Protein AF-A0AAX0S0B7-F1 (afdb_monomer_lite)

Radius of gyration: 41.77 Å; chains: 1; bounding box: 120×108×107 Å

pLDDT: mean 84.89, std 14.12, range [27.36, 98.88]

InterPro domains:
  IPR004843 Calcineurin-like, phosphoesterase domain [PF00149] (524-738)
  IPR006146 5'-Nucleotidase, conserved site [PS00785] (523-535)
  IPR006179 5'-Nucleotidase/apyrase [PR01607] (521-539)
  IPR006179 5'-Nucleotidase/apyrase [PR01607] (697-714)
  IPR006179 5'-Nucleotidase/apyrase [PR01607] (721-744)
  IPR006179 5'-Nucleotidase/apyrase [PR01607] (755-775)
  IPR006179 5'-Nucleotidase/apyrase [PR01607] (885-908)
  IPR006179 5'-Nucleotidase/apyrase [PR01607] (962-981)
  IPR006179 5'-Nucleotidase/apyrase [PTHR11575] (506-1040)
  IPR008334 5'-Nucleotidase, C-terminal [PF02872] (828-988)
  IPR013783 Immunoglobulin-like fold [G3DSA:2.60.40.10] (253-337)
  IPR014755 Copper resistance protein CopC/internalin, immunoglobulin-like [G3DSA:2.60.40.1220] (339-424)
  IPR029052 Metallo-dependent phosphatase-like [G3DSA:3.60.21.10] (512-825)
  IPR029052 Metallo-dependent phosphatase-like [SSF56300] (521-815)
  IPR032179 Pesticidal crystal protein Cry22Aa, Ig-like domain [PF16403] (258-325)
  IPR036907 5'-Nucleotidase, C-terminal domain superfamily [G3DSA:3.90.780.10] (826-1032)
  IPR036907 5'-Nucleotidase, C-terminal domain superfamily [SSF55816] (826-1028)

Organism: NCBI:txid421767

Foldseek 3Di:
DDPVVPVVPPPDDPDDDDDDDDDDDDDDPPPQDLVRLLVVLLVLLLVLLVQCVPLPDGHDLVVSVVSLVVSVVSLVVSLVVLVPDPDDPVVSVVSVVSSVVSVVSSQQSVLVSQLLVLLVVLLVVLVVLVVQLLVCLLVVPLVSNVVSLVVNVVSLVVNLVSNVVRHPDPSSSVNSCVVRPVVSVLCSQALSQLSNLLVVLVVCLVVLNLPSSVVSLVVSVPGDADCVDSSSVSSVVSSVVSVLSSLQSPDDDWWAWPDPDDLEDEEAAVGDDDDPPTDTDDPRFDKDKDKFKAWPPGDGDDHSNDFGKMKMKMWMGTPVGHTYDIDMHMYGYHHDDFAWDAKDAQDQFKIKTFTPAAFDPVQWDKFKDFVNHTADFPDKDADPRRRMIMTGHPHTDAFGKIKIWTDRRDPPDIGIYIDGDHHKDFDAKAWDAQEFEDDPQWTKTKIWTATPNGDTPDPIDIDIGHQPDKDQDDDDPRFKIWDDWDDDPTDDAQDWTFTWIAGRPVRHIDTDTHGHHLFWDKAKEKEAEQQACLQPLLLLVLLVLVVVCVVDVRYAYEYLENNAHRAPLCLVQVCVLVQVSCQVSPHAEYEYELRCCLQEPQSVLVSLQSFQYEYAEQQKDQCQPDRQNVQEDNAEEQDGGRSHYYQWYWDAGSNAIEIEHEYYAPCSVFAHHHDPSMGGHDDQVRLQVVLVVCVVVVHQAYEYSYAFDDPPPPPGHDLVNQQRHARAAEYEYYNNLDCCQWWDWDDNDDPGAIHTYDYQGHNPQWIKMKIFTAGPNGGTPDITIHTHGSCPADPVRDHPRDGNPVSVCCCVPPRVVVSVVQQVAFLFFEQAKFDAAPFGLQAWATLVLQLLFVLLQVVVCVPVVQAQKEKEFRLQQHGIDGGTTDTSRNLCNRGVSFFFKKKFWDFLQLVLQLCLLLCQPPNDGARSNIHMDQKAWEFASVDHRVRGTDFIWGHDPHDTDGGDRGDIGIYMYTPSLQCQRSNSVSSVVRVVVVRMDGPGHTSSNSSSVSCNPPDNSYRYGDDQNRYAHQHEDEDELVRQADDPVDAAEDEHEYEYECAVPQEGYRHEYSHEYEYEYDCVVRYHYYNYHYNYYYDHDD

Structure (mmCIF, N/CA/C/O backbone):
data_AF-A0AAX0S0B7-F1
#
_entry.id   AF-A0AAX0S0B7-F1
#
loop_
_atom_site.group_PDB
_atom_site.id
_atom_site.type_symbol
_atom_site.label_atom_id
_atom_site.label_alt_id
_atom_site.label_comp_id
_atom_site.label_asym_id
_atom_site.label_entity_id
_atom_site.label_seq_id
_atom_site.pdbx_PDB_ins_code
_atom_site.Cartn_x
_atom_site.Cartn_y
_atom_site.Cartn_z
_atom_site.occupancy
_atom_site.B_iso_or_equiv
_atom_site.auth_seq_id
_atom_site.auth_comp_id
_atom_site.auth_asym_id
_atom_site.auth_atom_id
_atom_site.pdbx_PDB_model_num
ATOM 1 N N . MET A 1 1 ? 56.489 55.327 14.397 1.00 51.88 1 MET A N 1
ATOM 2 C CA . MET A 1 1 ? 55.873 54.185 13.663 1.00 51.88 1 MET A CA 1
ATOM 3 C C . MET A 1 1 ? 54.358 54.370 13.566 1.00 51.88 1 MET A C 1
ATOM 5 O O . MET A 1 1 ? 53.816 55.156 14.327 1.00 51.88 1 MET A O 1
ATOM 9 N N . ASN A 1 2 ? 53.665 53.615 12.703 1.00 40.75 2 ASN A N 1
ATOM 10 C CA . ASN A 1 2 ? 52.206 53.419 12.759 1.00 40.75 2 ASN A CA 1
ATOM 11 C C . ASN A 1 2 ? 51.917 51.900 12.767 1.00 40.75 2 ASN A C 1
ATOM 13 O O . ASN A 1 2 ? 52.558 51.155 12.018 1.00 40.75 2 ASN A O 1
ATOM 17 N N . LYS A 1 3 ? 50.986 51.439 13.621 1.00 37.69 3 LYS A N 1
ATOM 18 C CA . LYS A 1 3 ? 50.770 50.018 13.980 1.00 37.69 3 LYS A CA 1
ATOM 19 C C . LYS A 1 3 ? 50.612 49.065 12.781 1.00 37.69 3 LYS A C 1
ATOM 21 O O . LYS A 1 3 ? 51.036 47.917 12.874 1.00 37.69 3 LYS A O 1
ATOM 26 N N . LYS A 1 4 ? 50.098 49.528 11.632 1.00 44.59 4 LYS A N 1
ATOM 27 C CA . LYS A 1 4 ? 49.937 48.694 10.419 1.00 44.59 4 LYS A CA 1
ATOM 28 C C . LYS A 1 4 ? 51.239 48.275 9.712 1.00 44.59 4 LYS A C 1
ATOM 30 O O . LYS A 1 4 ? 51.181 47.332 8.928 1.00 44.59 4 LYS A O 1
ATOM 35 N N . LYS A 1 5 ? 52.392 48.922 9.953 1.00 47.72 5 LYS A N 1
ATOM 36 C CA . LYS A 1 5 ? 53.679 48.504 9.343 1.00 47.72 5 LYS A CA 1
ATOM 37 C C . LYS A 1 5 ? 54.512 47.548 10.211 1.00 47.72 5 LYS A C 1
ATOM 39 O O . LYS A 1 5 ? 55.257 46.761 9.646 1.00 47.72 5 LYS A O 1
ATOM 44 N N . ALA A 1 6 ? 54.354 47.557 11.538 1.00 43.34 6 ALA A N 1
ATOM 45 C CA . ALA A 1 6 ? 55.133 46.687 12.433 1.00 43.34 6 ALA A CA 1
ATOM 46 C C . ALA A 1 6 ? 54.716 45.204 12.341 1.00 43.34 6 ALA A C 1
ATOM 48 O O . ALA A 1 6 ? 55.556 44.321 12.206 1.00 43.34 6 ALA A O 1
ATOM 49 N N . ILE A 1 7 ? 53.405 44.933 12.319 1.00 47.56 7 ILE A N 1
ATOM 50 C CA . ILE A 1 7 ? 52.849 43.564 12.325 1.00 47.56 7 ILE A CA 1
ATOM 51 C C . ILE A 1 7 ? 53.171 42.790 11.028 1.00 47.56 7 ILE A C 1
ATOM 53 O O . ILE A 1 7 ? 53.102 41.567 11.002 1.00 47.56 7 ILE A O 1
ATOM 57 N N . LYS A 1 8 ? 53.575 43.474 9.947 1.00 40.75 8 LYS A N 1
ATOM 58 C CA . LYS A 1 8 ? 53.883 42.842 8.653 1.00 40.75 8 LYS A CA 1
ATOM 59 C C . LYS A 1 8 ? 55.355 42.442 8.460 1.00 40.75 8 LYS A C 1
ATOM 61 O O . LYS A 1 8 ? 55.699 42.003 7.368 1.00 40.75 8 LYS A O 1
ATOM 66 N N . LEU A 1 9 ? 56.200 42.614 9.483 1.00 39.44 9 LEU A N 1
ATOM 67 C CA . LEU A 1 9 ? 57.651 42.367 9.419 1.00 39.44 9 LEU A CA 1
ATOM 68 C C . LEU A 1 9 ? 58.172 41.444 10.544 1.00 39.44 9 LEU A C 1
ATOM 70 O O . LEU A 1 9 ? 59.343 41.097 10.546 1.00 39.44 9 LEU A O 1
ATOM 74 N N . ALA A 1 10 ? 57.317 41.040 11.493 1.00 35.84 10 ALA A N 1
ATOM 75 C CA . ALA A 1 10 ? 57.729 40.450 12.775 1.00 35.84 10 ALA A CA 1
ATOM 76 C C . ALA A 1 10 ? 57.271 38.990 13.003 1.00 35.84 10 ALA A C 1
ATOM 78 O O . ALA A 1 10 ? 57.120 38.559 14.145 1.00 35.84 10 ALA A O 1
ATOM 79 N N . THR A 1 11 ? 56.996 38.222 11.942 1.00 34.75 11 THR A N 1
ATOM 80 C CA . THR A 1 11 ? 56.777 36.757 12.054 1.00 34.75 11 THR A CA 1
ATOM 81 C C . THR A 1 11 ? 57.199 35.991 10.793 1.00 34.75 11 THR A C 1
ATOM 83 O O . THR A 1 11 ? 56.623 34.970 10.430 1.00 34.75 11 THR A O 1
ATOM 86 N N . ALA A 1 12 ? 58.241 36.489 10.129 1.00 32.84 12 ALA A N 1
ATOM 87 C CA . ALA A 1 12 ? 59.189 35.634 9.427 1.00 32.84 12 ALA A CA 1
ATOM 88 C C . ALA A 1 12 ? 60.459 35.562 10.295 1.00 32.84 12 ALA A C 1
ATOM 90 O O . ALA A 1 12 ? 60.778 36.530 10.983 1.00 32.84 12 ALA A O 1
ATOM 91 N N . THR A 1 13 ? 61.169 34.434 10.250 1.00 33.12 13 THR A N 1
ATOM 92 C CA . THR A 1 13 ? 62.489 34.248 10.885 1.00 33.12 13 THR A CA 1
ATOM 93 C C . THR A 1 13 ? 62.514 34.223 12.424 1.00 33.12 13 THR A C 1
ATOM 95 O O . THR A 1 13 ? 63.306 34.897 13.074 1.00 33.12 13 THR A O 1
ATOM 98 N N . ALA A 1 14 ? 61.722 33.320 13.000 1.00 28.41 14 ALA A N 1
ATOM 99 C CA . ALA A 1 14 ? 62.182 32.453 14.089 1.00 28.41 14 ALA A CA 1
ATOM 100 C C . ALA A 1 14 ? 61.594 31.051 13.814 1.00 28.41 14 ALA A C 1
ATOM 102 O O . ALA A 1 14 ? 60.398 30.956 13.556 1.00 28.41 14 ALA A O 1
ATOM 103 N N . ILE A 1 15 ? 62.344 29.945 13.764 1.00 29.92 15 ILE A N 1
ATOM 104 C CA . ILE A 1 15 ? 63.769 29.707 14.063 1.00 29.92 15 ILE A CA 1
ATOM 105 C C . ILE A 1 15 ? 64.452 29.069 12.838 1.00 29.92 15 ILE A C 1
ATOM 107 O O . ILE A 1 15 ? 63.851 28.241 12.160 1.00 29.92 15 ILE A O 1
ATOM 111 N N . ALA A 1 16 ? 65.718 29.413 12.586 1.00 31.41 16 ALA A N 1
ATOM 112 C CA . ALA A 1 16 ? 66.581 28.736 11.613 1.00 31.41 16 ALA A CA 1
ATOM 113 C C . ALA A 1 16 ? 68.007 28.598 12.185 1.00 31.41 16 ALA A C 1
ATOM 115 O O . ALA A 1 16 ? 68.888 29.390 11.864 1.00 31.41 16 ALA A O 1
ATOM 116 N N . ALA A 1 17 ? 68.206 27.635 13.094 1.00 28.08 17 ALA A N 1
ATOM 117 C CA . ALA A 1 17 ? 69.488 27.388 13.768 1.00 28.08 17 ALA A CA 1
ATOM 118 C C . ALA A 1 17 ? 69.590 25.948 14.323 1.00 28.08 17 ALA A C 1
ATOM 120 O O . ALA A 1 17 ? 69.665 25.725 15.528 1.00 28.08 17 ALA A O 1
ATOM 121 N N . SER A 1 18 ? 69.557 24.947 13.444 1.00 29.55 18 SER A N 1
ATOM 122 C CA . SER A 1 18 ? 69.930 23.555 13.753 1.00 29.55 18 SER A CA 1
ATOM 123 C C . SER A 1 18 ? 70.411 22.921 12.451 1.00 29.55 18 SER A C 1
ATOM 125 O O . SER A 1 18 ? 69.615 22.768 11.526 1.00 29.55 18 SER A O 1
ATOM 127 N N . ALA A 1 19 ? 71.713 22.666 12.321 1.00 31.30 19 ALA A N 1
ATOM 128 C CA . ALA A 1 19 ? 72.334 22.373 11.030 1.00 31.30 19 ALA A CA 1
ATOM 129 C C . ALA A 1 19 ? 73.430 21.305 11.152 1.00 31.30 19 ALA A C 1
ATOM 131 O O . ALA A 1 19 ? 74.287 21.432 12.020 1.00 31.30 19 ALA A O 1
ATOM 132 N N . PHE A 1 20 ? 73.419 20.343 10.214 1.00 30.53 20 PHE A N 1
ATOM 133 C CA . PHE A 1 20 ? 74.388 19.241 10.040 1.00 30.53 20 PHE A CA 1
ATOM 134 C C . PHE A 1 20 ? 74.449 18.219 11.209 1.00 30.53 20 PHE A C 1
ATOM 136 O O . PHE A 1 20 ? 74.183 18.563 12.352 1.00 30.53 20 PHE A O 1
ATOM 143 N N . THR A 1 21 ? 74.724 16.920 11.010 1.00 28.52 21 THR A N 1
ATOM 144 C CA . THR A 1 21 ? 75.071 16.117 9.810 1.00 28.52 21 THR A CA 1
ATOM 145 C C . THR A 1 21 ? 74.363 14.749 9.849 1.00 28.52 21 THR A C 1
ATOM 147 O O . THR A 1 21 ? 74.353 14.101 10.889 1.00 28.52 21 THR A O 1
ATOM 150 N N . ALA A 1 22 ? 73.888 14.251 8.699 1.00 27.36 22 ALA A N 1
ATOM 151 C CA . ALA A 1 22 ? 73.721 12.821 8.378 1.00 27.36 22 ALA A CA 1
ATOM 152 C C . ALA A 1 22 ? 73.533 12.665 6.851 1.00 27.36 22 ALA A C 1
ATOM 154 O O . ALA A 1 22 ? 73.135 13.627 6.192 1.00 27.36 22 ALA A O 1
ATOM 155 N N . VAL A 1 23 ? 73.842 11.497 6.272 1.00 34.53 23 VAL A N 1
ATOM 156 C CA . VAL A 1 23 ? 73.920 11.299 4.808 1.00 34.53 23 VAL A CA 1
ATOM 157 C C . VAL A 1 23 ? 73.110 10.080 4.346 1.00 34.53 23 VAL A C 1
ATOM 159 O O . VAL A 1 23 ? 73.305 8.989 4.869 1.00 34.53 23 VAL A O 1
ATOM 162 N N . ALA A 1 24 ? 72.312 10.279 3.284 1.00 29.56 24 ALA A N 1
ATOM 163 C CA . ALA A 1 24 ? 71.598 9.262 2.489 1.00 29.56 24 ALA A CA 1
ATOM 164 C C . ALA A 1 24 ? 70.443 8.502 3.209 1.00 29.56 24 ALA A C 1
ATOM 166 O O . ALA A 1 24 ? 70.355 8.545 4.435 1.00 29.56 24 ALA A O 1
ATOM 167 N N . PRO A 1 25 ? 69.547 7.796 2.477 1.00 38.50 25 PRO A N 1
ATOM 168 C CA . PRO A 1 25 ? 69.467 7.648 1.023 1.00 38.50 25 PRO A CA 1
ATOM 169 C C . PRO A 1 25 ? 68.241 8.306 0.365 1.00 38.50 25 PRO A C 1
ATOM 171 O O . PRO A 1 25 ? 67.356 8.875 0.996 1.00 38.50 25 PRO A O 1
ATOM 174 N N . ILE A 1 26 ? 68.230 8.203 -0.963 1.00 44.88 26 ILE A N 1
ATOM 175 C CA . ILE A 1 26 ? 67.185 8.653 -1.883 1.00 44.88 26 ILE A CA 1
ATOM 176 C C . ILE A 1 26 ? 65.823 8.029 -1.538 1.00 44.88 26 ILE A C 1
ATOM 178 O O . ILE A 1 26 ? 65.679 6.808 -1.551 1.00 44.88 26 ILE A O 1
ATOM 182 N N . GLN A 1 27 ? 64.789 8.863 -1.416 1.00 30.89 27 GLN A N 1
ATOM 183 C CA . GLN A 1 27 ? 63.457 8.514 -1.908 1.00 30.89 27 GLN A CA 1
ATOM 184 C C . GLN A 1 27 ? 63.004 9.579 -2.903 1.00 30.89 27 GLN A C 1
ATOM 186 O O . GLN A 1 27 ? 62.824 10.745 -2.560 1.00 30.89 27 GLN A O 1
ATOM 191 N N . SER A 1 28 ? 62.815 9.173 -4.156 1.00 36.00 28 SER A N 1
ATOM 192 C CA . SER A 1 28 ? 62.055 9.965 -5.116 1.00 36.00 28 SER A CA 1
ATOM 193 C C . SER A 1 28 ? 60.588 9.973 -4.693 1.00 36.00 28 SER A C 1
ATOM 195 O O . SER A 1 28 ? 59.992 8.896 -4.597 1.00 36.00 28 SER A O 1
ATOM 197 N N . GLU A 1 29 ? 59.971 11.147 -4.539 1.00 38.91 29 GLU A N 1
ATOM 198 C CA . GLU A 1 29 ? 58.512 11.229 -4.648 1.00 38.91 29 GLU A CA 1
ATOM 199 C C . GLU A 1 29 ? 58.131 10.697 -6.033 1.00 38.91 29 GLU A C 1
ATOM 201 O O . GLU A 1 29 ? 58.419 11.322 -7.057 1.00 38.91 29 GLU A O 1
ATOM 206 N N . ALA A 1 30 ? 57.558 9.493 -6.076 1.00 40.31 30 ALA A N 1
ATOM 207 C CA . ALA A 1 30 ? 57.257 8.817 -7.327 1.00 40.31 30 ALA A CA 1
ATOM 208 C C . ALA A 1 30 ? 56.271 9.677 -8.124 1.00 40.31 30 ALA A C 1
ATOM 210 O O . ALA A 1 30 ? 55.114 9.830 -7.724 1.00 40.31 30 ALA A O 1
ATOM 211 N N . SER A 1 31 ? 56.731 10.255 -9.241 1.00 52.41 31 SER A N 1
ATOM 212 C CA . SER A 1 31 ? 55.930 11.172 -10.051 1.00 52.41 31 SER A CA 1
ATOM 213 C C . SER A 1 31 ? 54.655 10.456 -10.496 1.00 52.41 31 SER A C 1
ATOM 215 O O . SER A 1 31 ? 54.698 9.604 -11.390 1.00 52.41 31 SER A O 1
ATOM 217 N N . THR A 1 32 ? 53.532 10.753 -9.833 1.00 62.03 32 THR A N 1
ATOM 218 C CA . THR A 1 32 ? 52.288 9.996 -10.016 1.00 62.03 32 THR A CA 1
ATOM 219 C C . THR A 1 32 ? 51.926 9.999 -11.488 1.00 62.03 32 THR A C 1
ATOM 221 O O . THR A 1 32 ? 51.920 11.056 -12.123 1.00 62.03 32 THR A O 1
ATOM 224 N N . SER A 1 33 ? 51.680 8.808 -12.043 1.00 83.69 33 SER A N 1
ATOM 225 C CA . SER A 1 33 ? 51.558 8.643 -13.491 1.00 83.69 33 SER A CA 1
ATOM 226 C C . SER A 1 33 ? 50.515 9.603 -14.072 1.00 83.69 33 SER A C 1
ATOM 228 O O . SER A 1 33 ? 49.535 9.940 -13.405 1.00 83.69 33 SER A O 1
ATOM 230 N N . ILE A 1 34 ? 50.679 10.019 -15.331 1.00 86.50 34 ILE A N 1
ATOM 231 C CA . ILE A 1 34 ? 49.701 10.911 -15.976 1.00 86.50 34 ILE A CA 1
ATOM 232 C C . ILE A 1 34 ? 48.287 10.299 -15.938 1.00 86.50 34 ILE A C 1
ATOM 234 O O . ILE A 1 34 ? 47.326 11.029 -15.716 1.00 86.50 34 ILE A O 1
ATOM 238 N N . ALA A 1 35 ? 48.153 8.969 -16.022 1.00 83.19 35 ALA A N 1
ATOM 239 C CA . ALA A 1 35 ? 46.880 8.273 -15.824 1.00 83.19 35 ALA A CA 1
ATOM 240 C C . ALA A 1 35 ? 46.318 8.446 -14.396 1.00 83.19 35 ALA A C 1
ATOM 242 O O . ALA A 1 35 ? 45.126 8.703 -14.232 1.00 83.19 35 ALA A O 1
ATOM 243 N N . THR A 1 36 ? 47.163 8.369 -13.362 1.00 85.38 36 THR A N 1
ATOM 244 C CA . THR A 1 36 ? 46.788 8.610 -11.956 1.00 85.38 36 THR A CA 1
ATOM 245 C C . THR A 1 36 ? 46.365 10.064 -11.731 1.00 85.38 36 THR A C 1
ATOM 247 O O . THR A 1 36 ? 45.319 10.313 -11.135 1.00 85.38 36 THR A O 1
ATOM 250 N N . GLN A 1 37 ? 47.121 11.030 -12.261 1.00 89.25 37 GLN A N 1
ATOM 251 C CA . GLN A 1 37 ? 46.771 12.455 -12.198 1.00 89.25 37 GLN A CA 1
ATOM 252 C C . GLN A 1 37 ? 45.426 12.723 -12.894 1.00 89.25 37 GLN A C 1
ATOM 254 O O . GLN A 1 37 ? 44.553 13.387 -12.340 1.00 89.25 37 GLN A O 1
ATOM 259 N N . VAL A 1 38 ? 45.208 12.129 -14.070 1.00 88.69 38 VAL A N 1
ATOM 260 C CA . VAL A 1 38 ? 43.950 12.220 -14.826 1.00 88.69 38 VAL A CA 1
ATOM 261 C C . VAL A 1 38 ? 42.783 11.533 -14.094 1.00 88.69 38 VAL A C 1
ATOM 263 O O . VAL A 1 38 ? 41.684 12.091 -14.061 1.00 88.69 38 VAL A O 1
ATOM 266 N N . LYS A 1 39 ? 42.994 10.388 -13.425 1.00 89.00 39 LYS A N 1
ATOM 267 C CA . LYS A 1 39 ? 42.007 9.736 -12.532 1.00 89.00 39 LYS A CA 1
ATOM 268 C C . LYS A 1 39 ? 41.609 10.651 -11.366 1.00 89.00 39 LYS A C 1
ATOM 270 O O . LYS A 1 39 ? 40.416 10.835 -11.117 1.00 89.00 39 LYS A O 1
ATOM 275 N N . ASN A 1 40 ? 42.582 11.274 -10.708 1.00 88.12 40 ASN A N 1
ATOM 276 C CA . ASN A 1 40 ? 42.346 12.159 -9.565 1.00 88.12 40 ASN A CA 1
ATOM 277 C C . ASN A 1 40 ? 41.645 13.462 -9.985 1.00 88.12 40 ASN A C 1
ATOM 279 O O . ASN A 1 40 ? 40.671 13.869 -9.347 1.00 88.12 40 ASN A O 1
ATOM 283 N N . ALA A 1 41 ? 42.049 14.064 -11.108 1.00 90.44 41 ALA A N 1
ATOM 284 C CA . ALA A 1 41 ? 41.373 15.226 -11.679 1.00 90.44 41 ALA A CA 1
ATOM 285 C C . ALA A 1 41 ? 39.915 14.909 -12.057 1.00 90.44 41 ALA A C 1
ATOM 287 O O . ALA A 1 41 ? 39.018 15.645 -11.652 1.00 90.44 41 ALA A O 1
ATOM 288 N N . LYS A 1 42 ? 39.637 13.777 -12.725 1.00 92.88 42 LYS A N 1
ATOM 289 C CA . LYS A 1 42 ? 38.261 13.311 -13.010 1.00 92.88 42 LYS A CA 1
ATOM 290 C C . LYS A 1 42 ? 37.384 13.262 -11.750 1.00 92.88 42 LYS A C 1
ATOM 292 O O . LYS A 1 42 ? 36.250 13.748 -11.772 1.00 92.88 42 LYS A O 1
ATOM 297 N N . ALA A 1 43 ? 37.905 12.726 -10.644 1.00 87.56 43 ALA A N 1
ATOM 298 C CA . ALA A 1 43 ? 37.195 12.689 -9.363 1.00 87.56 43 ALA A CA 1
ATOM 299 C C . ALA A 1 43 ? 36.973 14.100 -8.779 1.00 87.56 43 ALA A C 1
ATOM 301 O O . ALA A 1 43 ? 35.852 14.443 -8.392 1.00 87.56 43 ALA A O 1
ATOM 302 N N . ALA A 1 44 ? 37.999 14.957 -8.789 1.00 89.94 44 ALA A N 1
ATOM 303 C CA . ALA A 1 44 ? 37.897 16.349 -8.345 1.00 89.94 44 ALA A CA 1
ATOM 304 C C . ALA A 1 44 ? 36.881 17.166 -9.170 1.00 89.94 44 ALA A C 1
ATOM 306 O O . ALA A 1 44 ? 36.168 17.996 -8.608 1.00 89.94 44 ALA A O 1
ATOM 307 N N . MET A 1 45 ? 36.763 16.899 -10.475 1.00 91.75 45 MET A N 1
ATOM 308 C CA . MET A 1 45 ? 35.805 17.538 -11.387 1.00 91.75 45 MET A CA 1
ATOM 309 C C . MET A 1 45 ? 34.362 17.047 -11.185 1.00 91.75 45 MET A C 1
ATOM 311 O O . MET A 1 45 ? 33.434 17.849 -11.291 1.00 91.75 45 MET A O 1
ATOM 315 N N . LYS A 1 46 ? 34.150 15.769 -10.827 1.00 90.12 46 LYS A N 1
ATOM 316 C CA . LYS A 1 46 ? 32.829 15.230 -10.433 1.00 90.12 46 LYS A CA 1
ATOM 317 C C . LYS A 1 46 ? 32.372 15.690 -9.039 1.00 90.12 46 LYS A C 1
ATOM 319 O O . LYS A 1 46 ? 31.168 15.820 -8.809 1.00 90.12 46 LYS A O 1
ATOM 324 N N . LYS A 1 47 ? 33.294 15.958 -8.106 1.00 88.56 47 LYS A N 1
ATOM 325 C CA . LYS A 1 47 ? 32.988 16.331 -6.709 1.00 88.56 47 LYS A CA 1
ATOM 326 C C . LYS A 1 47 ? 32.026 17.527 -6.534 1.00 88.56 47 LYS A C 1
ATOM 328 O O . LYS A 1 47 ? 31.078 17.368 -5.762 1.00 88.56 47 LYS A O 1
ATOM 333 N N . PRO A 1 48 ? 32.185 18.685 -7.218 1.00 87.62 48 PRO A N 1
ATOM 334 C CA . PRO A 1 48 ? 31.226 19.788 -7.107 1.00 87.62 48 PRO A CA 1
ATOM 335 C C . PRO A 1 48 ? 29.837 19.434 -7.641 1.00 87.62 48 PRO A C 1
ATOM 337 O O . PRO A 1 48 ? 28.852 19.869 -7.057 1.00 87.62 48 PRO A O 1
ATOM 340 N N . PHE A 1 49 ? 29.745 18.620 -8.701 1.00 83.94 49 PHE A N 1
ATOM 341 C CA . PHE A 1 49 ? 28.464 18.144 -9.232 1.00 83.94 49 PHE A CA 1
ATOM 342 C C . PHE A 1 49 ? 27.741 17.250 -8.220 1.00 83.94 49 PHE A C 1
ATOM 344 O O . PHE A 1 49 ? 26.622 17.547 -7.815 1.00 83.94 49 PHE A O 1
ATOM 351 N N . SER A 1 50 ? 28.429 16.214 -7.737 1.00 81.69 50 SER A N 1
ATOM 352 C CA . SER A 1 50 ? 27.869 15.249 -6.779 1.00 81.69 50 SER A CA 1
ATOM 353 C C . SER A 1 50 ? 27.429 15.924 -5.473 1.00 81.69 50 SER A C 1
ATOM 355 O O . SER A 1 50 ? 26.431 15.536 -4.885 1.00 81.69 50 SER A O 1
ATOM 357 N N . THR A 1 51 ? 28.131 16.984 -5.053 1.00 80.25 51 THR A N 1
ATOM 358 C CA . THR A 1 51 ? 27.805 17.727 -3.824 1.00 80.25 51 THR A CA 1
ATOM 359 C C . THR A 1 51 ? 26.487 18.500 -3.920 1.00 80.25 51 THR A C 1
ATOM 361 O O . THR A 1 51 ? 25.839 18.654 -2.893 1.00 80.25 51 THR A O 1
ATOM 364 N N . TYR A 1 52 ? 26.068 18.993 -5.097 1.00 73.81 52 TYR A N 1
ATOM 365 C CA . TYR A 1 52 ? 24.765 19.673 -5.241 1.00 73.81 52 TYR A CA 1
ATOM 366 C C . TYR A 1 52 ? 23.627 18.748 -5.698 1.00 73.81 52 TYR A C 1
ATOM 368 O O . TYR A 1 52 ? 22.463 19.122 -5.570 1.00 73.81 52 TYR A O 1
ATOM 376 N N . PHE A 1 53 ? 23.956 17.563 -6.219 1.00 69.06 53 PHE A N 1
ATOM 377 C CA . PHE A 1 53 ? 22.998 16.564 -6.703 1.00 69.06 53 PHE A CA 1
ATOM 378 C C . PHE A 1 53 ? 22.469 15.628 -5.592 1.00 69.06 53 PHE A C 1
ATOM 380 O O . PHE A 1 53 ? 21.670 14.741 -5.875 1.00 69.06 53 PHE A O 1
ATOM 387 N N . ASP A 1 54 ? 22.894 15.821 -4.335 1.00 66.19 54 ASP A N 1
ATOM 388 C CA . ASP A 1 54 ? 22.395 15.079 -3.167 1.00 66.19 54 ASP A CA 1
ATOM 389 C C . ASP A 1 54 ? 20.856 15.087 -3.118 1.00 66.19 54 ASP A C 1
ATOM 391 O O . ASP A 1 54 ? 20.199 16.132 -3.163 1.00 66.19 54 ASP A O 1
ATOM 395 N N . ALA A 1 55 ? 20.279 13.889 -3.028 1.00 49.88 55 ALA A N 1
ATOM 396 C CA . ALA A 1 55 ? 18.853 13.655 -3.171 1.00 49.88 55 ALA A CA 1
ATOM 397 C C . ALA A 1 55 ? 17.982 14.277 -2.064 1.00 49.88 55 ALA A C 1
ATOM 399 O O . ALA A 1 55 ? 16.762 14.338 -2.259 1.00 49.88 55 ALA A O 1
ATOM 400 N N . LYS A 1 56 ? 18.553 14.699 -0.922 1.00 58.12 56 LYS A N 1
ATOM 401 C CA . LYS A 1 56 ? 17.783 15.059 0.284 1.00 58.12 56 LYS A CA 1
ATOM 402 C C . LYS A 1 56 ? 17.736 16.561 0.611 1.00 58.12 56 LYS A C 1
ATOM 404 O O . LYS A 1 56 ? 16.738 16.991 1.190 1.00 58.12 56 LYS A O 1
ATOM 409 N N . LYS A 1 57 ? 18.752 17.383 0.290 1.00 65.56 57 LYS A N 1
ATOM 410 C CA . LYS A 1 57 ? 18.795 18.826 0.666 1.00 65.56 57 LYS A CA 1
ATOM 411 C C . LYS A 1 57 ? 19.569 19.699 -0.337 1.00 65.56 57 LYS A C 1
ATOM 413 O O . LYS A 1 57 ? 20.541 19.258 -0.932 1.00 65.56 57 LYS A O 1
ATOM 418 N N . LEU A 1 58 ? 19.196 20.982 -0.452 1.00 72.31 58 LEU A N 1
ATOM 419 C CA . LEU A 1 58 ? 19.977 21.976 -1.209 1.00 72.31 58 LEU A CA 1
ATOM 420 C C . LEU A 1 58 ? 21.355 22.202 -0.569 1.00 72.31 58 LEU A C 1
ATOM 422 O O . LEU A 1 58 ? 21.459 22.638 0.579 1.00 72.31 58 LEU A O 1
ATOM 426 N N . ALA A 1 59 ? 22.413 21.948 -1.336 1.00 74.81 59 ALA A N 1
ATOM 427 C CA . ALA A 1 59 ? 23.785 22.068 -0.868 1.00 74.81 59 ALA A CA 1
ATOM 428 C C . ALA A 1 59 ? 24.244 23.524 -0.709 1.00 74.81 59 ALA A C 1
ATOM 430 O O . ALA A 1 59 ? 23.919 24.397 -1.521 1.00 74.81 59 ALA A O 1
ATOM 431 N N . ASN A 1 60 ? 25.078 23.772 0.307 1.00 82.12 60 ASN A N 1
ATOM 432 C CA . ASN A 1 60 ? 25.646 25.089 0.590 1.00 82.12 60 ASN A CA 1
ATOM 433 C C . ASN A 1 60 ? 26.457 25.609 -0.613 1.00 82.12 60 ASN A C 1
ATOM 435 O O . ASN A 1 60 ? 27.526 25.087 -0.936 1.00 82.12 60 ASN A O 1
ATOM 439 N N . VAL A 1 61 ? 25.958 26.675 -1.247 1.00 84.94 61 VAL A N 1
ATOM 440 C CA . VAL A 1 61 ? 26.536 27.263 -2.466 1.00 84.94 61 VAL A CA 1
ATOM 441 C C . VAL A 1 61 ? 28.014 27.652 -2.305 1.00 84.94 61 VAL A C 1
ATOM 443 O O . VAL A 1 61 ? 28.798 27.476 -3.235 1.00 84.94 61 VAL A O 1
ATOM 446 N N . THR A 1 62 ? 28.432 28.085 -1.112 1.00 87.06 62 THR A N 1
ATOM 447 C CA . THR A 1 62 ? 29.826 28.447 -0.803 1.00 87.06 62 THR A CA 1
ATOM 448 C C . THR A 1 62 ? 30.753 27.226 -0.836 1.00 87.06 62 THR A C 1
ATOM 450 O O . THR A 1 62 ? 31.899 27.323 -1.280 1.00 87.06 62 THR A O 1
ATOM 453 N N . THR A 1 63 ? 30.258 26.057 -0.414 1.00 88.00 63 THR A N 1
ATOM 454 C CA . THR A 1 63 ? 30.987 24.782 -0.504 1.00 88.00 63 THR A CA 1
ATOM 455 C C . THR A 1 63 ? 31.181 24.382 -1.963 1.00 88.00 63 THR A C 1
ATOM 457 O O . THR A 1 63 ? 32.305 24.072 -2.364 1.00 88.00 63 THR A O 1
ATOM 460 N N . VAL A 1 64 ? 30.122 24.472 -2.775 1.00 88.50 64 VAL A N 1
ATOM 461 C CA . VAL A 1 64 ? 30.169 24.146 -4.210 1.00 88.50 64 VAL A CA 1
ATOM 462 C C . VAL A 1 64 ? 31.112 25.101 -4.957 1.00 88.50 64 VAL A C 1
ATOM 464 O O . VAL A 1 64 ? 31.943 24.650 -5.741 1.00 88.50 64 VAL A O 1
ATOM 467 N N . GLU A 1 65 ? 31.104 26.404 -4.651 1.00 91.56 65 GLU A N 1
ATOM 468 C CA . GLU A 1 65 ? 32.071 27.366 -5.213 1.00 91.56 65 GLU A CA 1
ATOM 469 C C . GLU A 1 65 ? 33.528 27.061 -4.843 1.00 91.56 65 GLU A C 1
ATOM 471 O O . GLU A 1 65 ? 34.422 27.190 -5.687 1.00 91.56 65 GLU A O 1
ATOM 476 N N . LYS A 1 66 ? 33.796 26.641 -3.600 1.00 92.25 66 LYS A N 1
ATOM 477 C CA . LYS A 1 66 ? 35.143 26.231 -3.169 1.00 92.25 66 LYS A CA 1
ATOM 478 C C . LYS A 1 66 ? 35.606 24.984 -3.931 1.00 92.25 66 LYS A C 1
ATOM 480 O O . LYS A 1 66 ? 36.752 24.931 -4.376 1.00 92.25 66 LYS A O 1
ATOM 485 N N . GLN A 1 67 ? 34.711 24.017 -4.136 1.00 92.62 67 GLN A N 1
ATOM 486 C CA . GLN A 1 67 ? 34.980 22.804 -4.912 1.00 92.62 67 GLN A CA 1
ATOM 487 C C . GLN A 1 67 ? 35.206 23.103 -6.404 1.00 92.62 67 GLN A C 1
ATOM 489 O O . GLN A 1 67 ? 36.178 22.605 -6.962 1.00 92.62 67 GLN A O 1
ATOM 494 N N . ILE A 1 68 ? 34.397 23.965 -7.032 1.00 92.88 68 ILE A N 1
ATOM 495 C CA . ILE A 1 68 ? 34.577 24.420 -8.427 1.00 92.88 68 ILE A CA 1
ATOM 496 C C . ILE A 1 68 ? 35.961 25.048 -8.630 1.00 92.88 68 ILE A C 1
ATOM 498 O O . ILE A 1 68 ? 36.666 24.698 -9.578 1.00 92.88 68 ILE A O 1
ATOM 502 N N . LYS A 1 69 ? 36.388 25.943 -7.727 1.00 93.75 69 LYS A N 1
ATOM 503 C CA . LYS A 1 69 ? 37.720 26.573 -7.790 1.00 93.75 69 LYS A CA 1
ATOM 504 C C . LYS A 1 69 ? 38.844 25.541 -7.671 1.00 93.75 69 LYS A C 1
ATOM 506 O O . LYS A 1 69 ? 39.815 25.614 -8.421 1.00 93.75 69 LYS A O 1
ATOM 511 N N . SER A 1 70 ? 38.689 24.557 -6.784 1.00 92.00 70 SER A N 1
ATOM 512 C CA . SER A 1 70 ? 39.629 23.437 -6.655 1.00 92.00 70 SER A CA 1
ATOM 513 C C . SER A 1 70 ? 39.682 22.580 -7.926 1.00 92.00 70 SER A C 1
ATOM 515 O O . SER A 1 70 ? 40.768 22.289 -8.415 1.00 92.00 70 SER A O 1
ATOM 517 N N . ALA A 1 71 ? 38.529 22.235 -8.504 1.00 92.62 71 ALA A N 1
ATOM 518 C CA . ALA A 1 71 ? 38.421 21.439 -9.725 1.00 92.62 71 ALA A CA 1
ATOM 519 C C . ALA A 1 71 ? 39.034 22.139 -10.950 1.00 92.62 71 ALA A C 1
ATOM 521 O O . ALA A 1 71 ? 39.738 21.500 -11.727 1.00 92.62 71 ALA A O 1
ATOM 522 N N . LYS A 1 72 ? 38.831 23.457 -11.106 1.00 93.56 72 LYS A N 1
ATOM 523 C CA . LYS A 1 72 ? 39.465 24.246 -12.179 1.00 93.56 72 LYS A CA 1
ATOM 524 C C . LYS A 1 72 ? 40.982 24.356 -12.012 1.00 93.56 72 LYS A C 1
ATOM 526 O O . LYS A 1 72 ? 41.698 24.270 -13.010 1.00 93.56 72 LYS A O 1
ATOM 531 N N . LYS A 1 73 ? 41.483 24.504 -10.777 1.00 92.94 73 LYS A N 1
ATOM 532 C CA . LYS A 1 73 ? 42.929 24.458 -10.498 1.00 92.94 73 LYS A CA 1
ATOM 533 C C . LYS A 1 73 ? 43.503 23.093 -10.885 1.00 92.94 73 LYS A C 1
ATOM 535 O O . LYS A 1 73 ? 44.464 23.040 -11.641 1.00 92.94 73 LYS A O 1
ATOM 540 N N . GLU A 1 74 ? 42.869 22.012 -10.440 1.00 91.50 74 GLU A N 1
ATOM 541 C CA . GLU A 1 74 ? 43.357 20.649 -10.662 1.00 91.50 74 GLU A CA 1
ATOM 542 C C . GLU A 1 74 ? 43.340 20.243 -12.139 1.00 91.50 74 GLU A C 1
ATOM 544 O O . GLU A 1 74 ? 44.343 19.767 -12.664 1.00 91.50 74 GLU A O 1
ATOM 549 N N . TYR A 1 75 ? 42.251 20.549 -12.848 1.00 91.88 75 TYR A N 1
ATOM 550 C CA . TYR A 1 75 ? 42.184 20.427 -14.304 1.00 91.88 75 TYR A CA 1
ATOM 551 C C . TYR A 1 75 ? 43.345 21.167 -14.990 1.00 91.88 75 TYR A C 1
ATOM 553 O O . TYR A 1 75 ? 43.976 20.617 -15.888 1.00 91.88 75 TYR A O 1
ATOM 561 N N . THR A 1 76 ? 43.665 22.393 -14.557 1.00 92.31 76 THR A N 1
ATOM 562 C CA . THR A 1 76 ? 44.743 23.200 -15.157 1.00 92.31 76 THR A CA 1
ATOM 563 C C . THR A 1 76 ? 46.126 22.612 -14.871 1.00 92.31 76 THR A C 1
ATOM 565 O O . THR A 1 76 ? 46.954 22.548 -15.779 1.00 92.31 76 THR A O 1
ATOM 568 N N . ASN A 1 77 ? 46.363 22.131 -13.644 1.00 91.25 77 ASN A N 1
ATOM 569 C CA . ASN A 1 77 ? 47.595 21.435 -13.263 1.00 91.25 77 ASN A CA 1
ATOM 570 C C . ASN A 1 77 ? 47.827 20.222 -14.177 1.00 91.25 77 ASN A C 1
ATOM 572 O O . ASN A 1 77 ? 48.827 20.157 -14.888 1.00 91.25 77 ASN A O 1
ATOM 576 N N . VAL A 1 78 ? 46.859 19.301 -14.223 1.00 91.56 78 VAL A N 1
ATOM 577 C CA . VAL A 1 78 ? 46.983 18.040 -14.969 1.00 91.56 78 VAL A CA 1
ATOM 578 C C . VAL A 1 78 ? 47.001 18.273 -16.482 1.00 91.56 78 VAL A C 1
ATOM 580 O O . VAL A 1 78 ? 47.733 17.589 -17.195 1.00 91.56 78 VAL A O 1
ATOM 583 N N . LYS A 1 79 ? 46.301 19.295 -16.992 1.00 92.44 79 LYS A N 1
ATOM 584 C CA . LYS A 1 79 ? 46.405 19.730 -18.396 1.00 92.44 79 LYS A CA 1
ATOM 585 C C . LYS A 1 79 ? 47.841 20.121 -18.767 1.00 92.44 79 LYS A C 1
ATOM 587 O O . LYS A 1 79 ? 48.309 19.755 -19.843 1.00 92.44 79 LYS A O 1
ATOM 592 N N . ASN A 1 80 ? 48.560 20.799 -17.873 1.00 90.94 80 ASN A N 1
ATOM 593 C CA . ASN A 1 80 ? 49.973 21.127 -18.076 1.00 90.94 80 ASN A CA 1
ATOM 594 C C . ASN A 1 80 ? 50.881 19.890 -17.930 1.00 90.94 80 ASN A C 1
ATOM 596 O O . ASN A 1 80 ? 51.790 19.718 -18.743 1.00 90.94 80 ASN A O 1
ATOM 600 N N . SER A 1 81 ? 50.601 18.984 -16.983 1.00 90.69 81 SER A N 1
ATOM 601 C CA . SER A 1 81 ? 51.311 17.698 -16.863 1.00 90.69 81 SER A CA 1
ATOM 602 C C . SER A 1 81 ? 51.209 16.857 -18.141 1.00 90.69 81 SER A C 1
ATOM 604 O O . SER A 1 81 ? 52.220 16.353 -18.631 1.00 90.69 81 SER A O 1
ATOM 606 N N . ILE A 1 82 ? 50.013 16.741 -18.737 1.00 89.94 82 ILE A N 1
ATOM 607 C CA . ILE A 1 82 ? 49.812 16.037 -20.016 1.00 89.94 82 ILE A CA 1
ATOM 608 C C . ILE A 1 82 ? 50.666 16.691 -21.109 1.00 89.94 82 ILE A C 1
ATOM 610 O O . ILE A 1 82 ? 51.416 15.982 -21.788 1.00 89.94 82 ILE A O 1
ATOM 614 N N . LYS A 1 83 ? 50.609 18.028 -21.244 1.00 90.31 83 LYS A N 1
ATOM 615 C CA . LYS A 1 83 ? 51.377 18.799 -22.242 1.00 90.31 83 LYS A CA 1
ATOM 616 C C . LYS A 1 83 ? 52.867 18.476 -22.182 1.00 90.31 83 LYS A C 1
ATOM 618 O O . LYS A 1 83 ? 53.456 18.136 -23.211 1.00 90.31 83 LYS A O 1
ATOM 623 N N . ASN A 1 84 ? 53.436 18.553 -20.982 1.00 87.19 84 ASN A N 1
ATOM 624 C CA . ASN A 1 84 ? 54.875 18.496 -20.743 1.00 87.19 84 ASN A CA 1
ATOM 625 C C . ASN A 1 84 ? 55.417 17.061 -20.601 1.00 87.19 84 ASN A C 1
ATOM 627 O O . ASN A 1 84 ? 56.626 16.870 -20.618 1.00 87.19 84 ASN A O 1
ATOM 631 N N . SER A 1 85 ? 54.550 16.049 -20.481 1.00 86.38 85 SER A N 1
ATOM 632 C CA . SER A 1 85 ? 54.970 14.644 -20.384 1.00 86.38 85 SER A CA 1
ATOM 633 C C . SER A 1 85 ? 55.675 14.126 -21.649 1.00 86.38 85 SER A C 1
ATOM 635 O O . SER A 1 85 ? 55.459 14.632 -22.749 1.00 86.38 85 SER A O 1
ATOM 637 N N . SER A 1 86 ? 56.452 13.051 -21.523 1.00 86.50 86 SER A N 1
ATOM 638 C CA . SER A 1 86 ? 57.116 12.346 -22.635 1.00 86.50 86 SER A CA 1
ATOM 639 C C . SER A 1 86 ? 56.194 11.416 -23.449 1.00 86.50 86 SER A C 1
ATOM 641 O O . SER A 1 86 ? 56.659 10.708 -24.336 1.00 86.50 86 SER A O 1
ATOM 643 N N . ASN A 1 87 ? 54.881 11.399 -23.174 1.00 85.00 87 ASN A N 1
ATOM 644 C CA . ASN A 1 87 ? 53.923 10.542 -23.884 1.00 85.00 87 ASN A CA 1
ATOM 645 C C . ASN A 1 87 ? 53.825 10.877 -25.386 1.00 85.00 87 ASN A C 1
ATOM 647 O O . ASN A 1 87 ? 53.908 12.042 -25.782 1.00 85.00 87 ASN A O 1
ATOM 651 N N . SER A 1 88 ? 53.533 9.862 -26.208 1.00 86.38 88 SER A N 1
ATOM 652 C CA . SER A 1 88 ? 53.223 10.040 -27.632 1.00 86.38 88 SER A CA 1
ATOM 653 C C . SER A 1 88 ? 51.996 10.938 -27.846 1.00 86.38 88 SER A C 1
ATOM 655 O O . SER A 1 88 ? 51.113 11.029 -26.986 1.00 86.38 88 SER A O 1
ATOM 657 N N . LYS A 1 89 ? 51.918 11.588 -29.018 1.00 86.81 89 LYS A N 1
ATOM 658 C CA . LYS A 1 89 ? 50.835 12.522 -29.373 1.00 86.81 89 LYS A CA 1
ATOM 659 C C . LYS A 1 89 ? 49.446 11.907 -29.151 1.00 86.81 89 LYS A C 1
ATOM 661 O O . LYS A 1 89 ? 48.674 12.446 -28.368 1.00 86.81 89 LYS A O 1
ATOM 666 N N . ALA A 1 90 ? 49.186 10.728 -29.722 1.00 85.31 90 ALA A N 1
ATOM 667 C CA . ALA A 1 90 ? 47.912 10.021 -29.563 1.00 85.31 90 ALA A CA 1
ATOM 668 C C . ALA A 1 90 ? 47.545 9.748 -28.089 1.00 85.31 90 ALA A C 1
ATOM 670 O O . ALA A 1 90 ? 46.387 9.886 -27.703 1.00 85.31 90 ALA A O 1
ATOM 671 N N . LYS A 1 91 ? 48.528 9.425 -27.235 1.00 83.75 91 LYS A N 1
ATOM 672 C CA . LYS A 1 91 ? 48.304 9.163 -25.804 1.00 83.75 91 LYS A CA 1
ATOM 673 C C . LYS A 1 91 ? 48.042 10.451 -25.010 1.00 83.75 91 LYS A C 1
ATOM 675 O O . LYS A 1 91 ? 47.213 10.443 -24.102 1.00 83.75 91 LYS A O 1
ATOM 680 N N . LYS A 1 92 ? 48.669 11.577 -25.381 1.00 87.69 92 LYS A N 1
ATOM 681 C CA . LYS A 1 92 ? 48.313 12.914 -24.859 1.00 87.69 92 LYS A CA 1
ATOM 682 C C . LYS A 1 92 ? 46.904 13.327 -25.285 1.00 87.69 92 LYS A C 1
ATOM 684 O O . LYS A 1 92 ? 46.127 13.769 -24.444 1.00 87.69 92 LYS A O 1
ATOM 689 N N . ASP A 1 93 ? 46.567 13.139 -26.557 1.00 88.19 93 ASP A N 1
ATOM 690 C CA . ASP A 1 93 ? 45.262 13.493 -27.120 1.00 88.19 93 ASP A CA 1
ATOM 691 C C . ASP A 1 93 ? 44.133 12.649 -26.501 1.00 88.19 93 ASP A C 1
ATOM 693 O O . ASP A 1 93 ? 43.071 13.188 -26.186 1.00 88.19 93 ASP A O 1
ATOM 697 N N . ALA A 1 94 ? 44.379 11.366 -26.207 1.00 85.19 94 ALA A N 1
ATOM 698 C CA . ALA A 1 94 ? 43.466 10.511 -25.446 1.00 85.19 94 ALA A CA 1
ATOM 699 C C . ALA A 1 94 ? 43.216 11.038 -24.019 1.00 85.19 94 ALA A C 1
ATOM 701 O O . ALA A 1 94 ? 42.060 11.250 -23.642 1.00 85.19 94 ALA A O 1
ATOM 702 N N . TYR A 1 95 ? 44.272 11.333 -23.247 1.00 90.81 95 TYR A N 1
ATOM 703 C CA . TYR A 1 95 ? 44.125 11.921 -21.906 1.00 90.81 95 TYR A CA 1
ATOM 704 C C . TYR A 1 95 ? 43.432 13.292 -21.938 1.00 90.81 95 TYR A C 1
ATOM 706 O O . TYR A 1 95 ? 42.637 13.598 -21.048 1.00 90.81 95 TYR A O 1
ATOM 714 N N . TYR A 1 96 ? 43.675 14.117 -22.963 1.00 88.81 96 TYR A N 1
ATOM 715 C CA . TYR A 1 96 ? 42.959 15.382 -23.135 1.00 88.81 96 TYR A CA 1
ATOM 716 C C . TYR A 1 96 ? 41.485 15.187 -23.488 1.00 88.81 96 TYR A C 1
ATOM 718 O O . TYR A 1 96 ? 40.649 15.881 -22.913 1.00 88.81 96 TYR A O 1
ATOM 726 N N . LYS A 1 97 ? 41.144 14.258 -24.391 1.00 88.88 97 LYS A N 1
ATOM 727 C CA . LYS A 1 97 ? 39.752 13.922 -24.741 1.00 88.88 97 LYS A CA 1
ATOM 728 C C . LYS A 1 97 ? 38.989 13.455 -23.499 1.00 88.88 97 LYS A C 1
ATOM 730 O O . LYS A 1 97 ? 37.889 13.941 -23.239 1.00 88.88 97 LYS A O 1
ATOM 735 N N . GLU A 1 98 ? 39.607 12.591 -22.697 1.00 88.38 98 GLU A N 1
ATOM 736 C CA . GLU A 1 98 ? 39.039 12.094 -21.444 1.00 88.38 98 GLU A CA 1
ATOM 737 C C . GLU A 1 98 ? 38.842 13.213 -20.405 1.00 88.38 98 GLU A C 1
ATOM 739 O O . GLU A 1 98 ? 37.733 13.403 -19.901 1.00 88.38 98 GLU A O 1
ATOM 744 N N . LEU A 1 99 ? 39.888 13.995 -20.112 1.00 88.81 99 LEU A N 1
ATOM 745 C CA . LEU A 1 99 ? 39.840 15.068 -19.113 1.00 88.81 99 LEU A CA 1
ATOM 746 C C . LEU A 1 99 ? 38.869 16.193 -19.522 1.00 88.81 99 LEU A C 1
ATOM 748 O O . LEU A 1 99 ? 38.111 16.695 -18.691 1.00 88.81 99 LEU A O 1
ATOM 752 N N . LYS A 1 100 ? 38.829 16.552 -20.813 1.00 88.81 100 LYS A N 1
ATOM 753 C CA . LYS A 1 100 ? 37.877 17.525 -21.376 1.00 88.81 100 LYS A CA 1
ATOM 754 C C . LYS A 1 100 ? 36.430 17.036 -21.256 1.00 88.81 100 LYS A C 1
ATOM 756 O O . LYS A 1 100 ? 35.546 17.819 -20.916 1.00 88.81 100 LYS A O 1
ATOM 761 N N . GLY A 1 101 ? 36.182 15.735 -21.431 1.00 84.25 101 GLY A N 1
ATOM 762 C CA . GLY A 1 101 ? 34.861 15.118 -21.250 1.00 84.25 101 GLY A CA 1
ATOM 763 C C . GLY A 1 101 ? 34.248 15.303 -19.852 1.00 84.25 101 GLY A C 1
ATOM 764 O O . GLY A 1 101 ? 33.040 15.117 -19.684 1.00 84.25 101 GLY A O 1
ATOM 765 N N . TYR A 1 102 ? 35.048 15.704 -18.858 1.00 90.06 102 TYR A N 1
ATOM 766 C CA . TYR A 1 102 ? 34.618 15.976 -17.485 1.00 90.06 102 TYR A CA 1
ATOM 767 C C . TYR A 1 102 ? 34.371 17.468 -17.186 1.00 90.06 102 TYR A C 1
ATOM 769 O O . TYR A 1 102 ? 33.784 17.776 -16.146 1.00 90.06 102 TYR A O 1
ATOM 777 N N . GLU A 1 103 ? 34.718 18.401 -18.086 1.00 87.62 103 GLU A N 1
ATOM 778 C CA . GLU A 1 103 ? 34.431 19.843 -17.923 1.00 87.62 103 GLU A CA 1
ATOM 779 C C . GLU A 1 103 ? 32.934 20.097 -17.676 1.00 87.62 103 GLU A C 1
ATOM 781 O O . GLU A 1 103 ? 32.574 20.928 -16.840 1.00 87.62 103 GLU A O 1
ATOM 786 N N . LYS A 1 104 ? 32.064 19.287 -18.300 1.00 84.81 104 LYS A N 1
ATOM 787 C CA . LYS A 1 104 ? 30.599 19.314 -18.140 1.00 84.81 104 LYS A CA 1
ATOM 788 C C . LYS A 1 104 ? 30.124 19.290 -16.681 1.00 84.81 104 LYS A C 1
ATOM 790 O O . LYS A 1 104 ? 29.114 19.918 -16.367 1.00 84.81 104 LYS A O 1
ATOM 795 N N . TYR A 1 105 ? 30.837 18.611 -15.778 1.00 86.75 105 TYR A N 1
ATOM 796 C CA . TYR A 1 105 ? 30.476 18.559 -14.356 1.00 86.75 105 TYR A CA 1
ATOM 797 C C . TYR A 1 105 ? 30.762 19.889 -13.644 1.00 86.75 105 TYR A C 1
ATOM 799 O O . TYR A 1 105 ? 29.942 20.338 -12.840 1.00 86.75 105 TYR A O 1
ATOM 807 N N . ILE A 1 106 ? 31.861 20.565 -14.002 1.00 87.81 106 ILE A N 1
ATOM 808 C CA . ILE A 1 106 ? 32.161 21.923 -13.534 1.00 87.81 106 ILE A CA 1
ATOM 809 C C . ILE A 1 106 ? 31.124 22.904 -14.093 1.00 87.81 106 ILE A C 1
ATOM 811 O O . ILE A 1 106 ? 30.520 23.644 -13.321 1.00 87.81 106 ILE A O 1
ATOM 815 N N . THR A 1 107 ? 30.860 22.879 -15.404 1.00 85.81 107 THR A N 1
ATOM 816 C CA . THR A 1 107 ? 29.905 23.793 -16.058 1.00 85.81 107 THR A CA 1
ATOM 817 C C . THR A 1 107 ? 28.501 23.681 -15.463 1.00 85.81 107 THR A C 1
ATOM 819 O O . THR A 1 107 ? 27.873 24.699 -15.169 1.00 85.81 107 THR A O 1
ATOM 822 N N . ARG A 1 108 ? 28.013 22.457 -15.211 1.00 82.75 108 ARG A N 1
ATOM 823 C CA . ARG A 1 108 ? 26.716 22.234 -14.550 1.00 82.75 108 ARG A CA 1
ATOM 824 C C . ARG A 1 108 ? 26.704 22.753 -13.103 1.00 82.75 108 ARG A C 1
ATOM 826 O O . ARG A 1 108 ? 25.710 23.339 -12.685 1.00 82.75 108 ARG A O 1
ATOM 833 N N . ALA A 1 109 ? 27.799 22.601 -12.351 1.00 85.75 109 ALA A N 1
ATOM 834 C CA . ALA A 1 109 ? 27.919 23.147 -10.994 1.00 85.75 109 ALA A CA 1
ATOM 835 C C . ALA A 1 109 ? 27.999 24.686 -10.964 1.00 85.75 109 ALA A C 1
ATOM 837 O O . ALA A 1 109 ? 27.427 25.316 -10.075 1.00 85.75 109 ALA A O 1
ATOM 838 N N . GLU A 1 110 ? 28.639 25.313 -11.953 1.00 86.38 110 GLU A N 1
ATOM 839 C CA . GLU A 1 110 ? 28.608 26.772 -12.125 1.00 86.38 110 GLU A CA 1
ATOM 840 C C . GLU A 1 110 ? 27.206 27.276 -12.503 1.00 86.38 110 GLU A C 1
ATOM 842 O O . GLU A 1 110 ? 26.795 28.335 -12.023 1.00 86.38 110 GLU A O 1
ATOM 847 N N . GLY A 1 111 ? 26.435 26.488 -13.263 1.00 81.88 111 GLY A N 1
ATOM 848 C CA . GLY A 1 111 ? 24.997 26.691 -13.468 1.00 81.88 111 GLY A CA 1
ATOM 849 C C . GLY A 1 111 ? 24.221 26.719 -12.147 1.00 81.88 111 GLY A C 1
ATOM 850 O O . GLY A 1 111 ? 23.592 27.730 -11.836 1.00 81.88 111 GLY A O 1
ATOM 851 N N . TYR A 1 112 ? 24.357 25.677 -11.314 1.00 83.75 112 TYR A N 1
ATOM 852 C CA . TYR A 1 112 ? 23.742 25.629 -9.977 1.00 83.75 112 TYR A CA 1
ATOM 853 C C . TYR A 1 112 ? 24.098 26.854 -9.119 1.00 83.75 112 TYR A C 1
ATOM 855 O O . TYR A 1 112 ? 23.206 27.506 -8.579 1.00 83.75 112 TYR A O 1
ATOM 863 N N . VAL A 1 113 ? 25.381 27.226 -9.034 1.00 85.12 113 VAL A N 1
ATOM 864 C CA . VAL A 1 113 ? 25.827 28.409 -8.272 1.00 85.12 113 VAL A CA 1
ATOM 865 C C . VAL A 1 113 ? 25.193 29.700 -8.801 1.00 85.12 113 VAL A C 1
ATOM 867 O O . VAL A 1 113 ? 24.748 30.538 -8.010 1.00 85.12 113 VAL A O 1
ATOM 870 N N . LYS A 1 114 ? 25.129 29.872 -10.128 1.00 83.31 114 LYS A N 1
ATOM 871 C CA . LYS A 1 114 ? 24.515 31.036 -10.785 1.00 83.31 114 LYS A CA 1
ATOM 872 C C . LYS A 1 114 ? 23.013 31.110 -10.490 1.00 83.31 114 LYS A C 1
ATOM 874 O O . LYS A 1 114 ? 22.540 32.167 -10.069 1.00 83.31 114 LYS A O 1
ATOM 879 N N . GLY A 1 115 ? 22.294 29.997 -10.644 1.00 76.88 115 GLY A N 1
ATOM 880 C CA . GLY A 1 115 ? 20.862 29.888 -10.357 1.00 76.88 115 GLY A CA 1
ATOM 881 C C . GLY A 1 115 ? 20.535 30.116 -8.881 1.00 76.88 115 GLY A C 1
ATOM 882 O O . GLY A 1 115 ? 19.679 30.939 -8.564 1.00 76.88 115 GLY A O 1
ATOM 883 N N . TYR A 1 116 ? 21.285 29.500 -7.962 1.00 82.62 116 TYR A N 1
ATOM 884 C CA . TYR A 1 116 ? 21.128 29.698 -6.515 1.00 82.62 116 TYR A CA 1
ATOM 885 C C . TYR A 1 116 ? 21.317 31.173 -6.121 1.00 82.62 116 TYR A C 1
ATOM 887 O O . TYR A 1 116 ? 20.513 31.739 -5.380 1.00 82.62 116 TYR A O 1
ATOM 895 N N . LYS A 1 117 ? 22.353 31.845 -6.646 1.00 82.69 117 LYS A N 1
ATOM 896 C CA . LYS A 1 117 ? 22.600 33.272 -6.364 1.00 82.69 117 LYS A CA 1
ATOM 897 C C . LYS A 1 117 ? 21.550 34.194 -6.990 1.00 82.69 117 LYS A C 1
ATOM 899 O O . LYS A 1 117 ? 21.207 35.210 -6.381 1.00 82.69 117 LYS A O 1
ATOM 904 N N . ALA A 1 118 ? 21.006 33.842 -8.155 1.00 76.56 118 ALA A N 1
ATOM 905 C CA . ALA A 1 118 ? 19.859 34.537 -8.735 1.00 76.56 118 ALA A CA 1
ATOM 906 C C . ALA A 1 118 ? 18.600 34.369 -7.862 1.00 76.56 118 ALA A C 1
ATOM 908 O O . ALA A 1 118 ? 17.931 35.361 -7.570 1.00 76.56 118 ALA A O 1
ATOM 909 N N . ALA A 1 119 ? 18.330 33.153 -7.376 1.00 74.81 119 ALA A N 1
ATOM 910 C CA . ALA A 1 119 ? 17.198 32.838 -6.508 1.00 74.81 119 ALA A CA 1
ATOM 911 C C . ALA A 1 119 ? 17.280 33.542 -5.139 1.00 74.81 119 ALA A C 1
ATOM 913 O O . ALA A 1 119 ? 16.300 34.146 -4.713 1.00 74.81 119 ALA A O 1
ATOM 914 N N . GLU A 1 120 ? 18.445 33.579 -4.481 1.00 79.56 120 GLU A N 1
ATOM 915 C CA . GLU A 1 120 ? 18.653 34.350 -3.238 1.00 79.56 120 GLU A CA 1
ATOM 916 C C . GLU A 1 120 ? 18.466 35.865 -3.438 1.00 79.56 120 GLU A C 1
ATOM 918 O O . GLU A 1 120 ? 17.863 36.544 -2.599 1.00 79.56 120 GLU A O 1
ATOM 923 N N . LYS A 1 121 ? 18.934 36.425 -4.565 1.00 81.19 121 LYS A N 1
ATOM 924 C CA . LYS A 1 121 ? 18.680 37.837 -4.899 1.00 81.19 121 LYS A CA 1
ATOM 925 C C . LYS A 1 121 ? 17.183 38.087 -5.105 1.00 81.19 121 LYS A C 1
ATOM 927 O O . LYS A 1 121 ? 16.643 39.045 -4.548 1.00 81.19 121 LYS A O 1
ATOM 932 N N . ALA A 1 122 ? 16.512 37.210 -5.849 1.00 75.56 122 ALA A N 1
ATOM 933 C CA . ALA A 1 122 ? 15.079 37.293 -6.093 1.00 75.56 122 ALA A CA 1
ATOM 934 C C . ALA A 1 122 ? 14.261 37.152 -4.801 1.00 75.56 122 ALA A C 1
ATOM 936 O O . ALA A 1 122 ? 13.380 37.970 -4.569 1.00 75.56 122 ALA A O 1
ATOM 937 N N . LYS A 1 123 ? 14.602 36.221 -3.899 1.00 80.19 123 LYS A N 1
ATOM 938 C CA . LYS A 1 123 ? 13.967 36.040 -2.577 1.00 80.19 123 LYS A CA 1
ATOM 939 C C . LYS A 1 123 ? 13.856 37.347 -1.799 1.00 80.19 123 LYS A C 1
ATOM 941 O O . LYS A 1 123 ? 12.815 37.646 -1.218 1.00 80.19 123 LYS A O 1
ATOM 946 N N . LYS A 1 124 ? 14.934 38.138 -1.789 1.00 80.94 124 LYS A N 1
ATOM 947 C CA . LYS A 1 124 ? 14.999 39.425 -1.079 1.00 80.94 124 LYS A CA 1
ATOM 948 C C . LYS A 1 124 ? 14.112 40.483 -1.740 1.00 80.94 124 LYS A C 1
ATOM 950 O O . LYS A 1 124 ? 13.434 41.219 -1.028 1.00 80.94 124 LYS A O 1
ATOM 955 N N . MET A 1 125 ? 14.063 40.512 -3.074 1.00 80.88 125 MET A N 1
ATOM 956 C CA . MET A 1 125 ? 13.152 41.378 -3.835 1.00 80.88 125 MET A CA 1
ATOM 957 C C . MET A 1 125 ? 11.688 40.970 -3.615 1.00 80.88 125 MET A C 1
ATOM 959 O O . MET A 1 125 ? 10.916 41.758 -3.082 1.00 80.88 125 MET A O 1
ATOM 963 N N . LEU A 1 126 ? 11.338 39.709 -3.882 1.00 81.62 126 LEU A N 1
ATOM 964 C CA . LEU A 1 126 ? 9.994 39.150 -3.706 1.00 81.62 126 LEU A CA 1
ATOM 965 C C . LEU A 1 126 ? 9.470 39.306 -2.272 1.00 81.62 126 LEU A C 1
ATOM 967 O O . LEU A 1 126 ? 8.300 39.631 -2.095 1.00 81.62 126 LEU A O 1
ATOM 971 N N . LYS A 1 127 ? 10.317 39.147 -1.243 1.00 81.69 127 LYS A N 1
ATOM 972 C CA . LYS A 1 127 ? 9.933 39.433 0.150 1.00 81.69 127 LYS A CA 1
ATOM 973 C C . LYS A 1 127 ? 9.686 40.927 0.382 1.00 81.69 127 LYS A C 1
ATOM 975 O O . LYS A 1 127 ? 8.719 41.271 1.053 1.00 81.69 127 LYS A O 1
ATOM 980 N N . SER A 1 128 ? 10.522 41.815 -0.162 1.00 82.19 128 SER A N 1
ATOM 981 C CA . SER A 1 128 ? 10.323 43.269 -0.057 1.00 82.19 128 SER A CA 1
ATOM 982 C C . SER A 1 128 ? 9.026 43.714 -0.737 1.00 82.19 128 SER A C 1
ATOM 984 O O . SER A 1 128 ? 8.246 44.464 -0.153 1.00 82.19 128 SER A O 1
ATOM 986 N N . ASP A 1 129 ? 8.767 43.220 -1.944 1.00 81.94 129 ASP A N 1
ATOM 987 C CA . ASP A 1 129 ? 7.618 43.611 -2.756 1.00 81.94 129 ASP A CA 1
ATOM 988 C C . ASP A 1 129 ? 6.310 42.981 -2.250 1.00 81.94 129 ASP A C 1
ATOM 990 O O . ASP A 1 129 ? 5.289 43.667 -2.214 1.00 81.94 129 ASP A O 1
ATOM 994 N N . LEU A 1 130 ? 6.349 41.752 -1.717 1.00 81.75 130 LEU A N 1
ATOM 995 C CA . LEU A 1 130 ? 5.231 41.169 -0.966 1.00 81.75 130 LEU A CA 1
ATOM 996 C C . LEU A 1 130 ? 4.916 41.976 0.304 1.00 81.75 130 LEU A C 1
ATOM 998 O O . LEU A 1 130 ? 3.752 42.266 0.556 1.00 81.75 130 LEU A O 1
ATOM 1002 N N . THR A 1 131 ? 5.918 42.426 1.069 1.00 83.06 131 THR A N 1
ATOM 1003 C CA . THR A 1 131 ? 5.681 43.313 2.225 1.00 83.06 131 THR A CA 1
ATOM 1004 C C . THR A 1 131 ? 5.032 44.638 1.802 1.00 83.06 131 THR A C 1
ATOM 1006 O O . THR A 1 131 ? 4.072 45.071 2.438 1.00 83.06 131 THR A O 1
ATOM 1009 N N . LYS A 1 132 ? 5.487 45.268 0.707 1.00 82.50 132 LYS A N 1
ATOM 1010 C CA . LYS A 1 132 ? 4.881 46.507 0.165 1.00 82.50 132 LYS A CA 1
ATOM 1011 C C . LYS A 1 132 ? 3.439 46.298 -0.310 1.00 82.50 132 LYS A C 1
ATOM 1013 O O . LYS A 1 132 ? 2.619 47.205 -0.172 1.00 82.50 132 LYS A O 1
ATOM 1018 N N . LEU A 1 133 ? 3.141 45.134 -0.886 1.00 81.19 133 LEU A N 1
ATOM 1019 C CA . LEU A 1 133 ? 1.814 44.753 -1.369 1.00 81.19 133 LEU A CA 1
ATOM 1020 C C . LEU A 1 133 ? 0.855 44.465 -0.207 1.00 81.19 133 LEU A C 1
ATOM 1022 O O . LEU A 1 133 ? -0.232 45.038 -0.164 1.00 81.19 133 LEU A O 1
ATOM 1026 N N . ASN A 1 134 ? 1.290 43.682 0.781 1.00 81.75 134 ASN A N 1
ATOM 1027 C CA . ASN A 1 134 ? 0.535 43.423 2.007 1.00 81.75 134 ASN A CA 1
ATOM 1028 C C . ASN A 1 134 ? 0.226 44.735 2.745 1.00 81.75 134 ASN A C 1
ATOM 1030 O O . ASN A 1 134 ? -0.920 44.974 3.114 1.00 81.75 134 ASN A O 1
ATOM 1034 N N . ALA A 1 135 ? 1.214 45.627 2.887 1.00 82.31 135 ALA A N 1
ATOM 1035 C CA . ALA A 1 135 ? 1.018 46.944 3.492 1.00 82.31 135 ALA A CA 1
ATOM 1036 C C . ALA A 1 135 ? 0.028 47.825 2.703 1.00 82.31 135 ALA A C 1
ATOM 1038 O O . ALA A 1 135 ? -0.758 48.547 3.309 1.00 82.31 135 ALA A O 1
ATOM 1039 N N . ALA A 1 136 ? 0.016 47.751 1.367 1.00 80.31 136 ALA A N 1
ATOM 1040 C CA . ALA A 1 136 ? -0.946 48.482 0.537 1.00 80.31 136 ALA A CA 1
ATOM 1041 C C . ALA A 1 136 ? -2.387 47.956 0.671 1.00 80.31 136 ALA A C 1
ATOM 1043 O O . ALA A 1 136 ? -3.328 48.751 0.642 1.00 80.31 136 ALA A O 1
ATOM 1044 N N . ALA A 1 137 ? -2.553 46.639 0.835 1.00 78.00 137 ALA A N 1
ATOM 1045 C CA . ALA A 1 137 ? -3.851 45.997 1.038 1.00 78.00 137 ALA A CA 1
ATOM 1046 C C . ALA A 1 137 ? -4.396 46.251 2.453 1.00 78.00 137 ALA A C 1
ATOM 1048 O O . ALA A 1 137 ? -5.561 46.609 2.605 1.00 78.00 137 ALA A O 1
ATOM 1049 N N . ILE A 1 138 ? -3.539 46.176 3.477 1.00 80.94 138 ILE A N 1
ATOM 1050 C CA . ILE A 1 138 ? -3.878 46.547 4.861 1.00 80.94 138 ILE A CA 1
ATOM 1051 C C . ILE A 1 138 ? -4.255 48.035 4.949 1.00 80.94 138 ILE A C 1
ATOM 1053 O O . ILE A 1 138 ? -5.253 48.379 5.574 1.00 80.94 138 ILE A O 1
ATOM 1057 N N . ALA A 1 139 ? -3.526 48.916 4.256 1.00 79.00 139 ALA A N 1
ATOM 1058 C CA . ALA A 1 139 ? -3.846 50.344 4.158 1.00 79.00 139 ALA A CA 1
ATOM 1059 C C . ALA A 1 139 ? -5.025 50.673 3.211 1.00 79.00 139 ALA A C 1
ATOM 1061 O O . ALA A 1 139 ? -5.275 51.850 2.958 1.00 79.00 139 ALA A O 1
ATOM 1062 N N . GLN A 1 140 ? -5.709 49.661 2.660 1.00 71.44 140 GLN A N 1
ATOM 1063 C CA . GLN A 1 140 ? -6.842 49.767 1.731 1.00 71.44 140 GLN A CA 1
ATOM 1064 C C . GLN A 1 140 ? -6.650 50.803 0.608 1.00 71.44 140 GLN A C 1
ATOM 1066 O O . GLN A 1 140 ? -7.487 51.682 0.395 1.00 71.44 140 GLN A O 1
ATOM 1071 N N . LYS A 1 141 ? -5.547 50.693 -0.148 1.00 74.75 141 LYS A N 1
ATOM 1072 C CA . LYS A 1 141 ? -5.260 51.549 -1.316 1.00 74.75 141 LYS A CA 1
ATOM 1073 C C . LYS A 1 141 ? -5.391 50.772 -2.643 1.00 74.75 141 LYS A C 1
ATOM 1075 O O . LYS A 1 141 ? -4.367 50.330 -3.160 1.00 74.75 141 LYS A O 1
ATOM 1080 N N . PRO A 1 142 ? -6.601 50.622 -3.231 1.00 66.88 142 PRO A N 1
ATOM 1081 C CA . PRO A 1 142 ? -6.855 49.907 -4.493 1.00 66.88 142 PRO A CA 1
ATOM 1082 C C . PRO A 1 142 ? -5.783 50.064 -5.583 1.00 66.88 142 PRO A C 1
ATOM 1084 O O . PRO A 1 142 ? -5.098 49.106 -5.931 1.00 66.88 142 PRO A O 1
ATOM 1087 N N . THR A 1 143 ? -5.552 51.291 -6.061 1.00 69.31 143 THR A N 1
ATOM 1088 C CA . THR A 1 143 ? -4.601 51.574 -7.150 1.00 69.31 143 THR A CA 1
ATOM 1089 C C . THR A 1 143 ? -3.172 51.124 -6.825 1.00 69.31 143 THR A C 1
ATOM 1091 O O . THR A 1 143 ? -2.478 50.586 -7.689 1.00 69.31 143 THR A O 1
ATOM 1094 N N . ASP A 1 144 ? -2.743 51.286 -5.569 1.00 75.19 144 ASP A N 1
ATOM 1095 C CA . ASP A 1 144 ? -1.447 50.810 -5.082 1.00 75.19 144 ASP A CA 1
ATOM 1096 C C . ASP A 1 144 ? -1.381 49.278 -5.066 1.00 75.19 144 ASP A C 1
ATOM 1098 O O . ASP A 1 144 ? -0.361 48.718 -5.467 1.00 75.19 144 ASP A O 1
ATOM 1102 N N . VAL A 1 145 ? -2.439 48.602 -4.602 1.00 74.25 145 VAL A N 1
ATOM 1103 C CA . VAL A 1 145 ? -2.516 47.133 -4.532 1.00 74.25 145 VAL A CA 1
ATOM 1104 C C . VAL A 1 145 ? -2.446 46.535 -5.928 1.00 74.25 145 VAL A C 1
ATOM 1106 O O . VAL A 1 145 ? -1.551 45.736 -6.189 1.00 74.25 145 VAL A O 1
ATOM 1109 N N . LYS A 1 146 ? -3.305 46.971 -6.852 1.00 73.75 146 LYS A N 1
ATOM 1110 C CA . LYS A 1 146 ? -3.299 46.542 -8.257 1.00 73.75 146 LYS A CA 1
ATOM 1111 C C . LYS A 1 146 ? -1.922 46.703 -8.911 1.00 73.75 146 LYS A C 1
ATOM 1113 O O . LYS A 1 146 ? -1.428 45.775 -9.553 1.00 73.75 146 LYS A O 1
ATOM 1118 N N . ASN A 1 147 ? -1.284 47.861 -8.739 1.00 78.50 147 ASN A N 1
ATOM 1119 C CA . ASN A 1 147 ? 0.016 48.135 -9.355 1.00 78.50 147 ASN A CA 1
ATOM 1120 C C . ASN A 1 147 ? 1.137 47.282 -8.732 1.00 78.50 147 ASN A C 1
ATOM 1122 O O . ASN A 1 147 ? 1.959 46.722 -9.459 1.00 78.50 147 ASN A O 1
ATOM 1126 N N . LYS A 1 148 ? 1.147 47.119 -7.402 1.00 82.25 148 LYS A N 1
ATOM 1127 C CA . LYS A 1 148 ? 2.134 46.291 -6.685 1.00 82.25 148 LYS A CA 1
ATOM 1128 C C . LYS A 1 148 ? 1.907 44.790 -6.910 1.00 82.25 148 LYS A C 1
ATOM 1130 O O . LYS A 1 148 ? 2.882 44.050 -6.972 1.00 82.25 148 LYS A O 1
ATOM 1135 N N . TYR A 1 149 ? 0.663 44.347 -7.113 1.00 82.19 149 TYR A N 1
ATOM 1136 C CA . TYR A 1 149 ? 0.320 42.972 -7.491 1.00 82.19 149 TYR A CA 1
ATOM 1137 C C . TYR A 1 149 ? 0.885 42.626 -8.865 1.00 82.19 149 TYR A C 1
ATOM 1139 O O . TYR A 1 149 ? 1.634 41.662 -8.988 1.00 82.19 149 TYR A O 1
ATOM 1147 N N . ASN A 1 150 ? 0.609 43.456 -9.876 1.00 79.62 150 ASN A N 1
ATOM 1148 C CA . ASN A 1 150 ? 1.132 43.258 -11.228 1.00 79.62 150 ASN A CA 1
ATOM 1149 C C . ASN A 1 150 ? 2.673 43.266 -11.249 1.00 79.62 150 ASN A C 1
ATOM 1151 O O . ASN A 1 150 ? 3.284 42.431 -11.913 1.00 79.62 150 ASN A O 1
ATOM 1155 N N . ALA A 1 151 ? 3.309 44.166 -10.490 1.00 81.31 151 ALA A N 1
ATOM 1156 C CA . ALA A 1 151 ? 4.766 44.212 -10.360 1.00 81.31 151 ALA A CA 1
ATOM 1157 C C . ALA A 1 151 ? 5.344 42.967 -9.656 1.00 81.31 151 ALA A C 1
ATOM 1159 O O . ALA A 1 151 ? 6.391 42.460 -10.071 1.00 81.31 151 ALA A O 1
ATOM 1160 N N . LEU A 1 152 ? 4.669 42.447 -8.624 1.00 82.44 152 LEU A N 1
ATOM 1161 C CA . LEU A 1 152 ? 5.092 41.244 -7.908 1.00 82.44 152 LEU A CA 1
ATOM 1162 C C . LEU A 1 152 ? 4.888 39.977 -8.748 1.00 82.44 152 LEU A C 1
ATOM 1164 O O . LEU A 1 152 ? 5.808 39.172 -8.834 1.00 82.44 152 LEU A O 1
ATOM 1168 N N . ASP A 1 153 ? 3.744 39.814 -9.415 1.00 82.56 153 ASP A N 1
ATOM 1169 C CA . ASP A 1 153 ? 3.469 38.699 -10.333 1.00 82.56 153 ASP A CA 1
ATOM 1170 C C . ASP A 1 153 ? 4.457 38.678 -11.512 1.00 82.56 153 ASP A C 1
ATOM 1172 O O . ASP A 1 153 ? 5.064 37.642 -11.792 1.00 82.56 153 ASP A O 1
ATOM 1176 N N . ALA A 1 154 ? 4.727 39.831 -12.135 1.00 82.12 154 ALA A N 1
ATOM 1177 C CA . ALA A 1 154 ? 5.767 39.952 -13.157 1.00 82.12 154 ALA A CA 1
ATOM 1178 C C . ALA A 1 154 ? 7.165 39.605 -12.608 1.00 82.12 154 ALA A C 1
ATOM 1180 O O . ALA A 1 154 ? 7.952 38.946 -13.290 1.00 82.12 154 ALA A O 1
ATOM 1181 N N . SER A 1 155 ? 7.473 39.987 -11.364 1.00 79.81 155 SER A N 1
ATOM 1182 C CA . SER A 1 155 ? 8.743 39.649 -10.707 1.00 79.81 155 SER A CA 1
ATOM 1183 C C . SER A 1 155 ? 8.847 38.164 -10.346 1.00 79.81 155 SER A C 1
ATOM 1185 O O . SER A 1 155 ? 9.925 37.585 -10.488 1.00 79.81 155 SER A O 1
ATOM 1187 N N . VAL A 1 156 ? 7.747 37.516 -9.947 1.00 80.69 156 VAL A N 1
ATOM 1188 C CA . VAL A 1 156 ? 7.676 36.061 -9.733 1.00 80.69 156 VAL A CA 1
ATOM 1189 C C . VAL A 1 156 ? 7.870 35.332 -11.059 1.00 80.69 156 VAL A C 1
ATOM 1191 O O . VAL A 1 156 ? 8.752 34.487 -11.135 1.00 80.69 156 VAL A O 1
ATOM 1194 N N . LYS A 1 157 ? 7.151 35.703 -12.125 1.00 81.06 157 LYS A N 1
ATOM 1195 C CA . LYS A 1 157 ? 7.295 35.104 -13.468 1.00 81.06 157 LYS A CA 1
ATOM 1196 C C . LYS A 1 157 ? 8.699 35.285 -14.052 1.00 81.06 157 LYS A C 1
ATOM 1198 O O . LYS A 1 157 ? 9.261 34.351 -14.617 1.00 81.06 157 LYS A O 1
ATOM 1203 N N . LYS A 1 158 ? 9.310 36.459 -13.864 1.00 79.06 158 LYS A N 1
ATOM 1204 C CA . LYS A 1 158 ? 10.702 36.721 -14.265 1.00 79.06 158 LYS A CA 1
ATOM 1205 C C . LYS A 1 158 ? 11.706 35.914 -13.434 1.00 79.06 158 LYS A C 1
ATOM 1207 O O . LYS A 1 158 ? 12.722 35.485 -13.967 1.00 79.06 158 LYS A O 1
ATOM 1212 N N . THR A 1 159 ? 11.428 35.686 -12.151 1.00 73.88 159 THR A N 1
ATOM 1213 C CA . THR A 1 159 ? 12.246 34.822 -11.280 1.00 73.88 159 THR A CA 1
ATOM 1214 C C . THR A 1 159 ? 12.117 33.350 -11.668 1.00 73.88 159 THR A C 1
ATOM 1216 O O . THR A 1 159 ? 13.132 32.675 -11.784 1.00 73.88 159 THR A O 1
ATOM 1219 N N . ASP A 1 160 ? 10.893 32.880 -11.913 1.00 73.44 160 ASP A N 1
ATOM 1220 C CA . ASP A 1 160 ? 10.563 31.528 -12.372 1.00 73.44 160 ASP A CA 1
ATOM 1221 C C . ASP A 1 160 ? 11.323 31.193 -13.662 1.00 73.44 160 ASP A C 1
ATOM 1223 O O . ASP A 1 160 ? 12.142 30.271 -13.676 1.00 73.44 160 ASP A O 1
ATOM 1227 N N . LYS A 1 161 ? 11.201 32.045 -14.688 1.00 75.56 161 LYS A N 1
ATOM 1228 C CA . LYS A 1 161 ? 11.996 31.912 -15.912 1.00 75.56 161 LYS A CA 1
ATOM 1229 C C . LYS A 1 161 ? 13.508 31.908 -15.637 1.00 75.56 161 LYS A C 1
ATOM 1231 O O . LYS A 1 161 ? 14.195 30.999 -16.079 1.00 75.56 161 LYS A O 1
ATOM 1236 N N . ASN A 1 162 ? 14.034 32.858 -14.859 1.00 70.69 162 ASN A N 1
ATOM 1237 C CA . ASN A 1 162 ? 15.475 32.919 -14.570 1.00 70.69 162 ASN A CA 1
ATOM 1238 C C . ASN A 1 162 ? 16.020 31.681 -13.824 1.00 70.69 162 ASN A C 1
ATOM 1240 O O . ASN A 1 162 ? 17.207 31.379 -13.955 1.00 70.69 162 ASN A O 1
ATOM 1244 N N . ILE A 1 163 ? 15.202 30.992 -13.019 1.00 71.12 163 ILE A N 1
ATOM 1245 C CA . ILE A 1 163 ? 15.594 29.750 -12.335 1.00 71.12 163 ILE A CA 1
ATOM 1246 C C . ILE A 1 163 ? 15.635 28.594 -13.344 1.00 71.12 163 ILE A C 1
ATOM 1248 O O . ILE A 1 163 ? 16.666 27.930 -13.439 1.00 71.12 163 ILE A O 1
ATOM 1252 N N . LYS A 1 164 ? 14.581 28.415 -14.153 1.00 69.00 164 LYS A N 1
ATOM 1253 C CA . LYS A 1 164 ? 14.542 27.431 -15.256 1.00 69.00 164 LYS A CA 1
ATOM 1254 C C . LYS A 1 164 ? 15.705 27.608 -16.235 1.00 69.00 164 LYS A C 1
ATOM 1256 O O . LYS A 1 164 ? 16.457 26.671 -16.474 1.00 69.00 164 LYS A O 1
ATOM 1261 N N . ASP A 1 165 ? 15.935 28.835 -16.697 1.00 65.06 165 ASP A N 1
ATOM 1262 C CA . ASP A 1 165 ? 16.986 29.191 -17.661 1.00 65.06 165 ASP A CA 1
ATOM 1263 C C . ASP A 1 165 ? 18.430 29.024 -17.109 1.00 65.06 165 ASP A C 1
ATOM 1265 O O . ASP A 1 165 ? 19.400 29.310 -17.817 1.00 65.06 165 ASP A O 1
ATOM 1269 N N . THR A 1 166 ? 18.625 28.621 -15.841 1.00 62.41 166 THR A N 1
ATOM 1270 C CA . THR A 1 166 ? 19.967 28.486 -15.228 1.00 62.41 166 THR A CA 1
ATOM 1271 C C . THR A 1 166 ? 20.233 27.203 -14.432 1.00 62.41 166 THR A C 1
ATOM 1273 O O . THR A 1 166 ? 21.392 26.967 -14.077 1.00 62.41 166 THR A O 1
ATOM 1276 N N . VAL A 1 167 ? 19.229 26.362 -14.164 1.00 61.41 167 VAL A N 1
ATOM 1277 C CA . VAL A 1 167 ? 19.347 25.199 -13.264 1.00 61.41 167 VAL A CA 1
ATOM 1278 C C . VAL A 1 167 ? 19.092 23.892 -14.012 1.00 61.41 167 VAL A C 1
ATOM 1280 O O . VAL A 1 167 ? 18.002 23.644 -14.509 1.00 61.41 167 VAL A O 1
ATOM 1283 N N . TYR A 1 168 ? 20.095 23.012 -14.038 1.00 64.88 168 TYR A N 1
ATOM 1284 C CA . TYR A 1 168 ? 19.998 21.709 -14.698 1.00 64.88 168 TYR A CA 1
ATOM 1285 C C . TYR A 1 168 ? 19.463 20.631 -13.743 1.00 64.88 168 TYR A C 1
ATOM 1287 O O . TYR A 1 168 ? 20.243 19.989 -13.038 1.00 64.88 168 TYR A O 1
ATOM 1295 N N . GLY A 1 169 ? 18.144 20.411 -13.748 1.00 63.91 169 GLY A N 1
ATOM 1296 C CA . GLY A 1 169 ? 17.504 19.228 -13.156 1.00 63.91 169 GLY A CA 1
ATOM 1297 C C . GLY A 1 169 ? 16.249 19.530 -12.331 1.00 63.91 169 GLY A C 1
ATOM 1298 O O . GLY A 1 169 ? 16.319 20.233 -11.319 1.00 63.91 169 GLY A O 1
ATOM 1299 N N . ALA A 1 170 ? 15.126 18.911 -12.712 1.00 62.44 170 ALA A N 1
ATOM 1300 C CA . ALA A 1 170 ? 13.787 19.163 -12.164 1.00 62.44 170 ALA A CA 1
ATOM 1301 C C . ALA A 1 170 ? 13.681 19.034 -10.628 1.00 62.44 170 ALA A C 1
ATOM 1303 O O . ALA A 1 170 ? 12.919 19.761 -9.992 1.00 62.44 170 ALA A O 1
ATOM 1304 N N . LYS A 1 171 ? 14.469 18.152 -9.993 1.00 70.69 171 LYS A N 1
ATOM 1305 C CA . LYS A 1 171 ? 14.478 17.982 -8.525 1.00 70.69 171 LYS A CA 1
ATOM 1306 C C . LYS A 1 171 ? 15.077 19.191 -7.797 1.00 70.69 171 LYS A C 1
ATOM 1308 O O . LYS A 1 171 ? 14.512 19.664 -6.814 1.00 70.69 171 LYS A O 1
ATOM 1313 N N . ILE A 1 172 ? 16.185 19.735 -8.302 1.00 66.94 172 ILE A N 1
ATOM 1314 C CA . ILE A 1 172 ? 16.842 20.922 -7.730 1.00 66.94 172 ILE A CA 1
ATOM 1315 C C . ILE A 1 172 ? 16.036 22.177 -8.062 1.00 66.94 172 ILE A C 1
ATOM 1317 O O . ILE A 1 172 ? 15.847 23.031 -7.201 1.00 66.94 172 ILE A O 1
ATOM 1321 N N . GLU A 1 173 ? 15.488 22.250 -9.273 1.00 70.38 173 GLU A N 1
ATOM 1322 C CA . GLU A 1 173 ? 14.495 23.245 -9.671 1.00 70.38 173 GLU A CA 1
ATOM 1323 C C . GLU A 1 173 ? 13.304 23.270 -8.685 1.00 70.38 173 GLU A C 1
ATOM 1325 O O . GLU A 1 173 ? 13.025 24.316 -8.097 1.00 70.38 173 GLU A O 1
ATOM 1330 N N . LYS A 1 174 ? 12.667 22.121 -8.403 1.00 71.75 174 LYS A N 1
ATOM 1331 C CA . LYS A 1 174 ? 11.564 21.975 -7.427 1.00 71.75 174 LYS A CA 1
ATOM 1332 C C . LYS A 1 174 ? 11.963 22.435 -6.017 1.00 71.75 174 LYS A C 1
ATOM 1334 O O . LYS A 1 174 ? 11.189 23.141 -5.368 1.00 71.75 174 LYS A O 1
ATOM 1339 N N . LEU A 1 175 ? 13.174 22.106 -5.554 1.00 72.12 175 LEU A N 1
ATOM 1340 C CA . LEU A 1 175 ? 13.692 22.555 -4.252 1.00 72.12 175 LEU A CA 1
ATOM 1341 C C . LEU A 1 175 ? 13.940 24.074 -4.202 1.00 72.12 175 LEU A C 1
ATOM 1343 O O . LEU A 1 175 ? 13.572 24.724 -3.221 1.00 72.12 175 LEU A O 1
ATOM 1347 N N . LEU A 1 176 ? 14.513 24.665 -5.256 1.00 71.56 176 LEU A N 1
ATOM 1348 C CA . LEU A 1 176 ? 14.697 26.117 -5.356 1.00 71.56 176 LEU A CA 1
ATOM 1349 C C . LEU A 1 176 ? 13.340 26.839 -5.415 1.00 71.56 176 LEU A C 1
ATOM 1351 O O . LEU A 1 176 ? 13.149 27.841 -4.724 1.00 71.56 176 LEU A O 1
ATOM 1355 N N . TYR A 1 177 ? 12.361 26.312 -6.157 1.00 70.12 177 TYR A N 1
ATOM 1356 C CA . TYR A 1 177 ? 10.998 26.851 -6.170 1.00 70.12 177 TYR A CA 1
ATOM 1357 C C . TYR A 1 177 ? 10.363 26.859 -4.781 1.00 70.12 177 TYR A C 1
ATOM 1359 O O . TYR A 1 177 ? 9.874 27.912 -4.347 1.00 70.12 177 TYR A O 1
ATOM 1367 N N . ALA A 1 178 ? 10.430 25.727 -4.073 1.00 69.31 178 ALA A N 1
ATOM 1368 C CA . ALA A 1 178 ? 9.926 25.581 -2.712 1.00 69.31 178 ALA A CA 1
ATOM 1369 C C . ALA A 1 178 ? 10.571 26.592 -1.745 1.00 69.31 178 ALA A C 1
ATOM 1371 O O . ALA A 1 178 ? 9.866 27.257 -0.986 1.00 69.31 178 ALA A O 1
ATOM 1372 N N . GLN A 1 179 ? 11.895 26.771 -1.806 1.00 71.50 179 GLN A N 1
ATOM 1373 C CA . GLN A 1 179 ? 12.623 27.623 -0.859 1.00 71.50 179 GLN A CA 1
ATOM 1374 C C . GLN A 1 179 ? 12.559 29.132 -1.175 1.00 71.50 179 GLN A C 1
ATOM 1376 O O . GLN A 1 179 ? 12.723 29.955 -0.265 1.00 71.50 179 GLN A O 1
ATOM 1381 N N . PHE A 1 180 ? 12.364 29.519 -2.443 1.00 69.69 180 PHE A N 1
ATOM 1382 C CA . PHE A 1 180 ? 12.569 30.906 -2.891 1.00 69.69 180 PHE A CA 1
ATOM 1383 C C . PHE A 1 180 ? 11.343 31.622 -3.462 1.00 69.69 180 PHE A C 1
ATOM 1385 O O . PHE A 1 180 ? 11.335 32.853 -3.453 1.00 69.69 180 PHE A O 1
ATOM 1392 N N . THR A 1 181 ? 10.308 30.908 -3.917 1.00 71.25 181 THR A N 1
ATOM 1393 C CA . THR A 1 181 ? 9.122 31.549 -4.531 1.00 71.25 181 THR A CA 1
ATOM 1394 C C . THR A 1 181 ? 7.779 31.016 -4.039 1.00 71.25 181 THR A C 1
ATOM 1396 O O . THR A 1 181 ? 6.800 31.761 -4.102 1.00 71.25 181 THR A O 1
ATOM 1399 N N . ALA A 1 182 ? 7.708 29.782 -3.522 1.00 73.38 182 ALA A N 1
ATOM 1400 C CA . ALA A 1 182 ? 6.443 29.133 -3.172 1.00 73.38 182 ALA A CA 1
ATOM 1401 C C . ALA A 1 182 ? 5.581 29.981 -2.224 1.00 73.38 182 ALA A C 1
ATOM 1403 O O . ALA A 1 182 ? 4.436 30.266 -2.551 1.00 73.38 182 ALA A O 1
ATOM 1404 N N . ALA A 1 183 ? 6.144 30.497 -1.125 1.00 70.06 183 ALA A N 1
ATOM 1405 C CA . ALA A 1 183 ? 5.412 31.359 -0.189 1.00 70.06 183 ALA A CA 1
ATOM 1406 C C . ALA A 1 183 ? 4.812 32.619 -0.855 1.00 70.06 183 ALA A C 1
ATOM 1408 O O . ALA A 1 183 ? 3.679 33.000 -0.561 1.00 70.06 183 ALA A O 1
ATOM 1409 N N . THR A 1 184 ? 5.537 33.245 -1.790 1.00 75.81 184 THR A N 1
ATOM 1410 C CA . THR A 1 184 ? 5.050 34.408 -2.550 1.00 75.81 184 THR A CA 1
ATOM 1411 C C . THR A 1 184 ? 3.970 34.010 -3.557 1.00 75.81 184 THR A C 1
ATOM 1413 O O . THR A 1 184 ? 2.977 34.720 -3.689 1.00 75.81 184 THR A O 1
ATOM 1416 N N . LYS A 1 185 ? 4.121 32.865 -4.233 1.00 77.56 185 LYS A N 1
ATOM 1417 C CA . LYS A 1 185 ? 3.128 32.332 -5.177 1.00 77.56 185 LYS A CA 1
ATOM 1418 C C . LYS A 1 185 ? 1.827 31.951 -4.458 1.00 77.56 185 LYS A C 1
ATOM 1420 O O . LYS A 1 185 ? 0.761 32.365 -4.899 1.00 77.56 185 LYS A O 1
ATOM 1425 N N . THR A 1 186 ? 1.911 31.291 -3.303 1.00 76.81 186 THR A N 1
ATOM 1426 C CA . THR A 1 186 ? 0.762 30.990 -2.433 1.00 76.81 186 THR A CA 1
ATOM 1427 C C . THR A 1 186 ? 0.054 32.267 -1.970 1.00 76.81 186 THR A C 1
ATOM 1429 O O . THR A 1 186 ? -1.169 32.342 -2.048 1.00 76.81 186 THR A O 1
ATOM 1432 N N . ALA A 1 187 ? 0.790 33.312 -1.569 1.00 71.69 187 ALA A N 1
ATOM 1433 C CA . ALA A 1 187 ? 0.194 34.600 -1.193 1.00 71.69 187 ALA A CA 1
ATOM 1434 C C . ALA A 1 187 ? -0.487 35.326 -2.376 1.00 71.69 187 ALA A C 1
ATOM 1436 O O . ALA A 1 187 ? -1.569 35.891 -2.209 1.00 71.69 187 ALA A O 1
ATOM 1437 N N . LEU A 1 188 ? 0.114 35.273 -3.574 1.00 76.38 188 LEU A N 1
ATOM 1438 C CA . LEU A 1 188 ? -0.457 35.798 -4.824 1.00 76.38 188 LEU A CA 1
ATOM 1439 C C . LEU A 1 188 ? -1.685 35.014 -5.312 1.00 76.38 188 LEU A C 1
ATOM 1441 O O . LEU A 1 188 ? -2.507 35.579 -6.024 1.00 76.38 188 LEU A O 1
ATOM 1445 N N . GLN A 1 189 ? -1.806 33.726 -4.976 1.00 74.94 189 GLN A N 1
ATOM 1446 C CA . GLN A 1 189 ? -2.919 32.868 -5.401 1.00 74.94 189 GLN A CA 1
ATOM 1447 C C . GLN A 1 189 ? -4.068 32.812 -4.381 1.00 74.94 189 GLN A C 1
ATOM 1449 O O . GLN A 1 189 ? -5.217 32.641 -4.789 1.00 74.94 189 GLN A O 1
ATOM 1454 N N . GLY A 1 190 ? -3.765 32.979 -3.090 1.00 82.50 190 GLY A N 1
ATOM 1455 C CA . GLY A 1 190 ? -4.725 33.058 -1.989 1.00 82.50 190 GLY A CA 1
ATOM 1456 C C . GLY A 1 190 ? -5.125 34.497 -1.651 1.00 82.50 190 GLY A C 1
ATOM 1457 O O . GLY A 1 190 ? -5.760 35.186 -2.446 1.00 82.50 190 GLY A O 1
ATOM 1458 N N . GLU A 1 191 ? -4.759 34.948 -0.450 1.00 83.00 191 GLU A N 1
ATOM 1459 C CA . GLU A 1 191 ? -5.260 36.171 0.200 1.00 83.00 191 GLU A CA 1
ATOM 1460 C C . GLU A 1 191 ? -5.255 37.421 -0.699 1.00 83.00 191 GLU A C 1
ATOM 1462 O O . GLU A 1 191 ? -6.279 38.094 -0.837 1.00 83.00 191 GLU A O 1
ATOM 1467 N N . ILE A 1 192 ? -4.147 37.713 -1.388 1.00 83.12 192 ILE A N 1
ATOM 1468 C CA . ILE A 1 192 ? -4.071 38.904 -2.247 1.00 83.12 192 ILE A CA 1
ATOM 1469 C C . ILE A 1 192 ? -4.977 38.782 -3.487 1.00 83.12 192 ILE A C 1
ATOM 1471 O O . ILE A 1 192 ? -5.548 39.778 -3.938 1.00 83.12 192 ILE A O 1
ATOM 1475 N N . LYS A 1 193 ? -5.182 37.567 -4.010 1.00 84.44 193 LYS A N 1
ATOM 1476 C CA . LYS A 1 193 ? -6.103 37.316 -5.129 1.00 84.44 193 LYS A CA 1
ATOM 1477 C C . LYS A 1 193 ? -7.556 37.576 -4.726 1.00 84.44 193 LYS A C 1
ATOM 1479 O O . LYS A 1 193 ? -8.314 38.136 -5.517 1.00 84.44 193 LYS A O 1
ATOM 1484 N N . ALA A 1 194 ? -7.927 37.227 -3.491 1.00 86.44 194 ALA A N 1
ATOM 1485 C CA . ALA A 1 194 ? -9.232 37.567 -2.927 1.00 86.44 194 ALA A CA 1
ATOM 1486 C C . ALA A 1 194 ? -9.419 39.093 -2.861 1.00 86.44 194 ALA A C 1
ATOM 1488 O O . ALA A 1 194 ? -10.416 39.600 -3.375 1.00 86.44 194 ALA A O 1
ATOM 1489 N N . TYR A 1 195 ? -8.431 39.833 -2.330 1.00 85.12 195 TYR A N 1
ATOM 1490 C CA . TYR A 1 195 ? -8.468 41.304 -2.304 1.00 85.12 195 TYR A CA 1
ATOM 1491 C C . TYR A 1 195 ? -8.700 41.893 -3.704 1.00 85.12 195 TYR A C 1
ATOM 1493 O O . TYR A 1 195 ? -9.592 42.719 -3.885 1.00 85.12 195 TYR A O 1
ATOM 1501 N N . TYR A 1 196 ? -7.939 41.440 -4.706 1.00 83.44 196 TYR A N 1
ATOM 1502 C CA . TYR A 1 196 ? -8.037 41.931 -6.085 1.00 83.44 196 TYR A CA 1
ATOM 1503 C C . TYR A 1 196 ? -9.431 41.727 -6.703 1.00 83.44 196 TYR A C 1
ATOM 1505 O O . TYR A 1 196 ? -9.932 42.599 -7.416 1.00 83.44 196 TYR A O 1
ATOM 1513 N N . TYR A 1 197 ? -10.097 40.600 -6.432 1.00 86.00 197 TYR A N 1
ATOM 1514 C CA . TYR A 1 197 ? -11.460 40.389 -6.925 1.00 86.00 197 TYR A CA 1
ATOM 1515 C C . TYR A 1 197 ? -12.498 41.257 -6.193 1.00 86.00 197 TYR A C 1
ATOM 1517 O O . TYR A 1 197 ? -13.398 41.776 -6.855 1.00 86.00 197 TYR A O 1
ATOM 1525 N N . TYR A 1 198 ? -12.347 41.515 -4.887 1.00 88.88 198 TYR A N 1
ATOM 1526 C CA . TYR A 1 198 ? -13.179 42.509 -4.189 1.00 88.88 198 TYR A CA 1
ATOM 1527 C C . TYR A 1 198 ? -12.921 43.942 -4.698 1.00 88.88 198 TYR A C 1
ATOM 1529 O O . TYR A 1 198 ? -13.873 44.696 -4.891 1.00 88.88 198 TYR A O 1
ATOM 1537 N N . GLU A 1 199 ? -11.673 44.298 -5.028 1.00 86.75 199 GLU A N 1
ATOM 1538 C CA . GLU A 1 199 ? -11.311 45.583 -5.660 1.00 86.75 199 GLU A CA 1
ATOM 1539 C C . GLU A 1 199 ? -11.956 45.739 -7.046 1.00 86.75 199 GLU A C 1
ATOM 1541 O O . GLU A 1 199 ? -12.412 46.818 -7.433 1.00 86.75 199 GLU A O 1
ATOM 1546 N N . LYS A 1 200 ? -12.050 44.642 -7.804 1.00 85.62 200 LYS A N 1
ATOM 1547 C CA . LYS A 1 200 ? -12.781 44.611 -9.074 1.00 85.62 200 LYS A CA 1
ATOM 1548 C C . LYS A 1 200 ? -14.294 44.740 -8.887 1.00 85.62 200 LYS A C 1
ATOM 1550 O O . LYS A 1 200 ? -14.917 45.386 -9.723 1.00 85.62 200 LYS A O 1
ATOM 1555 N N . ALA A 1 201 ? -14.876 44.188 -7.823 1.00 87.62 201 ALA A N 1
ATOM 1556 C CA . ALA A 1 201 ? -16.297 44.352 -7.502 1.00 87.62 201 ALA A CA 1
ATOM 1557 C C . ALA A 1 201 ? -16.642 45.800 -7.088 1.00 87.62 201 ALA A C 1
ATOM 1559 O O . ALA A 1 201 ? -17.361 46.456 -7.834 1.00 87.62 201 ALA A O 1
ATOM 1560 N N . GLU A 1 202 ? -16.050 46.331 -6.003 1.00 88.25 202 GLU A N 1
ATOM 1561 C CA . GLU A 1 202 ? -15.326 47.614 -6.060 1.00 88.25 202 GLU A CA 1
ATOM 1562 C C . GLU A 1 202 ? -15.654 48.600 -7.194 1.00 88.25 202 GLU A C 1
ATOM 1564 O O . GLU A 1 202 ? -16.564 49.432 -7.169 1.00 88.25 202 GLU A O 1
ATOM 1569 N N . TYR A 1 203 ? -14.813 48.470 -8.216 1.00 86.31 203 TYR A N 1
ATOM 1570 C CA . TYR A 1 203 ? -14.810 49.233 -9.448 1.00 86.31 203 TYR A CA 1
ATOM 1571 C C . TYR A 1 203 ? -16.121 49.142 -10.243 1.00 86.31 203 TYR A C 1
ATOM 1573 O O . TYR A 1 203 ? -16.615 50.177 -10.689 1.00 86.31 203 TYR A O 1
ATOM 1581 N N . TRP A 1 204 ? -16.689 47.943 -10.421 1.00 85.38 204 TRP A N 1
ATOM 1582 C CA . TRP A 1 204 ? -17.910 47.759 -11.219 1.00 85.38 204 TRP A CA 1
ATOM 1583 C C . TRP A 1 204 ? -19.159 48.313 -10.521 1.00 85.38 204 TRP A C 1
ATOM 1585 O O . TRP A 1 204 ? -19.971 48.965 -11.175 1.00 85.38 204 TRP A O 1
ATOM 1595 N N . LEU A 1 205 ? -19.249 48.205 -9.190 1.00 83.44 205 LEU A N 1
ATOM 1596 C CA . LEU A 1 205 ? -20.284 48.872 -8.385 1.00 83.44 205 LEU A CA 1
ATOM 1597 C C . LEU A 1 205 ? -20.243 50.392 -8.551 1.00 83.44 205 LEU A C 1
ATOM 1599 O O . LEU A 1 205 ? -21.264 51.013 -8.830 1.00 83.44 205 LEU A O 1
ATOM 1603 N N . ASN A 1 206 ? -19.051 50.990 -8.470 1.00 84.19 206 ASN A N 1
ATOM 1604 C CA . ASN A 1 206 ? -18.865 52.428 -8.701 1.00 84.19 206 ASN A CA 1
ATOM 1605 C C . ASN A 1 206 ? -19.134 52.846 -10.172 1.00 84.19 206 ASN A C 1
ATOM 1607 O O . ASN A 1 206 ? -19.111 54.037 -10.480 1.00 84.19 206 ASN A O 1
ATOM 1611 N N . LYS A 1 207 ? -19.365 51.889 -11.084 1.00 82.94 207 LYS A N 1
ATOM 1612 C CA . LYS A 1 207 ? -19.788 52.094 -12.480 1.00 82.94 207 LYS A CA 1
ATOM 1613 C C . LYS A 1 207 ? -21.256 51.725 -12.743 1.00 82.94 207 LYS A C 1
ATOM 1615 O O . LYS A 1 207 ? -21.699 51.870 -13.876 1.00 82.94 207 LYS A O 1
ATOM 1620 N N . GLY A 1 208 ? -22.001 51.280 -11.728 1.00 80.19 208 GLY A N 1
ATOM 1621 C CA . GLY A 1 208 ? -23.398 50.845 -11.851 1.00 80.19 208 GLY A CA 1
ATOM 1622 C C . GLY A 1 208 ? -23.591 49.420 -12.388 1.00 80.19 208 GLY A C 1
ATOM 1623 O O . GLY A 1 208 ? -24.723 48.949 -12.448 1.00 80.19 208 GLY A O 1
ATOM 1624 N N . ASP A 1 209 ? -22.517 48.702 -12.732 1.00 87.38 209 ASP A N 1
ATOM 1625 C CA . ASP A 1 209 ? -22.591 47.316 -13.202 1.00 87.38 209 ASP A CA 1
ATOM 1626 C C . ASP A 1 209 ? -22.590 46.345 -12.012 1.00 87.38 209 ASP A C 1
ATOM 1628 O O . ASP A 1 209 ? -21.563 45.803 -11.585 1.00 87.38 209 ASP A O 1
ATOM 1632 N N . THR A 1 210 ? -23.780 46.137 -11.452 1.00 85.00 210 THR A N 1
ATOM 1633 C CA . THR A 1 210 ? -24.003 45.192 -10.354 1.00 85.00 210 THR A CA 1
ATOM 1634 C C . THR A 1 210 ? -23.810 43.739 -10.794 1.00 85.00 210 THR A C 1
ATOM 1636 O O . THR A 1 210 ? -23.327 42.932 -10.000 1.00 85.00 210 THR A O 1
ATOM 1639 N N . LYS A 1 211 ? -24.101 43.386 -12.056 1.00 85.69 211 LYS A N 1
ATOM 1640 C CA . LYS A 1 211 ? -23.954 42.011 -12.563 1.00 85.69 211 LYS A CA 1
ATOM 1641 C C . LYS A 1 211 ? -22.487 41.587 -12.585 1.00 85.69 211 LYS A C 1
ATOM 1643 O O . LYS A 1 211 ? -22.132 40.586 -11.962 1.00 85.69 211 LYS A O 1
ATOM 1648 N N . THR A 1 212 ? -21.614 42.377 -13.211 1.00 86.69 212 THR A N 1
ATOM 1649 C CA . THR A 1 212 ? -20.175 42.078 -13.231 1.00 86.69 212 THR A CA 1
ATOM 1650 C C . THR A 1 212 ? -19.568 42.183 -11.832 1.00 86.69 212 THR A C 1
ATOM 1652 O O . THR A 1 212 ? -18.634 41.443 -11.525 1.00 86.69 212 THR A O 1
ATOM 1655 N N . ALA A 1 213 ? -20.096 43.029 -10.939 1.00 86.31 213 ALA A N 1
ATOM 1656 C CA . ALA A 1 213 ? -19.669 43.042 -9.539 1.00 86.31 213 ALA A CA 1
ATOM 1657 C C . ALA A 1 213 ? -19.982 41.722 -8.804 1.00 86.31 213 ALA A C 1
ATOM 1659 O O . ALA A 1 213 ? -19.093 41.186 -8.136 1.00 86.31 213 ALA A O 1
ATOM 1660 N N . ALA A 1 214 ? -21.191 41.169 -8.968 1.00 87.12 214 ALA A N 1
ATOM 1661 C CA . ALA A 1 214 ? -21.616 39.918 -8.330 1.00 87.12 214 ALA A CA 1
ATOM 1662 C C . ALA A 1 214 ? -20.686 38.743 -8.670 1.00 87.12 214 ALA A C 1
ATOM 1664 O O . ALA A 1 214 ? -20.235 38.026 -7.775 1.00 87.12 214 ALA A O 1
ATOM 1665 N N . ASP A 1 215 ? -20.320 38.585 -9.945 1.00 89.12 215 ASP A N 1
ATOM 1666 C CA . ASP A 1 215 ? -19.409 37.519 -10.381 1.00 89.12 215 ASP A CA 1
ATOM 1667 C C . ASP A 1 215 ? -18.013 37.649 -9.756 1.00 89.12 215 ASP A C 1
ATOM 1669 O O . ASP A 1 215 ? -17.373 36.643 -9.430 1.00 89.12 215 ASP A O 1
ATOM 1673 N N . ARG A 1 216 ? -17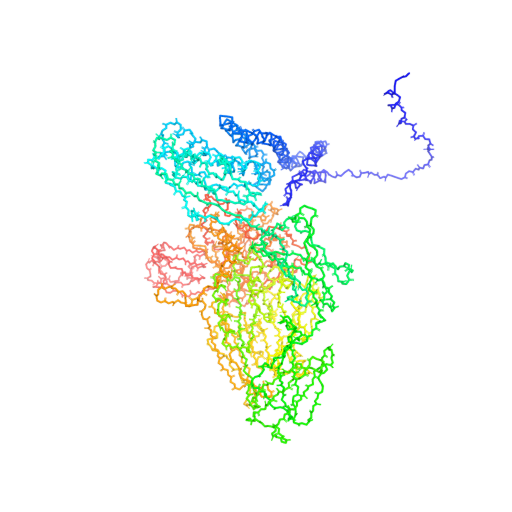.522 38.876 -9.534 1.00 92.25 216 ARG A N 1
ATOM 1674 C CA . ARG A 1 216 ? -16.222 39.095 -8.875 1.00 92.25 216 ARG A CA 1
ATOM 1675 C C . ARG A 1 216 ? -16.298 38.851 -7.370 1.00 92.25 216 ARG A C 1
ATOM 1677 O O . ARG A 1 216 ? -15.389 38.208 -6.854 1.00 92.25 216 ARG A O 1
ATOM 1684 N N . ILE A 1 217 ? -17.391 39.221 -6.699 1.00 88.94 217 ILE A N 1
ATOM 1685 C CA . ILE A 1 217 ? -17.664 38.839 -5.298 1.00 88.94 217 ILE A CA 1
ATOM 1686 C C . ILE A 1 217 ? -17.691 37.307 -5.158 1.00 88.94 217 ILE A C 1
ATOM 1688 O O . ILE A 1 217 ? -16.950 36.749 -4.350 1.00 88.94 217 ILE A O 1
ATOM 1692 N N . LYS A 1 218 ? -18.462 36.614 -6.005 1.00 89.81 218 LYS A N 1
ATOM 1693 C CA . LYS A 1 218 ? -18.589 35.144 -6.039 1.00 89.81 218 LYS A CA 1
ATOM 1694 C C . LYS A 1 218 ? -17.276 34.427 -6.379 1.00 89.81 218 LYS A C 1
ATOM 1696 O O . LYS A 1 218 ? -17.068 33.288 -5.967 1.00 89.81 218 LYS A O 1
ATOM 1701 N N . THR A 1 219 ? -16.381 35.080 -7.123 1.00 89.69 219 THR A N 1
ATOM 1702 C CA . THR A 1 219 ? -15.019 34.578 -7.376 1.00 89.69 219 THR A CA 1
ATOM 1703 C C . THR A 1 219 ? -14.111 34.791 -6.161 1.00 89.69 219 THR A C 1
ATOM 1705 O O . THR A 1 219 ? -13.315 33.915 -5.832 1.00 89.69 219 THR A O 1
ATOM 1708 N N . ALA A 1 220 ? -14.230 35.933 -5.478 1.00 88.00 220 ALA A N 1
ATOM 1709 C CA . ALA A 1 220 ? -13.416 36.285 -4.318 1.00 88.00 220 ALA A CA 1
ATOM 1710 C C . ALA A 1 220 ? -13.740 35.433 -3.080 1.00 88.00 220 ALA A C 1
ATOM 1712 O O . ALA A 1 220 ? -12.826 35.000 -2.380 1.00 88.00 220 ALA A O 1
ATOM 1713 N N . SER A 1 221 ? -15.023 35.164 -2.819 1.00 84.94 221 SER A N 1
ATOM 1714 C CA . SER A 1 221 ? -15.485 34.435 -1.627 1.00 84.94 221 SER A CA 1
ATOM 1715 C C . SER A 1 221 ? -15.099 32.953 -1.611 1.00 84.94 221 SER A C 1
ATOM 1717 O O . SER A 1 221 ? -14.979 32.368 -0.538 1.00 84.94 221 SER A O 1
ATOM 1719 N N . LYS A 1 222 ? -14.831 32.357 -2.780 1.00 87.94 222 LYS A N 1
ATOM 1720 C CA . LYS A 1 222 ? -14.306 30.986 -2.913 1.00 87.94 222 LYS A CA 1
ATOM 1721 C C . LYS A 1 222 ? -12.829 30.840 -2.521 1.00 87.94 222 LYS A C 1
ATOM 1723 O O . LYS A 1 222 ? -12.331 29.720 -2.443 1.00 87.94 222 LYS A O 1
ATOM 1728 N N . ILE A 1 223 ? -12.103 31.939 -2.314 1.00 88.19 223 ILE A N 1
ATOM 1729 C CA . ILE A 1 223 ? -10.670 31.914 -2.005 1.00 88.19 223 ILE A CA 1
ATOM 1730 C C . ILE A 1 223 ? -10.491 31.915 -0.483 1.00 88.19 223 ILE A C 1
ATOM 1732 O O . ILE A 1 223 ? -10.927 32.838 0.201 1.00 88.19 223 ILE A O 1
ATOM 1736 N N . LYS A 1 224 ? -9.831 30.883 0.056 1.00 81.88 224 LYS A N 1
ATOM 1737 C CA . LYS A 1 224 ? -9.584 30.731 1.499 1.00 81.88 224 LYS A CA 1
ATOM 1738 C C . LYS A 1 224 ? -8.632 31.827 2.005 1.00 81.88 224 LYS A C 1
ATOM 1740 O O . LYS A 1 224 ? -7.518 31.965 1.503 1.00 81.88 224 LYS A O 1
ATOM 1745 N N . VAL A 1 225 ? -9.075 32.585 3.010 1.00 81.75 225 VAL A N 1
ATOM 1746 C CA . VAL A 1 225 ? -8.346 33.701 3.642 1.00 81.75 225 VAL A CA 1
ATOM 1747 C C . VAL A 1 225 ? -8.162 33.403 5.129 1.00 81.75 225 VAL A C 1
ATOM 1749 O O . VAL A 1 225 ? -9.124 33.027 5.799 1.00 81.75 225 VAL A O 1
ATOM 1752 N N . ASP A 1 226 ? -6.956 33.584 5.670 1.00 83.06 226 ASP A N 1
ATOM 1753 C CA . ASP A 1 226 ? -6.687 33.383 7.094 1.00 83.06 226 ASP A CA 1
ATOM 1754 C C . ASP A 1 226 ? -6.907 34.685 7.867 1.00 83.06 226 ASP A C 1
ATOM 1756 O O . ASP A 1 226 ? -6.018 35.524 8.037 1.00 83.06 226 ASP A O 1
ATOM 1760 N N . THR A 1 227 ? -8.123 34.842 8.385 1.00 80.38 227 THR A N 1
ATOM 1761 C CA . THR A 1 227 ? -8.542 36.054 9.096 1.00 80.38 227 THR A CA 1
ATOM 1762 C C . THR A 1 227 ? -7.880 36.233 10.470 1.00 80.38 227 THR A C 1
ATOM 1764 O O . THR A 1 227 ? -8.250 37.166 11.181 1.00 80.38 227 THR A O 1
ATOM 1767 N N . LYS A 1 228 ? -6.928 35.369 10.864 1.00 79.00 228 LYS A N 1
ATOM 1768 C CA . LYS A 1 228 ? -6.039 35.588 12.020 1.00 79.00 228 LYS A CA 1
ATOM 1769 C C . LYS A 1 228 ? -4.856 36.511 11.687 1.00 79.00 228 LYS A C 1
ATOM 1771 O O . LYS A 1 228 ? -4.250 37.054 12.604 1.00 79.00 228 LYS A O 1
ATOM 1776 N N . LYS A 1 229 ? -4.528 36.710 10.403 1.00 78.81 229 LYS A N 1
ATOM 1777 C CA . LYS A 1 229 ? -3.491 37.652 9.941 1.00 78.81 229 LYS A CA 1
ATOM 1778 C C . LYS A 1 229 ? -4.073 39.047 9.710 1.00 78.81 229 LYS A C 1
ATOM 1780 O O . LYS A 1 229 ? -5.202 39.162 9.240 1.00 78.81 229 LYS A O 1
ATOM 1785 N N . ASP A 1 230 ? -3.273 40.100 9.897 1.00 80.00 230 ASP A N 1
ATOM 1786 C CA . ASP A 1 230 ? -3.687 41.490 9.615 1.00 80.00 230 ASP A CA 1
ATOM 1787 C C . ASP A 1 230 ? -4.180 41.681 8.176 1.00 80.00 230 ASP A C 1
ATOM 1789 O O . ASP A 1 230 ? -5.185 42.349 7.937 1.00 80.00 230 ASP A O 1
ATOM 1793 N N . LEU A 1 231 ? -3.510 41.035 7.215 1.00 79.31 231 LEU A N 1
ATOM 1794 C CA . LEU A 1 231 ? -3.920 41.022 5.814 1.00 79.31 231 LEU A CA 1
ATOM 1795 C C . LEU A 1 231 ? -5.277 40.328 5.627 1.00 79.31 231 LEU A C 1
ATOM 1797 O O . LEU A 1 231 ? -6.170 40.897 5.007 1.00 79.31 231 LEU A O 1
ATOM 1801 N N . GLY A 1 232 ? -5.453 39.123 6.177 1.00 80.62 232 GLY A N 1
ATOM 1802 C CA . GLY A 1 232 ? -6.705 38.373 6.067 1.00 80.62 232 GLY A CA 1
ATOM 1803 C C . GLY A 1 232 ? -7.879 39.061 6.767 1.00 80.62 232 GLY A C 1
ATOM 1804 O O . GLY A 1 232 ? -9.008 39.020 6.276 1.00 80.62 232 GLY A O 1
ATOM 1805 N N . LYS A 1 233 ? -7.613 39.769 7.869 1.00 81.69 233 LYS A N 1
ATOM 1806 C CA . LYS A 1 233 ? -8.565 40.661 8.536 1.00 81.69 233 LYS A CA 1
ATOM 1807 C C . LYS A 1 233 ? -8.929 41.855 7.648 1.00 81.69 233 LYS A C 1
ATOM 1809 O O . LYS A 1 233 ? -10.109 42.059 7.387 1.00 81.69 233 LYS A O 1
ATOM 1814 N N . ALA A 1 234 ? -7.946 42.570 7.098 1.00 81.44 234 ALA A N 1
ATOM 1815 C CA . ALA A 1 234 ? -8.190 43.678 6.172 1.00 81.44 234 ALA A CA 1
ATOM 1816 C C . ALA A 1 234 ? -8.971 43.238 4.918 1.00 81.44 234 ALA A C 1
ATOM 1818 O O . ALA A 1 234 ? -9.848 43.966 4.460 1.00 81.44 234 ALA A O 1
ATOM 1819 N N . ILE A 1 235 ? -8.720 42.028 4.402 1.00 83.94 235 ILE A N 1
ATOM 1820 C CA . ILE A 1 235 ? -9.505 41.423 3.316 1.00 83.94 235 ILE A CA 1
ATOM 1821 C C . ILE A 1 235 ? -10.937 41.132 3.761 1.00 83.94 235 ILE A C 1
ATOM 1823 O O . ILE A 1 235 ? -11.853 41.436 3.009 1.00 83.94 235 ILE A O 1
ATOM 1827 N N . LYS A 1 236 ? -11.159 40.579 4.960 1.00 85.06 236 LYS A N 1
ATOM 1828 C CA . LYS A 1 236 ? -12.508 40.327 5.501 1.00 85.06 236 LYS A CA 1
ATOM 1829 C C . LYS A 1 236 ? -13.308 41.624 5.653 1.00 85.06 236 LYS A C 1
ATOM 1831 O O . LYS A 1 236 ? -14.473 41.681 5.262 1.00 85.06 236 LYS A O 1
ATOM 1836 N N . ASP A 1 237 ? -12.671 42.666 6.177 1.00 83.06 237 ASP A N 1
ATOM 1837 C CA . ASP A 1 237 ? -13.288 43.976 6.384 1.00 83.06 237 ASP A CA 1
ATOM 1838 C C . ASP A 1 237 ? -13.572 44.676 5.039 1.00 83.06 237 ASP A C 1
ATOM 1840 O O . ASP A 1 237 ? -14.650 45.246 4.847 1.00 83.06 237 ASP A O 1
ATOM 1844 N N . TYR A 1 238 ? -12.664 44.557 4.062 1.00 85.44 238 TYR A N 1
ATOM 1845 C CA . TYR A 1 238 ? -12.855 45.067 2.701 1.00 85.44 238 TYR A CA 1
ATOM 1846 C C . TYR A 1 238 ? -13.921 44.279 1.919 1.00 85.44 238 TYR A C 1
ATOM 1848 O O . TYR A 1 238 ? -14.785 44.879 1.284 1.00 85.44 238 TYR A O 1
ATOM 1856 N N . ALA A 1 239 ? -13.943 42.950 2.030 1.00 85.75 239 ALA A N 1
ATOM 1857 C CA . ALA A 1 239 ? -14.984 42.088 1.470 1.00 85.75 239 ALA A CA 1
ATOM 1858 C C . ALA A 1 239 ? -16.369 42.485 1.991 1.00 85.75 239 ALA A C 1
ATOM 1860 O O . ALA A 1 239 ? -17.297 42.661 1.204 1.00 85.75 239 ALA A O 1
ATOM 1861 N N . LYS A 1 240 ? -16.491 42.714 3.306 1.00 84.31 240 LYS A N 1
ATOM 1862 C CA . LYS A 1 240 ? -17.730 43.190 3.928 1.00 84.31 240 LYS A CA 1
ATOM 1863 C C . LYS A 1 240 ? -18.139 44.569 3.404 1.00 84.31 240 LYS A C 1
ATOM 1865 O O . LYS A 1 240 ? -19.293 44.742 3.032 1.00 84.31 240 LYS A O 1
ATOM 1870 N N . LYS A 1 241 ? -17.207 45.525 3.305 1.00 86.19 241 LYS A N 1
ATOM 1871 C CA . LYS A 1 241 ? -17.444 46.854 2.701 1.00 86.19 241 LYS A CA 1
ATOM 1872 C C . LYS A 1 241 ? -17.987 46.745 1.267 1.00 86.19 241 LYS A C 1
ATOM 1874 O O . LYS A 1 241 ? -18.906 47.474 0.903 1.00 86.19 241 LYS A O 1
ATOM 1879 N N . VAL A 1 242 ? -17.423 45.851 0.456 1.00 84.62 242 VAL A N 1
ATOM 1880 C CA . VAL A 1 242 ? -17.811 45.655 -0.950 1.00 84.62 242 VAL A CA 1
ATOM 1881 C C . VAL A 1 242 ? -19.150 44.926 -1.083 1.00 84.62 242 VAL A C 1
ATOM 1883 O O . VAL A 1 242 ? -19.969 45.347 -1.895 1.00 84.62 242 VAL A O 1
ATOM 1886 N N . GLN A 1 243 ? -19.413 43.913 -0.253 1.00 84.31 243 GLN A N 1
ATOM 1887 C CA . GLN A 1 243 ? -20.724 43.264 -0.171 1.00 84.31 243 GLN A CA 1
ATOM 1888 C C . GLN A 1 243 ? -21.803 44.282 0.219 1.00 84.31 243 GLN A C 1
ATOM 1890 O O . GLN A 1 243 ? -22.737 44.490 -0.542 1.00 84.31 243 GLN A O 1
ATOM 1895 N N . THR A 1 244 ? -21.602 45.038 1.303 1.00 78.62 244 THR A N 1
ATOM 1896 C CA . THR A 1 244 ? -22.545 46.084 1.732 1.00 78.62 244 THR A CA 1
ATOM 1897 C C . THR A 1 244 ? -22.774 47.157 0.658 1.00 78.62 244 THR A C 1
ATOM 1899 O O . THR A 1 244 ? -23.882 47.671 0.547 1.00 78.62 244 THR A O 1
ATOM 1902 N N . LYS A 1 245 ? -21.783 47.474 -0.190 1.00 80.75 245 LYS A N 1
ATOM 1903 C CA . LYS A 1 245 ? -21.997 48.343 -1.362 1.00 80.75 245 LYS A CA 1
ATOM 1904 C C . LYS A 1 245 ? -22.849 47.696 -2.461 1.00 80.75 245 LYS A C 1
ATOM 1906 O O . LYS A 1 245 ? -23.614 48.407 -3.103 1.00 80.75 245 LYS A O 1
ATOM 1911 N N . TYR A 1 246 ? -22.699 46.395 -2.710 1.00 81.56 246 TYR A N 1
ATOM 1912 C CA . TYR A 1 246 ? -23.527 45.648 -3.666 1.00 81.56 246 TYR A CA 1
ATOM 1913 C C . TYR A 1 246 ? -24.984 45.579 -3.191 1.00 81.56 246 TYR A C 1
ATOM 1915 O O . TYR A 1 246 ? -25.904 45.905 -3.943 1.00 81.56 246 TYR A O 1
ATOM 1923 N N . ASP A 1 247 ? -25.162 45.265 -1.910 1.00 74.88 247 ASP A N 1
ATOM 1924 C CA . ASP A 1 247 ? -26.439 45.238 -1.201 1.00 74.88 247 ASP A CA 1
ATOM 1925 C C . ASP A 1 247 ? -27.150 46.607 -1.325 1.00 74.88 247 ASP A C 1
ATOM 1927 O O . ASP A 1 247 ? -28.249 46.714 -1.866 1.00 74.88 247 ASP A O 1
ATOM 1931 N N . GLN A 1 248 ? -26.471 47.700 -0.956 1.00 68.44 248 GLN A N 1
ATOM 1932 C CA . GLN A 1 248 ? -27.004 49.073 -1.031 1.00 68.44 248 GLN A CA 1
ATOM 1933 C C . GLN A 1 248 ? -27.277 49.583 -2.455 1.00 68.44 248 GLN A C 1
ATOM 1935 O O . GLN A 1 248 ? -28.082 50.502 -2.641 1.00 68.44 248 GLN A O 1
ATOM 1940 N N . ALA A 1 249 ? -26.604 49.021 -3.462 1.00 67.50 249 ALA A N 1
ATOM 1941 C CA . ALA A 1 249 ? -26.805 49.360 -4.870 1.00 67.50 249 ALA A CA 1
ATOM 1942 C C . ALA A 1 249 ? -28.012 48.644 -5.505 1.00 67.50 249 ALA A C 1
ATOM 1944 O O . ALA A 1 249 ? -28.374 48.975 -6.633 1.00 67.50 249 ALA A O 1
ATOM 1945 N N . THR A 1 250 ? -28.626 47.677 -4.813 1.00 67.75 250 THR A N 1
ATOM 1946 C CA . THR A 1 250 ? -29.710 46.831 -5.350 1.00 67.75 250 THR A CA 1
ATOM 1947 C C . THR A 1 250 ? -31.031 46.917 -4.570 1.00 67.75 250 THR A C 1
ATOM 1949 O O . THR A 1 250 ? -32.019 46.308 -4.977 1.00 67.75 250 THR A O 1
ATOM 1952 N N . ASP A 1 251 ? -31.074 47.721 -3.505 1.00 64.50 251 ASP A N 1
ATOM 1953 C CA . ASP A 1 251 ? -32.204 47.838 -2.578 1.00 64.50 251 ASP A CA 1
ATOM 1954 C C . ASP A 1 251 ? -33.450 48.575 -3.111 1.00 64.50 251 ASP A C 1
ATOM 1956 O O . ASP A 1 251 ? -33.350 49.532 -3.888 1.00 64.50 251 ASP A O 1
ATOM 1960 N N . LYS A 1 252 ? -34.623 48.123 -2.640 1.00 62.00 252 LYS A N 1
ATOM 1961 C CA . LYS A 1 252 ? -35.973 48.663 -2.876 1.00 62.00 252 LYS A CA 1
ATOM 1962 C C . LYS A 1 252 ? -36.958 48.425 -1.707 1.00 62.00 252 LYS A C 1
ATOM 1964 O O . LYS A 1 252 ? -38.154 48.643 -1.903 1.00 62.00 252 LYS A O 1
ATOM 1969 N N . GLU A 1 253 ? -36.524 47.922 -0.549 1.00 63.66 253 GLU A N 1
ATOM 1970 C CA . GLU A 1 253 ? -37.421 47.656 0.590 1.00 63.66 253 GLU A CA 1
ATOM 1971 C C . GLU A 1 253 ? -37.558 48.871 1.533 1.00 63.66 253 GLU A C 1
ATOM 1973 O O . GLU A 1 253 ? -37.070 49.963 1.245 1.00 63.66 253 GLU A O 1
ATOM 1978 N N . ALA A 1 254 ? -38.332 48.715 2.613 1.00 61.84 254 ALA A N 1
ATOM 1979 C CA . ALA A 1 254 ? -38.611 49.760 3.595 1.00 61.84 254 ALA A CA 1
ATOM 1980 C C . ALA A 1 254 ? -38.436 49.217 5.027 1.00 61.84 254 ALA A C 1
ATOM 1982 O O . ALA A 1 254 ? -38.768 48.054 5.287 1.00 61.84 254 ALA A O 1
ATOM 1983 N N . PRO A 1 255 ? -37.961 50.036 5.984 1.00 66.56 255 PRO A N 1
ATOM 1984 C CA . PRO A 1 255 ? -37.510 49.560 7.283 1.00 66.56 255 PRO A CA 1
ATOM 1985 C C . PRO A 1 255 ? -38.655 49.024 8.136 1.00 66.56 255 PRO A C 1
ATOM 1987 O O . PRO A 1 255 ? -39.670 49.690 8.353 1.00 66.56 255 PRO A O 1
ATOM 1990 N N . LYS A 1 256 ? -38.452 47.838 8.711 1.00 72.44 256 LYS A N 1
ATOM 1991 C CA . LYS A 1 256 ? -39.390 47.205 9.640 1.00 72.44 256 LYS A CA 1
ATOM 1992 C C . LYS A 1 256 ? -38.816 47.215 11.050 1.00 72.44 256 LYS A C 1
ATOM 1994 O O . LYS A 1 256 ? -37.660 46.867 11.249 1.00 72.44 256 LYS A O 1
ATOM 1999 N N . PHE A 1 257 ? -39.615 47.583 12.050 1.00 73.69 257 PHE A N 1
ATOM 2000 C CA . PHE A 1 257 ? -39.191 47.468 13.447 1.00 73.69 257 PHE A CA 1
ATOM 2001 C C . PHE A 1 257 ? -38.993 45.999 13.846 1.00 73.69 257 PHE A C 1
ATOM 2003 O O . PHE A 1 257 ? -39.959 45.244 13.967 1.00 73.69 257 PHE A O 1
ATOM 2010 N N . THR A 1 258 ? -37.740 45.613 14.090 1.00 68.50 258 THR A N 1
ATOM 2011 C CA . THR A 1 258 ? -37.372 44.315 14.657 1.00 68.50 258 THR A CA 1
ATOM 2012 C C . THR A 1 258 ? -37.353 44.452 16.171 1.00 68.50 258 THR A C 1
ATOM 2014 O O . THR A 1 258 ? -36.322 44.684 16.802 1.00 68.50 258 THR A O 1
ATOM 2017 N N . TYR A 1 259 ? -38.529 44.306 16.779 1.00 73.88 259 TYR A N 1
ATOM 2018 C CA . TYR A 1 259 ? -38.645 44.237 18.227 1.00 73.88 259 TYR A CA 1
ATOM 2019 C C . TYR A 1 259 ? -39.529 43.069 18.659 1.00 73.88 259 TYR A C 1
ATOM 2021 O O . TYR A 1 259 ? -40.743 43.096 18.490 1.00 73.88 259 TYR A O 1
ATOM 2029 N N . LYS A 1 260 ? -38.882 42.031 19.202 1.00 64.12 260 LYS A N 1
ATOM 2030 C CA . LYS A 1 260 ? -39.517 40.830 19.775 1.00 64.12 260 LYS A CA 1
ATOM 2031 C C . LYS A 1 260 ? -39.411 40.769 21.307 1.00 64.12 260 LYS A C 1
ATOM 2033 O O . LYS A 1 260 ? -39.716 39.739 21.893 1.00 64.12 260 LYS A O 1
ATOM 2038 N N . GLY A 1 261 ? -38.910 41.833 21.940 1.00 67.38 261 GLY A N 1
ATOM 2039 C CA . GLY A 1 261 ? -38.847 41.933 23.397 1.00 67.38 261 GLY A CA 1
ATOM 2040 C C . GLY A 1 261 ? -40.191 42.344 23.995 1.00 67.38 261 GLY A C 1
ATOM 2041 O O . GLY A 1 261 ? -41.093 42.793 23.287 1.00 67.38 261 GLY A O 1
ATOM 2042 N N . GLU A 1 262 ? -40.312 42.217 25.311 1.00 72.31 262 GLU A N 1
ATOM 2043 C CA . GLU A 1 262 ? -41.493 42.664 26.045 1.00 72.31 262 GLU A CA 1
ATOM 2044 C C . GLU A 1 262 ? -41.666 44.187 25.933 1.00 72.31 262 GLU A C 1
ATOM 2046 O O . GLU A 1 262 ? -40.709 44.949 26.022 1.00 72.31 262 GLU A O 1
ATOM 2051 N N . VAL A 1 263 ? -42.900 44.677 25.789 1.00 79.06 263 VAL A N 1
ATOM 2052 C CA . VAL A 1 263 ? -43.178 46.132 25.821 1.00 79.06 263 VAL A CA 1
ATOM 2053 C C . VAL A 1 263 ? -43.333 46.682 27.250 1.00 79.06 263 VAL A C 1
ATOM 2055 O O . VAL A 1 263 ? -43.610 47.869 27.436 1.00 79.06 263 VAL A O 1
ATOM 2058 N N . LYS A 1 264 ? -43.118 45.843 28.269 1.00 76.69 264 LYS A N 1
ATOM 2059 C CA . LYS A 1 264 ? -43.044 46.186 29.695 1.00 76.69 264 LYS A CA 1
ATOM 2060 C C . LYS A 1 264 ? -41.934 45.346 30.335 1.00 76.69 264 LYS A C 1
ATOM 2062 O O . LYS A 1 264 ? -42.036 44.131 30.305 1.00 76.69 264 LYS A O 1
ATOM 2067 N N . PHE A 1 265 ? -40.942 45.984 30.949 1.00 80.00 265 PHE A N 1
ATOM 2068 C CA . PHE A 1 265 ? -39.875 45.317 31.699 1.00 80.00 265 PHE A CA 1
ATOM 2069 C C . PHE A 1 265 ? -40.034 45.489 33.200 1.00 80.00 265 PHE A C 1
ATOM 2071 O O . PHE A 1 265 ? -40.378 46.574 33.672 1.00 80.00 265 PHE A O 1
ATOM 2078 N N . GLU A 1 266 ? -39.639 44.463 33.941 1.00 73.12 266 GLU A N 1
ATOM 2079 C CA . GLU A 1 266 ? -39.219 44.589 35.332 1.00 73.12 266 GLU A CA 1
ATOM 2080 C C . GLU A 1 266 ? -37.736 44.212 35.398 1.00 73.12 266 GLU A C 1
ATOM 2082 O O . GLU A 1 266 ? -37.321 43.187 34.867 1.00 73.12 266 GLU A O 1
ATOM 2087 N N . VAL A 1 267 ? -36.931 45.111 35.951 1.00 71.19 267 VAL A N 1
ATOM 2088 C CA . VAL A 1 267 ? -35.462 45.078 35.940 1.00 71.19 267 VAL A CA 1
ATOM 2089 C C . VAL A 1 267 ? -34.972 44.974 37.382 1.00 71.19 267 VAL A C 1
ATOM 2091 O O . VAL A 1 267 ? -35.771 44.705 38.266 1.00 71.19 267 VAL A O 1
ATOM 2094 N N . GLU A 1 268 ? -33.691 45.239 37.630 1.00 64.38 268 GLU A N 1
ATOM 2095 C CA . GLU A 1 268 ? -32.924 44.972 38.848 1.00 64.38 268 GLU A CA 1
ATOM 2096 C C . GLU A 1 268 ? -32.212 46.307 39.275 1.00 64.38 268 GLU A C 1
ATOM 2098 O O . GLU A 1 268 ? -31.712 47.000 38.389 1.00 64.38 268 GLU A O 1
ATOM 2103 N N . MET A 1 269 ? -32.237 46.757 40.548 1.00 66.12 269 MET A N 1
ATOM 2104 C CA . MET A 1 269 ? -31.740 48.069 41.043 1.00 66.12 269 MET A CA 1
ATOM 2105 C C . MET A 1 269 ? -30.229 48.048 41.184 1.00 66.12 269 MET A C 1
ATOM 2107 O O . MET A 1 269 ? -29.666 47.069 41.653 1.00 66.12 269 MET A O 1
ATOM 2111 N N . GLY A 1 270 ? -29.545 49.094 40.716 1.00 57.19 270 GLY A N 1
ATOM 2112 C CA . GLY A 1 270 ? -28.104 49.024 40.422 1.00 57.19 270 GLY A CA 1
ATOM 2113 C C . GLY A 1 270 ? -27.777 48.080 39.247 1.00 57.19 270 GLY A C 1
ATOM 2114 O O . GLY A 1 270 ? -26.873 48.352 38.455 1.00 57.19 270 GLY A O 1
ATOM 2115 N N . GLY A 1 271 ? -28.581 47.031 39.061 1.00 57.59 271 GLY A N 1
ATOM 2116 C CA . GLY A 1 271 ? -28.709 46.242 37.852 1.00 57.59 271 GLY A CA 1
ATOM 2117 C C . GLY A 1 271 ? -28.929 47.083 36.589 1.00 57.59 271 GLY A C 1
ATOM 2118 O O . GLY A 1 271 ? -29.421 48.218 36.573 1.00 57.59 271 GLY A O 1
ATOM 2119 N N . ASN A 1 272 ? -28.488 46.504 35.476 1.00 59.56 272 ASN A N 1
ATOM 2120 C CA . ASN A 1 272 ? -28.327 47.218 34.219 1.00 59.56 272 ASN A CA 1
ATOM 2121 C C . ASN A 1 272 ? -29.600 47.151 33.369 1.00 59.56 272 ASN A C 1
ATOM 2123 O O . ASN A 1 272 ? -29.681 46.323 32.458 1.00 59.56 272 ASN A O 1
ATOM 2127 N N . PHE A 1 273 ? -30.547 48.078 33.562 1.00 70.81 273 PHE A N 1
ATOM 2128 C CA . PHE A 1 273 ? -31.483 48.339 32.469 1.00 70.81 273 PHE A CA 1
ATOM 2129 C C . PHE A 1 273 ? -30.772 49.067 31.338 1.00 70.81 273 PHE A C 1
ATOM 2131 O O . PHE A 1 273 ? -30.413 50.241 31.442 1.00 70.81 273 PHE A O 1
ATOM 2138 N N . LYS A 1 274 ? -30.636 48.379 30.210 1.00 72.69 274 LYS A N 1
ATOM 2139 C CA . LYS A 1 274 ? -30.372 49.031 28.935 1.00 72.69 274 LYS A CA 1
ATOM 2140 C C . LYS A 1 274 ? -31.705 49.189 28.231 1.00 72.69 274 LYS A C 1
ATOM 2142 O O . LYS A 1 274 ? -32.404 48.201 28.020 1.00 72.69 274 LYS A O 1
ATOM 2147 N N . LEU A 1 275 ? -32.018 50.433 27.857 1.00 73.38 275 LEU A N 1
ATOM 2148 C CA . LEU A 1 275 ? -33.098 50.750 26.923 1.00 73.38 275 LEU A CA 1
ATOM 2149 C C . LEU A 1 275 ? -33.054 49.730 25.781 1.00 73.38 275 LEU A C 1
ATOM 2151 O O . LEU A 1 275 ? -31.987 49.596 25.168 1.00 73.38 275 LEU A O 1
ATOM 2155 N N . PRO A 1 276 ? -34.140 48.983 25.510 1.00 74.00 276 PRO A N 1
ATOM 2156 C CA . PRO A 1 276 ? -34.059 47.875 24.585 1.00 74.00 276 PRO A CA 1
ATOM 2157 C C . PRO A 1 276 ? -33.648 48.428 23.233 1.00 74.00 276 PRO A C 1
ATOM 2159 O O . PRO A 1 276 ? -34.169 49.456 22.783 1.00 74.00 276 PRO A O 1
ATOM 2162 N N . LYS A 1 277 ? -32.665 47.783 22.602 1.00 73.38 277 LYS A N 1
ATOM 2163 C CA . LYS A 1 277 ? -32.181 48.218 21.298 1.00 73.38 277 LYS A CA 1
ATOM 2164 C C . LYS A 1 277 ? -33.199 47.805 20.240 1.00 73.38 277 LYS A C 1
ATOM 2166 O O . LYS A 1 277 ? -32.989 46.845 19.509 1.00 73.38 277 LYS A O 1
ATOM 2171 N N . VAL A 1 278 ? -34.292 48.558 20.182 1.00 74.38 278 VAL A N 1
ATOM 2172 C CA . VAL A 1 278 ? -35.205 48.607 19.050 1.00 74.38 278 VAL A CA 1
ATOM 2173 C C . VAL A 1 278 ? -34.370 48.980 17.833 1.00 74.38 278 VAL A C 1
ATOM 2175 O O . VAL A 1 278 ? -33.978 50.134 17.652 1.00 74.38 278 VAL A O 1
ATOM 2178 N N . THR A 1 279 ? -34.054 47.989 17.013 1.00 71.31 279 THR A N 1
ATOM 2179 C CA . THR A 1 279 ? -33.688 48.227 15.629 1.00 71.31 279 THR A CA 1
ATOM 2180 C C . THR A 1 279 ? -34.976 48.350 14.827 1.00 71.31 279 THR A C 1
ATOM 2182 O O . THR A 1 279 ? -35.962 47.650 15.056 1.00 71.31 279 THR A O 1
ATOM 2185 N N . ALA A 1 280 ? -34.975 49.265 13.869 1.00 68.44 280 ALA A N 1
ATOM 2186 C CA . ALA A 1 280 ? -35.680 49.008 12.637 1.00 68.44 280 ALA A CA 1
ATOM 2187 C C . ALA A 1 280 ? -34.625 48.541 11.642 1.00 68.44 280 ALA A C 1
ATOM 2189 O O . ALA A 1 280 ? -33.544 49.125 11.554 1.00 68.44 280 ALA A O 1
ATOM 2190 N N . GLU A 1 281 ? -34.929 47.448 10.967 1.00 62.31 281 GLU A N 1
ATOM 2191 C CA . GLU A 1 281 ? -34.105 46.822 9.954 1.00 62.31 281 GLU A CA 1
ATOM 2192 C C . GLU A 1 281 ? -34.850 46.974 8.635 1.00 62.31 281 GLU A C 1
ATOM 2194 O O . GLU A 1 281 ? -35.887 46.360 8.385 1.00 62.31 281 GLU A O 1
ATOM 2199 N N . ASP A 1 282 ? -34.328 47.876 7.817 1.00 62.91 282 ASP A N 1
ATOM 2200 C CA . ASP A 1 282 ? -34.262 47.630 6.393 1.00 62.91 282 ASP A CA 1
ATOM 2201 C C . ASP A 1 282 ? -33.096 46.650 6.151 1.00 62.91 282 ASP A C 1
ATOM 2203 O O . ASP A 1 282 ? -32.151 46.584 6.947 1.00 62.91 282 ASP A O 1
ATOM 2207 N N . LYS A 1 283 ? -33.187 45.841 5.097 1.00 58.53 283 LYS A N 1
ATOM 2208 C CA . LYS A 1 283 ? -32.263 44.726 4.862 1.00 58.53 283 LYS A CA 1
ATOM 2209 C C . LYS A 1 283 ? -30.896 45.173 4.344 1.00 58.53 283 LYS A C 1
ATOM 2211 O O . LYS A 1 283 ? -29.939 44.416 4.500 1.00 58.53 283 LYS A O 1
ATOM 2216 N N . LEU A 1 284 ? -30.798 46.342 3.703 1.00 55.00 284 LEU A N 1
ATOM 2217 C CA . LEU A 1 284 ? -29.650 46.693 2.857 1.00 55.00 284 LEU A CA 1
ATOM 2218 C C . LEU A 1 284 ? -29.085 48.096 3.174 1.00 55.00 284 LEU A C 1
ATOM 2220 O O . LEU A 1 284 ? -27.864 48.287 3.170 1.00 55.00 284 LEU A O 1
ATOM 2224 N N . ASN A 1 285 ? -29.924 49.073 3.524 1.00 59.34 285 ASN A N 1
ATOM 2225 C CA . ASN A 1 285 ? -29.537 50.435 3.894 1.00 59.34 285 ASN A CA 1
ATOM 2226 C C . ASN A 1 285 ? -29.516 50.692 5.413 1.00 59.34 285 ASN A C 1
ATOM 2228 O O . ASN A 1 285 ? -30.093 49.985 6.237 1.00 59.34 285 ASN A O 1
ATOM 2232 N N . LYS A 1 286 ? -28.800 51.752 5.816 1.00 56.31 286 LYS A N 1
ATOM 2233 C CA . LYS A 1 286 ? -28.702 52.146 7.227 1.00 56.31 286 LYS A CA 1
ATOM 2234 C C . LYS A 1 286 ? -29.990 52.833 7.682 1.00 56.31 286 LYS A C 1
ATOM 2236 O O . LYS A 1 286 ? -30.291 53.935 7.232 1.00 56.31 286 LYS A O 1
ATOM 2241 N N . VAL A 1 287 ? -30.672 52.236 8.654 1.00 65.81 287 VAL A N 1
ATOM 2242 C CA . VAL A 1 287 ? -31.850 52.833 9.293 1.00 65.81 287 VAL A CA 1
ATOM 2243 C C . VAL A 1 287 ? -31.467 53.769 10.437 1.00 65.81 287 VAL A C 1
ATOM 2245 O O . VAL A 1 287 ? -30.603 53.470 11.267 1.00 65.81 287 VAL A O 1
ATOM 2248 N N . TYR A 1 288 ? -32.152 54.904 10.499 1.00 69.31 288 TYR A N 1
ATOM 2249 C CA . TYR A 1 288 ? -32.054 55.916 11.539 1.00 69.31 288 TYR A CA 1
ATOM 2250 C C . TYR A 1 288 ? -33.221 55.750 12.512 1.00 69.31 288 TYR A C 1
ATOM 2252 O O . TYR A 1 288 ? -34.312 56.267 12.285 1.00 69.31 288 TYR A O 1
ATOM 2260 N N . VAL A 1 289 ? -32.988 55.012 13.601 1.00 73.44 289 VAL A N 1
ATOM 2261 C CA . VAL A 1 289 ? -33.938 54.899 14.718 1.00 73.44 289 VAL A CA 1
ATOM 2262 C C . VAL A 1 289 ? -33.679 56.020 15.725 1.00 73.44 289 VAL A C 1
ATOM 2264 O O . VAL A 1 289 ? -32.535 56.247 16.119 1.00 73.44 289 VAL A O 1
ATOM 2267 N N . THR A 1 290 ? -34.733 56.688 16.188 1.00 80.50 290 THR A N 1
ATOM 2268 C CA . THR A 1 290 ? -34.677 57.692 17.267 1.00 80.50 290 THR A CA 1
ATOM 2269 C C . THR A 1 290 ? -35.713 57.382 18.344 1.00 80.50 290 THR A C 1
ATOM 2271 O O . THR A 1 290 ? -36.691 56.690 18.063 1.00 80.50 290 THR A O 1
ATOM 2274 N N . TYR A 1 291 ? -35.523 57.878 19.573 1.00 81.31 291 TYR A N 1
ATOM 2275 C CA . TYR A 1 291 ? -36.486 57.676 20.661 1.00 81.31 291 TYR A CA 1
ATOM 2276 C C . TYR A 1 291 ? -36.608 58.866 21.623 1.00 81.31 291 TYR A C 1
ATOM 2278 O O . TYR A 1 291 ? -35.751 59.750 21.661 1.00 81.31 291 TYR A O 1
ATOM 2286 N N . LYS A 1 292 ? -37.681 58.873 22.425 1.00 83.81 292 LYS A N 1
ATOM 2287 C CA . LYS A 1 292 ? -37.943 59.819 23.528 1.00 83.81 292 LYS A CA 1
ATOM 2288 C C . LYS A 1 292 ? -38.406 59.066 24.783 1.00 83.81 292 LYS A C 1
ATOM 2290 O O . LYS A 1 292 ? -39.026 58.013 24.660 1.00 83.81 292 LYS A O 1
ATOM 2295 N N . ILE A 1 293 ? -38.112 59.596 25.975 1.00 83.88 293 ILE A N 1
ATOM 2296 C CA . ILE A 1 293 ? -38.422 58.988 27.288 1.00 83.88 293 ILE A CA 1
ATOM 2297 C C . ILE A 1 293 ? -39.268 59.954 28.130 1.00 83.88 293 ILE A C 1
ATOM 2299 O O . ILE A 1 293 ? -39.046 61.164 28.083 1.00 83.88 293 ILE A O 1
ATOM 2303 N N . LYS A 1 294 ? -40.194 59.418 28.934 1.00 81.12 294 LYS A N 1
ATOM 2304 C CA . LYS A 1 294 ? -40.915 60.146 29.990 1.00 81.12 294 LYS A CA 1
ATOM 2305 C C . LYS A 1 294 ? -41.080 59.257 31.231 1.00 81.12 294 LYS A C 1
ATOM 2307 O O . LYS A 1 294 ? -41.650 58.171 31.137 1.00 81.12 294 LYS A O 1
ATOM 2312 N N . GLY A 1 295 ? -40.583 59.714 32.379 1.00 81.12 295 GLY A N 1
ATOM 2313 C CA . GLY A 1 295 ? -40.600 58.991 33.657 1.00 81.12 295 GLY A CA 1
ATOM 2314 C C . GLY A 1 295 ? -41.075 59.827 34.855 1.00 81.12 295 GLY A C 1
ATOM 2315 O O . GLY A 1 295 ? -41.593 60.937 34.673 1.00 81.12 295 GLY A O 1
ATOM 2316 N N . PRO A 1 296 ? -40.907 59.313 36.090 1.00 71.62 296 PRO A N 1
ATOM 2317 C CA . PRO A 1 296 ? -41.345 59.976 37.318 1.00 71.62 296 PRO A CA 1
ATOM 2318 C C . PRO A 1 296 ? -40.694 61.353 37.490 1.00 71.62 296 PRO A C 1
ATOM 2320 O O . PRO A 1 296 ? -39.563 61.569 37.056 1.00 71.62 296 PRO A O 1
ATOM 2323 N N . LYS A 1 297 ? -41.421 62.303 38.098 1.00 74.25 297 LYS A N 1
ATOM 2324 C CA . LYS A 1 297 ? -40.992 63.708 38.288 1.00 74.25 297 LYS A CA 1
ATOM 2325 C C . LYS A 1 297 ? -40.463 64.397 37.006 1.00 74.25 297 LYS A C 1
ATOM 2327 O O . LYS A 1 297 ? -39.683 65.337 37.089 1.00 74.25 297 LYS A O 1
ATOM 2332 N N . GLY A 1 298 ? -40.891 63.943 35.822 1.00 72.19 298 GLY A N 1
ATOM 2333 C CA . GLY A 1 298 ? -40.484 64.507 34.528 1.00 72.19 298 GLY A CA 1
ATOM 2334 C C . GLY A 1 298 ? -39.186 63.939 33.941 1.00 72.19 298 GLY A C 1
ATOM 2335 O O . GLY A 1 298 ? -38.681 64.493 32.968 1.00 72.19 298 GLY A O 1
ATOM 2336 N N . ALA A 1 299 ? -38.643 62.846 34.489 1.00 75.69 299 ALA A N 1
ATOM 2337 C CA . ALA A 1 299 ? -37.369 62.275 34.050 1.00 75.69 299 ALA A CA 1
ATOM 2338 C C . ALA A 1 299 ? -37.331 61.932 32.543 1.00 75.69 299 ALA A C 1
ATOM 2340 O O . ALA A 1 299 ? -38.182 61.205 32.026 1.00 75.69 299 ALA A O 1
ATOM 2341 N N . THR A 1 300 ? -36.294 62.420 31.856 1.00 78.69 300 THR A N 1
ATOM 2342 C CA . THR A 1 300 ? -36.011 62.207 30.418 1.00 78.69 300 THR A CA 1
ATOM 2343 C C . THR A 1 300 ? -34.969 61.111 30.155 1.00 78.69 300 THR A C 1
ATOM 2345 O O . THR A 1 300 ? -34.621 60.836 29.008 1.00 78.69 300 THR A O 1
ATOM 2348 N N . LYS A 1 301 ? -34.490 60.459 31.217 1.00 77.19 301 LYS A N 1
ATOM 2349 C CA . LYS A 1 301 ? -33.648 59.256 31.214 1.00 77.19 301 LYS A CA 1
ATOM 2350 C C . LYS A 1 301 ? -34.232 58.243 32.201 1.00 77.19 301 LYS A C 1
ATOM 2352 O O . LYS A 1 301 ? -34.942 58.638 33.124 1.00 77.19 301 LYS A O 1
ATOM 2357 N N . ILE A 1 302 ? -33.919 56.963 32.020 1.00 80.50 302 ILE A N 1
ATOM 2358 C CA . ILE A 1 302 ? -34.210 55.927 33.021 1.00 80.50 302 ILE A CA 1
ATOM 2359 C C . ILE A 1 302 ? -33.044 55.886 34.008 1.00 80.50 302 ILE A C 1
ATOM 2361 O O . ILE A 1 302 ? -31.890 55.967 33.587 1.00 80.50 302 ILE A O 1
ATOM 2365 N N . ASP A 1 303 ? -33.345 55.789 35.300 1.00 80.75 303 ASP A N 1
ATOM 2366 C CA . ASP A 1 303 ? -32.350 55.705 36.369 1.00 80.75 303 ASP A CA 1
ATOM 2367 C C . ASP A 1 303 ? -32.634 54.456 37.210 1.00 80.75 303 ASP A C 1
ATOM 2369 O O . ASP A 1 303 ? -33.627 54.407 37.930 1.00 80.75 303 ASP A O 1
ATOM 2373 N N . THR A 1 304 ? -31.798 53.419 37.100 1.00 70.00 304 THR A N 1
ATOM 2374 C CA . THR A 1 304 ? -32.014 52.146 37.816 1.00 70.00 304 THR A CA 1
ATOM 2375 C C . THR A 1 304 ? -31.622 52.190 39.293 1.00 70.00 304 THR A C 1
ATOM 2377 O O . THR A 1 304 ? -31.671 51.167 39.968 1.00 70.00 304 THR A O 1
ATOM 2380 N N . ASN A 1 305 ? -31.302 53.368 39.830 1.00 68.50 305 ASN A N 1
ATOM 2381 C CA . ASN A 1 305 ? -31.203 53.596 41.274 1.00 68.50 305 ASN A CA 1
ATOM 2382 C C . ASN A 1 305 ? -32.494 54.220 41.838 1.00 68.50 305 ASN A C 1
ATOM 2384 O O . ASN A 1 305 ? -32.620 54.379 43.050 1.00 68.50 305 ASN A O 1
ATOM 2388 N N . VAL A 1 306 ? -33.455 54.582 40.976 1.00 66.75 306 VAL A N 1
ATOM 2389 C CA . VAL A 1 306 ? -34.720 55.230 41.348 1.00 66.75 306 VAL A CA 1
ATOM 2390 C C . VAL A 1 306 ? -35.892 54.334 40.945 1.00 66.75 306 VAL A C 1
ATOM 2392 O O . VAL A 1 306 ? -36.281 54.269 39.779 1.00 66.75 306 VAL A O 1
ATOM 2395 N N . ALA A 1 307 ? -36.479 53.644 41.924 1.00 65.06 307 ALA A N 1
ATOM 2396 C CA . ALA A 1 307 ? -37.651 52.805 41.699 1.00 65.06 307 ALA A CA 1
ATOM 2397 C C . ALA A 1 307 ? -38.842 53.630 41.167 1.00 65.06 307 ALA A C 1
ATOM 2399 O O . ALA A 1 307 ? -39.215 54.661 41.731 1.00 65.06 307 ALA A O 1
ATOM 2400 N N . GLY A 1 308 ? -39.453 53.173 40.073 1.00 77.94 308 GLY A N 1
ATOM 2401 C CA . GLY A 1 308 ? -40.573 53.852 39.424 1.00 77.94 308 GLY A CA 1
ATOM 2402 C C . GLY A 1 308 ? -40.859 53.313 38.023 1.00 77.94 308 GLY A C 1
ATOM 2403 O O . GLY A 1 308 ? -40.184 52.397 37.556 1.00 77.94 308 GLY A O 1
ATOM 2404 N N . VAL A 1 309 ? -41.865 53.888 37.353 1.00 81.06 309 VAL A N 1
ATOM 2405 C CA . VAL A 1 309 ? -42.297 53.467 36.009 1.00 81.06 309 VAL A CA 1
ATOM 2406 C C . VAL A 1 309 ? -41.892 54.492 34.950 1.00 81.06 309 VAL A C 1
ATOM 2408 O O . VAL A 1 309 ? -42.275 55.660 35.028 1.00 81.06 309 VAL A O 1
ATOM 2411 N N . TYR A 1 310 ? -41.167 54.042 33.927 1.00 86.06 310 TYR A N 1
ATOM 2412 C CA . TYR A 1 310 ? -40.699 54.869 32.807 1.00 86.06 310 TYR A CA 1
ATOM 2413 C C . TYR A 1 310 ? -41.316 54.398 31.484 1.00 86.06 310 TYR A C 1
ATOM 2415 O O . TYR A 1 310 ? -41.475 53.195 31.285 1.00 86.06 310 TYR A O 1
ATOM 2423 N N . LYS A 1 311 ? -41.633 55.324 30.567 1.00 83.69 311 LYS A N 1
ATOM 2424 C CA . LYS A 1 311 ? -42.107 55.032 29.198 1.00 83.69 311 LYS A CA 1
ATOM 2425 C C . LYS A 1 311 ? -41.146 55.566 28.135 1.00 83.69 311 LYS A C 1
ATOM 2427 O O . LYS A 1 311 ? -40.546 56.626 28.316 1.00 83.69 311 LYS A O 1
ATOM 2432 N N . VAL A 1 312 ? -41.039 54.851 27.017 1.00 87.44 312 VAL A N 1
ATOM 2433 C CA . VAL A 1 312 ? -40.130 55.125 25.891 1.00 87.44 312 VAL A CA 1
ATOM 2434 C C . VAL A 1 312 ? -40.880 54.977 24.565 1.00 87.44 312 VAL A C 1
ATOM 2436 O O . VAL A 1 312 ? -41.710 54.082 24.434 1.00 87.44 312 VAL A O 1
ATOM 2439 N N . THR A 1 313 ? -40.601 55.820 23.572 1.00 86.50 313 THR A N 1
ATOM 2440 C CA . THR A 1 313 ? -41.246 55.792 22.243 1.00 86.50 313 THR A CA 1
ATOM 2441 C C . THR A 1 313 ? -40.207 55.933 21.136 1.00 86.50 313 THR A C 1
ATOM 2443 O O . THR A 1 313 ? -39.367 56.824 21.235 1.00 86.50 313 THR A O 1
ATOM 2446 N N . TYR A 1 314 ? -40.270 55.085 20.104 1.00 85.06 314 TYR A N 1
ATOM 2447 C CA . TYR A 1 314 ? -39.278 54.930 19.030 1.00 85.06 314 TYR A CA 1
ATOM 2448 C C . TYR A 1 314 ? -39.882 55.189 17.637 1.00 85.06 314 TYR A C 1
ATOM 2450 O O . TYR A 1 314 ? -41.007 54.770 17.369 1.00 85.06 314 TYR A O 1
ATOM 2458 N N . THR A 1 315 ? -39.111 55.817 16.740 1.00 82.62 315 THR A N 1
ATOM 2459 C CA . THR A 1 315 ? -39.481 56.152 15.341 1.00 82.62 315 THR A CA 1
ATOM 2460 C C . THR A 1 315 ? -38.313 55.827 14.387 1.00 82.62 315 THR A C 1
ATOM 2462 O O . THR A 1 315 ? -37.165 55.854 14.842 1.00 82.62 315 THR A O 1
ATOM 2465 N N . ALA A 1 316 ? -38.552 55.489 13.106 1.00 80.62 316 ALA A N 1
ATOM 2466 C CA . ALA A 1 316 ? -37.471 55.069 12.192 1.00 80.62 316 ALA A CA 1
ATOM 2467 C C . ALA A 1 316 ? -37.693 55.320 10.680 1.00 80.62 316 ALA A C 1
ATOM 2469 O O . ALA A 1 316 ? -38.804 55.149 10.177 1.00 80.62 316 ALA A O 1
ATOM 2470 N N . THR A 1 317 ? -36.599 55.631 9.966 1.00 74.44 317 THR A N 1
ATOM 2471 C CA . THR A 1 317 ? -36.518 55.887 8.504 1.00 74.44 317 THR A CA 1
ATOM 2472 C C . THR A 1 317 ? -35.183 55.368 7.939 1.00 74.44 317 THR A C 1
ATOM 2474 O O . THR A 1 317 ? -34.180 55.415 8.652 1.00 74.44 317 THR A O 1
ATOM 2477 N N . ASP A 1 318 ? -35.127 54.885 6.694 1.00 72.56 318 ASP A N 1
ATOM 2478 C CA . ASP A 1 318 ? -33.885 54.425 6.037 1.00 72.56 318 ASP A CA 1
ATOM 2479 C C . ASP A 1 318 ? -33.078 55.546 5.332 1.00 72.56 318 ASP A C 1
ATOM 2481 O O . ASP A 1 318 ? -33.382 56.733 5.458 1.00 72.56 318 ASP A O 1
ATOM 2485 N N . ALA A 1 319 ? -32.008 55.164 4.621 1.00 64.25 319 ALA A N 1
ATOM 2486 C CA . ALA A 1 319 ? -31.101 56.069 3.905 1.00 64.25 319 ALA A CA 1
ATOM 2487 C C . ALA A 1 319 ? -31.480 56.350 2.429 1.00 64.25 319 ALA A C 1
ATOM 2489 O O . ALA A 1 319 ? -30.757 57.079 1.747 1.00 64.25 319 ALA A O 1
ATOM 2490 N N . LYS A 1 320 ? -32.577 55.775 1.922 1.00 65.31 320 LYS A N 1
ATOM 2491 C CA . LYS A 1 320 ? -33.149 56.024 0.584 1.00 65.31 320 LYS A CA 1
ATOM 2492 C C . LYS A 1 320 ? -34.425 56.871 0.641 1.00 65.31 320 LYS A C 1
ATOM 2494 O O . LYS A 1 320 ? -34.704 57.582 -0.319 1.00 65.31 320 LYS A O 1
ATOM 2499 N N . GLY A 1 321 ? -35.142 56.842 1.763 1.00 63.62 321 GLY A N 1
ATOM 2500 C CA . GLY A 1 321 ? -36.282 57.703 2.078 1.00 63.62 321 GLY A CA 1
ATOM 2501 C C . GLY A 1 321 ? -37.484 56.997 2.715 1.00 63.62 321 GLY A C 1
ATOM 2502 O O . GLY A 1 321 ? -38.431 57.684 3.099 1.00 63.62 321 GLY A O 1
ATOM 2503 N N . ASN A 1 322 ? -37.492 55.665 2.847 1.00 68.38 322 ASN A N 1
ATOM 2504 C CA . ASN A 1 322 ? -38.688 54.937 3.284 1.00 68.38 322 ASN A CA 1
ATOM 2505 C C . ASN A 1 322 ? -38.801 54.895 4.823 1.00 68.38 322 ASN A C 1
ATOM 2507 O O . ASN A 1 322 ? -37.798 54.877 5.542 1.00 68.38 322 ASN A O 1
ATOM 2511 N N . LYS A 1 323 ? -40.035 54.896 5.353 1.00 74.12 323 LYS A N 1
ATOM 2512 C CA . LYS A 1 323 ? -40.322 55.124 6.785 1.00 74.12 323 LYS A CA 1
ATOM 2513 C C . LYS A 1 323 ? -41.163 54.011 7.434 1.00 74.12 323 LYS A C 1
ATOM 2515 O O . LYS A 1 323 ? -42.115 53.518 6.838 1.00 74.12 323 LYS A O 1
ATOM 2520 N N . ALA A 1 324 ? -40.843 53.685 8.689 1.00 76.62 324 ALA A N 1
ATOM 2521 C CA . ALA A 1 324 ? -41.550 52.726 9.542 1.00 76.62 324 ALA A CA 1
ATOM 2522 C C . ALA A 1 324 ? -42.687 53.352 10.392 1.00 76.62 324 ALA A C 1
ATOM 2524 O O . ALA A 1 324 ? -42.823 54.574 10.493 1.00 76.62 324 ALA 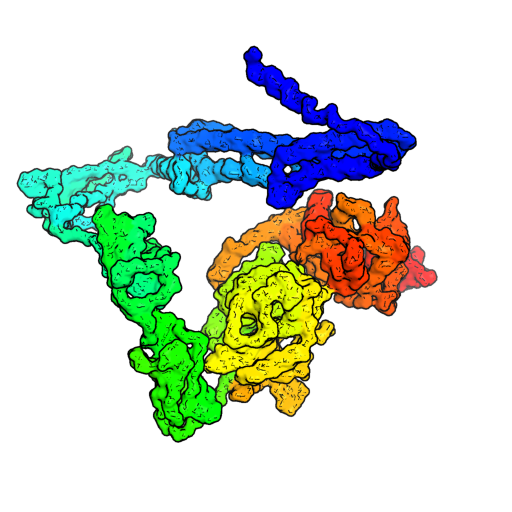A O 1
ATOM 2525 N N . LYS A 1 325 ? -43.476 52.495 11.062 1.00 78.19 325 LYS A N 1
ATOM 2526 C CA . LYS A 1 325 ? -44.559 52.852 12.005 1.00 78.19 325 LYS A CA 1
ATOM 2527 C C . LYS A 1 325 ? -44.109 52.684 13.467 1.00 78.19 325 LYS A C 1
ATOM 2529 O O . LYS A 1 325 ? -43.640 51.610 13.819 1.00 78.19 325 LYS A O 1
ATOM 2534 N N . ASP A 1 326 ? -44.279 53.723 14.283 1.00 83.50 326 ASP A N 1
ATOM 2535 C CA . ASP A 1 326 ? -43.701 53.887 15.634 1.00 83.50 326 ASP A CA 1
ATOM 2536 C C . ASP A 1 326 ? -44.037 52.787 16.679 1.00 83.50 326 ASP A C 1
ATOM 2538 O O . ASP A 1 326 ? -45.051 52.093 16.584 1.00 83.50 326 ASP A O 1
ATOM 2542 N N . LEU A 1 327 ? -43.191 52.675 17.719 1.00 81.94 327 LEU A N 1
ATOM 2543 C CA . LEU A 1 327 ? -43.218 51.640 18.776 1.00 81.94 327 LEU A CA 1
ATOM 2544 C C . LEU A 1 327 ? -43.052 52.233 20.199 1.00 81.94 327 LEU A C 1
ATOM 2546 O O . LEU A 1 327 ? -42.370 53.242 20.369 1.00 81.94 327 LEU A O 1
ATOM 2550 N N . VAL A 1 328 ? -43.626 51.603 21.240 1.00 84.44 328 VAL A N 1
ATOM 2551 C CA . VAL A 1 328 ? -43.618 52.086 22.647 1.00 84.44 328 VAL A CA 1
ATOM 2552 C C . VAL A 1 328 ? -43.239 50.974 23.647 1.00 84.44 328 VAL A C 1
ATOM 2554 O O . VAL A 1 328 ? -43.642 49.830 23.462 1.00 84.44 328 VAL A O 1
ATOM 2557 N N . ILE A 1 329 ? -42.481 51.306 24.707 1.00 87.56 329 ILE A N 1
ATOM 2558 C CA . ILE A 1 329 ? -41.953 50.385 25.747 1.00 87.56 329 ILE A CA 1
ATOM 2559 C C . ILE A 1 329 ? -42.082 51.001 27.167 1.00 87.56 329 ILE A C 1
ATOM 2561 O O . ILE A 1 329 ? -42.026 52.223 27.310 1.00 87.56 329 ILE A O 1
ATOM 2565 N N . THR A 1 330 ? -42.234 50.177 28.218 1.00 81.00 330 THR A N 1
ATOM 2566 C CA . THR A 1 330 ? -42.401 50.546 29.653 1.00 81.00 330 THR A CA 1
ATOM 2567 C C . THR A 1 330 ? -41.416 49.785 30.585 1.00 81.00 330 THR A C 1
ATOM 2569 O O . THR A 1 330 ? -40.976 48.706 30.201 1.00 81.00 330 THR A O 1
ATOM 2572 N N . VAL A 1 331 ? -41.031 50.300 31.776 1.00 84.31 331 VAL A N 1
ATOM 2573 C CA . VAL A 1 331 ? -39.897 49.772 32.612 1.00 84.31 331 VAL A CA 1
ATOM 2574 C C . VAL A 1 331 ? -40.064 49.959 34.153 1.00 84.31 331 VAL A C 1
ATOM 2576 O O . VAL A 1 331 ? -40.597 51.001 34.534 1.00 84.31 331 VAL A O 1
ATOM 2579 N N . VAL A 1 332 ? -39.576 49.014 35.003 1.00 74.38 332 VAL A N 1
ATOM 2580 C CA . VAL A 1 332 ? -39.584 48.920 36.519 1.00 74.38 332 VAL A CA 1
ATOM 2581 C C . VAL A 1 332 ? -38.270 48.232 37.078 1.00 74.38 332 VAL A C 1
ATOM 2583 O O . VAL A 1 332 ? -37.498 47.818 36.225 1.00 74.38 332 VAL A O 1
ATOM 2586 N N . VAL A 1 333 ? -37.919 48.100 38.402 1.00 76.69 333 VAL A N 1
ATOM 2587 C CA . VAL A 1 333 ? -36.504 47.808 38.915 1.00 76.69 333 VAL A CA 1
ATOM 2588 C C . VAL A 1 333 ? -36.296 47.023 40.321 1.00 76.69 333 VAL A C 1
ATOM 2590 O O . VAL A 1 333 ? -37.065 47.346 41.223 1.00 76.69 333 VAL A O 1
ATOM 2593 N N . LYS A 1 334 ? -35.305 46.057 40.530 1.00 50.00 334 LYS A N 1
ATOM 2594 C CA . LYS A 1 334 ? -35.022 44.980 41.636 1.00 50.00 334 LYS A CA 1
ATOM 2595 C C . LYS A 1 334 ? -33.511 44.490 42.069 1.00 50.00 334 LYS A C 1
ATOM 2597 O O . LYS A 1 334 ? -32.938 45.315 42.760 1.00 50.00 334 LYS A O 1
ATOM 2602 N N . GLU A 1 335 ? -32.825 43.306 41.786 1.00 36.66 335 GLU A N 1
ATOM 2603 C CA . GLU A 1 335 ? -31.296 42.941 41.921 1.00 36.66 335 GLU A CA 1
ATOM 2604 C C . GLU A 1 335 ? -30.683 41.474 41.528 1.00 36.66 335 GLU A C 1
ATOM 2606 O O . GLU A 1 335 ? -31.306 40.493 41.930 1.00 36.66 335 GLU A O 1
ATOM 2611 N N . ALA A 1 336 ? -29.439 41.245 40.930 1.00 42.62 336 ALA A N 1
ATOM 2612 C CA . ALA A 1 336 ? -28.761 39.885 40.607 1.00 42.62 336 ALA A CA 1
ATOM 2613 C C . ALA A 1 336 ? -27.187 39.708 40.220 1.00 42.62 336 ALA A C 1
ATOM 2615 O O . ALA A 1 336 ? -26.522 40.687 39.897 1.00 42.62 336 ALA A O 1
ATOM 2616 N N . THR A 1 337 ? -26.543 38.468 40.167 1.00 52.00 337 THR A N 1
ATOM 2617 C CA . THR A 1 337 ? -25.038 38.156 39.887 1.00 52.00 337 THR A CA 1
ATOM 2618 C C . THR A 1 337 ? -24.509 36.724 39.339 1.00 52.00 337 THR A C 1
ATOM 2620 O O . THR A 1 337 ? -25.305 35.798 39.232 1.00 52.00 337 THR A O 1
ATOM 2623 N N . VAL A 1 338 ? -23.170 36.499 39.016 1.00 79.44 338 VAL A N 1
ATOM 2624 C CA . VAL A 1 338 ? -22.431 35.318 38.319 1.00 79.44 338 VAL A CA 1
ATOM 2625 C C . VAL A 1 338 ? -21.522 34.359 39.184 1.00 79.44 338 VAL A C 1
ATOM 2627 O O . VAL A 1 338 ? -20.906 34.858 40.127 1.00 79.44 338 VAL A O 1
ATOM 2630 N N . LYS A 1 339 ? -21.375 33.023 38.882 1.00 84.81 339 LYS A N 1
ATOM 2631 C CA . LYS A 1 339 ? -20.724 31.958 39.747 1.00 84.81 339 LYS A CA 1
ATOM 2632 C C . LYS A 1 339 ? -20.156 30.660 39.053 1.00 84.81 339 LYS A C 1
ATOM 2634 O O . LYS A 1 339 ? -20.487 30.350 37.913 1.00 84.81 339 LYS A O 1
ATOM 2639 N N . VAL A 1 340 ? -19.365 29.839 39.779 1.00 91.50 340 VAL A N 1
ATOM 2640 C CA . VAL A 1 340 ? -19.145 28.379 39.512 1.00 91.50 340 VAL A CA 1
ATOM 2641 C C . VAL A 1 340 ? -20.335 27.579 40.064 1.00 91.50 340 VAL A C 1
ATOM 2643 O O . VAL A 1 340 ? -20.847 27.938 41.122 1.00 91.50 340 VAL A O 1
ATOM 2646 N N . GLU A 1 341 ? -20.769 26.511 39.384 1.00 93.06 341 GLU A N 1
ATOM 2647 C CA . GLU A 1 341 ? -21.906 25.674 39.820 1.00 93.06 341 GLU A CA 1
ATOM 2648 C C . GLU A 1 341 ? -21.483 24.406 40.563 1.00 93.06 341 GLU A C 1
ATOM 2650 O O . GLU A 1 341 ? -22.035 24.094 41.617 1.00 93.06 341 GLU A O 1
ATOM 2655 N N . LYS A 1 342 ? -20.544 23.637 39.999 1.00 94.88 342 LYS A N 1
ATOM 2656 C CA . LYS A 1 342 ? -20.231 22.281 40.471 1.00 94.88 342 LYS A CA 1
ATOM 2657 C C . LYS A 1 342 ? -18.778 21.915 40.179 1.00 94.88 342 LYS A C 1
ATOM 2659 O O . LYS A 1 342 ? -18.213 22.342 39.177 1.00 94.88 342 LYS A O 1
ATOM 2664 N N . VAL A 1 343 ? -18.208 21.073 41.035 1.00 95.50 343 VAL A N 1
ATOM 2665 C CA . VAL A 1 343 ? -17.041 20.240 40.717 1.00 95.50 343 VAL A CA 1
ATOM 2666 C C . VAL A 1 343 ? -17.439 18.792 40.996 1.00 95.50 343 VAL A C 1
ATOM 2668 O O . VAL A 1 343 ? -18.165 18.535 41.961 1.00 95.50 343 VAL A O 1
ATOM 2671 N N . SER A 1 344 ? -17.012 17.851 40.160 1.00 93.75 344 SER A N 1
ATOM 2672 C CA . SER A 1 344 ? -17.256 16.419 40.349 1.00 93.75 344 SER A CA 1
ATOM 2673 C C . SER A 1 344 ? -16.006 15.589 40.025 1.00 93.75 344 SER A C 1
ATOM 2675 O O . SER A 1 344 ? -15.029 16.114 39.494 1.00 93.75 344 SER A O 1
ATOM 2677 N N . ALA A 1 345 ? -16.007 14.312 40.407 1.00 92.88 345 ALA A N 1
ATOM 2678 C CA . ALA A 1 345 ? -15.023 13.325 39.967 1.00 92.88 345 ALA A CA 1
ATOM 2679 C C . ALA A 1 345 ? -15.758 12.332 39.062 1.00 92.88 345 ALA A C 1
ATOM 2681 O O . ALA A 1 345 ? -16.828 11.854 39.446 1.00 92.88 345 ALA A O 1
ATOM 2682 N N . ILE A 1 346 ? -15.223 12.089 37.865 1.00 90.81 346 ILE A N 1
ATOM 2683 C CA . ILE A 1 346 ? -15.927 11.387 36.778 1.00 90.81 346 ILE A CA 1
ATOM 2684 C C . ILE A 1 346 ? -15.220 10.113 36.303 1.00 90.81 346 ILE A C 1
ATOM 2686 O O . ILE A 1 346 ? -15.848 9.306 35.631 1.00 90.81 346 ILE A O 1
ATOM 2690 N N . THR A 1 347 ? -13.953 9.916 36.673 1.00 89.81 347 THR A N 1
ATOM 2691 C CA . THR A 1 347 ? -13.202 8.657 36.523 1.00 89.81 347 THR A CA 1
ATOM 2692 C C . THR A 1 347 ? -12.250 8.502 37.710 1.00 89.81 347 THR A C 1
ATOM 2694 O O . THR A 1 347 ? -12.047 9.449 38.479 1.00 89.81 347 THR A O 1
ATOM 2697 N N . SER A 1 348 ? -11.578 7.358 37.806 1.00 88.31 348 SER A N 1
ATOM 2698 C CA . SER A 1 348 ? -10.480 7.077 38.732 1.00 88.31 348 SER A CA 1
ATOM 2699 C C . SER A 1 348 ? -9.341 8.101 38.667 1.00 88.31 348 SER A C 1
ATOM 2701 O O . SER A 1 348 ? -8.572 8.200 39.620 1.00 88.31 348 SER A O 1
ATOM 2703 N N . LYS A 1 349 ? -9.220 8.888 37.587 1.00 92.56 349 LYS A N 1
ATOM 2704 C CA . LYS A 1 349 ? -8.164 9.898 37.383 1.00 92.56 349 LYS A CA 1
ATOM 2705 C C . LYS A 1 349 ? -8.663 11.294 36.994 1.00 92.56 349 LYS A C 1
ATOM 2707 O O . LYS A 1 349 ? -7.834 12.189 36.837 1.00 92.56 349 LYS A O 1
ATOM 2712 N N . THR A 1 350 ? -9.965 11.526 36.834 1.00 93.81 350 THR A N 1
ATOM 2713 C CA . THR A 1 350 ? -10.469 12.746 36.176 1.00 93.81 350 THR A CA 1
ATOM 2714 C C . THR A 1 350 ? -11.504 13.508 37.005 1.00 93.81 350 THR A C 1
ATOM 2716 O O . THR A 1 350 ? -12.471 12.946 37.522 1.00 93.81 350 THR A O 1
ATOM 2719 N N . LEU A 1 351 ? -11.317 14.828 37.079 1.00 95.62 351 LEU A N 1
ATOM 2720 C CA . LEU A 1 351 ? -12.210 15.797 37.716 1.00 95.62 351 LEU A CA 1
ATOM 2721 C C . LEU A 1 351 ? -12.913 16.674 36.669 1.00 95.62 351 LEU A C 1
ATOM 2723 O O . LEU A 1 351 ? -12.319 17.054 35.663 1.00 95.62 351 LEU A O 1
ATOM 2727 N N . GLU A 1 352 ? -14.157 17.049 36.940 1.00 96.31 352 GLU A N 1
ATOM 2728 C CA . GLU A 1 352 ? -15.000 17.924 36.116 1.00 96.31 352 GLU A CA 1
ATOM 2729 C C . GLU A 1 352 ? -15.308 19.229 36.872 1.00 96.31 352 GLU A C 1
ATOM 2731 O O . GLU A 1 352 ? -15.535 19.211 38.082 1.00 96.31 352 GLU A O 1
ATOM 2736 N N . VAL A 1 353 ? -15.359 20.361 36.169 1.00 96.94 353 VAL A N 1
ATOM 2737 C CA . VAL A 1 353 ? -15.696 21.696 36.693 1.00 96.94 353 VAL A CA 1
ATOM 2738 C C . VAL A 1 353 ? -16.768 22.329 35.810 1.00 96.94 353 VAL A C 1
ATOM 2740 O O . VAL A 1 353 ? -16.541 22.481 34.613 1.00 96.94 353 VAL A O 1
ATOM 2743 N N . LYS A 1 354 ? -17.901 22.750 36.385 1.00 95.38 354 LYS A N 1
ATOM 2744 C CA . LYS A 1 354 ? -19.027 23.362 35.658 1.00 95.38 354 LYS A CA 1
ATOM 2745 C C . LYS A 1 354 ? -19.316 24.800 36.107 1.00 95.38 354 LYS A C 1
ATOM 2747 O O . LYS A 1 354 ? -19.368 25.092 37.305 1.00 95.38 354 LYS A O 1
ATOM 2752 N N . PHE A 1 355 ? -19.557 25.688 35.143 1.00 93.94 355 PHE A N 1
ATOM 2753 C CA . PHE A 1 355 ? -19.791 27.127 35.326 1.00 93.94 355 PHE A CA 1
ATOM 2754 C C . PHE A 1 355 ? -21.236 27.539 34.990 1.00 93.94 355 PHE A C 1
ATOM 2756 O O . PHE A 1 355 ? -21.864 26.944 34.116 1.00 93.94 355 PHE A O 1
ATOM 2763 N N . ASN A 1 356 ? -21.752 28.601 35.631 1.00 88.19 356 ASN A N 1
ATOM 2764 C CA . ASN A 1 356 ? -23.148 29.045 35.447 1.00 88.19 356 ASN A CA 1
ATOM 2765 C C . ASN A 1 356 ? -23.401 29.820 34.137 1.00 88.19 356 ASN A C 1
ATOM 2767 O O . ASN A 1 356 ? -24.518 30.237 33.840 1.00 88.19 356 ASN A O 1
ATOM 2771 N N . THR A 1 357 ? -22.342 30.041 33.364 1.00 85.69 357 THR A N 1
ATOM 2772 C CA . THR A 1 357 ? -22.331 30.621 32.022 1.00 85.69 357 THR A CA 1
ATOM 2773 C C . THR A 1 357 ? -21.053 30.159 31.314 1.00 85.69 357 THR A C 1
ATOM 2775 O O . THR A 1 357 ? -20.146 29.642 31.966 1.00 85.69 357 THR A O 1
ATOM 2778 N N . ALA A 1 358 ? -20.968 30.317 29.992 1.00 82.19 358 ALA A N 1
ATOM 2779 C CA . ALA A 1 358 ? -19.774 29.936 29.235 1.00 82.19 358 ALA A CA 1
ATOM 2780 C C . ALA A 1 358 ? -18.568 30.807 29.629 1.00 82.19 358 ALA A C 1
ATOM 2782 O O . ALA A 1 358 ? -18.709 32.020 29.819 1.00 82.19 358 ALA A O 1
ATOM 2783 N N . VAL A 1 359 ? -17.386 30.196 29.743 1.00 88.00 359 VAL A N 1
ATOM 2784 C CA . VAL A 1 359 ? -16.160 30.860 30.212 1.00 88.00 359 VAL A CA 1
ATOM 2785 C C . VAL A 1 359 ? -15.075 30.937 29.138 1.00 88.00 359 VAL A C 1
ATOM 2787 O O . VAL A 1 359 ? -15.107 30.244 28.124 1.00 88.00 359 VAL A O 1
ATOM 2790 N N . ASP A 1 360 ? -14.101 31.819 29.360 1.00 86.69 360 ASP A N 1
ATOM 2791 C CA . ASP A 1 360 ? -12.947 31.983 28.477 1.00 86.69 360 ASP A CA 1
ATOM 2792 C C . ASP A 1 360 ? -11.832 31.005 28.878 1.00 86.69 360 ASP A C 1
ATOM 2794 O O . ASP A 1 360 ? -11.023 31.274 29.768 1.00 86.69 360 ASP A O 1
ATOM 2798 N N . ASP A 1 361 ? -11.813 29.858 28.205 1.00 86.75 361 ASP A N 1
ATOM 2799 C CA . ASP A 1 361 ? -10.795 28.807 28.302 1.00 86.75 361 ASP A CA 1
ATOM 2800 C C . ASP A 1 361 ? -9.357 29.317 28.117 1.00 86.75 361 ASP A C 1
ATOM 2802 O O . ASP A 1 361 ? -8.444 28.808 28.762 1.00 86.75 361 ASP A O 1
ATOM 2806 N N . THR A 1 362 ? -9.141 30.365 27.315 1.00 83.19 362 THR A N 1
ATOM 2807 C CA . THR A 1 362 ? -7.805 30.965 27.128 1.00 83.19 362 THR A CA 1
ATOM 2808 C C . THR A 1 362 ? -7.337 31.807 28.318 1.00 83.19 362 THR A C 1
ATOM 2810 O O . THR A 1 362 ? -6.159 32.158 28.393 1.00 83.19 362 THR A O 1
ATOM 2813 N N . LYS A 1 363 ? -8.241 32.131 29.253 1.00 85.56 363 LYS A N 1
ATOM 2814 C CA . LYS A 1 363 ? -7.950 32.873 30.494 1.00 85.56 363 LYS A CA 1
ATOM 2815 C C . LYS A 1 363 ? -8.108 32.040 31.765 1.00 85.56 363 LYS A C 1
ATOM 2817 O O . LYS A 1 363 ? -7.642 32.477 32.813 1.00 85.56 363 LYS A O 1
ATOM 2822 N N . ALA A 1 364 ? -8.779 30.894 31.695 1.00 91.38 364 ALA A N 1
ATOM 2823 C CA . ALA A 1 364 ? -9.072 30.044 32.841 1.00 91.38 364 ALA A CA 1
ATOM 2824 C C . ALA A 1 364 ? -7.800 29.358 33.369 1.00 91.38 364 ALA A C 1
ATOM 2826 O O . ALA A 1 364 ? -7.350 28.345 32.836 1.00 91.38 364 ALA A O 1
ATOM 2827 N N . LEU A 1 365 ? -7.226 29.901 34.443 1.00 92.50 365 LEU A N 1
ATOM 2828 C CA . LEU A 1 365 ? -6.068 29.311 35.116 1.00 92.50 365 LEU A CA 1
ATOM 2829 C C . LEU A 1 365 ? -6.535 28.447 36.292 1.00 92.50 365 LEU A C 1
ATOM 2831 O O . LEU A 1 365 ? -7.115 28.968 37.251 1.00 92.50 365 LEU A O 1
ATOM 2835 N N . PHE A 1 366 ? -6.267 27.141 36.200 1.00 94.50 366 PHE A N 1
ATOM 2836 C CA . PHE A 1 366 ? -6.674 26.121 37.168 1.00 94.50 366 PHE A CA 1
ATOM 2837 C C . PHE A 1 366 ? -5.557 25.796 38.162 1.00 94.50 366 PHE A C 1
ATOM 2839 O O . PHE A 1 366 ? -4.496 25.294 37.783 1.00 94.50 366 PHE A O 1
ATOM 2846 N N . GLU A 1 367 ? -5.842 26.000 39.445 1.00 94.81 367 GLU A N 1
ATOM 2847 C CA . GLU A 1 367 ? -5.058 25.471 40.560 1.00 94.81 367 GLU A CA 1
ATOM 2848 C C . GLU A 1 367 ? -5.853 24.348 41.247 1.00 94.81 367 GLU A C 1
ATOM 2850 O O . GLU A 1 367 ? -6.982 24.563 41.698 1.00 94.81 367 GLU A O 1
ATOM 2855 N N . LEU A 1 368 ? -5.251 23.157 41.338 1.00 95.25 368 LEU A N 1
ATOM 2856 C CA . LEU A 1 368 ? -5.818 21.988 42.008 1.00 95.25 368 LEU A CA 1
ATOM 2857 C C . LEU A 1 368 ? -5.134 21.768 43.365 1.00 95.25 368 LEU A C 1
ATOM 2859 O O . LEU A 1 368 ? -3.909 21.631 43.437 1.00 95.25 368 LEU A O 1
ATOM 2863 N N . LYS A 1 369 ? -5.923 21.695 44.443 1.00 93.94 369 LYS A N 1
ATOM 2864 C CA . LYS A 1 369 ? -5.434 21.425 45.806 1.00 93.94 369 LYS A CA 1
ATOM 2865 C C . LYS A 1 369 ? -6.223 20.306 46.480 1.00 93.94 369 LYS A C 1
ATOM 2867 O O . LYS A 1 369 ? -7.440 20.412 46.594 1.00 93.94 369 LYS A O 1
ATOM 2872 N N . LYS A 1 370 ? -5.542 19.283 47.000 1.00 94.12 370 LYS A N 1
ATOM 2873 C CA . LYS A 1 370 ? -6.119 18.252 47.877 1.00 94.12 370 LYS A CA 1
ATOM 2874 C C . LYS A 1 370 ? -5.762 18.579 49.326 1.00 94.12 370 LYS A C 1
ATOM 2876 O O . LYS A 1 370 ? -4.581 18.649 49.657 1.00 94.12 370 LYS A O 1
ATOM 2881 N N . GLU A 1 371 ? -6.765 18.813 50.172 1.00 90.56 371 GLU A N 1
ATOM 2882 C CA . GLU A 1 371 ? -6.583 19.222 51.582 1.00 90.56 371 GLU A CA 1
ATOM 2883 C C . GLU A 1 371 ? -5.539 20.350 51.755 1.00 90.56 371 GLU A C 1
ATOM 2885 O O . GLU A 1 371 ? -4.616 20.283 52.564 1.00 90.56 371 GLU A O 1
ATOM 2890 N N . GLY A 1 372 ? -5.642 21.381 50.907 1.00 83.94 372 GLY A N 1
ATOM 2891 C CA . GLY A 1 372 ? -4.745 22.545 50.888 1.00 83.94 372 GLY A CA 1
ATOM 2892 C C . GLY A 1 372 ? -3.393 22.341 50.189 1.00 83.94 372 GLY A C 1
ATOM 2893 O O . GLY A 1 372 ? -2.793 23.326 49.758 1.00 83.94 372 GLY A O 1
ATOM 2894 N N . ARG A 1 373 ? -2.926 21.099 50.001 1.00 89.69 373 ARG A N 1
ATOM 2895 C CA . ARG A 1 373 ? -1.676 20.784 49.284 1.00 89.69 373 ARG A CA 1
ATOM 2896 C C . ARG A 1 373 ? -1.909 20.781 47.774 1.00 89.69 373 ARG A C 1
ATOM 2898 O O . ARG A 1 373 ? -2.896 20.220 47.307 1.00 89.69 373 ARG A O 1
ATOM 2905 N N . GLN A 1 374 ? -1.011 21.397 47.007 1.00 90.81 374 GLN A N 1
ATOM 2906 C CA . GLN A 1 374 ? -1.097 21.426 45.542 1.00 90.81 374 GLN A CA 1
ATOM 2907 C C . GLN A 1 374 ? -0.927 20.018 44.949 1.00 90.81 374 GLN A C 1
ATOM 2909 O O . GLN A 1 374 ? -0.099 19.241 45.423 1.00 90.81 374 GLN A O 1
ATOM 2914 N N . VAL A 1 375 ? -1.706 19.700 43.913 1.00 91.00 375 VAL A N 1
ATOM 2915 C CA . VAL A 1 375 ? -1.650 18.424 43.182 1.00 91.00 375 VAL A CA 1
ATOM 2916 C C . VAL A 1 375 ? -1.437 18.699 41.696 1.00 91.00 375 VAL A C 1
ATOM 2918 O O . VAL A 1 375 ? -2.108 19.552 41.118 1.00 91.00 375 VAL A O 1
ATOM 2921 N N . ASN A 1 376 ? -0.509 17.967 41.079 1.00 90.12 376 ASN A N 1
ATOM 2922 C CA . ASN A 1 376 ? -0.230 18.074 39.649 1.00 90.12 376 ASN A CA 1
ATOM 2923 C C . ASN A 1 376 ? -1.292 17.335 38.821 1.00 90.12 376 ASN A C 1
ATOM 2925 O O . ASN A 1 376 ? -1.711 16.234 39.179 1.00 90.12 376 ASN A O 1
ATOM 2929 N N . TYR A 1 377 ? -1.666 17.921 37.686 1.00 92.75 377 TYR A N 1
ATOM 2930 C CA . TYR A 1 377 ? -2.497 17.311 36.648 1.00 92.75 377 TYR A CA 1
ATOM 2931 C C . TYR A 1 377 ? -1.665 17.061 35.381 1.00 92.75 377 TYR A C 1
ATOM 2933 O O . TYR A 1 377 ? -0.710 17.792 35.117 1.00 92.75 377 TYR A O 1
ATOM 2941 N N . SER A 1 378 ? -2.007 16.033 34.603 1.00 88.38 378 SER A N 1
ATOM 2942 C CA . SER A 1 378 ? -1.389 15.737 33.301 1.00 88.38 378 SER A CA 1
ATOM 2943 C C . SER A 1 378 ? -1.939 16.639 32.195 1.00 88.38 378 SER A C 1
ATOM 2945 O O . SER A 1 378 ? -1.197 17.049 31.302 1.00 88.38 378 SER A O 1
ATOM 2947 N N . LYS A 1 379 ? -3.239 16.956 32.247 1.00 90.81 379 LYS A N 1
ATOM 2948 C CA . LYS A 1 379 ? -3.973 17.600 31.149 1.00 90.81 379 LYS A CA 1
ATOM 2949 C C . LYS A 1 379 ? -5.194 18.363 31.664 1.00 90.81 379 LYS A C 1
ATOM 2951 O O . LYS A 1 379 ? -5.817 17.967 32.648 1.00 90.81 379 LYS A O 1
ATOM 2956 N N . VAL A 1 380 ? -5.567 19.428 30.954 1.00 92.69 380 VAL A N 1
ATOM 2957 C CA . VAL A 1 380 ? -6.876 20.090 31.075 1.00 92.69 380 VAL A CA 1
ATOM 2958 C C . VAL A 1 380 ? -7.495 20.195 29.683 1.00 92.69 380 VAL A C 1
ATOM 2960 O O . VAL A 1 380 ? -6.790 20.416 28.699 1.00 92.69 380 VAL A O 1
ATOM 2963 N N . SER A 1 381 ? -8.809 20.019 29.595 1.00 90.12 381 SER A N 1
ATOM 2964 C CA . SER A 1 381 ? -9.605 20.144 28.368 1.00 90.12 381 SER A CA 1
ATOM 2965 C C . SER A 1 381 ? -10.957 20.805 28.664 1.00 90.12 381 SER A C 1
ATOM 2967 O O . SER A 1 381 ? -11.325 20.954 29.828 1.00 90.12 381 SER A O 1
ATOM 2969 N N . PHE A 1 382 ? -11.676 21.242 27.630 1.00 93.94 382 PHE A N 1
ATOM 2970 C CA . PHE A 1 382 ? -12.951 21.960 27.747 1.00 93.94 382 PHE A CA 1
ATOM 2971 C C . PHE A 1 382 ? -14.026 21.348 26.845 1.00 93.94 382 PHE A C 1
ATOM 2973 O O . PHE A 1 382 ? -13.715 20.845 25.765 1.00 93.94 382 PHE A O 1
ATOM 2980 N N . SER A 1 383 ? -15.288 21.459 27.269 1.00 87.75 383 SER A N 1
ATOM 2981 C CA . SER A 1 383 ? -16.456 21.240 26.413 1.00 87.75 383 SER A CA 1
ATOM 2982 C C . SER A 1 383 ? -16.533 22.284 25.293 1.00 87.75 383 SER A C 1
ATOM 2984 O O . SER A 1 383 ? -16.083 23.421 25.452 1.00 87.75 383 SER A O 1
ATOM 2986 N N . GLU A 1 384 ? -17.163 21.930 24.169 1.00 84.88 384 GLU A N 1
ATOM 2987 C CA . GLU A 1 384 ? -17.346 22.844 23.031 1.00 84.88 384 GLU A CA 1
ATOM 2988 C C . GLU A 1 384 ? -18.145 24.109 23.412 1.00 84.88 384 GLU A C 1
ATOM 2990 O O . GLU A 1 384 ? -17.817 25.212 22.973 1.00 84.88 384 GLU A O 1
ATOM 2995 N N . ASP A 1 385 ? -19.137 23.977 24.304 1.00 85.31 385 ASP A N 1
ATOM 2996 C CA . ASP A 1 385 ? -19.939 25.101 24.816 1.00 85.31 385 ASP A CA 1
ATOM 2997 C C . ASP A 1 385 ? -19.216 25.967 25.870 1.00 85.31 385 ASP A C 1
ATOM 2999 O O . ASP A 1 385 ? -19.746 26.997 26.300 1.00 85.31 385 ASP A O 1
ATOM 3003 N N . LYS A 1 386 ? -18.016 25.545 26.291 1.00 91.06 386 LYS A N 1
ATOM 3004 C CA . LYS A 1 386 ? -17.161 26.158 27.318 1.00 91.06 386 LYS A CA 1
ATOM 3005 C C . LYS A 1 386 ? -17.836 26.393 28.673 1.00 91.06 386 LYS A C 1
ATOM 3007 O O . LYS A 1 386 ? -17.440 27.304 29.401 1.00 91.06 386 LYS A O 1
ATOM 3012 N N . LYS A 1 387 ? -18.837 25.589 29.048 1.00 93.25 387 LYS A N 1
ATOM 3013 C CA . LYS A 1 387 ? -19.404 25.577 30.414 1.00 93.25 387 LYS A CA 1
ATOM 3014 C C . LYS A 1 387 ? -18.828 24.487 31.306 1.00 93.25 387 LYS A C 1
ATOM 3016 O O . LYS A 1 387 ? -19.002 24.582 32.520 1.00 93.25 387 LYS A O 1
ATOM 3021 N N . THR A 1 388 ? -18.130 23.507 30.735 1.00 95.19 388 THR A N 1
ATOM 3022 C CA . THR A 1 388 ? -17.472 22.427 31.472 1.00 95.19 388 THR A CA 1
ATOM 3023 C C . THR A 1 388 ? -15.985 22.356 31.128 1.00 95.19 388 THR A C 1
ATOM 3025 O O . THR A 1 388 ? -15.596 22.480 29.967 1.00 95.19 388 THR A O 1
ATOM 3028 N N . ALA A 1 389 ? -15.150 22.139 32.143 1.00 95.25 389 ALA A N 1
ATOM 3029 C CA . ALA A 1 389 ? -13.728 21.842 32.009 1.00 95.25 389 ALA A CA 1
ATOM 3030 C C . ALA A 1 389 ? -13.378 20.526 32.714 1.00 95.25 389 ALA A C 1
ATOM 3032 O O . ALA A 1 389 ? -13.953 20.200 33.752 1.00 95.25 389 ALA A O 1
ATOM 3033 N N . THR A 1 390 ? -12.407 19.801 32.170 1.00 96.38 390 THR A N 1
ATOM 3034 C CA . THR A 1 390 ? -12.054 18.437 32.577 1.00 96.38 390 THR A CA 1
ATOM 3035 C C . THR A 1 390 ? -10.554 18.350 32.843 1.00 96.38 390 THR A C 1
ATOM 3037 O O . THR A 1 390 ? -9.752 18.674 31.965 1.00 96.38 390 THR A O 1
ATOM 3040 N N . ILE A 1 391 ? -10.180 17.936 34.056 1.00 95.62 391 ILE A N 1
ATOM 3041 C CA . ILE A 1 391 ? -8.811 17.912 34.593 1.00 95.62 391 ILE A CA 1
ATOM 3042 C C . ILE A 1 391 ? -8.399 16.458 34.840 1.00 95.62 391 ILE A C 1
ATOM 3044 O O . ILE A 1 391 ? -9.053 15.746 35.598 1.00 95.62 391 ILE A O 1
ATOM 3048 N N . GLU A 1 392 ? -7.306 16.025 34.225 1.00 94.12 392 GLU A N 1
ATOM 3049 C CA . GLU A 1 392 ? -6.783 14.655 34.276 1.00 94.12 392 GLU A CA 1
ATOM 3050 C C . GLU A 1 392 ? -5.569 14.583 35.217 1.00 94.12 392 GLU A C 1
ATOM 3052 O O . GLU A 1 392 ? -4.694 15.448 35.168 1.00 94.12 392 GLU A O 1
ATOM 3057 N N . LEU A 1 393 ? -5.503 13.582 36.097 1.00 92.50 393 LEU A N 1
ATOM 3058 C CA . LEU A 1 393 ? -4.401 13.376 37.041 1.00 92.50 393 LEU A CA 1
ATOM 3059 C C . LEU A 1 393 ? -3.503 12.209 36.583 1.00 92.50 393 LEU A C 1
ATOM 3061 O O . LEU A 1 393 ? -4.007 11.211 36.072 1.00 92.50 393 LEU A O 1
ATOM 3065 N N . PRO A 1 394 ? -2.176 12.262 36.822 1.00 85.88 394 PRO A N 1
ATOM 3066 C CA . PRO A 1 394 ? -1.278 11.155 36.477 1.00 85.88 394 PRO A CA 1
ATOM 3067 C C . PRO A 1 394 ? -1.560 9.886 37.307 1.00 85.88 394 PRO A C 1
ATOM 3069 O O . PRO A 1 394 ? -1.468 8.763 36.799 1.00 85.88 394 PRO A O 1
ATOM 3072 N N . SER A 1 395 ? -1.954 10.065 38.570 1.00 89.06 395 SER A N 1
ATOM 3073 C CA . SER A 1 395 ? -2.237 9.009 39.551 1.00 89.06 395 SER A CA 1
ATOM 3074 C C . SER A 1 395 ? -3.731 8.933 39.871 1.00 89.06 395 SER A C 1
ATOM 3076 O O . SER A 1 395 ? -4.449 9.914 39.675 1.00 89.06 395 SER A O 1
ATOM 3078 N N . LYS A 1 396 ? -4.194 7.790 40.402 1.00 89.50 396 LYS A N 1
ATOM 3079 C CA . LYS A 1 396 ? -5.589 7.629 40.843 1.00 89.50 396 LYS A CA 1
ATOM 3080 C C . LYS A 1 396 ? -5.974 8.675 41.905 1.00 89.50 396 LYS A C 1
ATOM 3082 O O . LYS A 1 396 ? -5.174 9.035 42.776 1.00 89.50 396 LYS A O 1
ATOM 3087 N N . ILE A 1 397 ? -7.207 9.162 41.817 1.00 90.75 397 ILE A N 1
ATOM 3088 C CA . ILE A 1 397 ? -7.870 10.004 42.812 1.00 90.75 397 ILE A CA 1
ATOM 3089 C C . ILE A 1 397 ? -8.011 9.196 44.105 1.00 90.75 397 ILE A C 1
ATOM 3091 O O . ILE A 1 397 ? -8.342 8.014 44.091 1.00 90.75 397 ILE A O 1
ATOM 3095 N N . THR A 1 398 ? -7.729 9.847 45.229 1.00 92.06 398 THR A N 1
ATOM 3096 C CA . THR A 1 398 ? -7.727 9.236 46.565 1.00 92.06 398 THR A CA 1
ATOM 3097 C C . THR A 1 398 ? -8.480 10.126 47.543 1.00 92.06 398 THR A C 1
ATOM 3099 O O . THR A 1 398 ? -8.500 11.348 47.387 1.00 92.06 398 THR A O 1
ATOM 3102 N N . LYS A 1 399 ? -9.031 9.546 48.605 1.00 92.62 399 LYS A N 1
ATOM 3103 C CA . LYS A 1 399 ? -9.938 10.173 49.574 1.00 92.62 399 LYS A CA 1
ATOM 3104 C C . LYS A 1 399 ? -9.455 11.516 50.093 1.00 92.62 399 LYS A C 1
ATOM 3106 O O . LYS A 1 399 ? -8.305 11.669 50.511 1.00 92.62 399 LYS A O 1
ATOM 3111 N N . GLY A 1 400 ? -10.363 12.484 50.083 1.00 92.12 400 GLY A N 1
ATOM 3112 C CA . GLY A 1 400 ? -10.122 13.853 50.525 1.00 92.12 400 GLY A CA 1
ATOM 3113 C C . GLY A 1 400 ? -10.893 14.878 49.699 1.00 92.12 400 GLY A C 1
ATOM 3114 O O . GLY A 1 400 ? -11.525 14.566 48.684 1.00 92.12 400 GLY A O 1
ATOM 3115 N N . LYS A 1 401 ? -10.850 16.127 50.144 1.00 94.25 401 LYS A N 1
ATOM 3116 C CA . LYS A 1 401 ? -11.460 17.271 49.478 1.00 94.25 401 LYS A CA 1
ATOM 3117 C C . LYS A 1 401 ? -10.487 17.882 48.471 1.00 94.25 401 LYS A C 1
ATOM 3119 O O . LYS A 1 401 ? -9.466 18.464 48.845 1.00 94.25 401 LYS A O 1
ATOM 3124 N N . TYR A 1 402 ? -10.840 17.770 47.194 1.00 95.75 402 TYR A N 1
ATOM 3125 C CA . TYR A 1 402 ? -10.178 18.473 46.103 1.00 95.75 402 TYR A CA 1
ATOM 3126 C C . TYR A 1 402 ? -10.882 19.812 45.881 1.00 95.75 402 TYR A C 1
ATOM 3128 O O . TYR A 1 402 ? -12.084 19.869 45.614 1.00 95.75 402 TYR A O 1
ATOM 3136 N N . PHE A 1 403 ? -10.125 20.894 45.999 1.00 94.94 403 PHE A N 1
ATOM 3137 C CA . PHE A 1 403 ? -10.524 22.247 45.641 1.00 94.94 403 PHE A CA 1
ATOM 3138 C C . PHE A 1 403 ? -9.976 22.571 44.255 1.00 94.94 403 PHE A C 1
ATOM 3140 O O . PHE A 1 403 ? -8.790 22.355 43.991 1.00 94.94 403 PHE A O 1
ATOM 3147 N N . VAL A 1 404 ? -10.831 23.128 43.401 1.00 95.75 404 VAL A N 1
ATOM 3148 C CA . VAL A 1 404 ? -10.435 23.698 42.116 1.00 95.75 404 VAL A CA 1
ATOM 3149 C C . VAL A 1 404 ? -10.662 25.200 42.181 1.00 95.75 404 VAL A C 1
ATOM 3151 O O . VAL A 1 404 ? -11.801 25.669 42.257 1.00 95.75 404 VAL A O 1
ATOM 3154 N N . ASN A 1 405 ? -9.566 25.951 42.161 1.00 94.31 405 ASN A N 1
ATOM 3155 C CA . ASN A 1 405 ? -9.584 27.403 42.065 1.00 94.31 405 ASN A CA 1
ATOM 3156 C C . ASN A 1 405 ? -9.418 27.789 40.594 1.00 94.31 405 ASN A C 1
ATOM 3158 O O . ASN A 1 405 ? -8.433 27.401 39.963 1.00 94.31 405 ASN A O 1
ATOM 3162 N N . VAL A 1 406 ? -10.363 28.562 40.060 1.00 93.44 406 VAL A N 1
ATOM 3163 C CA . VAL A 1 406 ? -10.325 29.072 38.686 1.00 93.44 406 VAL A CA 1
ATOM 3164 C C . VAL A 1 406 ? -10.162 30.586 38.731 1.00 93.44 406 VAL A C 1
ATOM 3166 O O . VAL A 1 406 ? -10.987 31.317 39.287 1.00 93.44 406 VAL A O 1
ATOM 3169 N N . SER A 1 407 ? -9.066 31.065 38.156 1.00 91.19 407 SER A N 1
ATOM 3170 C CA . SER A 1 407 ? -8.717 32.487 38.099 1.00 91.19 407 SER A CA 1
ATOM 3171 C C . SER A 1 407 ? -8.643 32.985 36.651 1.00 91.19 407 SER A C 1
ATOM 3173 O O . SER A 1 407 ? -8.766 32.203 35.711 1.00 91.19 407 SER A O 1
ATOM 3175 N N . GLY A 1 408 ? -8.535 34.305 36.465 1.00 83.75 408 GLY A N 1
ATOM 3176 C CA . GLY A 1 408 ? -8.478 34.957 35.146 1.00 83.75 408 GLY A CA 1
ATOM 3177 C C . GLY A 1 408 ? -9.834 35.249 34.483 1.00 83.75 408 GLY A C 1
ATOM 3178 O O . GLY A 1 408 ? -9.893 36.072 33.572 1.00 83.75 408 GLY A O 1
ATOM 3179 N N . LEU A 1 409 ? -10.932 34.657 34.970 1.00 82.75 409 LEU A N 1
ATOM 3180 C CA . LEU A 1 409 ? -12.281 34.842 34.410 1.00 82.75 409 LEU A CA 1
ATOM 3181 C C . LEU A 1 409 ? -12.921 36.202 34.739 1.00 82.75 409 LEU A C 1
ATOM 3183 O O . LEU A 1 409 ? -13.620 36.774 33.906 1.00 82.75 409 LEU A O 1
ATOM 3187 N N . VAL A 1 410 ? -12.680 36.735 35.940 1.00 72.62 410 VAL A N 1
ATOM 3188 C CA . VAL A 1 410 ? -13.114 38.077 36.361 1.00 72.62 410 VAL A CA 1
ATOM 3189 C C . VAL A 1 410 ? -11.944 38.760 37.064 1.00 72.62 410 VAL A C 1
ATOM 3191 O O . VAL A 1 410 ? -11.301 38.173 37.934 1.00 72.62 410 VAL A O 1
ATOM 3194 N N . GLN A 1 411 ? -11.646 40.006 36.690 1.00 67.00 411 GLN A N 1
ATOM 3195 C CA . GLN A 1 411 ? -10.490 40.729 37.220 1.00 67.00 411 GLN A CA 1
ATOM 3196 C C . GLN A 1 411 ? -10.586 40.878 38.748 1.00 67.00 411 GLN A C 1
ATOM 3198 O O . GLN A 1 411 ? -11.574 41.388 39.273 1.00 67.00 411 GLN A O 1
ATOM 3203 N N . GLY A 1 412 ? -9.561 40.401 39.460 1.00 69.25 412 GLY A N 1
ATOM 3204 C CA . GLY A 1 412 ? -9.503 40.434 40.925 1.00 69.25 412 GLY A CA 1
ATOM 3205 C C . GLY A 1 412 ? -10.416 39.436 41.653 1.00 69.25 412 GLY A C 1
ATOM 3206 O O . GLY A 1 412 ? -10.493 39.503 42.876 1.00 69.25 412 GLY A O 1
ATOM 3207 N N . LYS A 1 413 ? -11.097 38.512 40.956 1.00 80.06 413 LYS A N 1
ATOM 3208 C CA . LYS A 1 413 ? -11.933 37.476 41.587 1.00 80.06 413 LYS A CA 1
ATOM 3209 C C . LYS A 1 413 ? -11.513 36.072 41.153 1.00 80.06 413 LYS A C 1
ATOM 3211 O O . LYS A 1 413 ? -11.499 35.753 39.968 1.00 80.06 413 LYS A O 1
ATOM 3216 N N . VAL A 1 414 ? -11.229 35.224 42.138 1.00 86.88 414 VAL A N 1
ATOM 3217 C CA . VAL A 1 414 ? -11.184 33.766 41.966 1.00 86.88 414 VAL A CA 1
ATOM 3218 C C . VAL A 1 414 ? -12.610 33.244 42.111 1.00 86.88 414 VAL A C 1
ATOM 3220 O O . VAL A 1 414 ? -13.323 33.653 43.029 1.00 86.88 414 VAL A O 1
ATOM 3223 N N . VAL A 1 415 ? -13.021 32.340 41.228 1.00 90.62 415 VAL A N 1
ATOM 3224 C CA . VAL A 1 415 ? -14.213 31.512 41.431 1.00 90.62 415 VAL A CA 1
ATOM 3225 C C . VAL A 1 415 ? -13.748 30.090 41.708 1.00 90.62 415 VAL A C 1
ATOM 3227 O O . VAL A 1 415 ? -12.848 29.583 41.042 1.00 90.62 415 VAL A O 1
ATOM 3230 N N . SER A 1 416 ? -14.307 29.457 42.731 1.00 92.12 416 SER A N 1
ATOM 3231 C CA . SER A 1 416 ? -13.847 28.153 43.196 1.00 92.12 416 SER A CA 1
ATOM 3232 C C . SER A 1 416 ? -15.004 27.190 43.394 1.00 92.12 416 SER A C 1
ATOM 3234 O O . SER A 1 416 ? -16.144 27.581 43.648 1.00 92.12 416 SER A O 1
ATOM 3236 N N . GLY A 1 417 ? -14.684 25.909 43.275 1.00 94.00 417 GLY A N 1
ATOM 3237 C CA . GLY A 1 417 ? -15.550 24.812 43.668 1.00 94.00 417 GLY A CA 1
ATOM 3238 C C . GLY A 1 417 ? -14.728 23.716 44.332 1.00 94.00 417 GLY A C 1
ATOM 3239 O O . GLY A 1 417 ? -13.496 23.751 44.345 1.00 94.00 417 GLY A O 1
ATOM 3240 N N . SER A 1 418 ? -15.403 22.729 44.910 1.00 94.69 418 SER A N 1
ATOM 3241 C CA . SER A 1 418 ? -14.723 21.595 45.528 1.00 94.69 418 SER A CA 1
ATOM 3242 C C . SER A 1 418 ? -15.566 20.339 45.457 1.00 94.69 418 SER A C 1
ATOM 3244 O O . SER A 1 418 ? -16.765 20.405 45.728 1.00 94.69 418 SER A O 1
ATOM 3246 N N . VAL A 1 419 ? -14.922 19.205 45.208 1.00 95.44 419 VAL A N 1
ATOM 3247 C CA . VAL A 1 419 ? -15.514 17.876 45.355 1.00 95.44 419 VAL A CA 1
ATOM 3248 C C . VAL A 1 419 ? -14.856 17.167 46.537 1.00 95.44 419 VAL A C 1
ATOM 3250 O O . VAL A 1 419 ? -13.636 17.210 46.711 1.00 95.44 419 VAL A O 1
ATOM 3253 N N . LYS A 1 420 ? -15.665 16.523 47.382 1.00 94.00 420 LYS A N 1
ATOM 3254 C CA . LYS A 1 420 ? -15.162 15.550 48.354 1.00 94.00 420 LYS A CA 1
ATOM 3255 C C . LYS A 1 420 ? -15.145 14.195 47.659 1.00 94.00 420 LYS A C 1
ATOM 3257 O O . LYS A 1 420 ? -16.189 13.720 47.226 1.00 94.00 420 LYS A O 1
ATOM 3262 N N . THR A 1 421 ? -13.961 13.618 47.538 1.00 90.44 421 THR A N 1
ATOM 3263 C CA . THR A 1 421 ? -13.733 12.309 46.924 1.00 90.44 421 THR A CA 1
ATOM 3264 C C . THR A 1 421 ? -13.453 11.268 47.997 1.00 90.44 421 THR A C 1
ATOM 3266 O O . THR A 1 421 ? -13.058 11.595 49.123 1.00 90.44 421 THR A O 1
ATOM 3269 N N . GLU A 1 422 ? -13.645 10.012 47.628 1.00 87.06 422 GLU A N 1
ATOM 3270 C CA . GLU A 1 422 ? -13.219 8.845 48.390 1.00 87.06 422 GLU A CA 1
ATOM 3271 C C . GLU A 1 422 ? -12.108 8.138 47.605 1.00 87.06 422 GLU A C 1
ATOM 3273 O O . GLU A 1 422 ? -11.797 8.538 46.482 1.00 87.06 422 GLU A O 1
ATOM 3278 N N . ASP A 1 423 ? -11.478 7.131 48.204 1.00 85.56 423 ASP A N 1
ATOM 3279 C CA . ASP A 1 423 ? -10.565 6.258 47.470 1.00 85.56 423 ASP A CA 1
ATOM 3280 C C . ASP A 1 423 ? -11.361 5.469 46.425 1.00 85.56 423 ASP A C 1
ATOM 3282 O O . ASP A 1 423 ? -12.592 5.363 46.511 1.00 85.56 423 ASP A O 1
ATOM 3286 N N . GLU A 1 424 ? -10.682 4.950 45.407 1.00 85.44 424 GLU A N 1
ATOM 3287 C CA . GLU A 1 424 ? -11.324 4.047 44.457 1.00 85.44 424 GLU A CA 1
ATOM 3288 C C . GLU A 1 424 ? -11.928 2.848 45.200 1.00 85.44 424 GLU A C 1
ATOM 3290 O O . GLU A 1 424 ? -11.315 2.288 46.109 1.00 85.44 424 GLU A O 1
ATOM 3295 N N . LYS A 1 425 ? -13.169 2.503 44.861 1.00 83.88 425 LYS A N 1
ATOM 3296 C CA . LYS A 1 425 ? -13.918 1.436 45.515 1.00 83.88 425 LYS A CA 1
ATOM 3297 C C . LYS A 1 425 ? -14.901 0.794 44.548 1.00 83.88 425 LYS A C 1
ATOM 3299 O O . LYS A 1 425 ? -15.503 1.474 43.715 1.00 83.88 425 LYS A O 1
ATOM 3304 N N . VAL A 1 426 ? -15.120 -0.501 44.730 1.00 82.19 426 VAL A N 1
ATOM 3305 C CA . VAL A 1 426 ? -16.169 -1.254 44.037 1.00 82.19 426 VAL A CA 1
ATOM 3306 C C . VAL A 1 426 ? -17.542 -0.625 44.298 1.00 82.19 426 VAL A C 1
ATOM 3308 O O . VAL A 1 426 ? -17.889 -0.287 45.433 1.00 82.19 426 VAL A O 1
ATOM 3311 N N . LYS A 1 427 ? -18.326 -0.464 43.232 1.00 84.81 427 LYS A N 1
ATOM 3312 C CA . LYS A 1 427 ? -19.712 0.033 43.262 1.00 84.81 427 LYS A CA 1
ATOM 3313 C C . LYS A 1 427 ? -20.674 -0.968 42.644 1.00 84.81 427 LYS A C 1
ATOM 3315 O O . LYS A 1 427 ? -21.773 -1.114 43.167 1.00 84.81 427 LYS A O 1
ATOM 3320 N N . GLY A 1 428 ? -20.253 -1.645 41.581 1.00 83.50 428 GLY A N 1
ATOM 3321 C CA . GLY A 1 428 ? -20.974 -2.752 40.967 1.00 83.50 428 GLY A CA 1
ATOM 3322 C C . GLY A 1 428 ? -20.064 -3.962 40.789 1.00 83.50 428 GLY A C 1
ATOM 3323 O O . GLY A 1 428 ? -18.848 -3.828 40.662 1.00 83.50 428 GLY A O 1
ATOM 3324 N N . ILE A 1 429 ? -20.680 -5.133 40.779 1.00 84.00 429 ILE A N 1
ATOM 3325 C CA . ILE A 1 429 ? -20.116 -6.378 40.264 1.00 84.00 429 ILE A CA 1
ATOM 3326 C C . ILE A 1 429 ? -21.087 -6.809 39.161 1.00 84.00 429 ILE A C 1
ATOM 3328 O O . ILE A 1 429 ? -22.282 -6.518 39.255 1.00 84.00 429 ILE A O 1
ATOM 3332 N N . GLU A 1 430 ? -20.600 -7.461 38.120 1.00 84.88 430 GLU A N 1
ATOM 3333 C CA . GLU A 1 430 ? -21.421 -7.978 37.032 1.00 84.88 430 GLU A CA 1
ATOM 3334 C C . GLU A 1 430 ? -20.975 -9.407 36.726 1.00 84.88 430 GLU A C 1
ATOM 3336 O O . GLU A 1 430 ? -19.793 -9.650 36.485 1.00 84.88 430 GLU A O 1
ATOM 3341 N N . ILE A 1 431 ? -21.913 -10.352 36.784 1.00 83.50 431 ILE A N 1
ATOM 3342 C CA . ILE A 1 431 ? -21.672 -11.757 36.442 1.00 83.50 431 ILE A CA 1
ATOM 3343 C C . ILE A 1 431 ? -21.981 -11.905 34.951 1.00 83.50 431 ILE A C 1
ATOM 3345 O O . ILE A 1 431 ? -23.109 -11.646 34.519 1.00 83.50 431 ILE A O 1
ATOM 3349 N N . LEU A 1 432 ? -20.963 -12.254 34.170 1.00 79.56 432 LEU A N 1
ATOM 3350 C CA . LEU A 1 432 ? -20.997 -12.212 32.709 1.00 79.56 432 LEU A CA 1
ATOM 3351 C C . LEU A 1 432 ? -21.724 -13.436 32.155 1.00 79.56 432 LEU A C 1
ATOM 3353 O O . LEU A 1 432 ? -22.774 -13.287 31.534 1.00 79.56 432 LEU A O 1
ATOM 3357 N N . SER A 1 433 ? -21.243 -14.627 32.498 1.00 73.25 433 SER A N 1
ATOM 3358 C CA . SER A 1 433 ? -21.800 -15.914 32.081 1.00 73.25 433 SER A CA 1
ATOM 3359 C C . SER A 1 433 ? -23.289 -16.059 32.457 1.00 73.25 433 SER A C 1
ATOM 3361 O O . SER A 1 433 ? -23.725 -15.636 33.534 1.00 73.25 433 SER A O 1
ATOM 3363 N N . GLU A 1 434 ? -24.099 -16.603 31.546 1.00 78.94 434 GLU A N 1
ATOM 3364 C CA . GLU A 1 434 ? -25.520 -16.979 31.758 1.00 78.94 434 GLU A CA 1
ATOM 3365 C C . GLU A 1 434 ? -25.697 -18.496 31.916 1.00 78.94 434 GLU A C 1
ATOM 3367 O O . GLU A 1 434 ? -26.601 -18.975 32.608 1.00 78.94 434 GLU A O 1
ATOM 3372 N N . LYS A 1 435 ? -24.770 -19.236 31.315 1.00 75.06 435 LYS A N 1
ATOM 3373 C CA . LYS A 1 435 ? -24.539 -20.669 31.456 1.00 75.06 435 LYS A CA 1
ATOM 3374 C C . LYS A 1 435 ? -23.156 -20.851 32.079 1.00 75.06 435 LYS A C 1
ATOM 3376 O O . LYS A 1 435 ? -22.300 -19.995 31.885 1.00 75.06 435 LYS A O 1
ATOM 3381 N N . ALA A 1 436 ? -22.925 -21.932 32.812 1.00 73.12 436 ALA A N 1
ATOM 3382 C CA . ALA A 1 436 ? -21.582 -22.306 33.253 1.00 73.12 436 ALA A CA 1
ATOM 3383 C C . ALA A 1 436 ? -21.388 -23.826 33.129 1.00 73.12 436 ALA A C 1
ATOM 3385 O O . ALA A 1 436 ? -22.255 -24.574 33.602 1.00 73.12 436 ALA A O 1
ATOM 3386 N N . PRO A 1 437 ? -20.309 -24.304 32.484 1.00 67.75 437 PRO A N 1
ATOM 3387 C CA . PRO A 1 437 ? -20.017 -25.729 32.386 1.00 67.75 437 PRO A CA 1
ATOM 3388 C C . PRO A 1 437 ? -19.618 -26.295 33.755 1.00 67.75 437 PRO A C 1
ATOM 3390 O O . PRO A 1 437 ? -19.047 -25.589 34.592 1.00 67.75 437 PRO A O 1
ATOM 3393 N N . ILE A 1 438 ? -19.933 -27.571 33.995 1.00 72.62 438 ILE A N 1
ATOM 3394 C CA . ILE A 1 438 ? -19.596 -28.272 35.242 1.00 72.62 438 ILE A CA 1
ATOM 3395 C C . ILE A 1 438 ? -18.390 -29.204 35.089 1.00 72.62 438 ILE A C 1
ATOM 3397 O O . ILE A 1 438 ? -18.429 -30.189 34.353 1.00 72.62 438 ILE A O 1
ATOM 3401 N N . GLU A 1 439 ? -17.345 -28.954 35.879 1.00 60.88 439 GLU A N 1
ATOM 3402 C CA . GLU A 1 439 ? -16.148 -29.794 35.957 1.00 60.88 439 GLU A CA 1
ATOM 3403 C C . GLU A 1 439 ? -15.839 -30.161 37.418 1.00 60.88 439 GLU A C 1
ATOM 3405 O O . GLU A 1 439 ? -15.845 -29.320 38.315 1.00 60.88 439 GLU A O 1
ATOM 3410 N N . GLY A 1 440 ? -15.611 -31.447 37.709 1.00 63.72 440 GLY A N 1
ATOM 3411 C CA . GLY A 1 440 ? -15.213 -31.907 39.050 1.00 63.72 440 GLY A CA 1
ATOM 3412 C C . GLY A 1 440 ? -16.193 -31.594 40.200 1.00 63.72 440 GLY A C 1
ATOM 3413 O O . GLY A 1 440 ? -15.810 -31.686 41.367 1.00 63.72 440 GLY A O 1
ATOM 3414 N N . GLY A 1 441 ? -17.444 -31.214 39.904 1.00 68.94 441 GLY A N 1
ATOM 3415 C CA . GLY A 1 441 ? -18.417 -30.727 40.895 1.00 68.94 441 GLY A CA 1
ATOM 3416 C C . GLY A 1 441 ? -18.280 -29.236 41.244 1.00 68.94 441 GLY A C 1
ATOM 3417 O O . GLY A 1 441 ? -18.797 -28.793 42.275 1.00 68.94 441 GLY A O 1
ATOM 3418 N N . GLN A 1 442 ? -17.577 -28.476 40.405 1.00 69.19 442 GLN A N 1
ATOM 3419 C CA . GLN A 1 442 ? -17.449 -27.020 40.427 1.00 69.19 442 GLN A CA 1
ATOM 3420 C C . GLN A 1 442 ? -17.941 -26.449 39.086 1.00 69.19 442 GLN A C 1
ATOM 3422 O O . GLN A 1 442 ? -18.050 -27.184 38.105 1.00 69.19 442 GLN A O 1
ATOM 3427 N N . VAL A 1 443 ? -18.264 -25.158 39.045 1.00 72.38 443 VAL A N 1
ATOM 3428 C CA . VAL A 1 443 ? -18.562 -24.429 37.802 1.00 72.38 443 VAL A CA 1
ATOM 3429 C C . VAL A 1 443 ? -17.742 -23.144 37.763 1.00 72.38 443 VAL A C 1
ATOM 3431 O O . VAL A 1 443 ? -17.676 -22.426 38.769 1.00 72.38 443 VAL A O 1
ATOM 3434 N N . SER A 1 444 ? -17.129 -22.846 36.618 1.00 70.81 444 SER A N 1
ATOM 3435 C CA . SER A 1 444 ? -16.364 -21.611 36.431 1.00 70.81 444 SER A CA 1
ATOM 3436 C C . SER A 1 444 ? -17.285 -20.489 35.957 1.00 70.81 444 SER A C 1
ATOM 3438 O O . SER A 1 444 ? -18.134 -20.696 35.092 1.00 70.81 444 SER A O 1
ATOM 3440 N N . VAL A 1 445 ? -17.168 -19.304 36.559 1.00 74.50 445 VAL A N 1
ATOM 3441 C CA . VAL A 1 445 ? -18.097 -18.187 36.323 1.00 74.50 445 VAL A CA 1
ATOM 3442 C C . VAL A 1 445 ? -17.321 -16.914 36.010 1.00 74.50 445 VAL A C 1
ATOM 3444 O O . VAL A 1 445 ? -16.583 -16.413 36.858 1.00 74.50 445 VAL A O 1
ATOM 3447 N N . GLY A 1 446 ? -17.499 -16.368 34.807 1.00 75.69 446 GLY A N 1
ATOM 3448 C CA . GLY A 1 446 ? -16.886 -15.106 34.391 1.00 75.69 446 GLY A CA 1
ATOM 3449 C C . GLY A 1 446 ? -17.527 -13.900 35.081 1.00 75.69 446 GLY A C 1
ATOM 3450 O O . GLY A 1 446 ? -18.755 -13.791 35.167 1.00 75.69 446 GLY A O 1
ATOM 3451 N N . TYR A 1 447 ? -16.714 -12.958 35.562 1.00 79.56 447 TYR A N 1
ATOM 3452 C CA . TYR A 1 447 ? -17.211 -11.739 36.203 1.00 79.56 447 TYR A CA 1
ATOM 3453 C C . TYR A 1 447 ? -16.357 -10.505 35.890 1.00 79.56 447 TYR A C 1
ATOM 3455 O O . TYR A 1 447 ? -15.178 -10.601 35.543 1.00 79.56 447 TYR A O 1
ATOM 3463 N N . LYS A 1 448 ? -16.959 -9.322 36.058 1.00 81.88 448 LYS A N 1
ATOM 3464 C CA . LYS A 1 448 ? -16.241 -8.043 36.117 1.00 81.88 448 LYS A CA 1
ATOM 3465 C C . LYS A 1 448 ? -16.668 -7.179 37.299 1.00 81.88 448 LYS A C 1
ATOM 3467 O O . LYS A 1 448 ? -17.753 -7.337 37.864 1.00 81.88 448 LYS A O 1
ATOM 3472 N N . VAL A 1 449 ? -15.807 -6.245 37.681 1.00 81.81 449 VAL A N 1
ATOM 3473 C CA . VAL A 1 449 ? -15.957 -5.383 38.856 1.00 81.81 449 VAL A CA 1
ATOM 3474 C C . VAL A 1 449 ? -15.813 -3.933 38.428 1.00 81.81 449 VAL A C 1
ATOM 3476 O O . VAL A 1 449 ? -14.759 -3.523 37.951 1.00 81.81 449 VAL A O 1
ATOM 3479 N N . VAL A 1 450 ? -16.855 -3.128 38.647 1.00 83.12 450 VAL A N 1
ATOM 3480 C CA . VAL A 1 450 ? -16.856 -1.709 38.267 1.00 83.12 450 VAL A CA 1
ATOM 3481 C C . VAL A 1 450 ? -16.708 -0.791 39.480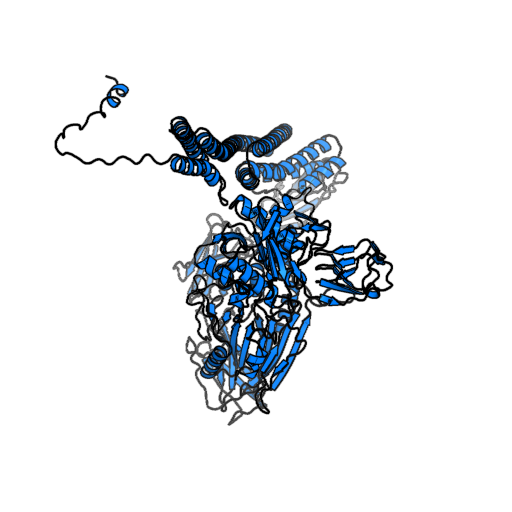 1.00 83.12 450 VAL A C 1
ATOM 3483 O O . VAL A 1 450 ? -17.405 -0.921 40.499 1.00 83.12 450 VAL A O 1
ATOM 3486 N N . ASN A 1 451 ? -15.786 0.167 39.371 1.00 85.44 451 ASN A N 1
ATOM 3487 C CA . ASN A 1 451 ? -15.516 1.155 40.415 1.00 85.44 451 ASN A CA 1
ATOM 3488 C C . ASN A 1 451 ? -16.646 2.203 40.528 1.00 85.44 451 ASN A C 1
ATOM 3490 O O . ASN A 1 451 ? -17.641 2.171 39.795 1.00 85.44 451 ASN A O 1
ATOM 3494 N N . GLN A 1 452 ? -16.521 3.179 41.437 1.00 85.50 452 GLN A N 1
ATOM 3495 C CA . GLN A 1 452 ? -17.585 4.170 41.651 1.00 85.50 452 GLN A CA 1
ATOM 3496 C C . GLN A 1 452 ? -17.935 5.025 40.417 1.00 85.50 452 GLN A C 1
ATOM 3498 O O . GLN A 1 452 ? -19.052 5.559 40.337 1.00 85.50 452 GLN A O 1
ATOM 3503 N N . TYR A 1 453 ? -17.017 5.113 39.457 1.00 85.38 453 TYR A N 1
ATOM 3504 C CA . TYR A 1 453 ? -17.134 5.885 38.223 1.00 85.38 453 TYR A CA 1
ATOM 3505 C C . TYR A 1 453 ? -17.686 5.060 37.050 1.00 85.38 453 TYR A C 1
ATOM 3507 O O . TYR A 1 453 ? -18.212 5.644 36.108 1.00 85.38 453 TYR A O 1
ATOM 3515 N N . GLY A 1 454 ? -17.666 3.725 37.147 1.00 78.31 454 GLY A N 1
ATOM 3516 C CA . GLY A 1 454 ? -18.108 2.810 36.089 1.00 78.31 454 GLY A CA 1
ATOM 3517 C C . GLY A 1 454 ? -16.978 2.275 35.204 1.00 78.31 454 GLY A C 1
ATOM 3518 O O . GLY A 1 454 ? -17.265 1.682 34.172 1.00 78.31 454 GLY A O 1
ATOM 3519 N N . GLU A 1 455 ? -15.714 2.474 35.586 1.00 79.31 455 GLU A N 1
ATOM 3520 C CA . GLU A 1 455 ? -14.581 1.797 34.944 1.00 79.31 455 GLU A CA 1
ATOM 3521 C C . GLU A 1 455 ? -14.476 0.362 35.476 1.00 79.31 455 GLU A C 1
ATOM 3523 O O . GLU A 1 455 ? -14.608 0.146 36.685 1.00 79.31 455 GLU A O 1
ATOM 3528 N N . ASP A 1 456 ? -14.202 -0.596 34.589 1.00 79.19 456 ASP A N 1
ATOM 3529 C CA . ASP A 1 456 ? -13.801 -1.952 34.972 1.00 79.19 456 ASP A CA 1
ATOM 3530 C C . ASP A 1 456 ? -12.396 -1.920 35.596 1.00 79.19 456 ASP A C 1
ATOM 3532 O O . ASP A 1 456 ? -11.477 -1.291 35.060 1.00 79.19 456 ASP A O 1
ATOM 3536 N N . VAL A 1 457 ? -12.240 -2.561 36.753 1.00 74.19 457 VAL A N 1
ATOM 3537 C CA . VAL A 1 457 ? -10.962 -2.667 37.479 1.00 74.19 457 VAL A CA 1
ATOM 3538 C C . VAL A 1 457 ? -10.417 -4.097 37.532 1.00 74.19 457 VAL A C 1
ATOM 3540 O O . VAL A 1 457 ? -9.327 -4.311 38.063 1.00 74.19 457 VAL A O 1
ATOM 3543 N N . THR A 1 458 ? -11.129 -5.055 36.941 1.00 63.81 458 THR A N 1
ATOM 3544 C CA . THR A 1 458 ? -10.721 -6.456 36.755 1.00 63.81 458 THR A CA 1
ATOM 3545 C C . THR A 1 458 ? -10.264 -6.694 35.318 1.00 63.81 458 THR A C 1
ATOM 3547 O O . THR A 1 458 ? -10.842 -6.161 34.379 1.00 63.81 458 THR A O 1
ATOM 3550 N N . LYS A 1 459 ? -9.226 -7.510 35.105 1.00 55.69 459 LYS A N 1
ATOM 3551 C CA . LYS A 1 459 ? -8.695 -7.798 33.755 1.00 55.69 459 LYS A CA 1
ATOM 3552 C C . LYS A 1 459 ? -9.400 -8.978 33.064 1.00 55.69 459 LYS A C 1
ATOM 3554 O O . LYS A 1 459 ? -8.748 -9.705 32.323 1.00 55.69 459 LYS A O 1
ATOM 3559 N N . PHE A 1 460 ? -10.701 -9.133 33.316 1.00 52.00 460 PHE A N 1
ATOM 3560 C CA . PHE A 1 460 ? -11.461 -10.384 33.194 1.00 52.00 460 PHE A CA 1
ATOM 3561 C C . PHE A 1 460 ? -10.896 -11.493 34.093 1.00 52.00 460 PHE A C 1
ATOM 3563 O O . PHE A 1 460 ? -9.731 -11.869 33.998 1.00 52.00 460 PHE A O 1
ATOM 3570 N N . GLU A 1 461 ? -11.728 -12.013 34.990 1.00 63.75 461 GLU A N 1
ATOM 3571 C CA . GLU A 1 461 ? -11.394 -13.161 35.834 1.00 63.75 461 GLU A CA 1
ATOM 3572 C C . GLU A 1 461 ? -12.594 -14.106 35.916 1.00 63.75 461 GLU A C 1
ATOM 3574 O O . GLU A 1 461 ? -13.751 -13.680 35.830 1.00 63.75 461 GLU A O 1
ATOM 3579 N N . THR A 1 462 ? -12.311 -15.392 36.108 1.00 63.53 462 THR A N 1
ATOM 3580 C CA . THR A 1 462 ? -13.304 -16.392 36.499 1.00 63.53 462 THR A CA 1
ATOM 3581 C C . THR A 1 462 ? -13.287 -16.620 38.006 1.00 63.53 462 THR A C 1
ATOM 3583 O O . THR A 1 462 ? -12.347 -16.252 38.716 1.00 63.53 462 THR A O 1
ATOM 3586 N N . VAL A 1 463 ? -14.345 -17.242 38.514 1.00 70.00 463 VAL A N 1
ATOM 3587 C CA . VAL A 1 463 ? -14.423 -17.725 39.890 1.00 70.00 463 VAL A CA 1
ATOM 3588 C C . VAL A 1 463 ? -15.037 -19.122 39.936 1.00 70.00 463 VAL A C 1
ATOM 3590 O O . VAL A 1 463 ? -16.146 -19.341 39.458 1.00 70.00 463 VAL A O 1
ATOM 3593 N N . GLU A 1 464 ? -14.312 -20.048 40.568 1.00 68.44 464 GLU A N 1
ATOM 3594 C CA . GLU A 1 464 ? -14.732 -21.434 40.793 1.00 68.44 464 GLU A CA 1
ATOM 3595 C C . GLU A 1 464 ? -15.789 -21.542 41.896 1.00 68.44 464 GLU A C 1
ATOM 3597 O O . GLU A 1 464 ? -15.480 -21.426 43.092 1.00 68.44 464 GLU A O 1
ATOM 3602 N N . VAL A 1 465 ? -17.032 -21.815 41.505 1.00 69.38 465 VAL A N 1
ATOM 3603 C CA . VAL A 1 465 ? -18.173 -21.992 42.409 1.00 69.38 465 VAL A CA 1
ATOM 3604 C C . VAL A 1 465 ? -18.369 -23.474 42.720 1.00 69.38 465 VAL A C 1
ATOM 3606 O O . VAL A 1 465 ? -18.391 -24.310 41.826 1.00 69.38 465 VAL A O 1
ATOM 3609 N N . SER A 1 466 ? -18.556 -23.818 43.997 1.00 65.75 466 SER A N 1
ATOM 3610 C CA . SER A 1 466 ? -18.857 -25.189 44.429 1.00 65.75 466 SER A CA 1
ATOM 3611 C C . SER A 1 466 ? -19.927 -25.199 45.518 1.00 65.75 466 SER A C 1
ATOM 3613 O O . SER A 1 466 ? -19.994 -24.273 46.328 1.00 65.75 466 SER A O 1
ATOM 3615 N N . VAL A 1 467 ? -20.699 -26.283 45.616 1.00 60.50 467 VAL A N 1
ATOM 3616 C CA . VAL A 1 467 ? -21.663 -26.497 46.718 1.00 60.50 467 VAL A CA 1
ATOM 3617 C C . VAL A 1 467 ? -21.006 -26.616 48.103 1.00 60.50 467 VAL A C 1
ATOM 3619 O O . VAL A 1 467 ? -21.674 -26.423 49.117 1.00 60.50 467 VAL A O 1
ATOM 3622 N N . LYS A 1 468 ? -19.696 -26.891 48.194 1.00 55.09 468 LYS A N 1
ATOM 3623 C CA . LYS A 1 468 ? -18.984 -27.080 49.473 1.00 55.09 468 LYS A CA 1
ATOM 3624 C C . LYS A 1 468 ? -18.266 -25.819 49.959 1.00 55.09 468 LYS A C 1
ATOM 3626 O O . LYS A 1 468 ? -17.055 -25.801 50.158 1.00 55.09 468 LYS A O 1
ATOM 3631 N N . GLY A 1 469 ? -19.073 -24.811 50.282 1.00 53.50 469 GLY A N 1
ATOM 3632 C CA . GLY A 1 469 ? -18.678 -23.691 51.138 1.00 53.50 469 GLY A CA 1
ATOM 3633 C C . GLY A 1 469 ? -18.055 -22.490 50.422 1.00 53.50 469 GLY A C 1
ATOM 3634 O O . GLY A 1 469 ? -17.622 -22.549 49.275 1.00 53.50 469 GLY A O 1
ATOM 3635 N N . ALA A 1 470 ? -18.034 -21.367 51.139 1.00 48.97 470 ALA A N 1
ATOM 3636 C CA . ALA A 1 470 ? -17.502 -20.096 50.665 1.00 48.97 470 ALA A CA 1
ATOM 3637 C C . ALA A 1 470 ? -15.971 -20.146 50.500 1.00 48.97 470 ALA A C 1
ATOM 3639 O O . ALA A 1 470 ? -15.246 -20.204 51.494 1.00 48.97 470 ALA A O 1
ATOM 3640 N N . LYS A 1 471 ? -15.478 -20.056 49.259 1.00 55.94 471 LYS A N 1
ATOM 3641 C CA . LYS A 1 471 ? -14.087 -19.664 48.979 1.00 55.94 471 LYS A CA 1
ATOM 3642 C C . LYS A 1 471 ? -13.967 -18.133 49.020 1.00 55.94 471 LYS A C 1
ATOM 3644 O O . LYS A 1 471 ? -14.823 -17.418 48.493 1.00 55.94 471 LYS A O 1
ATOM 3649 N N . GLU A 1 472 ? -12.884 -17.631 49.609 1.00 54.56 472 GLU A N 1
ATOM 3650 C CA . GLU A 1 472 ? -12.418 -16.263 49.348 1.00 54.56 472 GLU A CA 1
ATOM 3651 C C . GLU A 1 472 ? -11.567 -16.280 48.070 1.00 54.56 472 GLU A C 1
ATOM 3653 O O . GLU A 1 472 ? -10.772 -17.201 47.877 1.00 54.56 472 GLU A O 1
ATOM 3658 N N . VAL A 1 473 ? -11.744 -15.292 47.190 1.00 52.62 473 VAL A N 1
ATOM 3659 C CA . VAL A 1 473 ? -11.058 -15.228 45.889 1.00 52.62 473 VAL A CA 1
ATOM 3660 C C . VAL A 1 473 ? -9.953 -14.178 45.961 1.00 52.62 473 VAL A C 1
ATOM 3662 O O . VAL A 1 473 ? -10.207 -12.989 46.166 1.00 52.62 473 VAL A O 1
ATOM 3665 N N . SER A 1 474 ? -8.705 -14.624 45.828 1.00 45.06 474 SER A N 1
ATOM 3666 C CA . SER A 1 474 ? -7.513 -13.793 46.022 1.00 45.06 474 SER A CA 1
ATOM 3667 C C . SER A 1 474 ? -7.080 -13.051 44.755 1.00 45.06 474 SER A C 1
ATOM 3669 O O . SER A 1 474 ? -6.023 -13.347 44.201 1.00 45.06 474 SER A O 1
ATOM 3671 N N . ASN A 1 475 ? -7.844 -12.035 44.343 1.00 47.41 475 ASN A N 1
ATOM 3672 C CA . ASN A 1 475 ? -7.332 -10.983 43.456 1.00 47.41 475 ASN A CA 1
ATOM 3673 C C . ASN A 1 475 ? -6.966 -9.699 44.229 1.00 47.41 475 ASN A C 1
ATOM 3675 O O . ASN A 1 475 ? -6.983 -9.678 45.463 1.00 47.41 475 ASN A O 1
ATOM 3679 N N . THR A 1 476 ? -6.510 -8.663 43.519 1.00 37.84 476 THR A N 1
ATOM 3680 C CA . THR A 1 476 ? -5.380 -7.803 43.940 1.00 37.84 476 THR A CA 1
ATOM 3681 C C . THR A 1 476 ? -5.627 -6.802 45.086 1.00 37.84 476 THR A C 1
ATOM 3683 O O . THR A 1 476 ? -4.761 -5.978 45.358 1.00 37.84 476 THR A O 1
ATOM 3686 N N . ASP A 1 477 ? -6.749 -6.901 45.799 1.00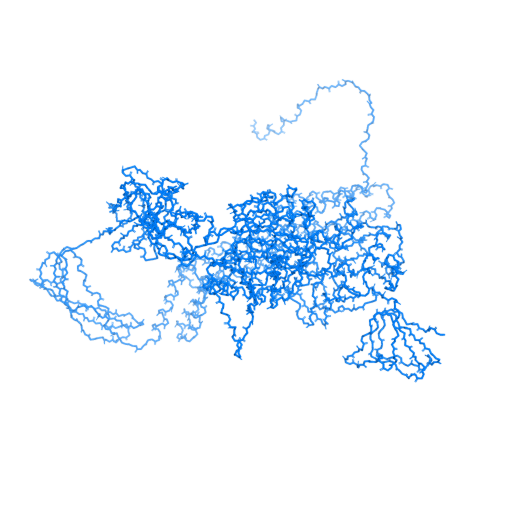 47.44 477 ASP A N 1
ATOM 3687 C CA . ASP A 1 477 ? -7.011 -6.183 47.061 1.00 47.44 477 ASP A CA 1
ATOM 3688 C C . ASP A 1 477 ? -7.621 -7.085 48.171 1.00 47.44 477 ASP A C 1
ATOM 3690 O O . ASP A 1 477 ? -7.926 -6.613 49.269 1.00 47.44 477 ASP A O 1
ATOM 3694 N N . GLY A 1 478 ? -7.780 -8.397 47.928 1.00 50.56 478 GLY A N 1
ATOM 3695 C CA . GLY A 1 478 ? -8.123 -9.410 48.943 1.00 50.56 478 GLY A CA 1
ATOM 3696 C C . GLY A 1 478 ? -9.558 -9.360 49.485 1.00 50.56 478 GLY A C 1
ATOM 3697 O O . GLY A 1 478 ? -9.774 -9.586 50.678 1.00 50.56 478 GLY A O 1
ATOM 3698 N N . GLN A 1 479 ? -10.539 -8.994 48.650 1.00 59.31 479 GLN A N 1
ATOM 3699 C CA . GLN A 1 479 ? -11.862 -8.551 49.120 1.00 59.31 479 GLN A CA 1
ATOM 3700 C C . GLN A 1 479 ? -13.088 -9.215 48.463 1.00 59.31 479 GLN A C 1
ATOM 3702 O O . GLN A 1 479 ? -14.201 -8.848 48.833 1.00 59.31 479 GLN A O 1
ATOM 3707 N N . LEU A 1 480 ? -12.956 -10.195 47.563 1.00 58.12 480 LEU A N 1
ATOM 3708 C CA . LEU A 1 480 ? -14.108 -10.938 47.017 1.00 58.12 480 LEU A CA 1
ATOM 3709 C C . LEU A 1 480 ? -14.350 -12.261 47.756 1.00 58.12 480 LEU A C 1
ATOM 3711 O O . LEU A 1 480 ? -13.426 -13.034 48.007 1.00 58.12 480 LEU A O 1
ATOM 3715 N N . VAL A 1 481 ? -15.612 -12.515 48.106 1.00 60.25 481 VAL A N 1
ATOM 3716 C CA . VAL A 1 481 ? -16.065 -13.733 48.789 1.00 60.25 481 VAL A CA 1
ATOM 3717 C C . VAL A 1 481 ? -17.274 -14.295 48.049 1.00 60.25 481 VAL A C 1
ATOM 3719 O O . VAL A 1 481 ? -18.233 -13.568 47.780 1.00 60.25 481 VAL A O 1
ATOM 3722 N N . LEU A 1 482 ? -17.242 -15.594 47.752 1.00 57.78 482 LEU A N 1
ATOM 3723 C CA . LEU A 1 482 ? -18.417 -16.345 47.314 1.00 57.78 482 LEU A CA 1
ATOM 3724 C C . LEU A 1 482 ? -19.352 -16.551 48.502 1.00 57.78 482 LEU A C 1
ATOM 3726 O O . LEU A 1 482 ? -18.971 -17.206 49.472 1.00 57.78 482 LEU A O 1
ATOM 3730 N N . THR A 1 483 ? -20.581 -16.042 48.444 1.00 53.94 483 THR A N 1
ATOM 3731 C CA . THR A 1 483 ? -21.549 -16.244 49.531 1.00 53.94 483 THR A CA 1
ATOM 3732 C C . THR A 1 483 ? -22.839 -16.868 49.027 1.00 53.94 483 THR A C 1
ATOM 3734 O O . THR A 1 483 ? -23.763 -16.149 48.657 1.00 53.94 483 THR A O 1
ATOM 3737 N N . LYS A 1 484 ? -22.902 -18.199 49.183 1.00 51.59 484 LYS A N 1
ATOM 3738 C CA . LYS A 1 484 ? -24.062 -19.093 49.022 1.00 51.59 484 LYS A CA 1
ATOM 3739 C C . LYS A 1 484 ? -24.291 -19.649 47.607 1.00 51.59 484 LYS A C 1
ATOM 3741 O O . LYS A 1 484 ? -24.211 -18.936 46.617 1.00 51.59 484 LYS A O 1
ATOM 3746 N N . VAL A 1 485 ? -24.626 -20.939 47.593 1.00 51.84 485 VAL A N 1
ATOM 3747 C CA . VAL A 1 485 ? -25.423 -21.652 46.588 1.00 51.84 485 VAL A CA 1
ATOM 3748 C C . VAL A 1 485 ? -26.541 -22.311 47.402 1.00 51.84 485 VAL A C 1
ATOM 3750 O O . VAL A 1 485 ? -26.244 -22.944 48.417 1.00 51.84 485 VAL A O 1
ATOM 3753 N N . ASP A 1 486 ? -27.805 -22.126 47.027 1.00 49.28 486 ASP A N 1
ATOM 3754 C CA . ASP A 1 486 ? -28.940 -22.834 47.638 1.00 49.28 486 ASP A CA 1
ATOM 3755 C C . ASP A 1 486 ? -29.351 -24.031 46.767 1.00 49.28 486 ASP A C 1
ATOM 3757 O O . ASP A 1 486 ? -29.331 -23.941 45.544 1.00 49.28 486 ASP A O 1
ATOM 3761 N N . GLY A 1 487 ? -29.788 -25.128 47.396 1.00 47.22 487 GLY A N 1
ATOM 3762 C CA . GLY A 1 487 ? -30.638 -26.141 46.750 1.00 47.22 487 GLY A CA 1
ATOM 3763 C C . GLY A 1 487 ? -30.083 -27.567 46.641 1.00 47.22 487 GLY A C 1
ATOM 3764 O O . GLY A 1 487 ? -30.856 -28.505 46.826 1.00 47.22 487 GLY A O 1
ATOM 3765 N N . ALA A 1 488 ? -28.783 -27.759 46.393 1.00 49.94 488 ALA A N 1
ATOM 3766 C CA . ALA A 1 488 ? -28.223 -29.070 46.028 1.00 49.94 488 ALA A CA 1
ATOM 3767 C C . ALA A 1 488 ? -27.085 -29.561 46.947 1.00 49.94 488 ALA A C 1
ATOM 3769 O O . ALA A 1 488 ? -26.307 -28.773 47.482 1.00 49.94 488 ALA A O 1
ATOM 3770 N N . ASN A 1 489 ? -26.958 -30.889 47.090 1.00 55.69 489 ASN A N 1
ATOM 3771 C CA . ASN A 1 489 ? -25.801 -31.538 47.734 1.00 55.69 489 ASN A CA 1
ATOM 3772 C C . ASN A 1 489 ? -24.609 -31.701 46.768 1.00 55.69 489 ASN A C 1
ATOM 3774 O O . ASN A 1 489 ? -23.468 -31.875 47.201 1.00 55.69 489 ASN A O 1
ATOM 3778 N N . ASP A 1 490 ? -24.900 -31.678 45.469 1.00 64.62 490 ASP A N 1
ATOM 3779 C CA . ASP A 1 490 ? -24.026 -31.946 44.337 1.00 64.62 490 ASP A CA 1
ATOM 3780 C C . ASP A 1 490 ? -24.589 -31.224 43.097 1.00 64.62 490 ASP A C 1
ATOM 3782 O O . ASP A 1 490 ? -25.751 -31.431 42.750 1.00 64.62 490 ASP A O 1
ATOM 3786 N N . LEU A 1 491 ? -23.777 -30.371 42.457 1.00 69.44 491 LEU A N 1
ATOM 3787 C CA . LEU A 1 491 ? -24.160 -29.649 41.234 1.00 69.44 491 LEU A CA 1
ATOM 3788 C C . LEU A 1 491 ? -24.322 -30.619 40.055 1.00 69.44 491 LEU A C 1
ATOM 3790 O O . LEU A 1 491 ? -23.564 -31.587 39.945 1.00 69.44 491 LEU A O 1
ATOM 3794 N N . LYS A 1 492 ? -25.274 -30.342 39.160 1.00 72.81 492 LYS A N 1
ATOM 3795 C CA . LYS A 1 492 ? -25.537 -31.095 37.925 1.00 72.81 492 LYS A CA 1
ATOM 3796 C C . LYS A 1 492 ? -25.969 -30.171 36.790 1.00 72.81 492 LYS A C 1
ATOM 3798 O O . LYS A 1 492 ? -26.564 -29.122 37.013 1.00 72.81 492 LYS A O 1
ATOM 3803 N N . ALA A 1 493 ? -25.730 -30.597 35.553 1.00 66.88 493 ALA A N 1
ATOM 3804 C CA . ALA A 1 493 ? -26.292 -29.929 34.386 1.00 66.88 493 ALA A CA 1
ATOM 3805 C C . ALA A 1 493 ? -27.829 -29.919 34.422 1.00 66.88 493 ALA A C 1
ATOM 3807 O O . ALA A 1 493 ? -28.456 -30.944 34.695 1.00 66.88 493 ALA A O 1
ATOM 3808 N N . GLY A 1 494 ? -28.415 -28.761 34.127 1.00 69.00 494 GLY A N 1
ATOM 3809 C CA . GLY A 1 494 ? -29.840 -28.478 34.285 1.00 69.00 494 GLY A CA 1
ATOM 3810 C C . GLY A 1 494 ? -30.201 -27.809 35.618 1.00 69.00 494 GLY A C 1
ATOM 3811 O O . GLY A 1 494 ? -31.298 -27.260 35.719 1.00 69.00 494 GLY A O 1
ATOM 3812 N N . ASP A 1 495 ? -29.306 -27.792 36.614 1.00 78.94 495 ASP A N 1
ATOM 3813 C CA . ASP A 1 495 ? -29.517 -27.004 37.833 1.00 78.94 495 ASP A CA 1
ATOM 3814 C C . ASP A 1 495 ? -29.479 -25.503 37.499 1.00 78.94 495 ASP A C 1
ATOM 3816 O O . ASP A 1 495 ? -28.589 -25.030 36.793 1.00 78.94 495 ASP A O 1
ATOM 3820 N N . GLN A 1 496 ? -30.404 -24.722 38.056 1.00 78.88 496 GLN A N 1
ATOM 3821 C CA . GLN A 1 496 ? -30.283 -23.263 38.091 1.00 78.88 496 GLN A CA 1
ATOM 3822 C C . GLN A 1 496 ? -29.747 -22.845 39.457 1.00 78.88 496 GLN A C 1
ATOM 3824 O O . GLN A 1 496 ? -30.346 -23.179 40.480 1.00 78.88 496 GLN A O 1
ATOM 3829 N N . ILE A 1 497 ? -28.624 -22.122 39.478 1.00 77.31 497 ILE A N 1
ATOM 3830 C CA . ILE A 1 497 ? -27.977 -21.682 40.719 1.00 77.31 497 ILE A CA 1
ATOM 3831 C C . ILE A 1 497 ? -27.825 -20.162 40.769 1.00 77.31 497 ILE A C 1
ATOM 3833 O O . ILE A 1 497 ? -27.363 -19.526 39.824 1.00 77.31 497 ILE A O 1
ATOM 3837 N N . ASP A 1 498 ? -28.178 -19.578 41.911 1.00 80.94 498 ASP A N 1
ATOM 3838 C CA . ASP A 1 498 ? -27.969 -18.158 42.193 1.00 80.94 498 ASP A CA 1
ATOM 3839 C C . ASP A 1 498 ? -26.529 -17.917 42.658 1.00 80.94 498 ASP A C 1
ATOM 3841 O O . ASP A 1 498 ? -26.223 -17.951 43.855 1.00 80.94 498 ASP A O 1
ATOM 3845 N N . VAL A 1 499 ? -25.620 -17.646 41.718 1.00 80.25 499 VAL A N 1
ATOM 3846 C CA . VAL A 1 499 ? -24.244 -17.273 42.070 1.00 80.25 499 VAL A CA 1
ATOM 3847 C C . VAL A 1 499 ? -24.243 -15.857 42.619 1.00 80.25 499 VAL A C 1
ATOM 3849 O O . VAL A 1 499 ? -24.613 -14.908 41.929 1.00 80.25 499 VAL A O 1
ATOM 3852 N N . THR A 1 500 ? -23.807 -15.717 43.872 1.00 81.62 500 THR A N 1
ATOM 3853 C CA . THR A 1 500 ? -23.683 -14.425 44.552 1.00 81.62 500 THR A CA 1
ATOM 3854 C C . THR A 1 500 ? -22.220 -14.097 44.844 1.00 81.62 500 THR A C 1
ATOM 3856 O O . THR A 1 500 ? -21.586 -14.699 45.718 1.00 81.62 500 THR A O 1
ATOM 3859 N N . LEU A 1 501 ? -21.700 -13.095 44.133 1.00 80.19 501 LEU A N 1
ATOM 3860 C CA . LEU A 1 501 ? -20.379 -12.509 44.365 1.00 80.19 501 LEU A CA 1
ATOM 3861 C C . LEU A 1 501 ? -20.517 -11.303 45.290 1.00 80.19 501 LEU A C 1
ATOM 3863 O O . LEU A 1 501 ? -21.304 -10.395 45.017 1.00 80.19 501 LEU A O 1
ATOM 3867 N N . PHE A 1 502 ? -19.746 -11.274 46.378 1.00 78.75 502 PHE A N 1
ATOM 3868 C CA . PHE A 1 502 ? -19.837 -10.247 47.414 1.00 78.75 502 PHE A CA 1
ATOM 3869 C C . PHE A 1 502 ? -18.473 -9.612 47.709 1.00 78.75 502 PHE A C 1
ATOM 3871 O O . PHE A 1 502 ? -17.518 -10.281 48.107 1.00 78.75 502 PHE A O 1
ATOM 3878 N N . HIS A 1 503 ? -18.387 -8.288 47.560 1.00 79.50 503 HIS A N 1
ATOM 3879 C CA . HIS A 1 503 ? -17.187 -7.515 47.859 1.00 79.50 503 HIS A CA 1
ATOM 3880 C C . HIS A 1 503 ? -17.174 -7.067 49.334 1.00 79.50 503 HIS A C 1
ATOM 3882 O O . HIS A 1 503 ? -17.868 -6.137 49.763 1.00 79.50 503 HIS A O 1
ATOM 3888 N N . LYS A 1 504 ? -16.341 -7.750 50.120 1.00 71.69 504 LYS A N 1
ATOM 3889 C CA . LYS A 1 504 ? -16.250 -7.774 51.588 1.00 71.69 504 LYS A CA 1
ATOM 3890 C C . LYS A 1 504 ? -16.165 -6.394 52.241 1.00 71.69 504 LYS A C 1
ATOM 3892 O O . LYS A 1 504 ? -16.758 -6.211 53.309 1.00 71.69 504 LYS A O 1
ATOM 3897 N N . ALA A 1 505 ? -15.473 -5.428 51.632 1.00 74.12 505 ALA A N 1
ATOM 3898 C CA . ALA A 1 505 ? -15.293 -4.087 52.200 1.00 74.12 505 ALA A CA 1
ATOM 3899 C C . ALA A 1 505 ? -16.412 -3.098 51.839 1.00 74.12 505 ALA A C 1
ATOM 3901 O O . ALA A 1 505 ? -16.861 -2.346 52.703 1.00 74.12 505 ALA A O 1
ATOM 3902 N N . THR A 1 506 ? -16.886 -3.097 50.588 1.00 80.88 506 THR A N 1
ATOM 3903 C CA . THR A 1 506 ? -17.919 -2.146 50.123 1.00 80.88 506 THR A CA 1
ATOM 3904 C C . THR A 1 506 ? -19.340 -2.642 50.363 1.00 80.88 506 THR A C 1
ATOM 3906 O O . THR A 1 506 ? -20.273 -1.846 50.285 1.00 80.88 506 THR A O 1
ATOM 3909 N N . LYS A 1 507 ? -19.504 -3.939 50.664 1.00 80.62 507 LYS A N 1
ATOM 3910 C CA . LYS A 1 507 ? -20.787 -4.655 50.768 1.00 80.62 507 LYS A CA 1
ATOM 3911 C C . LYS A 1 507 ? -21.578 -4.707 49.454 1.00 80.62 507 LYS A C 1
ATOM 3913 O O . LYS A 1 507 ? -22.737 -5.111 49.455 1.00 80.62 507 LYS A O 1
ATOM 3918 N N . THR A 1 508 ? -20.945 -4.344 48.335 1.00 82.25 508 THR A N 1
ATOM 3919 C CA . THR A 1 508 ? -21.482 -4.572 46.991 1.00 82.25 508 THR A CA 1
ATOM 3920 C C . THR A 1 508 ? -21.666 -6.069 46.781 1.00 82.25 508 THR A C 1
ATOM 3922 O O . THR A 1 508 ? -20.766 -6.846 47.093 1.00 82.25 508 THR A O 1
ATOM 3925 N N . SER A 1 509 ? -22.805 -6.467 46.232 1.00 84.81 509 SER A N 1
ATOM 3926 C CA . SER A 1 509 ? -23.028 -7.822 45.735 1.00 84.81 509 SER A CA 1
ATOM 3927 C C . SER A 1 509 ? -23.664 -7.774 44.355 1.00 84.81 509 SER A C 1
ATOM 3929 O O . SER A 1 509 ? -24.332 -6.797 44.010 1.00 84.81 509 SER A O 1
ATOM 3931 N N . ALA A 1 510 ? -23.444 -8.833 43.587 1.00 84.31 510 ALA A N 1
ATOM 3932 C CA . ALA A 1 510 ? -24.258 -9.181 42.437 1.00 84.31 510 ALA A CA 1
ATOM 3933 C C . ALA A 1 510 ? -24.684 -10.637 42.584 1.00 84.31 510 ALA A C 1
ATOM 3935 O O . ALA A 1 510 ? -23.848 -11.494 42.873 1.00 84.31 510 ALA A O 1
ATOM 3936 N N . THR A 1 511 ? -25.973 -10.884 42.379 1.00 86.06 511 THR A N 1
ATOM 3937 C CA . THR A 1 511 ? -26.544 -12.223 42.267 1.00 86.06 511 THR A CA 1
ATOM 3938 C C . THR A 1 511 ? -27.073 -12.384 40.853 1.00 86.06 511 THR A C 1
ATOM 3940 O O . THR A 1 511 ? -27.777 -11.500 40.359 1.00 86.06 511 THR A O 1
ATOM 3943 N N . LYS A 1 512 ? -26.731 -13.496 40.208 1.00 86.44 512 LYS A N 1
ATOM 3944 C CA . LYS A 1 512 ? -27.272 -13.885 38.907 1.00 86.44 512 LYS A CA 1
ATOM 3945 C C . LYS A 1 512 ? -27.598 -15.369 38.957 1.00 86.44 512 LYS A C 1
ATOM 3947 O O . LYS A 1 512 ? -26.733 -16.173 39.302 1.00 86.44 512 LYS A O 1
ATOM 3952 N N . THR A 1 513 ? -28.832 -15.708 38.611 1.00 84.06 513 THR A N 1
ATOM 3953 C CA . THR A 1 513 ? -29.207 -17.088 38.321 1.00 84.06 513 THR A CA 1
ATOM 3954 C C . THR A 1 513 ? -28.490 -17.489 37.040 1.00 84.06 513 THR A C 1
ATOM 3956 O O . THR A 1 513 ? -28.727 -16.889 35.990 1.00 84.06 513 THR A O 1
ATOM 3959 N N . ILE A 1 514 ? -27.592 -18.463 37.128 1.00 80.19 514 ILE A N 1
ATOM 3960 C CA . ILE A 1 514 ? -26.944 -19.075 35.969 1.00 80.19 514 ILE A CA 1
ATOM 3961 C C . ILE A 1 514 ? -27.428 -20.514 35.838 1.00 80.19 514 ILE A C 1
ATOM 3963 O O . ILE A 1 514 ? -27.727 -21.175 36.837 1.00 80.19 514 ILE A O 1
ATOM 3967 N N . THR A 1 515 ? -27.509 -21.002 34.606 1.00 81.00 515 THR A N 1
ATOM 3968 C CA . THR A 1 515 ? -27.799 -22.419 34.368 1.00 81.00 515 THR A CA 1
ATOM 3969 C C . THR A 1 515 ? -26.483 -23.188 34.425 1.00 81.00 515 THR A C 1
ATOM 3971 O O . THR A 1 515 ? -25.540 -22.860 33.708 1.00 81.00 515 THR A O 1
ATOM 3974 N N . VAL A 1 516 ? -26.394 -24.194 35.289 1.00 76.06 516 VAL A N 1
ATOM 3975 C CA . VAL A 1 516 ? -25.312 -25.183 35.263 1.00 76.06 516 VAL A CA 1
ATOM 3976 C C . VAL A 1 516 ? -25.542 -26.069 34.051 1.00 76.06 516 VAL A C 1
ATOM 3978 O O . VAL A 1 516 ? -26.648 -26.574 33.855 1.00 76.06 516 VAL A O 1
ATOM 3981 N N . THR A 1 517 ? -24.523 -26.278 33.227 1.00 67.88 517 THR A N 1
ATOM 3982 C CA . THR A 1 517 ? -24.689 -26.970 31.945 1.00 67.88 517 THR A CA 1
ATOM 3983 C C . THR A 1 517 ? -23.672 -28.089 31.736 1.00 67.88 517 THR A C 1
ATOM 3985 O O . THR A 1 517 ? -22.575 -28.073 32.287 1.00 67.88 517 THR A O 1
ATOM 3988 N N . ASN A 1 518 ? -24.061 -29.048 30.894 1.00 62.66 518 ASN A N 1
ATOM 3989 C CA . ASN A 1 518 ? -23.151 -29.855 30.077 1.00 62.66 518 ASN A CA 1
ATOM 3990 C C . ASN A 1 518 ? -23.157 -29.289 28.639 1.00 62.66 518 ASN A C 1
ATOM 3992 O O . ASN A 1 518 ? -22.991 -30.042 27.685 1.00 62.66 518 ASN A O 1
ATOM 3996 N N . GLU A 1 519 ? -23.512 -28.011 28.477 1.00 63.00 519 GLU A N 1
ATOM 3997 C CA . GLU A 1 519 ? -23.592 -27.375 27.169 1.00 63.00 519 GLU A CA 1
ATOM 3998 C C . GLU A 1 519 ? -22.191 -26.980 26.730 1.00 63.00 519 GLU A C 1
ATOM 4000 O O . GLU A 1 519 ? -21.305 -26.700 27.540 1.00 63.00 519 GLU A O 1
ATOM 4005 N N . ASN A 1 520 ? -22.018 -27.017 25.423 1.00 76.19 520 ASN A N 1
ATOM 4006 C CA . ASN A 1 520 ? -20.736 -26.925 24.767 1.00 76.19 520 ASN A CA 1
ATOM 4007 C C . ASN A 1 520 ? -20.334 -25.451 24.615 1.00 76.19 520 ASN A C 1
ATOM 4009 O O . ASN A 1 520 ? -21.177 -24.551 24.609 1.00 76.19 520 ASN A O 1
ATOM 4013 N N . PHE A 1 521 ? -19.037 -25.191 24.510 1.00 84.69 521 PHE A N 1
ATOM 4014 C CA . PHE A 1 521 ? -18.516 -23.845 24.323 1.00 84.69 521 PHE A CA 1
ATOM 4015 C C . PHE A 1 521 ? -18.613 -23.445 22.846 1.00 84.69 521 PHE A C 1
ATOM 4017 O O . PHE A 1 521 ? -17.905 -23.988 21.999 1.00 84.69 521 PHE A O 1
ATOM 4024 N N . GLU A 1 522 ? -19.490 -22.487 22.545 1.00 89.69 522 GLU A N 1
ATOM 4025 C CA . GLU A 1 522 ? -19.606 -21.863 21.224 1.00 89.69 522 GLU A CA 1
ATOM 4026 C C . GLU A 1 522 ? -18.585 -20.721 21.065 1.00 89.69 522 GLU A C 1
ATOM 4028 O O . GLU A 1 522 ? -18.505 -19.811 21.901 1.00 89.69 522 GLU A O 1
ATOM 4033 N N . LEU A 1 523 ? -17.836 -20.744 19.959 1.00 94.81 523 LEU A N 1
ATOM 4034 C CA . LEU A 1 523 ? -16.865 -19.721 19.571 1.00 94.81 523 LEU A CA 1
ATOM 4035 C C . LEU A 1 523 ? -17.062 -19.310 18.109 1.00 94.81 523 LEU A C 1
ATOM 4037 O O . LEU A 1 523 ? -17.068 -20.147 17.209 1.00 94.81 523 LEU A O 1
ATOM 4041 N N . THR A 1 524 ? -17.115 -18.003 17.857 1.00 98.12 524 THR A N 1
ATOM 4042 C CA . THR A 1 524 ? -17.075 -17.444 16.500 1.00 98.12 524 THR A CA 1
ATOM 4043 C C . THR A 1 524 ? -15.679 -16.936 16.165 1.00 98.12 524 THR A C 1
ATOM 4045 O O . THR A 1 524 ? -15.186 -15.978 16.763 1.00 98.12 524 THR A O 1
ATOM 4048 N N . VAL A 1 525 ? -15.054 -17.515 15.149 1.00 98.69 525 VAL A N 1
ATOM 4049 C CA . VAL A 1 525 ? -13.793 -17.035 14.582 1.00 98.69 525 VAL A CA 1
ATOM 4050 C C . VAL A 1 525 ? -14.096 -16.269 13.296 1.00 98.69 525 VAL A C 1
ATOM 4052 O O . VAL A 1 525 ? -14.406 -16.854 12.259 1.00 98.69 525 VAL A O 1
ATOM 4055 N N . MET A 1 526 ? -14.009 -14.940 13.357 1.00 98.75 526 MET A N 1
ATOM 4056 C CA . MET A 1 526 ? -13.933 -14.105 12.159 1.00 98.75 526 MET A CA 1
ATOM 4057 C C . MET A 1 526 ? -12.490 -14.074 11.664 1.00 98.75 526 MET A C 1
ATOM 4059 O O . MET A 1 526 ? -11.569 -13.902 12.469 1.00 98.75 526 MET A O 1
ATOM 4063 N N . HIS A 1 527 ? -12.281 -14.172 10.354 1.00 98.81 527 HIS A N 1
ATOM 4064 C CA . HIS A 1 527 ? -10.934 -14.172 9.789 1.00 98.81 527 HIS A CA 1
ATOM 4065 C C . HIS A 1 527 ? -10.806 -13.443 8.450 1.00 98.81 527 HIS A C 1
ATOM 4067 O O . HIS A 1 527 ? -11.749 -13.351 7.656 1.00 98.81 527 HIS A O 1
ATOM 4073 N N . THR A 1 528 ? -9.599 -12.929 8.219 1.00 98.81 528 THR A N 1
ATOM 4074 C CA . THR A 1 528 ? -9.122 -12.388 6.943 1.00 98.81 528 THR A CA 1
ATOM 4075 C C . THR A 1 528 ? -7.733 -12.936 6.620 1.00 98.81 528 THR A C 1
ATOM 4077 O O . THR A 1 528 ? -6.987 -13.307 7.520 1.00 98.81 528 THR A O 1
ATOM 4080 N N . ASN A 1 529 ? -7.402 -13.001 5.335 1.00 98.44 529 ASN A N 1
ATOM 4081 C CA . ASN A 1 529 ? -6.134 -13.490 4.793 1.00 98.44 529 ASN A CA 1
ATOM 4082 C C . ASN A 1 529 ? -5.918 -12.854 3.407 1.00 98.44 529 ASN A C 1
ATOM 4084 O O . ASN A 1 529 ? -6.889 -12.379 2.803 1.00 98.44 529 ASN A O 1
ATOM 4088 N N . ASP A 1 530 ? -4.668 -12.789 2.938 1.00 93.31 530 ASP A N 1
ATOM 4089 C CA . ASP A 1 530 ? -4.290 -12.390 1.567 1.00 93.31 530 ASP A CA 1
ATOM 4090 C C . ASP A 1 530 ? -4.929 -11.053 1.135 1.00 93.31 530 ASP A C 1
ATOM 4092 O O . ASP A 1 530 ? -5.433 -10.849 0.023 1.00 93.31 530 ASP A O 1
ATOM 4096 N N . THR A 1 531 ? -4.997 -10.121 2.090 1.00 95.88 531 THR A N 1
ATOM 4097 C CA . THR A 1 531 ? -5.790 -8.889 1.970 1.00 95.88 531 THR A CA 1
ATOM 4098 C C . THR A 1 531 ? -5.087 -7.830 1.122 1.00 95.88 531 THR A C 1
ATOM 4100 O O . THR A 1 531 ? -5.763 -6.968 0.550 1.00 95.88 531 THR A O 1
ATOM 4103 N N . HIS A 1 532 ? -3.760 -7.934 0.981 1.00 88.75 532 HIS A N 1
ATOM 4104 C CA . HIS A 1 532 ? -2.940 -7.309 -0.058 1.00 88.75 532 HIS A CA 1
ATOM 4105 C C . HIS A 1 532 ? -3.256 -5.830 -0.308 1.00 88.75 532 HIS A C 1
ATOM 4107 O O . HIS A 1 532 ? -3.529 -5.418 -1.436 1.00 88.75 532 HIS A O 1
ATOM 4113 N N . ALA A 1 533 ? -3.308 -5.041 0.764 1.00 92.44 533 ALA A N 1
ATOM 4114 C CA . ALA A 1 533 ? -3.655 -3.621 0.775 1.00 92.44 533 ALA A CA 1
ATOM 4115 C C . ALA A 1 533 ? -4.921 -3.210 -0.017 1.00 92.44 533 ALA A C 1
ATOM 4117 O O . ALA A 1 533 ? -5.019 -2.079 -0.515 1.00 92.44 533 ALA A O 1
ATOM 4118 N N . HIS A 1 534 ? -5.908 -4.098 -0.167 1.00 90.94 534 HIS A N 1
ATOM 4119 C CA . HIS A 1 534 ? -7.178 -3.787 -0.826 1.00 90.94 534 HIS A CA 1
ATOM 4120 C C . HIS A 1 534 ? -8.120 -3.054 0.135 1.00 90.94 534 HIS A C 1
ATOM 4122 O O . HIS A 1 534 ? -8.859 -3.658 0.907 1.00 90.94 534 HIS A O 1
ATOM 4128 N N . LEU A 1 535 ? -8.085 -1.717 0.085 1.00 95.31 535 LEU A N 1
ATOM 4129 C CA . LEU A 1 535 ? -8.820 -0.852 1.016 1.00 95.31 535 LEU A CA 1
ATOM 4130 C C . LEU A 1 535 ? -10.119 -0.238 0.464 1.00 95.31 535 LEU A C 1
ATOM 4132 O O . LEU A 1 535 ? -10.861 0.368 1.233 1.00 95.31 535 LEU A O 1
ATOM 4136 N N . ASP A 1 536 ? -10.464 -0.411 -0.816 1.00 89.25 536 ASP A N 1
ATOM 4137 C CA . ASP A 1 536 ? -11.703 0.152 -1.402 1.00 89.25 536 ASP A CA 1
ATOM 4138 C C . ASP A 1 536 ? -13.011 -0.498 -0.871 1.00 89.25 536 ASP A C 1
ATOM 4140 O O . ASP A 1 536 ? -14.116 0.009 -1.094 1.00 89.25 536 ASP A O 1
ATOM 4144 N N . ASN A 1 537 ? -12.908 -1.603 -0.125 1.00 93.00 537 ASN A N 1
ATOM 4145 C CA . ASN A 1 537 ? -14.005 -2.280 0.583 1.00 93.00 537 ASN A CA 1
ATOM 4146 C C . ASN A 1 537 ? -13.858 -2.243 2.123 1.00 93.00 537 ASN A C 1
ATOM 4148 O O . ASN A 1 537 ? -14.726 -2.767 2.826 1.00 93.00 537 ASN A O 1
ATOM 4152 N N . ILE A 1 538 ? -12.829 -1.577 2.673 1.00 97.56 538 ILE A N 1
ATOM 4153 C CA . ILE A 1 538 ? -12.509 -1.615 4.115 1.00 97.56 538 ILE A CA 1
ATOM 4154 C C . ILE A 1 538 ? -13.659 -1.139 5.009 1.00 97.56 538 ILE A C 1
ATOM 4156 O O . ILE A 1 538 ? -13.861 -1.659 6.105 1.00 97.56 538 ILE A O 1
ATOM 4160 N N . ALA A 1 539 ? -14.449 -0.179 4.525 1.00 98.06 539 ALA A N 1
ATOM 4161 C CA . ALA A 1 539 ? -15.602 0.345 5.241 1.00 98.06 539 ALA A CA 1
ATOM 4162 C C . ALA A 1 539 ? -16.740 -0.689 5.347 1.00 98.06 539 ALA A C 1
ATOM 4164 O O . ALA A 1 539 ? -17.410 -0.738 6.373 1.00 98.06 539 ALA A O 1
ATOM 4165 N N . ARG A 1 540 ? -16.922 -1.560 4.343 1.00 98.25 540 ARG A N 1
ATOM 4166 C CA . ARG A 1 540 ? -17.884 -2.679 4.393 1.00 98.25 540 ARG A CA 1
ATOM 4167 C C . ARG A 1 540 ? -17.359 -3.816 5.260 1.00 98.25 540 ARG A C 1
ATOM 4169 O O . ARG A 1 540 ? -18.120 -4.356 6.054 1.00 98.25 540 ARG A O 1
ATOM 4176 N N . ARG A 1 541 ? -16.051 -4.105 5.199 1.00 98.31 541 ARG A N 1
ATOM 4177 C CA . ARG A 1 541 ? -15.381 -5.060 6.103 1.00 98.31 541 ARG A CA 1
ATOM 4178 C C . ARG A 1 541 ? -15.594 -4.690 7.574 1.00 98.31 541 ARG A C 1
ATOM 4180 O O . ARG A 1 541 ? -15.958 -5.538 8.380 1.00 98.31 541 ARG A O 1
ATOM 4187 N N . ILE A 1 542 ? -15.435 -3.410 7.911 1.00 98.44 542 ILE A N 1
ATOM 4188 C CA . ILE A 1 542 ? -15.653 -2.889 9.268 1.00 98.44 542 ILE A CA 1
ATOM 4189 C C . ILE A 1 542 ? -17.127 -2.970 9.693 1.00 98.44 542 ILE A C 1
ATOM 4191 O O . ILE A 1 542 ? -17.387 -3.323 10.843 1.00 98.44 542 ILE A O 1
ATOM 4195 N N . THR A 1 543 ? -18.087 -2.715 8.798 1.00 98.38 543 THR A N 1
ATOM 4196 C CA . THR A 1 543 ? -19.515 -2.952 9.080 1.00 98.38 543 THR A CA 1
ATOM 4197 C C . THR A 1 543 ? -19.798 -4.431 9.338 1.00 98.38 543 THR A C 1
ATOM 4199 O O . THR A 1 543 ? -20.367 -4.749 10.377 1.00 98.38 543 THR A O 1
ATOM 4202 N N . ALA A 1 544 ? -19.325 -5.337 8.477 1.00 98.25 544 ALA A N 1
ATOM 4203 C CA . ALA A 1 544 ? -19.533 -6.779 8.625 1.00 98.25 544 ALA A CA 1
ATOM 4204 C C . ALA A 1 544 ? -18.997 -7.312 9.968 1.00 98.25 544 ALA A C 1
ATOM 4206 O O . ALA A 1 544 ? -19.707 -8.014 10.682 1.00 98.25 544 ALA A O 1
ATOM 4207 N N . ILE A 1 545 ? -17.788 -6.904 10.374 1.00 98.38 545 ILE A N 1
ATOM 4208 C CA . ILE A 1 545 ? -17.215 -7.277 11.681 1.00 98.38 545 ILE A CA 1
ATOM 4209 C C . ILE A 1 545 ? -18.068 -6.735 12.845 1.00 98.38 545 ILE A C 1
ATOM 4211 O O . ILE A 1 545 ? -18.254 -7.422 13.850 1.00 98.38 545 ILE A O 1
ATOM 4215 N N . LYS A 1 546 ? -18.602 -5.509 12.734 1.00 96.31 546 LYS A N 1
ATOM 4216 C CA . LYS A 1 546 ? -19.506 -4.922 13.744 1.00 96.31 546 LYS A CA 1
ATOM 4217 C C . LYS A 1 546 ? -20.865 -5.630 13.798 1.00 96.31 546 LYS A C 1
ATOM 4219 O O . LYS A 1 546 ? -21.475 -5.657 14.863 1.00 96.31 546 LYS A O 1
ATOM 4224 N N . GLU A 1 547 ? -21.335 -6.185 12.684 1.00 95.81 547 GLU A N 1
ATOM 4225 C CA . GLU A 1 547 ? -22.573 -6.967 12.609 1.00 95.81 547 GLU A CA 1
ATOM 4226 C C . GLU A 1 547 ? -22.380 -8.358 13.236 1.00 95.81 547 GLU A C 1
ATOM 4228 O O . GLU A 1 547 ? -23.114 -8.692 14.165 1.00 95.81 547 GLU A O 1
ATOM 4233 N N . VAL A 1 548 ? -21.326 -9.100 12.874 1.00 93.12 548 VAL A N 1
ATOM 4234 C CA . VAL A 1 548 ? -21.025 -10.418 13.474 1.00 93.12 548 VAL A CA 1
ATOM 4235 C C . VAL A 1 548 ? -20.772 -10.316 14.985 1.00 93.12 548 VAL A C 1
ATOM 4237 O O . VAL A 1 548 ? -21.375 -11.060 15.753 1.00 93.12 548 VAL A O 1
ATOM 4240 N N . ARG A 1 549 ? -19.974 -9.342 15.456 1.00 91.50 549 ARG A N 1
ATOM 4241 C CA . ARG A 1 549 ? -19.730 -9.118 16.903 1.00 91.50 549 ARG A CA 1
ATOM 4242 C C . ARG A 1 549 ? -20.967 -8.695 17.704 1.00 91.50 549 ARG A C 1
ATOM 4244 O O . ARG A 1 549 ? -20.943 -8.741 18.931 1.00 91.50 549 ARG A O 1
ATOM 4251 N N . LYS A 1 550 ? -22.023 -8.223 17.038 1.00 86.62 550 LYS A N 1
ATOM 4252 C CA . LYS A 1 550 ? -23.300 -7.868 17.676 1.00 86.62 550 LYS A CA 1
ATOM 4253 C C . LYS A 1 550 ? -24.201 -9.093 17.850 1.00 86.62 550 LYS A C 1
ATOM 4255 O O . LYS A 1 550 ? -25.033 -9.096 18.754 1.00 86.62 550 LYS A O 1
ATOM 4260 N N . GLU A 1 551 ? -24.055 -10.089 16.984 1.00 84.25 551 GLU A N 1
ATOM 4261 C CA . GLU A 1 551 ? -24.788 -11.353 17.052 1.00 84.25 551 GLU A CA 1
ATOM 4262 C C . GLU A 1 551 ? -24.064 -12.332 17.991 1.00 84.25 551 GLU A C 1
ATOM 4264 O O . GLU A 1 551 ? -24.687 -12.861 18.911 1.00 84.25 551 GLU A O 1
ATOM 4269 N N . ASN A 1 552 ? -22.737 -12.453 17.865 1.00 83.75 552 ASN A N 1
ATOM 4270 C CA . ASN A 1 552 ? -21.933 -13.456 18.565 1.00 83.75 552 ASN A CA 1
ATOM 4271 C C . ASN A 1 552 ? -20.924 -12.790 19.525 1.00 83.75 552 ASN A C 1
ATOM 4273 O O . ASN A 1 552 ? -19.893 -12.254 19.106 1.00 83.75 552 ASN A O 1
ATOM 4277 N N . GLN A 1 553 ? -21.220 -12.818 20.832 1.00 75.25 553 GLN A N 1
ATOM 4278 C CA . GLN A 1 553 ? -20.391 -12.166 21.864 1.00 75.25 553 GLN A CA 1
ATOM 4279 C C . GLN A 1 553 ? -19.064 -12.900 22.125 1.00 75.25 553 GLN A C 1
ATOM 4281 O O . GLN A 1 553 ? -18.036 -12.250 22.318 1.00 75.25 553 GLN A O 1
ATOM 4286 N N . ASN A 1 554 ? -19.066 -14.234 22.062 1.00 84.38 554 ASN A N 1
ATOM 4287 C CA . ASN A 1 554 ? -17.864 -15.064 22.154 1.00 84.38 554 ASN A CA 1
ATOM 4288 C C . ASN A 1 554 ? -17.172 -15.110 20.786 1.00 84.38 554 ASN A C 1
ATOM 4290 O O . ASN A 1 554 ? -17.260 -16.107 20.071 1.00 84.38 554 ASN A O 1
ATOM 4294 N N . SER A 1 555 ? -16.537 -14.005 20.382 1.00 93.31 555 SER A N 1
ATOM 4295 C CA . SER A 1 555 ? -15.929 -13.889 19.053 1.00 93.31 555 SER A CA 1
ATOM 4296 C C . SER A 1 555 ? -14.497 -13.341 19.028 1.00 93.31 555 SER A C 1
ATOM 4298 O O . SER A 1 555 ? -14.135 -12.418 19.758 1.00 93.31 555 SER A O 1
ATOM 4300 N N . LEU A 1 556 ? -13.686 -13.918 18.138 1.00 97.94 556 LEU A N 1
ATOM 4301 C CA . LEU A 1 556 ? -12.319 -13.508 17.801 1.00 97.94 556 LEU A CA 1
ATOM 4302 C C . LEU A 1 556 ? -12.275 -12.907 16.394 1.00 97.94 556 LEU A C 1
ATOM 4304 O O . LEU A 1 556 ? -13.012 -13.347 15.513 1.00 97.94 556 LEU A O 1
ATOM 4308 N N . LEU A 1 557 ? -11.373 -11.952 16.165 1.00 98.75 557 LEU A N 1
ATOM 4309 C CA . LEU A 1 557 ? -11.013 -11.457 14.834 1.00 98.75 557 LEU A CA 1
ATOM 4310 C C . LEU A 1 557 ? -9.523 -11.697 14.558 1.00 98.75 557 LEU A C 1
ATOM 4312 O O . LEU A 1 557 ? -8.671 -11.057 15.178 1.00 98.75 557 LEU A O 1
ATOM 4316 N N . LEU A 1 558 ? -9.209 -12.594 13.626 1.00 98.88 558 LEU A N 1
ATOM 4317 C CA . LEU A 1 558 ? -7.841 -13.012 13.301 1.00 98.88 558 LEU A CA 1
ATOM 4318 C C . LEU A 1 558 ? -7.441 -12.599 11.877 1.00 98.88 558 LEU A C 1
ATOM 4320 O O . LEU A 1 558 ? -8.296 -12.498 10.998 1.00 98.88 558 LEU A O 1
ATOM 4324 N N . ASP A 1 559 ? -6.146 -12.376 11.647 1.00 98.88 559 ASP A N 1
ATOM 4325 C CA . ASP A 1 559 ? -5.591 -12.179 10.300 1.00 98.88 559 ASP A CA 1
ATOM 4326 C C . ASP A 1 559 ? -4.461 -13.178 10.006 1.00 98.88 559 ASP A C 1
ATOM 4328 O O . ASP A 1 559 ? -3.497 -13.275 10.772 1.00 98.88 559 ASP A O 1
ATOM 4332 N N . ALA A 1 560 ? -4.595 -13.940 8.921 1.00 98.75 560 ALA A N 1
ATOM 4333 C CA . ALA A 1 560 ? -3.677 -15.014 8.544 1.00 98.75 560 ALA A CA 1
ATOM 4334 C C . ALA A 1 560 ? -2.524 -14.549 7.627 1.00 98.75 560 ALA A C 1
ATOM 4336 O O . ALA A 1 560 ? -1.894 -15.369 6.964 1.00 98.75 560 ALA A O 1
ATOM 4337 N N . GLY A 1 561 ? -2.226 -13.247 7.590 1.00 97.25 561 GLY A N 1
ATOM 4338 C CA . GLY A 1 561 ? -1.066 -12.703 6.884 1.00 97.25 561 GLY A CA 1
ATOM 4339 C C . GLY A 1 561 ? -1.355 -12.209 5.466 1.00 97.25 561 GLY A C 1
ATOM 4340 O O . GLY A 1 561 ? -2.477 -12.282 4.956 1.00 97.25 561 GLY A O 1
ATOM 4341 N N . ASP A 1 562 ? -0.306 -11.662 4.855 1.00 94.94 562 ASP A N 1
ATOM 4342 C CA . ASP A 1 562 ? -0.303 -10.973 3.564 1.00 94.94 562 ASP A CA 1
ATOM 4343 C C . ASP A 1 562 ? -1.317 -9.820 3.499 1.00 94.94 562 ASP A C 1
ATOM 4345 O O . ASP A 1 562 ? -2.116 -9.641 2.576 1.00 94.94 562 ASP A O 1
ATOM 4349 N N . VAL A 1 563 ? -1.217 -8.949 4.503 1.00 97.69 563 VAL A N 1
ATOM 4350 C CA . VAL A 1 563 ? -1.765 -7.585 4.472 1.00 97.69 563 VAL A CA 1
ATOM 4351 C C . VAL A 1 563 ? -0.938 -6.699 3.535 1.00 97.69 563 VAL A C 1
ATOM 4353 O O . VAL A 1 563 ? -1.460 -5.753 2.939 1.00 97.69 563 VAL A O 1
ATOM 4356 N N . PHE A 1 564 ? 0.355 -6.990 3.397 1.00 91.88 564 PHE A N 1
ATOM 4357 C CA . PHE A 1 564 ? 1.307 -6.241 2.579 1.00 91.88 564 PHE A CA 1
ATOM 4358 C C . PHE A 1 564 ? 1.180 -6.529 1.068 1.00 91.88 564 PHE A C 1
ATOM 4360 O O . PHE A 1 564 ? 0.515 -7.462 0.616 1.00 91.88 564 PHE A O 1
ATOM 4367 N N . SER A 1 565 ? 1.874 -5.708 0.271 1.00 76.94 565 SER A N 1
ATOM 4368 C CA . SER A 1 565 ? 1.888 -5.752 -1.198 1.00 76.94 565 SER A CA 1
ATOM 4369 C C . SER A 1 565 ? 0.516 -5.479 -1.847 1.00 76.94 565 SER A C 1
ATOM 4371 O O . SER A 1 565 ? -0.342 -4.823 -1.258 1.00 76.94 565 SER A O 1
ATOM 4373 N N . GLY A 1 566 ? 0.334 -5.877 -3.109 1.00 69.62 566 GLY A N 1
ATOM 4374 C CA . GLY A 1 566 ? -0.960 -5.847 -3.807 1.00 69.62 566 GLY A CA 1
ATOM 4375 C C . GLY A 1 566 ? -1.357 -4.526 -4.470 1.00 69.62 566 GLY A C 1
ATOM 4376 O O . GLY A 1 566 ? -1.552 -4.502 -5.684 1.00 69.62 566 GLY A O 1
ATOM 4377 N N . THR A 1 567 ? -1.486 -3.425 -3.716 1.00 80.31 567 THR A N 1
ATOM 4378 C CA . THR A 1 567 ? -2.004 -2.149 -4.264 1.00 80.31 567 THR A CA 1
ATOM 4379 C C . THR A 1 567 ? -1.143 -0.913 -3.986 1.00 80.31 567 THR A C 1
ATOM 4381 O O . THR A 1 567 ? -0.258 -0.883 -3.130 1.00 80.31 567 THR A O 1
ATOM 4384 N N . LEU A 1 568 ? -1.516 0.183 -4.656 1.00 83.06 568 LEU A N 1
ATOM 4385 C CA . LEU A 1 568 ? -1.004 1.544 -4.460 1.00 83.06 568 LEU A CA 1
ATOM 4386 C C . LEU A 1 568 ? -1.088 2.043 -3.010 1.00 83.06 568 LEU A C 1
ATOM 4388 O O . LEU A 1 568 ? -0.303 2.914 -2.625 1.00 83.06 568 LEU A O 1
ATOM 4392 N N . TYR A 1 569 ? -2.004 1.506 -2.195 1.00 88.56 569 TYR A N 1
ATOM 4393 C CA . TYR A 1 569 ? -2.029 1.796 -0.762 1.00 88.56 569 TYR A CA 1
ATOM 4394 C C . TYR A 1 569 ? -0.758 1.273 -0.082 1.00 88.56 569 TYR A C 1
ATOM 4396 O O . TYR A 1 569 ? -0.145 2.011 0.692 1.00 88.56 569 TYR A O 1
ATOM 4404 N N . PHE A 1 570 ? -0.274 0.082 -0.447 1.00 87.75 570 PHE A N 1
ATOM 4405 C CA . PHE A 1 570 ? 1.017 -0.415 0.020 1.00 87.75 570 PHE A CA 1
ATOM 4406 C C . PHE A 1 570 ? 2.185 0.417 -0.521 1.00 87.75 570 PHE A C 1
ATOM 4408 O O . PHE A 1 570 ? 3.015 0.872 0.268 1.00 87.75 570 PHE A O 1
ATOM 4415 N N . ASN A 1 571 ? 2.230 0.713 -1.828 1.00 82.75 571 ASN A N 1
ATOM 4416 C CA . ASN A 1 571 ? 3.345 1.483 -2.410 1.00 82.75 571 ASN A CA 1
ATOM 4417 C C . ASN A 1 571 ? 3.478 2.898 -1.802 1.00 82.75 571 ASN A C 1
ATOM 4419 O O . ASN A 1 571 ? 4.584 3.433 -1.703 1.00 82.75 571 ASN A O 1
ATOM 4423 N N . GLN A 1 572 ? 2.365 3.518 -1.389 1.00 86.31 572 GLN A N 1
ATOM 4424 C CA . GLN A 1 572 ? 2.343 4.862 -0.798 1.00 86.31 572 GLN A CA 1
ATOM 4425 C C . GLN A 1 572 ? 2.428 4.868 0.743 1.00 86.31 572 GLN A C 1
ATOM 4427 O O . GLN A 1 572 ? 2.921 5.850 1.307 1.00 86.31 572 GLN A O 1
ATOM 4432 N N . TYR A 1 573 ? 1.964 3.827 1.441 1.00 92.88 573 TYR A N 1
ATOM 4433 C CA . TYR A 1 573 ? 1.836 3.838 2.909 1.00 92.88 573 TYR A CA 1
ATOM 4434 C C . TYR A 1 573 ? 2.526 2.676 3.642 1.00 92.88 573 TYR A C 1
ATOM 4436 O O . TYR A 1 573 ? 2.549 2.700 4.870 1.00 92.88 573 TYR A O 1
ATOM 4444 N N . THR A 1 574 ? 3.103 1.698 2.936 1.00 91.38 574 THR A N 1
ATOM 4445 C CA . THR A 1 574 ? 3.887 0.568 3.482 1.00 91.38 574 THR A CA 1
ATOM 4446 C C . THR A 1 574 ? 3.220 -0.087 4.704 1.00 91.38 574 THR A C 1
ATOM 4448 O O . THR A 1 574 ? 3.738 -0.019 5.822 1.00 91.38 574 THR A O 1
ATOM 4451 N N . GLY A 1 575 ? 1.999 -0.599 4.510 1.00 94.75 575 GLY A N 1
ATOM 4452 C CA . GLY A 1 575 ? 1.152 -1.227 5.539 1.00 94.75 575 GLY A CA 1
ATOM 4453 C C . GLY A 1 575 ? 0.509 -0.267 6.556 1.00 94.75 575 GLY A C 1
ATOM 4454 O O . GLY A 1 575 ? -0.433 -0.634 7.251 1.00 94.75 575 GLY A O 1
ATOM 4455 N N . GLN A 1 576 ? 0.950 0.995 6.648 1.00 97.62 576 GLN A N 1
ATOM 4456 C CA . GLN A 1 576 ? 0.432 1.973 7.625 1.00 97.62 576 GLN A CA 1
ATOM 4457 C C . GLN A 1 576 ? -0.939 2.571 7.239 1.00 97.62 576 GLN A C 1
ATOM 4459 O O . GLN A 1 576 ? -1.433 3.481 7.916 1.00 97.62 576 GLN A O 1
ATOM 4464 N N . ALA A 1 577 ? -1.540 2.118 6.136 1.00 97.50 577 ALA A N 1
ATOM 4465 C CA . ALA A 1 577 ? -2.933 2.402 5.804 1.00 97.50 577 ALA A CA 1
ATOM 4466 C C . ALA A 1 577 ? -3.843 1.359 6.453 1.00 97.50 577 ALA A C 1
ATOM 4468 O O . ALA A 1 577 ? -4.671 1.689 7.298 1.00 97.50 577 ALA A O 1
ATOM 4469 N N . ASP A 1 578 ? -3.583 0.103 6.132 1.00 98.25 578 ASP A N 1
ATOM 4470 C CA . ASP A 1 578 ? -4.253 -1.109 6.598 1.00 98.25 578 ASP A CA 1
ATOM 4471 C C . ASP A 1 578 ? -4.229 -1.204 8.123 1.00 98.25 578 ASP A C 1
ATOM 4473 O O . ASP A 1 578 ? -5.269 -1.373 8.766 1.00 98.25 578 ASP A O 1
ATOM 4477 N N . LEU A 1 579 ? -3.057 -0.941 8.711 1.00 98.62 579 LEU A N 1
ATOM 4478 C CA . LEU A 1 579 ? -2.847 -0.951 10.153 1.00 98.62 579 LEU A CA 1
ATOM 4479 C C . LEU A 1 579 ? -3.757 0.021 10.911 1.00 98.62 579 LEU A C 1
ATOM 4481 O O . LEU A 1 579 ? -4.143 -0.277 12.035 1.00 98.62 579 LEU A O 1
ATOM 4485 N N . GLU A 1 580 ? -4.126 1.172 10.334 1.00 98.44 580 GLU A N 1
ATOM 4486 C CA . GLU A 1 580 ? -5.066 2.098 10.985 1.00 98.44 580 GLU A CA 1
ATOM 4487 C C . GLU A 1 580 ? -6.447 1.453 11.127 1.00 98.44 580 GLU A C 1
ATOM 4489 O O . GLU A 1 580 ? -7.065 1.562 12.184 1.00 98.44 580 GLU A O 1
ATOM 4494 N N . PHE A 1 581 ? -6.908 0.743 10.097 1.00 98.62 581 PHE A N 1
ATOM 4495 C CA . PHE A 1 581 ? -8.209 0.082 10.088 1.00 98.62 581 PHE A CA 1
ATOM 4496 C C . PHE A 1 581 ? -8.220 -1.168 10.974 1.00 98.62 581 PHE A C 1
ATOM 4498 O O . PHE A 1 581 ? -9.156 -1.341 11.755 1.00 98.62 581 PHE A O 1
ATOM 4505 N N . MET A 1 582 ? -7.150 -1.973 10.962 1.00 98.69 582 MET A N 1
ATOM 4506 C CA . MET A 1 582 ? -6.974 -3.088 11.907 1.00 98.69 582 MET A CA 1
ATOM 4507 C C . MET A 1 582 ? -6.937 -2.585 13.363 1.00 98.69 582 MET A C 1
ATOM 4509 O O . MET A 1 582 ? -7.586 -3.146 14.246 1.00 98.69 582 MET A O 1
ATOM 4513 N N . ASN A 1 583 ? -6.264 -1.456 13.609 1.00 98.31 583 ASN A N 1
ATOM 4514 C CA . ASN A 1 583 ? -6.227 -0.763 14.901 1.00 98.31 583 ASN A CA 1
ATOM 4515 C C . ASN A 1 583 ? -7.526 -0.022 15.270 1.00 98.31 583 ASN A C 1
ATOM 4517 O O . ASN A 1 583 ? -7.644 0.437 16.413 1.00 98.31 583 ASN A O 1
ATOM 4521 N N . LEU A 1 584 ? -8.446 0.184 14.327 1.00 96.12 584 LEU A N 1
ATOM 4522 C CA . LEU A 1 584 ? -9.747 0.821 14.552 1.00 96.12 584 LEU A CA 1
ATOM 4523 C C . LEU A 1 584 ? -10.785 -0.222 14.962 1.00 96.12 584 LEU A C 1
ATOM 4525 O O . LEU A 1 584 ? -11.514 -0.001 15.925 1.00 96.12 584 LEU A O 1
ATOM 4529 N N . ILE A 1 585 ? -10.825 -1.360 14.263 1.00 95.69 585 ILE A N 1
ATOM 4530 C CA . ILE A 1 585 ? -11.764 -2.447 14.564 1.00 95.69 585 ILE A CA 1
ATOM 4531 C C . ILE A 1 585 ? -11.275 -3.374 15.685 1.00 95.69 585 ILE A C 1
ATOM 4533 O O . ILE A 1 585 ? -12.094 -3.995 16.357 1.00 95.69 585 ILE A O 1
ATOM 4537 N N . GLY A 1 586 ? -9.962 -3.439 15.925 1.00 96.25 586 GLY A N 1
ATOM 4538 C CA . GLY A 1 586 ? -9.361 -4.277 16.959 1.00 96.25 586 GLY A CA 1
ATOM 4539 C C . GLY A 1 586 ? -9.360 -5.751 16.566 1.00 96.25 586 GLY A C 1
ATOM 4540 O O . GLY A 1 586 ? -10.299 -6.479 16.884 1.00 96.25 586 GLY A O 1
ATOM 4541 N N . TYR A 1 587 ? -8.298 -6.169 15.877 1.00 98.50 587 TYR A N 1
ATOM 4542 C CA . TYR A 1 587 ? -7.942 -7.580 15.712 1.00 98.50 587 TYR A CA 1
ATOM 4543 C C . TYR A 1 587 ? -7.443 -8.166 17.041 1.00 98.50 587 TYR A C 1
ATOM 4545 O O . TYR A 1 587 ? -6.930 -7.442 17.898 1.00 98.50 587 TYR A O 1
ATOM 4553 N N . ASP A 1 588 ? -7.598 -9.474 17.212 1.00 98.50 588 ASP A N 1
ATOM 4554 C CA . ASP A 1 588 ? -7.213 -10.214 18.413 1.00 98.50 588 ASP A CA 1
ATOM 4555 C C . ASP A 1 588 ? -5.808 -10.823 18.301 1.00 98.50 588 ASP A C 1
ATOM 4557 O O . ASP A 1 588 ? -5.086 -10.853 19.301 1.00 98.50 588 ASP A O 1
ATOM 4561 N N . ALA A 1 589 ? -5.414 -11.248 17.096 1.00 98.75 589 ALA A N 1
ATOM 4562 C CA . ALA A 1 589 ? -4.051 -11.621 16.716 1.00 98.75 589 ALA A CA 1
ATOM 4563 C C . ALA A 1 589 ? -3.864 -11.543 15.187 1.00 98.75 589 ALA A C 1
ATOM 4565 O O . ALA A 1 589 ? -4.838 -11.519 14.432 1.00 98.75 589 ALA A O 1
ATOM 4566 N N . MET A 1 590 ? -2.606 -11.541 14.746 1.00 98.88 590 MET A N 1
ATOM 4567 C CA . MET A 1 590 ? -2.196 -11.674 13.344 1.00 98.88 590 MET A CA 1
ATOM 4568 C C . MET A 1 590 ? -0.981 -12.615 13.249 1.00 98.88 590 MET A C 1
ATOM 4570 O O . MET A 1 590 ? -0.129 -12.581 14.144 1.00 98.88 590 MET A O 1
ATOM 4574 N N . THR A 1 591 ? -0.870 -13.418 12.187 1.00 98.75 591 THR A N 1
ATOM 4575 C CA . THR A 1 591 ? 0.405 -14.055 11.792 1.00 98.75 591 THR A CA 1
ATOM 4576 C C . THR A 1 591 ? 1.042 -13.335 10.601 1.00 98.75 591 THR A C 1
ATOM 4578 O O . THR A 1 591 ? 0.424 -12.461 10.000 1.00 98.75 591 THR A O 1
ATOM 4581 N N . PHE A 1 592 ? 2.296 -13.649 10.282 1.00 98.50 592 PHE A N 1
ATOM 4582 C CA . PHE A 1 592 ? 2.970 -13.075 9.115 1.00 98.50 592 PHE A CA 1
ATOM 4583 C C . PHE A 1 592 ? 2.789 -13.976 7.899 1.00 98.50 592 PHE A C 1
ATOM 4585 O O . PHE A 1 592 ? 2.988 -15.186 8.010 1.00 98.50 592 PHE A O 1
ATOM 4592 N N . GLY A 1 593 ? 2.503 -13.383 6.745 1.00 95.38 593 GLY A N 1
ATOM 4593 C CA . GLY A 1 593 ? 2.716 -14.033 5.459 1.00 95.38 593 GLY A CA 1
ATOM 4594 C C . GLY A 1 593 ? 4.065 -13.678 4.834 1.00 95.38 593 GLY A C 1
ATOM 4595 O O . GLY A 1 593 ? 4.909 -13.011 5.445 1.00 95.38 593 GLY A O 1
ATOM 4596 N N . ASN A 1 594 ? 4.304 -14.146 3.612 1.00 85.88 594 ASN A N 1
ATOM 4597 C CA . ASN A 1 594 ? 5.539 -13.862 2.875 1.00 85.88 594 ASN A CA 1
ATOM 4598 C C . ASN A 1 594 ? 5.655 -12.395 2.439 1.00 85.88 594 ASN A C 1
ATOM 4600 O O . ASN A 1 594 ? 6.750 -11.826 2.498 1.00 85.88 594 ASN A O 1
ATOM 4604 N N . HIS A 1 595 ? 4.570 -11.758 1.999 1.00 89.00 595 HIS A N 1
ATOM 4605 C CA . HIS A 1 595 ? 4.596 -10.388 1.491 1.00 89.00 595 HIS A CA 1
ATOM 4606 C C . HIS A 1 595 ? 4.793 -9.354 2.614 1.00 89.00 595 HIS A C 1
ATOM 4608 O O . HIS A 1 595 ? 5.281 -8.252 2.341 1.00 89.00 595 HIS A O 1
ATOM 4614 N N . GLU A 1 596 ? 4.585 -9.712 3.890 1.00 95.50 596 GLU A N 1
ATOM 4615 C CA . GLU A 1 596 ? 5.035 -8.896 5.036 1.00 95.50 596 GLU A CA 1
ATOM 4616 C C . GLU A 1 596 ? 6.552 -8.603 5.017 1.00 95.50 596 GLU A C 1
ATOM 4618 O O . GLU A 1 596 ? 7.006 -7.591 5.565 1.00 95.50 596 GLU A O 1
ATOM 4623 N N . PHE A 1 597 ? 7.340 -9.444 4.341 1.00 91.00 597 PHE A N 1
ATOM 4624 C CA . PHE A 1 597 ? 8.790 -9.306 4.208 1.00 91.00 597 PHE A CA 1
ATOM 4625 C C . PHE A 1 597 ? 9.253 -8.623 2.903 1.00 91.00 597 PHE A C 1
ATOM 4627 O O . PHE A 1 597 ? 10.460 -8.429 2.743 1.00 91.00 597 PHE A O 1
ATOM 4634 N N . ASP A 1 598 ? 8.348 -8.182 2.013 1.00 78.88 598 ASP A N 1
ATOM 4635 C CA . ASP A 1 598 ? 8.673 -7.571 0.699 1.00 78.88 598 ASP A CA 1
ATOM 4636 C C . ASP A 1 598 ? 9.701 -6.437 0.790 1.00 78.88 598 ASP A C 1
ATOM 4638 O O . ASP A 1 598 ? 10.636 -6.334 -0.003 1.00 78.88 598 ASP A O 1
ATOM 4642 N N . LEU A 1 599 ? 9.511 -5.558 1.777 1.00 81.94 599 LEU A N 1
ATOM 4643 C CA . LEU A 1 599 ? 10.342 -4.374 2.009 1.00 81.94 599 LEU A CA 1
ATOM 4644 C C . LEU A 1 599 ? 11.391 -4.598 3.115 1.00 81.94 599 LEU A C 1
ATOM 4646 O O . LEU A 1 599 ? 11.980 -3.639 3.625 1.00 81.94 599 LEU A O 1
ATOM 4650 N N . GLY A 1 600 ? 11.611 -5.859 3.494 1.00 86.88 600 GLY A N 1
ATOM 4651 C CA . GLY A 1 600 ? 12.496 -6.286 4.569 1.00 86.88 600 GLY A CA 1
ATOM 4652 C C . GLY A 1 600 ? 11.999 -5.948 5.979 1.00 86.88 600 GLY A C 1
ATOM 4653 O O . GLY A 1 600 ? 11.067 -5.165 6.202 1.00 86.88 600 GLY A O 1
ATOM 4654 N N . THR A 1 601 ? 12.687 -6.518 6.970 1.00 94.69 601 THR A N 1
ATOM 4655 C CA . THR A 1 601 ? 12.303 -6.462 8.390 1.00 94.69 601 THR A CA 1
ATOM 4656 C C . THR A 1 601 ? 12.235 -5.049 8.980 1.00 94.69 601 THR A C 1
ATOM 4658 O O . THR A 1 601 ? 11.534 -4.845 9.969 1.00 94.69 601 THR A O 1
ATOM 4661 N N . GLU A 1 602 ? 12.857 -4.033 8.365 1.00 93.69 602 GLU A N 1
ATOM 4662 C CA . GLU A 1 602 ? 12.718 -2.635 8.804 1.00 93.69 602 GLU A CA 1
ATOM 4663 C C . GLU A 1 602 ? 11.276 -2.116 8.672 1.00 93.69 602 GLU A C 1
ATOM 4665 O O . GLU A 1 602 ? 10.800 -1.384 9.541 1.00 93.69 602 GLU A O 1
ATOM 4670 N N . LYS A 1 603 ? 10.574 -2.430 7.577 1.00 91.06 603 LYS A N 1
ATOM 4671 C CA . LYS A 1 603 ? 9.201 -1.936 7.356 1.00 91.06 603 LYS A CA 1
ATOM 4672 C C . LYS A 1 603 ? 8.173 -2.786 8.093 1.00 91.06 603 LYS A C 1
ATOM 4674 O O . LYS A 1 603 ? 7.234 -2.221 8.652 1.00 91.06 603 LYS A O 1
ATOM 4679 N N . LEU A 1 604 ? 8.420 -4.090 8.213 1.00 97.31 604 LEU A N 1
ATOM 4680 C CA . LEU A 1 604 ? 7.647 -4.959 9.098 1.00 97.31 604 LEU A CA 1
ATOM 4681 C C . LEU A 1 604 ? 7.760 -4.507 10.566 1.00 97.31 604 LEU A C 1
ATOM 4683 O O . LEU A 1 604 ? 6.751 -4.412 11.257 1.00 97.31 604 LEU A O 1
ATOM 4687 N N . ALA A 1 605 ? 8.948 -4.102 11.030 1.00 98.31 605 ALA A N 1
ATOM 4688 C CA . ALA A 1 605 ? 9.131 -3.566 12.381 1.00 98.31 605 ALA A CA 1
ATOM 4689 C C . ALA A 1 605 ? 8.403 -2.230 12.621 1.00 98.31 605 ALA A C 1
ATOM 4691 O O . ALA A 1 605 ? 7.920 -2.003 13.729 1.00 98.31 605 ALA A O 1
ATOM 4692 N N . ASP A 1 606 ? 8.282 -1.356 11.613 1.00 97.75 606 ASP A N 1
ATOM 4693 C CA . ASP A 1 606 ? 7.447 -0.146 11.707 1.00 97.75 606 ASP A CA 1
ATOM 4694 C C . ASP A 1 606 ? 5.941 -0.483 11.801 1.00 97.75 606 ASP A C 1
ATOM 4696 O O . ASP A 1 606 ? 5.197 0.250 12.451 1.00 97.75 606 ASP A O 1
ATOM 4700 N N . PHE A 1 607 ? 5.481 -1.583 11.194 1.00 98.56 607 PHE A N 1
ATOM 4701 C CA . PHE A 1 607 ? 4.102 -2.080 11.303 1.00 98.56 607 PHE A CA 1
ATOM 4702 C C . PHE A 1 607 ? 3.837 -2.740 12.661 1.00 98.56 607 PHE A C 1
ATOM 4704 O O . PHE A 1 607 ? 2.973 -2.267 13.398 1.00 98.56 607 PHE A O 1
ATOM 4711 N N . VAL A 1 608 ? 4.642 -3.737 13.049 1.00 98.69 608 VAL A N 1
ATOM 4712 C CA . VAL A 1 608 ? 4.527 -4.460 14.330 1.00 98.69 608 VAL A CA 1
ATOM 4713 C C . VAL A 1 608 ? 4.464 -3.485 15.508 1.00 98.69 608 VAL A C 1
ATOM 4715 O O . VAL A 1 608 ? 3.505 -3.484 16.273 1.00 98.69 608 VAL A O 1
ATOM 4718 N N . LYS A 1 609 ? 5.426 -2.565 15.594 1.00 98.06 609 LYS A N 1
ATOM 4719 C CA . LYS A 1 609 ? 5.520 -1.515 16.622 1.00 98.06 609 LYS A CA 1
ATOM 4720 C C . LYS A 1 609 ? 4.274 -0.629 16.762 1.00 98.06 609 LYS A C 1
ATOM 4722 O O . LYS A 1 609 ? 4.033 -0.090 17.841 1.00 98.06 609 LYS A O 1
ATOM 4727 N N . ASN A 1 610 ? 3.543 -0.409 15.671 1.00 97.88 610 ASN A N 1
ATOM 4728 C CA . ASN A 1 610 ? 2.386 0.483 15.620 1.00 97.88 610 ASN A CA 1
ATOM 4729 C C . ASN A 1 610 ? 1.050 -0.277 15.764 1.00 97.88 610 ASN A C 1
ATOM 4731 O O . ASN A 1 610 ? -0.008 0.359 15.786 1.00 97.88 610 ASN A O 1
ATOM 4735 N N . ALA A 1 611 ? 1.070 -1.609 15.864 1.00 98.50 611 ALA A N 1
ATOM 4736 C CA . ALA A 1 611 ? -0.118 -2.428 16.066 1.00 98.50 611 ALA A CA 1
ATOM 4737 C C . ALA A 1 611 ? -0.677 -2.308 17.492 1.00 98.50 611 ALA A C 1
ATOM 4739 O O . ALA A 1 611 ? 0.057 -2.200 18.475 1.00 98.50 611 ALA A O 1
ATOM 4740 N N . LYS A 1 612 ? -2.005 -2.373 17.611 1.00 98.12 612 LYS A N 1
ATOM 4741 C CA . LYS A 1 612 ? -2.735 -2.479 18.886 1.00 98.12 612 LYS A CA 1
ATOM 4742 C C . LYS A 1 612 ? -3.001 -3.932 19.298 1.00 98.12 612 LYS A C 1
ATOM 4744 O O . LYS A 1 612 ? -3.480 -4.161 20.405 1.00 98.12 612 LYS A O 1
ATOM 4749 N N . PHE A 1 613 ? -2.645 -4.889 18.450 1.00 98.38 613 PHE A N 1
ATOM 4750 C CA . PHE A 1 613 ? -2.809 -6.332 18.626 1.00 98.38 613 PHE A CA 1
ATOM 4751 C C . PHE A 1 613 ? -1.439 -7.036 18.711 1.00 98.38 613 PHE A C 1
ATOM 4753 O O . PHE A 1 613 ? -0.435 -6.454 18.282 1.00 98.38 613 PHE A O 1
ATOM 4760 N N . PRO A 1 614 ? -1.355 -8.226 19.330 1.00 98.50 614 PRO A N 1
ATOM 4761 C CA . PRO A 1 614 ? -0.152 -9.055 19.324 1.00 98.50 614 PRO A CA 1
ATOM 4762 C C . PRO A 1 614 ? 0.017 -9.792 17.988 1.00 98.50 614 PRO A C 1
ATOM 4764 O O . PRO A 1 614 ? -0.949 -9.989 17.248 1.00 98.50 614 PRO A O 1
ATOM 4767 N N . PHE A 1 615 ? 1.235 -10.263 17.727 1.00 98.88 615 PHE A N 1
ATOM 4768 C CA . PHE A 1 615 ? 1.530 -11.176 16.622 1.00 98.88 615 PHE A CA 1
ATOM 4769 C C . PHE A 1 615 ? 1.835 -12.574 17.158 1.00 98.88 615 PHE A C 1
ATOM 4771 O O . PHE A 1 615 ? 2.512 -12.712 18.182 1.00 98.88 615 PHE A O 1
ATOM 4778 N N . VAL A 1 616 ? 1.368 -13.598 16.448 1.00 98.81 616 VAL A N 1
ATOM 4779 C CA . VAL A 1 616 ? 1.699 -15.006 16.703 1.00 98.81 616 VAL A CA 1
ATOM 4780 C C . VAL A 1 616 ? 2.492 -15.562 15.530 1.00 98.81 616 VAL A C 1
ATOM 4782 O O . VAL A 1 616 ? 2.076 -15.443 14.381 1.00 98.81 616 VAL A O 1
ATOM 4785 N N . CYS A 1 617 ? 3.652 -16.144 15.807 1.00 96.88 617 CYS A N 1
ATOM 4786 C CA . CYS A 1 617 ? 4.481 -16.827 14.823 1.00 96.88 617 CYS A CA 1
ATOM 4787 C C . CYS A 1 617 ? 5.457 -17.755 15.560 1.00 96.88 617 CYS A C 1
ATOM 4789 O O . CYS A 1 617 ? 6.406 -17.300 16.202 1.00 96.88 617 CYS A O 1
ATOM 4791 N N . ALA A 1 618 ? 5.187 -19.058 15.526 1.00 98.31 618 ALA A N 1
ATOM 4792 C CA . ALA A 1 618 ? 5.937 -20.074 16.248 1.00 98.31 618 ALA A CA 1
ATOM 4793 C C . ALA A 1 618 ? 7.188 -20.523 15.485 1.00 98.31 618 ALA A C 1
ATOM 4795 O O . ALA A 1 618 ? 8.231 -20.705 16.110 1.00 98.31 618 ALA A O 1
ATOM 4796 N N . ASN A 1 619 ? 7.104 -20.682 14.158 1.00 98.06 619 ASN A N 1
ATOM 4797 C CA . ASN A 1 619 ? 8.191 -21.214 13.329 1.00 98.06 619 ASN A CA 1
ATOM 4798 C C . ASN A 1 619 ? 9.130 -20.159 12.730 1.00 98.06 619 ASN A C 1
ATOM 4800 O O . ASN A 1 619 ? 10.030 -20.535 11.987 1.00 98.06 619 ASN A O 1
ATOM 4804 N N . VAL A 1 620 ? 8.991 -18.872 13.064 1.00 98.12 620 VAL A N 1
ATOM 4805 C CA . VAL A 1 620 ? 9.928 -17.832 12.608 1.00 98.12 620 VAL A CA 1
ATOM 4806 C C . VAL A 1 620 ? 10.670 -17.209 13.785 1.00 98.12 620 VAL A C 1
ATOM 4808 O O . VAL A 1 620 ? 10.093 -16.567 14.663 1.00 98.12 620 VAL A O 1
ATOM 4811 N N . ASN A 1 621 ? 11.987 -17.392 13.791 1.00 97.56 621 ASN A N 1
ATOM 4812 C CA . ASN A 1 621 ? 12.888 -16.917 14.825 1.00 97.56 621 ASN A CA 1
ATOM 4813 C C . ASN A 1 621 ? 13.561 -15.610 14.382 1.00 97.56 621 ASN A C 1
ATOM 4815 O O . ASN A 1 621 ? 14.344 -15.570 13.431 1.00 97.56 621 ASN A O 1
ATOM 4819 N N . PHE A 1 622 ? 13.260 -14.529 15.105 1.00 98.06 622 PHE A N 1
ATOM 4820 C CA . PHE A 1 622 ? 13.749 -13.175 14.821 1.00 98.06 622 PHE A CA 1
ATOM 4821 C C . PHE A 1 622 ? 14.902 -12.742 15.743 1.00 98.06 622 PHE A C 1
ATOM 4823 O O . PHE A 1 622 ? 15.274 -11.568 15.748 1.00 98.06 622 PHE A O 1
ATOM 4830 N N . SER A 1 623 ? 15.468 -13.650 16.549 1.00 96.75 623 SER A N 1
ATOM 4831 C CA . SER A 1 623 ? 16.503 -13.322 17.551 1.00 96.75 623 SER A CA 1
ATOM 4832 C C . SER A 1 623 ? 17.750 -12.673 16.936 1.00 96.75 623 SER A C 1
ATOM 4834 O O . SER A 1 623 ? 18.367 -11.796 17.548 1.00 96.75 623 SER A O 1
ATOM 4836 N N . ASN A 1 624 ? 18.092 -13.081 15.711 1.00 96.38 624 ASN A N 1
ATOM 4837 C CA . ASN A 1 624 ? 19.253 -12.602 14.963 1.00 96.38 624 ASN A CA 1
ATOM 4838 C C . ASN A 1 624 ? 18.953 -11.375 14.078 1.00 96.38 624 ASN A C 1
ATOM 4840 O O . ASN A 1 624 ? 19.888 -10.733 13.591 1.00 96.38 624 ASN A O 1
ATOM 4844 N N . ASP A 1 625 ? 17.686 -10.978 13.912 1.00 97.38 625 ASP A N 1
ATOM 4845 C CA . ASP A 1 625 ? 17.315 -9.853 13.053 1.00 97.38 625 ASP A CA 1
ATOM 4846 C C . ASP A 1 625 ? 17.767 -8.497 13.632 1.00 97.38 625 ASP A C 1
ATOM 4848 O O . ASP A 1 625 ? 17.993 -8.310 14.834 1.00 97.38 625 ASP A O 1
ATOM 4852 N N . THR A 1 626 ? 17.937 -7.506 12.760 1.00 96.19 626 THR A N 1
ATOM 4853 C CA . THR A 1 626 ? 18.361 -6.156 13.147 1.00 96.19 626 THR A CA 1
ATOM 4854 C C . THR A 1 626 ? 17.232 -5.332 13.769 1.00 96.19 626 THR A C 1
ATOM 4856 O O . THR A 1 626 ? 17.512 -4.534 14.667 1.00 96.19 626 THR A O 1
ATOM 4859 N N . TYR A 1 627 ? 15.981 -5.534 13.349 1.00 97.56 627 TYR A N 1
ATOM 4860 C CA . TYR A 1 627 ? 14.864 -4.619 13.599 1.00 97.56 627 TYR A CA 1
ATOM 4861 C C . TYR A 1 627 ? 13.742 -5.227 14.462 1.00 97.56 627 TYR A C 1
ATOM 4863 O O . TYR A 1 627 ? 13.178 -4.531 15.308 1.00 97.56 627 TYR A O 1
ATOM 4871 N N . LEU A 1 628 ? 13.435 -6.514 14.290 1.00 98.00 628 LEU A N 1
ATOM 4872 C CA . LEU A 1 628 ? 12.313 -7.216 14.922 1.00 98.00 628 LEU A CA 1
ATOM 4873 C C . LEU A 1 628 ? 12.658 -7.836 16.283 1.00 98.00 628 LEU A C 1
ATOM 4875 O O . LEU A 1 628 ? 11.772 -7.967 17.128 1.00 98.00 628 LEU A O 1
ATOM 4879 N N . LYS A 1 629 ? 13.940 -8.111 16.563 1.00 97.62 629 LYS A N 1
ATOM 4880 C CA . LYS A 1 629 ? 14.410 -8.715 17.828 1.00 97.62 629 LYS A CA 1
ATOM 4881 C C . LYS A 1 629 ? 14.015 -7.987 19.121 1.00 97.62 629 LYS A C 1
ATOM 4883 O O . LYS A 1 629 ? 14.099 -8.574 20.191 1.00 97.62 629 LYS A O 1
ATOM 4888 N N . SER A 1 630 ? 13.621 -6.709 19.070 1.00 97.38 630 SER A N 1
ATOM 4889 C CA . SER A 1 630 ? 13.109 -5.996 20.256 1.00 97.38 630 SER A CA 1
ATOM 4890 C C . SER A 1 630 ? 11.625 -6.265 20.536 1.00 97.38 630 SER A C 1
ATOM 4892 O O . SER A 1 630 ? 11.171 -6.106 21.672 1.00 97.38 630 SER A O 1
ATOM 4894 N N . TYR A 1 631 ? 10.871 -6.671 19.513 1.00 98.12 631 TYR A N 1
ATOM 4895 C CA . TYR A 1 631 ? 9.447 -7.004 19.595 1.00 98.12 631 TYR A CA 1
ATOM 4896 C C . TYR A 1 631 ? 9.236 -8.513 19.781 1.00 98.12 631 TYR A C 1
ATOM 4898 O O . TYR A 1 631 ? 8.306 -8.909 20.482 1.00 98.12 631 TYR A O 1
ATOM 4906 N N . PHE A 1 632 ? 10.134 -9.336 19.231 1.00 98.38 632 PHE A N 1
ATOM 4907 C CA . PHE A 1 632 ? 10.151 -10.790 19.399 1.00 98.38 632 PHE A CA 1
ATOM 4908 C C . PHE A 1 632 ? 10.404 -11.235 20.840 1.00 98.38 632 PHE A C 1
ATOM 4910 O O . PHE A 1 632 ? 11.318 -10.736 21.499 1.00 98.38 632 PHE A O 1
ATOM 4917 N N . LYS A 1 633 ? 9.587 -12.188 21.304 1.00 97.75 633 LYS A N 1
ATOM 4918 C CA . LYS A 1 633 ? 9.731 -12.905 22.581 1.00 97.75 633 LYS A CA 1
ATOM 4919 C C . LYS A 1 633 ? 9.977 -14.400 22.381 1.00 97.75 633 LYS A C 1
ATOM 4921 O O . LYS A 1 633 ? 10.724 -14.985 23.153 1.00 97.75 633 LYS A O 1
ATOM 4926 N N . GLY A 1 634 ? 9.365 -15.004 21.356 1.00 92.81 634 GLY A N 1
ATOM 4927 C CA . GLY A 1 634 ? 9.517 -16.434 21.046 1.00 92.81 634 GLY A CA 1
ATOM 4928 C C . GLY A 1 634 ? 8.900 -17.391 22.077 1.00 92.81 634 GLY A C 1
ATOM 4929 O O . GLY A 1 634 ? 9.214 -18.577 22.069 1.00 92.81 634 GLY A O 1
ATOM 4930 N N . GLU A 1 635 ? 8.040 -16.885 22.964 1.00 94.12 635 GLU A N 1
ATOM 4931 C CA . GLU A 1 635 ? 7.430 -17.615 24.084 1.00 94.12 635 GLU A CA 1
ATOM 4932 C C . GLU A 1 635 ? 5.894 -17.640 23.980 1.00 94.12 635 GLU A C 1
ATOM 4934 O O . GLU A 1 635 ? 5.309 -16.807 23.282 1.00 94.12 635 GLU A O 1
ATOM 4939 N N . SER A 1 636 ? 5.250 -18.568 24.699 1.00 94.94 636 SER A N 1
ATOM 4940 C CA . SER A 1 636 ? 3.795 -18.578 24.924 1.00 94.94 636 SER A CA 1
ATOM 4941 C C . SER A 1 636 ? 3.413 -17.584 26.023 1.00 94.94 636 SER A C 1
ATOM 4943 O O . SER A 1 636 ? 4.124 -17.476 27.024 1.00 94.94 636 SER A O 1
ATOM 4945 N N . THR A 1 637 ? 2.268 -16.898 25.914 1.00 93.12 637 THR A N 1
ATOM 4946 C CA . THR A 1 637 ? 1.803 -16.008 26.996 1.00 93.12 637 THR A CA 1
ATOM 4947 C C . THR A 1 637 ? 0.285 -15.863 27.137 1.00 93.12 637 THR A C 1
ATOM 4949 O O . THR A 1 637 ? -0.459 -15.773 26.166 1.00 93.12 637 THR A O 1
ATOM 4952 N N . GLN A 1 638 ? -0.168 -15.721 28.386 1.00 89.12 638 GLN A N 1
ATOM 4953 C CA . GLN A 1 638 ? -1.527 -15.292 28.759 1.00 89.12 638 GLN A CA 1
ATOM 4954 C C . GLN A 1 638 ? -1.654 -13.758 28.893 1.00 89.12 638 GLN A C 1
ATOM 4956 O O . GLN A 1 638 ? -2.726 -13.238 29.187 1.00 89.12 638 GLN A O 1
ATOM 4961 N N . THR A 1 639 ? -0.561 -13.001 28.719 1.00 90.19 639 THR A N 1
ATOM 4962 C CA . THR A 1 639 ? -0.525 -11.534 28.919 1.00 90.19 639 THR A CA 1
ATOM 4963 C C . THR A 1 639 ? 0.097 -10.799 27.729 1.00 90.19 639 THR A C 1
ATOM 4965 O O . THR A 1 639 ? 0.907 -9.880 27.883 1.00 90.19 639 THR A O 1
ATOM 4968 N N . ALA A 1 640 ? -0.290 -11.230 26.526 1.00 92.56 640 ALA A N 1
ATOM 4969 C CA . ALA A 1 640 ? 0.189 -10.689 25.261 1.00 92.56 640 ALA A CA 1
ATOM 4970 C C . ALA A 1 640 ? -0.003 -9.167 25.167 1.00 92.56 640 ALA A C 1
ATOM 4972 O O . ALA A 1 640 ? -1.038 -8.624 25.563 1.00 92.56 640 ALA A O 1
ATOM 4973 N N . LYS A 1 641 ? 0.997 -8.473 24.620 1.00 94.00 641 LYS A N 1
ATOM 4974 C CA . LYS A 1 641 ? 0.968 -7.025 24.397 1.00 94.00 641 LYS A CA 1
ATOM 4975 C C . LYS A 1 641 ? 0.859 -6.697 22.915 1.00 94.00 641 LYS A C 1
ATOM 4977 O O . LYS A 1 641 ? 1.446 -7.359 22.064 1.00 94.00 641 LYS A O 1
ATOM 4982 N N . SER A 1 642 ? 0.160 -5.601 22.649 1.00 97.56 642 SER A N 1
ATOM 4983 C CA . SER A 1 642 ? 0.141 -4.896 21.372 1.00 97.56 642 SER A CA 1
ATOM 4984 C C . SER A 1 642 ? 1.557 -4.680 20.821 1.00 97.56 642 SER A C 1
ATOM 4986 O O . SER A 1 642 ? 2.402 -4.122 21.524 1.00 97.56 642 SER A O 1
ATOM 4988 N N . GLY A 1 643 ? 1.810 -5.101 19.581 1.00 97.31 643 GLY A N 1
ATOM 4989 C CA . GLY A 1 643 ? 3.095 -4.896 18.906 1.00 97.31 643 GLY A CA 1
ATOM 4990 C C . GLY A 1 643 ? 4.281 -5.685 19.471 1.00 97.31 643 GLY A C 1
ATOM 4991 O O . GLY A 1 643 ? 5.429 -5.287 19.277 1.00 97.31 643 GLY A O 1
ATOM 4992 N N . GLU A 1 644 ? 4.028 -6.797 20.161 1.00 98.25 644 GLU A N 1
ATOM 4993 C CA . GLU A 1 644 ? 5.032 -7.814 20.493 1.00 98.25 644 GLU A CA 1
ATOM 4994 C C . GLU A 1 644 ? 4.715 -9.132 19.756 1.00 98.25 644 GLU A C 1
ATOM 4996 O O . GLU A 1 644 ? 3.561 -9.382 19.397 1.00 98.25 644 GLU A O 1
AT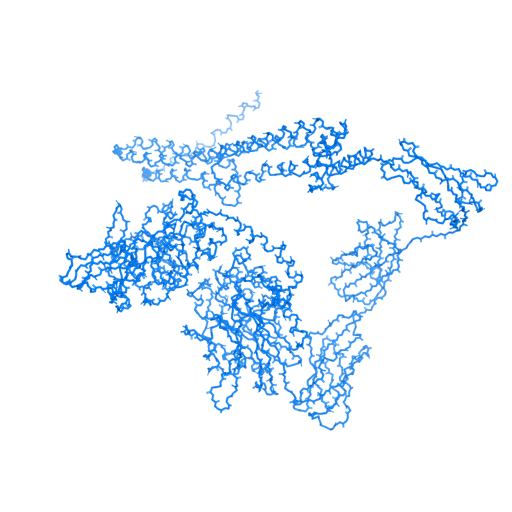OM 5001 N N . ILE A 1 645 ? 5.744 -9.947 19.492 1.00 98.75 645 ILE A N 1
ATOM 5002 C CA . ILE A 1 645 ? 5.654 -11.183 18.693 1.00 98.75 645 ILE A CA 1
ATOM 5003 C C . ILE A 1 645 ? 5.929 -12.392 19.593 1.00 98.75 645 ILE A C 1
ATOM 5005 O O . ILE A 1 645 ? 7.008 -12.499 20.186 1.00 98.75 645 ILE A O 1
ATOM 5009 N N . TYR A 1 646 ? 4.967 -13.305 19.665 1.00 98.69 646 TYR A N 1
ATOM 5010 C CA . TYR A 1 646 ? 4.965 -14.500 20.512 1.00 98.69 646 TYR A CA 1
ATOM 5011 C C . TYR A 1 646 ? 4.939 -15.767 19.649 1.00 98.69 646 TYR A C 1
ATOM 5013 O O . TYR A 1 646 ? 4.533 -15.701 18.489 1.00 98.69 646 TYR A O 1
ATOM 5021 N N . SER A 1 647 ? 5.320 -16.926 20.195 1.00 97.75 647 SER A N 1
ATOM 5022 C CA . SER A 1 647 ? 5.054 -18.193 19.489 1.00 97.75 647 SER A CA 1
ATOM 5023 C C . SER A 1 647 ? 3.553 -18.491 19.488 1.00 97.75 647 SER A C 1
ATOM 5025 O O . SER A 1 647 ? 2.974 -18.856 18.465 1.00 97.75 647 SER A O 1
ATOM 5027 N N . SER A 1 648 ? 2.920 -18.252 20.636 1.00 98.62 648 SER A N 1
ATOM 5028 C CA . SER A 1 648 ? 1.495 -18.431 20.880 1.00 98.62 648 SER A CA 1
ATOM 5029 C C . SER A 1 648 ? 0.984 -17.466 21.951 1.00 98.62 648 SER A C 1
ATOM 5031 O O . SER A 1 648 ? 1.739 -16.947 22.779 1.00 98.62 648 SER A O 1
ATOM 5033 N N . ILE A 1 649 ? -0.321 -17.223 21.939 1.00 98.31 649 ILE A N 1
ATOM 5034 C CA . ILE A 1 649 ? -1.036 -16.499 22.986 1.00 98.31 649 ILE A CA 1
ATOM 5035 C C . ILE A 1 649 ? -2.192 -17.355 23.500 1.00 98.31 649 ILE A C 1
ATOM 5037 O O . ILE A 1 649 ? -2.751 -18.167 22.767 1.00 98.31 649 ILE A O 1
ATOM 5041 N N . VAL A 1 650 ? -2.586 -17.137 24.750 1.00 96.38 650 VAL A N 1
ATOM 5042 C CA . VAL A 1 650 ? -3.788 -17.739 25.337 1.00 96.38 650 VAL A CA 1
ATOM 5043 C C . VAL A 1 650 ? -4.785 -16.631 25.649 1.00 96.38 650 VAL A C 1
ATOM 5045 O O . VAL A 1 650 ? -4.465 -15.668 26.351 1.00 96.38 650 VAL A O 1
ATOM 5048 N N . LYS A 1 651 ? -5.997 -16.768 25.118 1.00 89.44 651 LYS A N 1
ATOM 5049 C CA . LYS A 1 651 ? -7.138 -15.872 25.328 1.00 89.44 651 LYS A CA 1
ATOM 5050 C C . LYS A 1 651 ? -8.124 -16.561 26.269 1.00 89.44 651 LYS A C 1
ATOM 5052 O O . LYS A 1 651 ? -8.373 -17.751 26.109 1.00 89.44 651 LYS A O 1
ATOM 5057 N N . SER A 1 652 ? -8.698 -15.824 27.220 1.00 82.19 652 SER A N 1
ATOM 5058 C CA . SER A 1 652 ? -9.885 -16.292 27.946 1.00 82.19 652 SER A CA 1
ATOM 5059 C C . SER A 1 652 ? -11.138 -15.702 27.299 1.00 82.19 652 SER A C 1
ATOM 5061 O O . SER A 1 652 ? -11.164 -14.503 27.011 1.00 82.19 652 SER A O 1
ATOM 5063 N N . ILE A 1 653 ? -12.134 -16.545 27.026 1.00 81.69 653 ILE A N 1
ATOM 5064 C CA . ILE A 1 653 ? -13.389 -16.201 26.345 1.00 81.69 653 ILE A CA 1
ATOM 5065 C C . ILE A 1 653 ? -14.514 -16.916 27.100 1.00 81.69 653 ILE A C 1
ATOM 5067 O O . ILE A 1 653 ? -14.503 -18.135 27.194 1.00 81.69 653 ILE A O 1
ATOM 5071 N N . ASP A 1 654 ? -15.418 -16.149 27.716 1.00 72.88 654 ASP A N 1
ATOM 5072 C CA . ASP A 1 654 ? -16.443 -16.626 28.674 1.00 72.88 654 ASP A CA 1
ATOM 5073 C C . ASP A 1 654 ? -15.919 -17.597 29.763 1.00 72.88 654 ASP A C 1
ATOM 5075 O O . ASP A 1 654 ? -16.629 -18.451 30.281 1.00 72.88 654 ASP A O 1
ATOM 5079 N N . GLY A 1 655 ? -14.639 -17.449 30.120 1.00 67.06 655 GLY A N 1
ATOM 5080 C CA . GLY A 1 655 ? -13.926 -18.272 31.098 1.00 67.06 655 GLY A CA 1
ATOM 5081 C C . GLY A 1 655 ? -13.082 -19.398 30.500 1.00 67.06 655 GLY A C 1
ATOM 5082 O O . GLY A 1 655 ? -11.999 -19.672 31.021 1.00 67.06 655 GLY A O 1
ATOM 5083 N N . GLU A 1 656 ? -13.488 -19.960 29.363 1.00 78.94 656 GLU A N 1
ATOM 5084 C CA . GLU A 1 656 ? -12.717 -20.971 28.634 1.00 78.94 656 GLU A CA 1
ATOM 5085 C C . GLU A 1 656 ? -11.383 -20.412 28.117 1.00 78.94 656 GLU A C 1
ATOM 5087 O O . GLU A 1 656 ? -11.261 -19.218 27.822 1.00 78.94 656 GLU A O 1
ATOM 5092 N N . LYS A 1 657 ? -10.366 -21.274 27.988 1.00 86.06 657 LYS A N 1
ATOM 5093 C CA . LYS A 1 657 ? -9.068 -20.913 27.395 1.00 86.06 657 LYS A CA 1
ATOM 5094 C C . LYS A 1 657 ? -9.006 -21.339 25.933 1.00 86.06 657 LYS A C 1
ATOM 5096 O O . LYS A 1 657 ? -9.112 -22.525 25.635 1.00 86.06 657 LYS A O 1
ATOM 5101 N N . VAL A 1 658 ? -8.708 -20.389 25.054 1.00 96.50 658 VAL A N 1
ATOM 5102 C CA . VAL A 1 658 ? -8.398 -20.634 23.641 1.00 96.50 658 VAL A CA 1
ATOM 5103 C C . VAL A 1 658 ? -6.936 -20.279 23.388 1.00 96.50 658 VAL A C 1
ATOM 5105 O O . VAL A 1 658 ? -6.514 -19.136 23.596 1.00 96.50 658 VAL A O 1
ATOM 5108 N N . GLY A 1 659 ? -6.151 -21.265 22.966 1.00 98.50 659 GLY A N 1
ATOM 5109 C CA . GLY A 1 659 ? -4.780 -21.084 22.500 1.00 98.50 659 GLY A CA 1
ATOM 5110 C C . GLY A 1 659 ? -4.772 -20.662 21.037 1.00 98.50 659 GLY A C 1
ATOM 5111 O O . GLY A 1 659 ? -5.530 -21.197 20.234 1.00 98.50 659 GLY A O 1
ATOM 5112 N N . ILE A 1 660 ? -3.921 -19.704 20.686 1.00 98.88 660 ILE A N 1
ATOM 5113 C CA . ILE A 1 660 ? -3.733 -19.243 19.309 1.00 98.88 660 ILE A CA 1
ATOM 5114 C C . ILE A 1 660 ? -2.233 -19.214 19.036 1.00 98.88 660 ILE A C 1
ATOM 5116 O O . ILE A 1 660 ? -1.499 -18.502 19.724 1.00 98.88 660 ILE A O 1
ATOM 5120 N N . PHE A 1 661 ? -1.764 -19.965 18.046 1.00 98.88 661 PHE A N 1
ATOM 5121 C CA . PHE A 1 661 ? -0.369 -19.939 17.596 1.00 98.88 661 PHE A CA 1
ATOM 5122 C C . PHE A 1 661 ? -0.291 -19.666 16.096 1.00 98.88 661 PHE A C 1
ATOM 5124 O O . PHE A 1 661 ? -1.284 -19.830 15.395 1.00 98.88 661 PHE A O 1
ATOM 5131 N N . GLY A 1 662 ? 0.859 -19.192 15.613 1.00 98.50 662 GLY A N 1
ATOM 5132 C CA . GLY A 1 662 ? 1.004 -18.763 14.218 1.00 98.50 662 GLY A CA 1
ATOM 5133 C C . GLY A 1 662 ? 2.071 -19.523 13.444 1.00 98.50 662 GLY A C 1
ATOM 5134 O O . GLY A 1 662 ? 3.036 -19.982 14.054 1.00 98.50 662 GLY A O 1
ATOM 5135 N N . LEU A 1 663 ? 1.939 -19.614 12.121 1.00 98.62 663 LEU A N 1
ATOM 5136 C CA . LEU A 1 663 ? 2.933 -20.230 11.229 1.00 98.62 663 LEU A CA 1
ATOM 5137 C C . LEU A 1 663 ? 3.064 -19.451 9.916 1.00 98.62 663 LEU A C 1
ATOM 5139 O O . LEU A 1 663 ? 2.065 -18.977 9.382 1.00 98.62 663 LEU A O 1
ATOM 5143 N N . THR A 1 664 ? 4.275 -19.401 9.365 1.00 97.44 664 THR A N 1
ATOM 5144 C CA . THR A 1 664 ? 4.593 -18.767 8.073 1.00 97.44 664 THR A CA 1
ATOM 5145 C C . THR A 1 664 ? 5.384 -19.739 7.197 1.00 97.44 664 THR A C 1
ATOM 5147 O O . THR A 1 664 ? 6.327 -20.359 7.698 1.00 97.44 664 THR A O 1
ATOM 5150 N N . THR A 1 665 ? 5.044 -19.855 5.907 1.00 93.88 665 THR A N 1
ATOM 5151 C CA . THR A 1 665 ? 5.701 -20.783 4.966 1.00 93.88 665 THR A CA 1
ATOM 5152 C C . THR A 1 665 ? 7.212 -20.563 4.900 1.00 93.88 665 THR A C 1
ATOM 5154 O O . THR A 1 665 ? 7.703 -19.426 4.802 1.00 93.88 665 THR A O 1
ATOM 5157 N N . ALA A 1 666 ? 7.969 -21.661 4.921 1.00 90.25 666 ALA A N 1
ATOM 5158 C CA . ALA A 1 666 ? 9.415 -21.644 4.749 1.00 90.25 666 ALA A CA 1
ATOM 5159 C C . ALA A 1 666 ? 9.855 -21.050 3.395 1.00 90.25 666 ALA A C 1
ATOM 5161 O O . ALA A 1 666 ? 10.973 -20.530 3.314 1.00 90.25 666 ALA A O 1
ATOM 5162 N N . GLU A 1 667 ? 8.989 -21.058 2.375 1.00 84.31 667 GLU A N 1
ATOM 5163 C CA . GLU A 1 667 ? 9.233 -20.490 1.037 1.00 84.31 667 GLU A CA 1
ATOM 5164 C C . GLU A 1 667 ? 9.451 -18.975 1.044 1.00 84.31 667 GLU A C 1
ATOM 5166 O O . GLU A 1 667 ? 10.069 -18.433 0.126 1.00 84.31 667 GLU A O 1
ATOM 5171 N N . THR A 1 668 ? 9.047 -18.280 2.114 1.00 84.38 668 THR A N 1
ATOM 5172 C CA . THR A 1 668 ? 9.321 -16.848 2.342 1.00 84.38 668 THR A CA 1
ATOM 5173 C C . THR A 1 668 ? 10.805 -16.486 2.159 1.00 84.38 668 THR A C 1
ATOM 5175 O O . THR A 1 668 ? 11.128 -15.349 1.805 1.00 84.38 668 THR A O 1
ATOM 5178 N N . LYS A 1 669 ? 11.718 -17.450 2.358 1.00 83.69 669 LYS A N 1
ATOM 5179 C CA . LYS A 1 669 ? 13.163 -17.339 2.080 1.00 83.69 669 LYS A CA 1
ATOM 5180 C C . LYS A 1 669 ? 13.481 -17.013 0.613 1.00 83.69 669 LYS A C 1
ATOM 5182 O O . LYS A 1 669 ? 14.429 -16.270 0.364 1.00 83.69 669 LYS A O 1
ATOM 5187 N N . ASP A 1 670 ? 12.702 -17.555 -0.321 1.00 73.81 670 ASP A N 1
ATOM 5188 C CA . ASP A 1 670 ? 12.961 -17.561 -1.765 1.00 73.81 670 ASP A CA 1
ATOM 5189 C C . ASP A 1 670 ? 11.989 -16.665 -2.556 1.00 73.81 670 ASP A C 1
ATOM 5191 O O . ASP A 1 670 ? 12.369 -16.122 -3.600 1.00 73.81 670 ASP A O 1
ATOM 5195 N N . ILE A 1 671 ? 10.762 -16.470 -2.046 1.00 68.25 671 ILE A N 1
ATOM 5196 C CA . ILE A 1 671 ? 9.701 -15.658 -2.680 1.00 68.25 671 ILE A CA 1
ATOM 5197 C C . ILE A 1 671 ? 9.594 -14.220 -2.137 1.00 68.25 671 ILE A C 1
ATOM 5199 O O . ILE A 1 671 ? 8.817 -13.428 -2.666 1.00 68.25 671 ILE A O 1
ATOM 5203 N N . SER A 1 672 ? 10.364 -13.861 -1.101 1.00 81.31 672 SER A N 1
ATOM 5204 C CA . SER A 1 672 ? 10.317 -12.542 -0.446 1.00 81.31 672 SER A CA 1
ATOM 5205 C C . SER A 1 672 ? 11.710 -12.050 0.001 1.00 81.31 672 SER A C 1
ATOM 5207 O O . SER A 1 672 ? 12.732 -12.507 -0.509 1.00 81.31 672 SER A O 1
ATOM 5209 N N . SER A 1 673 ? 11.792 -11.061 0.902 1.00 81.88 673 SER A N 1
ATOM 5210 C CA . SER A 1 673 ? 13.050 -10.444 1.372 1.00 81.88 673 SER A CA 1
ATOM 5211 C C . SER A 1 673 ? 13.265 -10.453 2.905 1.00 81.88 673 SER A C 1
ATOM 5213 O O . SER A 1 673 ? 13.662 -9.426 3.469 1.00 81.88 673 SER A O 1
ATOM 5215 N N . PRO A 1 674 ? 13.091 -11.590 3.617 1.00 83.44 674 PRO A N 1
ATOM 5216 C CA . PRO A 1 674 ? 13.269 -11.651 5.075 1.00 83.44 674 PRO A CA 1
ATOM 5217 C C . PRO A 1 674 ? 14.717 -11.401 5.529 1.00 83.44 674 PRO A C 1
ATOM 5219 O O . PRO A 1 674 ? 14.950 -10.770 6.560 1.00 83.44 674 PRO A O 1
ATOM 5222 N N . GLY A 1 675 ? 15.699 -11.831 4.731 1.00 81.19 675 GLY A N 1
ATOM 5223 C CA . GLY A 1 675 ? 17.125 -11.643 5.003 1.00 81.19 675 GLY A CA 1
ATOM 5224 C C . GLY A 1 675 ? 17.707 -12.598 6.057 1.00 81.19 675 GLY A C 1
ATOM 5225 O O . GLY A 1 675 ? 17.004 -13.221 6.843 1.00 81.19 675 GLY A O 1
ATOM 5226 N N . ALA A 1 676 ? 19.039 -12.694 6.088 1.00 84.50 676 ALA A N 1
ATOM 5227 C CA . ALA A 1 676 ? 19.784 -13.716 6.838 1.00 84.50 676 ALA A CA 1
ATOM 5228 C C . ALA A 1 676 ? 19.781 -13.576 8.383 1.00 84.50 676 ALA A C 1
ATOM 5230 O O . ALA A 1 676 ? 20.582 -14.223 9.050 1.00 84.50 676 ALA A O 1
ATOM 5231 N N . GLY A 1 677 ? 18.937 -12.707 8.949 1.00 90.50 677 GLY A N 1
ATOM 5232 C CA . GLY A 1 677 ? 18.697 -12.602 10.396 1.00 90.50 677 GLY A CA 1
ATOM 5233 C C . GLY A 1 677 ? 17.371 -13.229 10.847 1.00 90.50 677 GLY A C 1
ATOM 5234 O O . GLY A 1 677 ? 17.062 -13.188 12.036 1.00 90.50 677 GLY A O 1
ATOM 5235 N N . VAL A 1 678 ? 16.589 -13.765 9.906 1.00 96.25 678 VAL A N 1
ATOM 5236 C CA . VAL A 1 678 ? 15.290 -14.402 10.137 1.00 96.25 678 VAL A CA 1
ATOM 5237 C C . VAL A 1 678 ? 15.401 -15.874 9.753 1.00 96.25 678 VAL A C 1
ATOM 5239 O O . VAL A 1 678 ? 15.740 -16.205 8.616 1.00 96.25 678 VAL A O 1
ATOM 5242 N N . GLU A 1 679 ? 15.124 -16.761 10.702 1.00 96.06 679 GLU A N 1
ATOM 5243 C CA . GLU A 1 679 ? 15.235 -18.210 10.527 1.00 96.06 679 GLU A CA 1
ATOM 5244 C C . GLU A 1 679 ? 13.835 -18.835 10.553 1.00 96.06 679 GLU A C 1
ATOM 5246 O O . GLU A 1 679 ? 13.114 -18.682 11.535 1.00 96.06 679 GLU A O 1
ATOM 5251 N N . PHE A 1 680 ? 13.448 -19.526 9.473 1.00 94.75 680 PHE A N 1
ATOM 5252 C CA . PHE A 1 680 ? 12.177 -20.259 9.393 1.00 94.75 680 PHE A CA 1
ATOM 5253 C C . PHE A 1 680 ? 12.452 -21.737 9.693 1.00 94.75 680 PHE A C 1
ATOM 5255 O O . PHE A 1 680 ? 13.142 -22.406 8.909 1.00 94.75 680 PHE A O 1
ATOM 5262 N N . GLU A 1 681 ? 11.948 -22.186 10.839 1.00 96.19 681 GLU A N 1
ATOM 5263 C CA . GLU A 1 681 ? 12.005 -23.538 11.396 1.00 96.19 681 GLU A CA 1
ATOM 5264 C C . GLU A 1 681 ? 10.936 -24.453 10.758 1.00 96.19 681 GLU A C 1
ATOM 5266 O O . GLU A 1 681 ? 9.976 -23.983 10.147 1.00 96.19 681 GLU A O 1
ATOM 5271 N N . GLU A 1 682 ? 11.107 -25.771 10.897 1.00 95.31 682 GLU A N 1
ATOM 5272 C CA . GLU A 1 682 ? 10.199 -26.784 10.336 1.00 95.31 682 GLU A CA 1
ATOM 5273 C C . GLU A 1 682 ? 8.823 -26.735 11.033 1.00 95.31 682 GLU A C 1
ATOM 5275 O O . GLU A 1 682 ? 8.734 -26.789 12.265 1.00 95.31 682 GLU A O 1
ATOM 5280 N N . TYR A 1 683 ? 7.755 -26.577 10.247 1.00 95.81 683 TYR A N 1
ATOM 5281 C CA . TYR A 1 683 ? 6.434 -26.206 10.752 1.00 95.81 683 TYR A CA 1
ATOM 5282 C C . TYR A 1 683 ? 5.747 -27.311 11.561 1.00 95.81 683 TYR A C 1
ATOM 5284 O O . TYR A 1 683 ? 5.133 -26.993 12.579 1.00 95.81 683 TYR A O 1
ATOM 5292 N N . LEU A 1 684 ? 5.863 -28.590 11.192 1.00 96.94 684 LEU A N 1
ATOM 5293 C CA . LEU A 1 684 ? 5.201 -29.702 11.883 1.00 96.94 684 LEU A CA 1
ATOM 5294 C C . LEU A 1 684 ? 5.786 -29.909 13.282 1.00 96.94 684 LEU A C 1
ATOM 5296 O O . LEU A 1 684 ? 5.052 -29.889 14.275 1.00 96.94 684 LEU A O 1
ATOM 5300 N N . ALA A 1 685 ? 7.112 -30.035 13.386 1.00 97.38 685 ALA A N 1
ATOM 5301 C CA . ALA A 1 685 ? 7.803 -30.168 14.665 1.00 97.38 685 ALA A CA 1
ATOM 5302 C C . ALA A 1 685 ? 7.549 -28.959 15.576 1.00 97.38 685 ALA A C 1
ATOM 5304 O O . ALA A 1 685 ? 7.334 -29.126 16.781 1.00 97.38 685 ALA A O 1
ATOM 5305 N N . LYS A 1 686 ? 7.527 -27.742 15.015 1.00 97.31 686 LYS A N 1
ATOM 5306 C CA . LYS A 1 686 ? 7.289 -26.526 15.800 1.00 97.31 686 LYS A CA 1
ATOM 5307 C C . LYS A 1 686 ? 5.839 -26.366 16.245 1.00 97.31 686 LYS A C 1
ATOM 5309 O O . LYS A 1 686 ? 5.592 -25.902 17.362 1.00 97.31 686 LYS A O 1
ATOM 5314 N N . SER A 1 687 ? 4.893 -26.785 15.413 1.00 98.19 687 SER A N 1
ATOM 5315 C CA . SER A 1 687 ? 3.471 -26.808 15.751 1.00 98.19 687 SER A CA 1
ATOM 5316 C C . SER A 1 687 ? 3.213 -27.782 16.889 1.00 98.19 687 SER A C 1
ATOM 5318 O O . SER A 1 687 ? 2.681 -27.364 17.911 1.00 98.19 687 SER A O 1
ATOM 5320 N N . GLN A 1 688 ? 3.690 -29.030 16.798 1.00 98.19 688 GLN A N 1
ATOM 5321 C CA . GLN A 1 688 ? 3.515 -29.998 17.885 1.00 98.19 688 GLN A CA 1
ATOM 5322 C C . GLN A 1 688 ? 4.220 -29.542 19.175 1.00 98.19 688 GLN A C 1
ATOM 5324 O O . GLN A 1 688 ? 3.644 -29.664 20.250 1.00 98.19 688 GLN A O 1
ATOM 5329 N N . GLN A 1 689 ? 5.412 -28.929 19.098 1.00 98.00 689 GLN A N 1
ATOM 5330 C CA . GLN A 1 689 ? 6.044 -28.308 20.274 1.00 98.00 689 GLN A CA 1
ATOM 5331 C C . GLN A 1 689 ? 5.129 -27.251 20.926 1.00 98.00 689 GLN A C 1
ATOM 5333 O O . GLN A 1 689 ? 5.058 -27.159 22.152 1.00 98.00 689 GLN A O 1
ATOM 5338 N N . THR A 1 690 ? 4.448 -26.444 20.111 1.00 98.25 690 THR A N 1
ATOM 5339 C CA . THR A 1 690 ? 3.622 -25.324 20.579 1.00 98.25 690 THR A CA 1
ATOM 5340 C C . THR A 1 690 ? 2.270 -25.793 21.116 1.00 98.25 690 THR A C 1
ATOM 5342 O O . THR A 1 690 ? 1.854 -25.304 22.163 1.00 98.25 690 THR A O 1
ATOM 5345 N N . VAL A 1 691 ? 1.635 -26.784 20.480 1.00 98.25 691 VAL A N 1
ATOM 5346 C CA . VAL A 1 691 ? 0.422 -27.444 20.991 1.00 98.25 691 VAL A CA 1
ATOM 5347 C C . VAL A 1 691 ? 0.692 -28.067 22.358 1.00 98.25 691 VAL A C 1
ATOM 5349 O O . VAL A 1 691 ? 0.032 -27.693 23.322 1.00 98.25 691 VAL A O 1
ATOM 5352 N N . ASN A 1 692 ? 1.729 -28.903 22.487 1.00 97.75 692 ASN A N 1
ATOM 5353 C CA . ASN A 1 692 ? 2.083 -29.526 23.766 1.00 97.75 692 ASN A CA 1
ATOM 5354 C C . ASN A 1 692 ? 2.312 -28.469 24.870 1.00 97.75 692 ASN A C 1
ATOM 5356 O O . ASN A 1 692 ? 1.909 -28.651 26.014 1.00 97.75 692 ASN A O 1
ATOM 5360 N N . SER A 1 693 ? 2.925 -27.328 24.530 1.00 95.88 693 SER A N 1
ATOM 5361 C CA . SER A 1 693 ? 3.145 -26.226 25.478 1.00 95.88 693 SER A CA 1
ATOM 5362 C C . SER A 1 693 ? 1.852 -25.493 25.877 1.00 95.88 693 SER A C 1
ATOM 5364 O O . SER A 1 693 ? 1.778 -24.935 26.975 1.00 95.88 693 SER A O 1
ATOM 5366 N N . LEU A 1 694 ? 0.823 -25.487 25.025 1.00 95.44 694 LEU A N 1
ATOM 5367 C CA . LEU A 1 694 ? -0.518 -24.983 25.345 1.00 95.44 694 LEU A CA 1
ATOM 5368 C C . LEU A 1 694 ? -1.287 -25.986 26.225 1.00 95.44 694 LEU A C 1
ATOM 5370 O O . LEU A 1 694 ? -1.855 -25.583 27.243 1.00 95.44 694 LEU A O 1
ATOM 5374 N N . GLU A 1 695 ? -1.223 -27.282 25.912 1.00 93.44 695 GLU A N 1
ATOM 5375 C CA . GLU A 1 695 ? -1.779 -28.369 26.735 1.00 93.44 695 GLU A CA 1
ATOM 5376 C C . GLU A 1 695 ? -1.187 -28.363 28.159 1.00 93.44 695 GLU A C 1
ATOM 5378 O O . GLU A 1 695 ? -1.927 -28.426 29.142 1.00 93.44 695 GLU A O 1
ATOM 5383 N N . GLU A 1 696 ? 0.131 -28.170 28.301 1.00 91.69 696 GLU A N 1
ATOM 5384 C CA . GLU A 1 696 ? 0.822 -28.010 29.596 1.00 91.69 696 GLU A CA 1
ATOM 5385 C C . GLU A 1 696 ? 0.326 -26.800 30.418 1.00 91.69 696 GLU A C 1
ATOM 5387 O O . GLU A 1 696 ? 0.416 -26.801 31.647 1.00 91.69 696 GLU A O 1
ATOM 5392 N N . GLN A 1 697 ? -0.237 -25.773 29.772 1.00 84.06 697 GLN A N 1
ATOM 5393 C CA . GLN A 1 697 ? -0.890 -24.631 30.433 1.00 84.06 697 GLN A CA 1
ATOM 5394 C C . GLN A 1 697 ? -2.378 -24.892 30.748 1.00 84.06 697 GLN A C 1
ATOM 5396 O O . GLN A 1 697 ? -3.087 -23.998 31.234 1.00 84.06 697 GLN A O 1
ATOM 5401 N N . GLY A 1 698 ? -2.869 -26.105 30.483 1.00 85.38 698 GLY A N 1
ATOM 5402 C CA . GLY A 1 698 ? -4.270 -26.495 30.604 1.00 85.38 698 GLY A CA 1
ATOM 5403 C C . GLY A 1 698 ? -5.160 -25.749 29.615 1.00 85.38 698 GLY A C 1
ATOM 5404 O O . GLY A 1 698 ? -6.189 -25.216 30.030 1.00 85.38 698 GLY A O 1
ATOM 5405 N N . VAL A 1 699 ? -4.716 -25.615 28.363 1.00 91.31 699 VAL A N 1
ATOM 5406 C CA . VAL A 1 699 ? -5.537 -25.201 27.216 1.00 91.31 699 VAL A CA 1
ATOM 5407 C C . VAL A 1 699 ? -5.967 -26.461 26.471 1.00 91.31 699 VAL A C 1
ATOM 5409 O O . VAL A 1 699 ? -5.121 -27.297 26.178 1.00 91.31 699 VAL A O 1
ATOM 5412 N N . ASN A 1 700 ? -7.257 -26.584 26.157 1.00 89.69 700 ASN A N 1
ATOM 5413 C CA . ASN A 1 700 ? -7.806 -27.714 25.400 1.00 89.69 700 ASN A CA 1
ATOM 5414 C C . ASN A 1 700 ? -8.540 -27.300 24.116 1.00 89.69 700 ASN A C 1
ATOM 5416 O O . ASN A 1 700 ? -9.257 -28.113 23.557 1.00 89.69 700 ASN A O 1
ATOM 5420 N N . LYS A 1 701 ? -8.397 -26.042 23.675 1.00 96.62 701 LYS A N 1
ATOM 5421 C CA . LYS A 1 701 ? -8.963 -25.541 22.413 1.00 96.62 701 LYS A CA 1
ATOM 5422 C C . LYS A 1 701 ? -7.898 -24.715 21.704 1.00 96.62 701 LYS A C 1
ATOM 5424 O O . LYS A 1 701 ? -7.449 -23.703 22.258 1.00 96.62 701 LYS A O 1
ATOM 5429 N N . VAL A 1 702 ? -7.447 -25.146 20.532 1.00 98.56 702 VAL A N 1
ATOM 5430 C CA . VAL A 1 702 ? -6.244 -24.622 19.870 1.00 98.56 702 VAL A CA 1
ATOM 5431 C C . VAL A 1 702 ? -6.523 -24.230 18.421 1.00 98.56 702 VAL A C 1
ATOM 5433 O O . VAL A 1 702 ? -6.909 -25.047 17.585 1.00 98.56 702 VAL A O 1
ATOM 5436 N N . ILE A 1 703 ? -6.250 -22.960 18.122 1.00 98.88 703 ILE A N 1
ATOM 5437 C CA . ILE A 1 703 ? -6.300 -22.380 16.782 1.00 98.88 703 ILE A CA 1
ATOM 5438 C C . ILE A 1 703 ? -4.869 -22.221 16.253 1.00 98.88 703 ILE A C 1
ATOM 5440 O O . ILE A 1 703 ? -4.053 -21.508 16.847 1.00 98.88 703 ILE A O 1
ATOM 5444 N N . ALA A 1 704 ? -4.581 -22.829 15.106 1.00 98.88 704 ALA A N 1
ATOM 5445 C CA . ALA A 1 704 ? -3.439 -22.471 14.277 1.00 98.88 704 ALA A CA 1
ATOM 5446 C C . ALA A 1 704 ? -3.858 -21.347 13.312 1.00 98.88 704 ALA A C 1
ATOM 5448 O O . ALA A 1 704 ? -4.837 -21.479 12.581 1.00 98.88 704 ALA A O 1
ATOM 5449 N N . LEU A 1 705 ? -3.134 -20.231 13.320 1.00 98.88 705 LEU A N 1
ATOM 5450 C CA . LEU A 1 705 ? -3.326 -19.091 12.423 1.00 98.88 705 LEU A CA 1
ATOM 5451 C C . LEU A 1 705 ? -2.182 -19.102 11.405 1.00 98.88 705 LEU A C 1
ATOM 5453 O O . LEU A 1 705 ? -1.043 -18.804 11.760 1.00 98.88 705 LEU A O 1
ATOM 5457 N N . THR A 1 706 ? -2.445 -19.532 10.177 1.00 98.56 706 THR A N 1
ATOM 5458 C CA . THR A 1 706 ? -1.409 -20.063 9.285 1.00 98.56 706 THR A CA 1
ATOM 5459 C C . THR A 1 706 ? -1.302 -19.312 7.968 1.00 98.56 706 THR A C 1
ATOM 5461 O O . THR A 1 706 ? -2.285 -18.961 7.327 1.00 98.56 706 THR A O 1
ATOM 5464 N N . HIS A 1 707 ? -0.067 -19.122 7.522 1.00 97.88 707 HIS A N 1
ATOM 5465 C CA . HIS A 1 707 ? 0.256 -18.659 6.183 1.00 97.88 707 HIS A CA 1
ATOM 5466 C C . HIS A 1 707 ? 1.116 -19.713 5.481 1.00 97.88 707 HIS A C 1
ATOM 5468 O O . HIS A 1 707 ? 2.304 -19.503 5.225 1.00 97.88 707 HIS A O 1
ATOM 5474 N N . LEU A 1 708 ? 0.524 -20.897 5.294 1.00 95.25 708 LEU A N 1
ATOM 5475 C CA . LEU A 1 708 ? 1.176 -22.086 4.733 1.00 95.25 708 LEU A CA 1
ATOM 5476 C C . LEU A 1 708 ? 0.594 -22.540 3.391 1.00 95.25 708 LEU A C 1
ATOM 5478 O O . LEU A 1 708 ? 1.209 -23.379 2.751 1.00 95.25 708 LEU A O 1
ATOM 5482 N N . GLY A 1 709 ? -0.578 -22.034 2.998 1.00 88.88 709 GLY A N 1
ATOM 5483 C CA . GLY A 1 709 ? -1.318 -22.532 1.841 1.00 88.88 709 GLY A CA 1
ATOM 5484 C C . GLY A 1 709 ? -2.197 -23.727 2.190 1.00 88.88 709 GLY A C 1
ATOM 5485 O O . GLY A 1 709 ? -1.852 -24.555 3.030 1.00 88.88 709 GLY A O 1
ATOM 5486 N N . PHE A 1 710 ? -3.358 -23.837 1.548 1.00 91.56 710 PHE A N 1
ATOM 5487 C CA . PHE A 1 710 ? -4.296 -24.928 1.804 1.00 91.56 710 PHE A CA 1
ATOM 5488 C C . PHE A 1 710 ? -3.755 -26.268 1.283 1.00 91.56 710 PHE A C 1
ATOM 5490 O O . PHE A 1 710 ? -3.720 -27.254 2.023 1.00 91.56 710 PHE A O 1
ATOM 5497 N N . ASN A 1 711 ? -3.340 -26.295 0.007 1.00 86.88 711 ASN A N 1
ATOM 5498 C CA . ASN A 1 711 ? -2.837 -27.480 -0.700 1.00 86.88 711 ASN A CA 1
ATOM 5499 C C . ASN A 1 711 ? -2.117 -27.127 -2.028 1.00 86.88 711 ASN A C 1
ATOM 5501 O O . ASN A 1 711 ? -2.402 -27.714 -3.074 1.00 86.88 711 ASN A O 1
ATOM 5505 N N . ASP A 1 712 ? -1.237 -26.125 -2.030 1.00 67.94 712 ASP A N 1
ATOM 5506 C CA . ASP A 1 712 ? -0.498 -25.695 -3.238 1.00 67.94 712 ASP A CA 1
ATOM 5507 C C . ASP A 1 712 ? 0.631 -26.659 -3.662 1.00 67.94 712 ASP A C 1
ATOM 5509 O O . ASP A 1 712 ? 0.996 -26.710 -4.839 1.00 67.94 712 ASP A O 1
ATOM 5513 N N . GLY A 1 713 ? 1.143 -27.460 -2.723 1.00 53.28 713 GLY A N 1
ATOM 5514 C CA . GLY A 1 713 ? 2.208 -28.436 -2.944 1.00 53.28 713 GLY A CA 1
ATOM 5515 C C . GLY A 1 713 ? 3.632 -27.878 -2.829 1.00 53.28 713 GLY A C 1
ATOM 5516 O O . GLY A 1 713 ? 4.564 -28.582 -3.225 1.00 53.28 713 GLY A O 1
ATOM 5517 N N . GLY A 1 714 ? 3.819 -26.662 -2.301 1.00 53.66 714 GLY A N 1
ATOM 5518 C CA . GLY A 1 714 ? 5.135 -26.024 -2.154 1.00 53.66 714 GLY A CA 1
ATOM 5519 C C . GLY A 1 714 ? 6.052 -26.701 -1.123 1.00 53.66 714 GLY A C 1
ATOM 5520 O O . GLY A 1 714 ? 7.249 -26.885 -1.366 1.00 53.66 714 GLY A O 1
ATOM 5521 N N . GLY A 1 715 ? 5.478 -27.200 -0.023 1.00 69.25 715 GLY A N 1
ATOM 5522 C CA . GLY A 1 715 ? 6.136 -28.132 0.907 1.00 69.25 715 GLY A CA 1
ATOM 5523 C C . GLY A 1 715 ? 5.520 -28.118 2.304 1.00 69.25 715 GLY A C 1
ATOM 5524 O O . GLY A 1 715 ? 5.223 -29.173 2.873 1.00 69.25 715 GLY A O 1
ATOM 5525 N N . ASP A 1 716 ? 5.250 -26.916 2.806 1.00 86.62 716 ASP A N 1
ATOM 5526 C CA . ASP A 1 716 ? 4.383 -26.687 3.959 1.00 86.62 716 ASP A CA 1
ATOM 5527 C C . ASP A 1 716 ? 2.920 -26.582 3.455 1.00 86.62 716 ASP A C 1
ATOM 5529 O O . ASP A 1 716 ? 2.727 -26.285 2.281 1.00 86.62 716 ASP A O 1
ATOM 5533 N N . ASN A 1 717 ? 1.891 -26.923 4.252 1.00 92.44 717 ASN A N 1
ATOM 5534 C CA . ASN A 1 717 ? 0.465 -26.632 3.950 1.00 92.44 717 ASN A CA 1
ATOM 5535 C C . ASN A 1 717 ? -0.484 -27.001 5.111 1.00 92.44 717 ASN A C 1
ATOM 5537 O O . ASN A 1 717 ? -0.172 -27.853 5.950 1.00 92.44 717 ASN A O 1
ATOM 5541 N N . ASP A 1 718 ? -1.675 -26.397 5.118 1.00 96.69 718 ASP A N 1
ATOM 5542 C CA . ASP A 1 718 ? -2.728 -26.554 6.130 1.00 96.69 718 ASP A CA 1
ATOM 5543 C C . ASP A 1 718 ? -3.300 -27.985 6.191 1.00 96.69 718 ASP A C 1
ATOM 5545 O O . ASP A 1 718 ? -3.535 -28.500 7.287 1.00 96.69 718 ASP A O 1
ATOM 5549 N N . LEU A 1 719 ? -3.495 -28.667 5.050 1.00 94.81 719 LEU A N 1
ATOM 5550 C CA . LEU A 1 719 ? -3.955 -30.068 5.048 1.00 94.81 719 LEU A CA 1
ATOM 5551 C C . LEU A 1 719 ? -2.935 -30.996 5.721 1.00 94.81 719 LEU A C 1
ATOM 5553 O O . LEU A 1 719 ? -3.297 -31.802 6.578 1.00 94.81 719 LEU A O 1
ATOM 5557 N N . THR A 1 720 ? -1.652 -30.867 5.376 1.00 94.38 720 THR A N 1
ATOM 5558 C CA . THR A 1 720 ? -0.582 -31.680 5.974 1.00 94.38 720 THR A CA 1
ATOM 5559 C C . THR A 1 720 ? -0.400 -31.347 7.454 1.00 94.38 720 THR A C 1
ATOM 5561 O O . THR A 1 720 ? -0.167 -32.258 8.249 1.00 94.38 720 THR A O 1
ATOM 5564 N N . LEU A 1 721 ? -0.577 -30.084 7.856 1.00 96.19 721 LEU A N 1
ATOM 5565 C CA . LEU A 1 721 ? -0.594 -29.685 9.264 1.00 96.19 721 LEU A CA 1
ATOM 5566 C C . LEU A 1 721 ? -1.699 -30.420 10.043 1.00 96.19 721 LEU A C 1
ATOM 5568 O O . LEU A 1 721 ? -1.394 -31.091 11.032 1.00 96.19 721 LEU A O 1
ATOM 5572 N N . ALA A 1 722 ? -2.945 -30.365 9.560 1.00 95.94 722 ALA A N 1
ATOM 5573 C CA . ALA A 1 722 ? -4.089 -31.065 10.156 1.00 95.94 722 ALA A CA 1
ATOM 5574 C C . ALA A 1 722 ? -3.919 -32.594 10.180 1.00 95.94 722 ALA A C 1
ATOM 5576 O O . ALA A 1 722 ? -4.335 -33.259 11.126 1.00 95.94 722 ALA A O 1
ATOM 5577 N N . GLU A 1 723 ? -3.293 -33.182 9.157 1.00 93.50 723 GLU A N 1
ATOM 5578 C CA . GLU A 1 723 ? -3.066 -34.628 9.128 1.00 93.50 723 GLU A CA 1
ATOM 5579 C C . GLU A 1 723 ? -1.975 -35.120 10.097 1.00 93.50 723 GLU A C 1
ATOM 5581 O O . GLU A 1 723 ? -1.905 -36.323 10.373 1.00 93.50 723 GLU A O 1
ATOM 5586 N N . LYS A 1 724 ? -1.047 -34.254 10.521 1.00 93.44 724 LYS A N 1
ATOM 5587 C CA . LYS A 1 724 ? 0.216 -34.681 11.156 1.00 93.44 724 LYS A CA 1
ATOM 5588 C C . LYS A 1 724 ? 0.417 -34.156 12.574 1.00 93.44 724 LYS A C 1
ATOM 5590 O O . LYS A 1 724 ? 1.138 -34.807 13.331 1.00 93.44 724 LYS A O 1
ATOM 5595 N N . VAL A 1 725 ? -0.206 -33.039 12.951 1.00 95.44 725 VAL A N 1
ATOM 5596 C CA . VAL A 1 725 ? -0.061 -32.432 14.284 1.00 95.44 725 VAL A CA 1
ATOM 5597 C C . VAL A 1 725 ? -1.347 -32.616 15.081 1.00 95.44 725 VAL A C 1
ATOM 5599 O O . VAL A 1 725 ? -2.417 -32.177 14.674 1.00 95.44 725 VAL A O 1
ATOM 5602 N N . LYS A 1 726 ? -1.240 -33.291 16.227 1.00 93.94 726 LYS A N 1
ATOM 5603 C CA . LYS A 1 726 ? -2.379 -33.605 17.101 1.00 93.94 726 LYS A CA 1
ATOM 5604 C C . LYS A 1 726 ? -2.606 -32.479 18.104 1.00 93.94 726 LYS A C 1
ATOM 5606 O O . LYS A 1 726 ? -1.631 -31.876 18.543 1.00 93.94 726 LYS A O 1
ATOM 5611 N N . GLY A 1 727 ? -3.870 -32.242 18.463 1.00 94.50 727 GLY A N 1
ATOM 5612 C CA . GLY A 1 727 ? -4.288 -31.145 19.346 1.00 94.50 727 GLY A CA 1
ATOM 5613 C C . GLY A 1 727 ? -4.412 -29.786 18.640 1.00 94.50 727 GLY A C 1
ATOM 5614 O O . GLY A 1 727 ? -4.199 -28.751 19.263 1.00 94.50 727 GLY A O 1
ATOM 5615 N N . ILE A 1 728 ? -4.718 -29.778 17.334 1.00 97.81 728 ILE A N 1
ATOM 5616 C CA . ILE A 1 728 ? -5.178 -28.586 16.606 1.00 97.81 728 ILE A CA 1
ATOM 5617 C C . ILE A 1 728 ? -6.647 -28.792 16.242 1.00 97.81 728 ILE A C 1
ATOM 5619 O O . ILE A 1 728 ? -6.976 -29.694 15.470 1.00 97.81 728 ILE A O 1
ATOM 5623 N N . ASP A 1 729 ? -7.515 -27.928 16.751 1.00 98.00 729 ASP A N 1
ATOM 5624 C CA . ASP A 1 729 ? -8.954 -27.978 16.488 1.00 98.00 729 ASP A CA 1
ATOM 5625 C C . ASP A 1 729 ? -9.339 -27.200 15.234 1.00 98.00 729 ASP A C 1
ATOM 5627 O O . ASP A 1 729 ? -10.185 -27.626 14.447 1.00 98.00 729 ASP A O 1
ATOM 5631 N N . VAL A 1 730 ? -8.716 -26.033 15.046 1.00 98.75 730 VAL A N 1
ATOM 5632 C CA . VAL A 1 730 ? -9.040 -25.098 13.967 1.00 98.75 730 VAL A CA 1
ATOM 5633 C C . VAL A 1 730 ? -7.762 -24.599 13.301 1.00 98.75 730 VAL A C 1
ATOM 5635 O O . VAL A 1 730 ? -6.827 -24.176 13.980 1.00 98.75 730 VAL A O 1
ATOM 5638 N N . ILE A 1 731 ? -7.750 -24.583 11.970 1.00 98.81 731 ILE A N 1
ATOM 5639 C CA . ILE A 1 731 ? -6.743 -23.904 11.153 1.00 98.81 731 ILE A CA 1
ATOM 5640 C C . ILE A 1 731 ? -7.415 -22.745 10.409 1.00 98.81 731 ILE A C 1
ATOM 5642 O O . ILE A 1 731 ? -8.400 -22.930 9.693 1.00 98.81 731 ILE A O 1
ATOM 5646 N N . VAL A 1 732 ? -6.870 -21.544 10.581 1.00 98.88 732 VAL A N 1
ATOM 5647 C CA . VAL A 1 732 ? -7.286 -20.318 9.893 1.00 98.88 732 VAL A CA 1
ATOM 5648 C C . VAL A 1 732 ? -6.160 -19.910 8.952 1.00 98.88 732 VAL A C 1
ATOM 5650 O O . VAL A 1 732 ? -5.169 -19.341 9.407 1.00 98.88 732 VAL A O 1
ATOM 5653 N N . GLY A 1 733 ? -6.306 -20.243 7.670 1.00 98.06 733 GLY A N 1
ATOM 5654 C CA . GLY A 1 733 ? -5.229 -20.186 6.681 1.00 98.06 733 GLY A CA 1
ATOM 5655 C C . GLY A 1 733 ? -5.237 -18.971 5.746 1.00 98.06 733 GLY A C 1
ATOM 5656 O O . GLY A 1 733 ? -6.171 -18.163 5.738 1.00 98.06 733 GLY A O 1
ATOM 5657 N N . GLY A 1 734 ? -4.206 -18.912 4.902 1.00 95.81 734 GLY A N 1
ATOM 5658 C CA . GLY A 1 734 ? -4.030 -17.992 3.772 1.00 95.81 734 GLY A CA 1
ATOM 5659 C C . GLY A 1 734 ? -3.029 -18.544 2.746 1.00 95.81 734 GLY A C 1
ATOM 5660 O O . GLY A 1 734 ? -2.880 -19.763 2.633 1.00 95.81 734 GLY A O 1
ATOM 5661 N N . HIS A 1 735 ? -2.299 -17.666 2.053 1.00 89.88 735 HIS A N 1
ATOM 5662 C CA . HIS A 1 735 ? -1.247 -17.940 1.056 1.00 89.88 735 HIS A CA 1
ATOM 5663 C C . HIS A 1 735 ? -1.738 -18.460 -0.303 1.00 89.88 735 HIS A C 1
ATOM 5665 O O . HIS A 1 735 ? -1.375 -17.915 -1.344 1.00 89.88 735 HIS A O 1
ATOM 5671 N N . SER A 1 736 ? -2.581 -19.496 -0.326 1.00 82.31 736 SER A N 1
ATOM 5672 C CA . SER A 1 736 ? -3.060 -20.112 -1.576 1.00 82.31 736 SER A CA 1
ATOM 5673 C C . SER A 1 736 ? -4.325 -19.454 -2.148 1.00 82.31 736 SER A C 1
ATOM 5675 O O . SER A 1 736 ? -4.784 -19.832 -3.227 1.00 82.31 736 SER A O 1
ATOM 5677 N N . HIS A 1 737 ? -4.864 -18.438 -1.459 1.00 85.56 737 HIS A N 1
ATOM 5678 C CA . HIS A 1 737 ? -6.050 -17.657 -1.841 1.00 85.56 737 HIS A CA 1
ATOM 5679 C C . HIS A 1 737 ? -7.340 -18.503 -1.963 1.00 85.56 737 HIS A C 1
ATOM 5681 O O . HIS A 1 737 ? -8.280 -18.123 -2.679 1.00 85.56 737 HIS A O 1
ATOM 5687 N N . ASP A 1 738 ? -7.425 -19.647 -1.275 1.00 90.50 738 ASP A N 1
ATOM 5688 C CA . ASP A 1 738 ? -8.511 -20.611 -1.460 1.00 90.50 738 ASP A CA 1
ATOM 5689 C C . ASP A 1 738 ? -9.877 -20.069 -1.015 1.00 90.50 738 ASP A C 1
ATOM 5691 O O . ASP A 1 738 ? -10.055 -19.503 0.070 1.00 90.50 738 ASP A O 1
ATOM 5695 N N . LYS A 1 739 ? -10.892 -20.275 -1.864 1.00 94.25 739 LYS A N 1
ATOM 5696 C CA . LYS A 1 739 ? -12.276 -19.893 -1.562 1.00 94.25 739 LYS A CA 1
ATOM 5697 C C . LYS A 1 739 ? -13.035 -21.046 -0.904 1.00 94.25 739 LYS A C 1
ATOM 5699 O O . LYS A 1 739 ? -13.870 -21.699 -1.535 1.00 94.25 739 LYS A O 1
ATOM 5704 N N . LEU A 1 740 ? -12.788 -21.260 0.384 1.00 95.38 740 LEU A N 1
ATOM 5705 C CA . LEU A 1 740 ? -13.509 -22.254 1.179 1.00 95.38 740 LEU A CA 1
ATOM 5706 C C . LEU A 1 740 ? -14.915 -21.742 1.555 1.00 95.38 740 LEU A C 1
ATOM 5708 O O . LEU A 1 740 ? -15.149 -21.224 2.642 1.00 95.38 740 LEU A O 1
ATOM 5712 N N . GLU A 1 741 ? -15.876 -21.899 0.632 1.00 92.56 741 GLU A N 1
ATOM 5713 C CA . GLU A 1 741 ? -17.306 -21.545 0.810 1.00 92.56 741 GLU A CA 1
ATOM 5714 C C . GLU A 1 741 ? -17.965 -22.236 2.027 1.00 92.56 741 GLU A C 1
ATOM 5716 O O . GLU A 1 741 ? -19.013 -21.794 2.499 1.00 92.56 741 GLU A O 1
ATOM 5721 N N . LYS A 1 742 ? -17.358 -23.330 2.505 1.00 94.06 742 LYS A N 1
ATOM 5722 C CA . LYS A 1 742 ? -17.634 -24.047 3.757 1.00 94.06 742 LYS A CA 1
ATOM 5723 C C . LYS A 1 742 ? -16.309 -24.552 4.354 1.00 94.06 742 LYS A C 1
ATOM 5725 O O . LYS A 1 742 ? -15.361 -24.740 3.587 1.00 94.06 742 LYS A O 1
ATOM 5730 N N . PRO A 1 743 ? -16.239 -24.831 5.669 1.00 96.06 743 PRO A N 1
ATOM 5731 C CA . PRO A 1 743 ? -15.043 -25.397 6.287 1.00 96.06 743 PRO A CA 1
ATOM 5732 C C . PRO A 1 743 ? -14.679 -26.768 5.708 1.00 96.06 743 PRO A C 1
ATOM 5734 O O . PRO A 1 743 ? -15.558 -27.582 5.413 1.00 96.06 743 PRO A O 1
ATOM 5737 N N . THR A 1 744 ? -13.381 -27.043 5.592 1.00 96.62 744 THR A N 1
ATOM 5738 C CA . THR A 1 744 ? -12.868 -28.390 5.297 1.00 96.62 744 THR A CA 1
ATOM 5739 C C . THR A 1 744 ? -12.575 -29.101 6.610 1.00 96.62 744 THR A C 1
ATOM 5741 O O . THR A 1 744 ? -11.855 -28.565 7.443 1.00 96.62 744 THR A O 1
ATOM 5744 N N . VAL A 1 745 ? -13.112 -30.307 6.806 1.00 94.88 745 VAL A N 1
ATOM 5745 C CA . VAL A 1 745 ? -12.894 -31.088 8.033 1.00 94.88 745 VAL A CA 1
ATOM 5746 C C . VAL A 1 745 ? -11.968 -32.265 7.741 1.00 94.88 745 VAL A C 1
ATOM 5748 O O . VAL A 1 745 ? -12.336 -33.178 6.999 1.00 94.88 745 VAL A O 1
ATOM 5751 N N . VAL A 1 746 ? -10.779 -32.255 8.341 1.00 92.44 746 VAL A N 1
ATOM 5752 C CA . VAL A 1 746 ? -9.794 -33.338 8.240 1.00 92.44 746 VAL A CA 1
ATOM 5753 C C . VAL A 1 746 ? -10.003 -34.312 9.398 1.00 92.44 746 VAL A C 1
ATOM 5755 O O . VAL A 1 746 ? -9.992 -33.924 10.561 1.00 92.44 746 VAL A O 1
ATOM 5758 N N . ASN A 1 747 ? -10.187 -35.592 9.068 1.00 83.50 747 ASN A N 1
ATOM 5759 C CA . ASN A 1 747 ? -10.260 -36.697 10.023 1.00 83.50 747 ASN A CA 1
ATOM 5760 C C . ASN A 1 747 ? -9.189 -37.723 9.643 1.00 83.50 747 ASN A C 1
ATOM 5762 O O . ASN A 1 747 ? -9.291 -38.351 8.591 1.00 83.50 747 ASN A O 1
ATOM 5766 N N . THR A 1 748 ? -8.163 -37.878 10.478 1.00 66.69 748 THR A N 1
ATOM 5767 C CA . THR A 1 748 ? -6.996 -38.727 10.171 1.00 66.69 748 THR A CA 1
ATOM 5768 C C . THR A 1 748 ? -7.293 -40.221 10.280 1.00 66.69 748 THR A C 1
ATOM 5770 O O . THR A 1 748 ? -6.882 -40.998 9.422 1.00 66.69 748 THR A O 1
ATOM 5773 N N . GLU A 1 749 ? -8.038 -40.627 11.309 1.00 68.00 749 GLU A N 1
ATOM 5774 C CA . GLU A 1 749 ? -8.457 -42.011 11.551 1.00 68.00 749 GLU A CA 1
ATOM 5775 C C . GLU A 1 749 ? -9.884 -42.056 12.127 1.00 68.00 749 GLU A C 1
ATOM 5777 O O . GLU A 1 749 ? -10.419 -41.057 12.611 1.00 68.00 749 GLU A O 1
ATOM 5782 N N . ALA A 1 750 ? -10.526 -43.228 12.090 1.00 53.94 750 ALA A N 1
ATOM 5783 C CA . ALA A 1 750 ? -11.883 -43.405 12.607 1.00 53.94 750 ALA A CA 1
ATOM 5784 C C . ALA A 1 750 ? -11.918 -43.279 14.144 1.00 53.94 750 ALA A C 1
ATOM 5786 O O . ALA A 1 750 ? -11.557 -44.215 14.856 1.00 53.94 750 ALA A O 1
ATOM 5787 N N . GLY A 1 751 ? -12.383 -42.130 14.641 1.00 61.25 751 GLY A N 1
ATOM 5788 C CA . GLY A 1 751 ? -12.374 -41.783 16.068 1.00 61.25 751 GLY A CA 1
ATOM 5789 C C . GLY A 1 751 ? -11.227 -40.856 16.489 1.00 61.25 751 GLY A C 1
ATOM 5790 O O . GLY A 1 751 ? -11.068 -40.620 17.684 1.00 61.25 751 GLY A O 1
ATOM 5791 N N . ALA A 1 752 ? -10.448 -40.328 15.539 1.00 71.44 752 ALA A N 1
ATOM 5792 C CA . ALA A 1 752 ? -9.641 -39.133 15.771 1.00 71.44 752 ALA A CA 1
ATOM 5793 C C . ALA A 1 752 ? -10.543 -37.893 15.936 1.00 71.44 752 ALA A C 1
ATOM 5795 O O . ALA A 1 752 ? -11.686 -37.883 15.476 1.00 71.44 752 ALA A O 1
ATOM 5796 N N . GLU A 1 753 ? -10.022 -36.848 16.578 1.00 81.19 753 GLU A N 1
ATOM 5797 C CA . GLU A 1 753 ? -10.693 -35.546 16.649 1.00 81.19 753 GLU A CA 1
ATOM 5798 C C . GLU A 1 753 ? -10.608 -34.803 15.299 1.00 81.19 753 GLU A C 1
ATOM 5800 O O . GLU A 1 753 ? -9.579 -34.898 14.621 1.00 81.19 753 GLU A O 1
ATOM 5805 N N . PRO A 1 754 ? -11.677 -34.095 14.884 1.00 90.50 754 PRO A N 1
ATOM 5806 C CA . PRO A 1 754 ? -11.717 -33.391 13.607 1.00 90.50 754 PRO A CA 1
ATOM 5807 C C . PRO A 1 754 ? -11.001 -32.036 13.676 1.00 90.50 754 PRO A C 1
ATOM 5809 O O . PRO A 1 754 ? -11.413 -31.158 14.433 1.00 90.50 754 PRO A O 1
ATOM 5812 N N . THR A 1 755 ? -10.014 -31.812 12.807 1.00 96.50 755 THR A N 1
ATOM 5813 C CA . THR A 1 755 ? -9.433 -30.474 12.595 1.00 96.50 755 THR A CA 1
ATOM 5814 C C . THR A 1 755 ? -10.213 -29.736 11.502 1.00 96.50 755 THR A C 1
ATOM 5816 O O . THR A 1 755 ? -10.417 -30.264 10.404 1.00 96.50 755 THR A O 1
ATOM 5819 N N . VAL A 1 756 ? -10.650 -28.508 11.784 1.00 98.00 756 VAL A N 1
ATOM 5820 C CA . VAL A 1 756 ? -11.491 -27.683 10.900 1.00 98.00 756 VAL A CA 1
ATOM 5821 C C . VAL A 1 756 ? -10.666 -26.575 10.241 1.00 98.00 756 VAL A C 1
ATOM 5823 O O . VAL A 1 756 ? -10.099 -25.734 10.928 1.00 98.00 756 VAL A O 1
ATOM 5826 N N . ILE A 1 757 ? -10.619 -26.538 8.910 1.00 98.38 757 ILE A N 1
ATOM 5827 C CA . ILE A 1 757 ? -9.800 -25.603 8.122 1.00 98.38 757 ILE A CA 1
ATOM 5828 C C . ILE A 1 757 ? -10.686 -24.585 7.393 1.00 98.38 757 ILE A C 1
ATOM 5830 O O . ILE A 1 757 ? -11.653 -24.967 6.722 1.00 98.38 757 ILE A O 1
ATOM 5834 N N . VAL A 1 758 ? -10.335 -23.298 7.483 1.00 98.62 758 VAL A N 1
ATOM 5835 C CA . VAL A 1 758 ? -11.014 -22.185 6.795 1.00 98.62 758 VAL A CA 1
ATOM 5836 C C . VAL A 1 758 ? -10.031 -21.181 6.175 1.00 98.62 758 VAL A C 1
ATOM 5838 O O . VAL A 1 758 ? -9.014 -20.842 6.773 1.00 98.62 758 VAL A O 1
ATOM 5841 N N . GLN A 1 759 ? -10.376 -20.664 4.990 1.00 97.94 759 GLN A N 1
ATOM 5842 C CA . GLN A 1 759 ? -9.709 -19.558 4.283 1.00 97.94 759 GLN A CA 1
ATOM 5843 C C . GLN A 1 759 ? -10.778 -18.665 3.624 1.00 97.94 759 GLN A C 1
ATOM 5845 O O . GLN A 1 759 ? -11.844 -19.159 3.251 1.00 97.94 759 GLN A O 1
ATOM 5850 N N . ALA A 1 760 ? -10.531 -17.357 3.501 1.00 97.75 760 ALA A N 1
ATOM 5851 C CA . ALA A 1 760 ? -11.503 -16.362 3.025 1.00 97.75 760 ALA A CA 1
ATOM 5852 C C . ALA A 1 760 ? -11.181 -15.780 1.630 1.00 97.75 760 ALA A C 1
ATOM 5854 O O . ALA A 1 760 ? -11.565 -14.646 1.324 1.00 97.75 760 ALA A O 1
ATOM 5855 N N . ASN A 1 761 ? -10.534 -16.568 0.762 1.00 94.56 761 ASN A N 1
ATOM 5856 C CA . ASN A 1 761 ? -10.048 -16.158 -0.560 1.00 94.56 761 ASN A CA 1
ATOM 5857 C C . ASN A 1 761 ? -9.041 -14.991 -0.477 1.00 94.56 761 ASN A C 1
ATOM 5859 O O . ASN A 1 761 ? -8.041 -15.156 0.202 1.00 94.56 761 ASN A O 1
ATOM 5863 N N . GLU A 1 762 ? -9.236 -13.859 -1.161 1.00 87.00 762 GLU A N 1
ATOM 5864 C CA . GLU A 1 762 ? -8.201 -12.826 -1.335 1.00 87.00 762 GLU A CA 1
ATOM 5865 C C . GLU A 1 762 ? -8.791 -11.405 -1.358 1.00 87.00 762 GLU A C 1
ATOM 5867 O O . GLU A 1 762 ? -10.006 -11.206 -1.490 1.00 87.00 762 GLU A O 1
ATOM 5872 N N . TYR A 1 763 ? -7.922 -10.393 -1.270 1.00 87.56 763 TYR A N 1
ATOM 5873 C CA . TYR A 1 763 ? -8.201 -8.974 -1.566 1.00 87.56 763 TYR A CA 1
ATOM 5874 C C . TYR A 1 763 ? -9.350 -8.355 -0.746 1.00 87.56 763 TYR A C 1
ATOM 5876 O O . TYR A 1 763 ? -10.019 -7.408 -1.174 1.00 87.56 763 TYR A O 1
ATOM 5884 N N . SER A 1 764 ? -9.608 -8.891 0.451 1.00 91.69 764 SER A N 1
ATOM 5885 C CA . SER A 1 764 ? -10.781 -8.542 1.267 1.00 91.69 764 SER A CA 1
ATOM 5886 C C . SER A 1 764 ? -12.119 -8.699 0.521 1.00 91.69 764 SER A C 1
ATOM 5888 O O . SER A 1 764 ? -13.075 -7.984 0.819 1.00 91.69 764 SER A O 1
ATOM 5890 N N . ASN A 1 765 ? -12.224 -9.600 -0.464 1.00 92.62 765 ASN A N 1
ATOM 5891 C CA . ASN A 1 765 ? -13.497 -9.872 -1.145 1.00 92.62 765 ASN A CA 1
ATOM 5892 C C . ASN A 1 765 ? -14.555 -10.425 -0.179 1.00 92.62 765 ASN A C 1
ATOM 5894 O O . ASN A 1 765 ? -15.744 -10.139 -0.334 1.00 92.62 765 ASN A O 1
ATOM 5898 N N . TYR A 1 766 ? -14.114 -11.162 0.841 1.00 98.38 766 TYR A N 1
ATOM 5899 C CA . TYR A 1 766 ? -14.958 -11.763 1.864 1.00 98.38 766 TYR A CA 1
ATOM 5900 C C . TYR A 1 766 ? -14.437 -11.425 3.267 1.00 98.38 766 TYR A C 1
ATOM 5902 O O . TYR A 1 766 ? -13.255 -11.139 3.463 1.00 98.38 766 TYR A O 1
ATOM 5910 N N . LEU A 1 767 ? -15.332 -11.478 4.251 1.00 98.62 767 LEU A N 1
ATOM 5911 C CA . LEU A 1 767 ? -14.986 -11.732 5.648 1.00 98.62 767 LEU A CA 1
ATOM 5912 C C . LEU A 1 767 ? -15.343 -13.193 5.934 1.00 98.62 767 LEU A C 1
ATOM 5914 O O . LEU A 1 767 ? -16.493 -13.588 5.730 1.00 98.62 767 LEU A O 1
ATOM 5918 N N . GLY A 1 768 ? -14.378 -13.993 6.378 1.00 98.56 768 GLY A N 1
ATOM 5919 C CA . GLY A 1 768 ? -14.653 -15.357 6.813 1.00 98.56 768 GLY A CA 1
ATOM 5920 C C . GLY A 1 768 ? -15.305 -15.364 8.192 1.00 98.56 768 GLY A C 1
ATOM 5921 O O . GLY A 1 768 ? -14.896 -14.603 9.071 1.00 98.56 768 GLY A O 1
ATOM 5922 N N . GLN A 1 769 ? -16.317 -16.209 8.382 1.00 98.25 769 GLN A N 1
ATOM 5923 C CA . GLN A 1 769 ? -16.891 -16.527 9.688 1.00 98.25 769 GLN A CA 1
ATOM 5924 C C . GLN A 1 769 ? -16.993 -18.045 9.835 1.00 98.25 769 GLN A C 1
ATOM 5926 O O . GLN A 1 769 ? -17.687 -18.696 9.052 1.00 98.25 769 GLN A O 1
ATOM 5931 N N . LEU A 1 770 ? -16.347 -18.573 10.872 1.00 98.56 770 LEU A N 1
ATOM 5932 C CA . LEU A 1 770 ? -16.504 -19.933 11.377 1.00 98.56 770 LEU A CA 1
ATOM 5933 C C . LEU A 1 770 ? -17.187 -19.861 12.745 1.00 98.56 770 LEU A C 1
ATOM 5935 O O . LEU A 1 770 ? -16.677 -19.202 13.647 1.00 98.56 770 LEU A O 1
ATOM 5939 N N . ASP A 1 771 ? -18.313 -20.542 12.898 1.00 96.62 771 ASP A N 1
ATOM 5940 C CA . ASP A 1 771 ? -18.990 -20.751 14.174 1.00 96.62 771 ASP A CA 1
ATOM 5941 C C . ASP A 1 771 ? -18.742 -22.219 14.577 1.00 96.62 771 ASP A C 1
ATOM 5943 O O . ASP A 1 771 ? -19.097 -23.134 13.830 1.00 96.62 771 ASP A O 1
ATOM 5947 N N . VAL A 1 772 ? -18.060 -22.455 15.704 1.00 95.75 772 VAL A N 1
ATOM 5948 C CA . VAL A 1 772 ? -17.585 -23.785 16.137 1.00 95.75 772 VAL A CA 1
ATOM 5949 C C . VAL A 1 772 ? -18.015 -24.094 17.575 1.00 95.75 772 VAL A C 1
ATOM 5951 O O . VAL A 1 772 ? -17.975 -23.227 18.447 1.00 95.75 772 VAL A O 1
ATOM 5954 N N . GLU A 1 773 ? -18.443 -25.335 17.806 1.00 92.88 773 GLU A N 1
ATOM 5955 C CA . GLU A 1 773 ? -18.976 -25.838 19.076 1.00 92.88 773 GLU A CA 1
ATOM 5956 C C . GLU A 1 773 ? -18.028 -26.896 19.664 1.00 92.88 773 GLU A C 1
ATOM 5958 O O . GLU A 1 773 ? -17.724 -27.905 19.014 1.00 92.88 773 GLU A O 1
ATOM 5963 N N . PHE A 1 774 ? -17.574 -26.664 20.898 1.00 89.50 774 PHE A N 1
ATOM 5964 C CA . PHE A 1 774 ? -16.573 -27.473 21.597 1.00 89.50 774 PHE A CA 1
ATOM 5965 C C . PHE A 1 774 ? -17.137 -28.171 22.838 1.00 89.50 774 PHE A C 1
ATOM 5967 O O . PHE A 1 774 ? -17.687 -27.506 23.718 1.00 89.50 774 PHE A O 1
ATOM 5974 N N . ASP A 1 775 ? -16.933 -29.479 22.981 1.00 81.75 775 ASP A N 1
ATOM 5975 C CA . ASP A 1 775 ? -17.312 -30.186 24.207 1.00 81.75 775 ASP A CA 1
ATOM 5976 C C . ASP A 1 775 ? -16.441 -29.800 25.424 1.00 81.75 775 ASP A C 1
ATOM 5978 O O . ASP A 1 775 ? -15.439 -29.079 25.332 1.00 81.75 775 ASP A O 1
ATOM 5982 N N . LYS A 1 776 ? -16.831 -30.305 26.601 1.00 73.69 776 LYS A N 1
ATOM 5983 C CA . LYS A 1 776 ? -16.125 -30.077 27.874 1.00 73.69 776 LYS A CA 1
ATOM 5984 C C . LYS A 1 776 ? -14.652 -30.517 27.878 1.00 73.69 776 LYS A C 1
ATOM 5986 O O . LYS A 1 776 ? -13.864 -29.963 28.638 1.00 73.69 776 LYS A O 1
ATOM 5991 N N . ASP A 1 777 ? -14.280 -31.511 27.071 1.00 81.12 777 ASP A N 1
ATOM 5992 C CA . ASP A 1 777 ? -12.904 -32.008 26.986 1.00 81.12 777 ASP A CA 1
ATOM 5993 C C . ASP A 1 777 ? -12.079 -31.181 25.994 1.00 81.12 777 ASP A C 1
ATOM 5995 O O . ASP A 1 777 ? -10.853 -31.285 26.006 1.00 81.12 777 ASP A O 1
ATOM 5999 N N . GLY A 1 778 ? -12.733 -30.312 25.216 1.00 85.94 778 GLY A N 1
ATOM 6000 C CA . GLY A 1 778 ? -12.127 -29.415 24.239 1.00 85.94 778 GLY A CA 1
ATOM 6001 C C . GLY A 1 778 ? -12.376 -29.817 22.789 1.00 85.94 778 GLY A C 1
ATOM 6002 O O . GLY A 1 778 ? -11.900 -29.132 21.897 1.00 85.94 778 GLY A O 1
ATOM 6003 N N . LYS A 1 779 ? -13.125 -30.894 22.529 1.00 89.00 779 LYS A N 1
ATOM 6004 C CA . LYS A 1 779 ? -13.258 -31.480 21.188 1.00 89.00 779 LYS A CA 1
ATOM 6005 C C . LYS A 1 779 ? -14.264 -30.711 20.346 1.00 89.00 779 LYS A C 1
ATOM 6007 O O . LYS A 1 779 ? -15.380 -30.467 20.805 1.00 89.00 779 LYS A O 1
ATOM 6012 N N . VAL A 1 780 ? -13.937 -30.427 19.088 1.00 91.94 780 VAL A N 1
ATOM 6013 C CA . VAL A 1 780 ? -14.926 -29.935 18.115 1.00 91.94 780 VAL A CA 1
ATOM 6014 C C . VAL A 1 780 ? -15.996 -31.001 17.865 1.00 91.94 780 VAL A C 1
ATOM 6016 O O . VAL A 1 780 ? -15.692 -32.103 17.404 1.00 91.94 780 VAL A O 1
ATOM 6019 N N . ILE A 1 781 ? -17.258 -30.656 18.123 1.00 88.81 781 ILE A N 1
ATOM 6020 C CA . ILE A 1 781 ? -18.420 -31.533 17.892 1.00 88.81 781 ILE A CA 1
ATOM 6021 C C . ILE A 1 781 ? -19.367 -31.016 16.803 1.00 88.81 781 ILE A C 1
ATOM 6023 O O . ILE A 1 781 ? -20.056 -31.816 16.167 1.00 88.81 781 ILE A O 1
ATOM 6027 N N . ALA A 1 782 ? -19.373 -29.707 16.538 1.00 88.69 782 ALA A N 1
ATOM 6028 C CA . ALA A 1 782 ? -20.075 -29.107 15.409 1.00 88.69 782 ALA A CA 1
ATOM 6029 C C . ALA A 1 782 ? -19.324 -27.881 14.874 1.00 88.69 782 ALA A C 1
ATOM 6031 O O . ALA A 1 782 ? -18.560 -27.228 15.584 1.00 88.69 782 ALA A O 1
ATOM 6032 N N . ASN A 1 783 ? -19.544 -27.574 13.597 1.00 93.88 783 ASN A N 1
ATOM 6033 C CA . ASN A 1 783 ? -19.114 -26.332 12.967 1.00 93.88 783 ASN A CA 1
ATOM 6034 C C . ASN A 1 783 ? -20.066 -25.960 11.820 1.00 93.88 783 ASN A C 1
ATOM 6036 O O . ASN A 1 783 ? -20.569 -26.837 11.115 1.00 93.88 783 ASN A O 1
ATOM 6040 N N . ASP A 1 784 ? -20.278 -24.663 11.611 1.00 93.25 784 ASP A N 1
ATOM 6041 C CA . ASP A 1 784 ? -20.767 -24.107 10.347 1.00 93.25 784 ASP A CA 1
ATOM 6042 C C . ASP A 1 784 ? -19.905 -22.899 9.973 1.00 93.25 784 ASP A C 1
ATOM 6044 O O . ASP A 1 784 ? -19.390 -22.182 10.830 1.00 93.25 784 ASP A O 1
ATOM 6048 N N . GLY A 1 785 ? -19.708 -22.679 8.679 1.00 94.06 785 GLY A N 1
ATOM 6049 C CA . GLY A 1 785 ? -18.814 -21.633 8.200 1.00 94.06 785 GLY A CA 1
ATOM 6050 C C . GLY A 1 785 ? -19.273 -21.059 6.875 1.00 94.06 785 GLY A C 1
ATOM 6051 O O . GLY A 1 785 ? -19.831 -21.767 6.032 1.00 94.06 785 GLY A O 1
ATOM 6052 N N . LYS A 1 786 ? -19.068 -19.752 6.723 1.00 95.88 786 LYS A N 1
ATOM 6053 C CA . LYS A 1 786 ? -19.611 -18.943 5.632 1.00 95.88 786 LYS A CA 1
ATOM 6054 C C . LYS A 1 786 ? -18.672 -17.798 5.264 1.00 95.88 786 LYS A C 1
ATOM 6056 O O . LYS A 1 786 ? -18.053 -17.176 6.127 1.00 95.88 786 LYS A O 1
ATOM 6061 N N . LEU A 1 787 ? -18.640 -17.469 3.976 1.00 98.25 787 LEU A N 1
ATOM 6062 C CA . LEU A 1 787 ? -17.934 -16.303 3.454 1.00 98.25 787 LEU A CA 1
ATOM 6063 C C . LEU A 1 787 ? -18.912 -15.139 3.255 1.00 98.25 787 LEU A C 1
ATOM 6065 O O . LEU A 1 787 ? -19.817 -15.187 2.418 1.00 98.25 787 LEU A O 1
ATOM 6069 N N . ILE A 1 788 ? -18.736 -14.074 4.035 1.00 98.12 788 ILE A N 1
ATOM 6070 C CA . ILE A 1 788 ? -19.542 -12.854 3.956 1.00 98.12 788 ILE A CA 1
ATOM 6071 C C . ILE A 1 788 ? -18.983 -11.991 2.822 1.00 98.12 788 ILE A C 1
ATOM 6073 O O . ILE A 1 788 ? -18.001 -11.279 3.003 1.00 98.12 788 ILE A O 1
ATOM 6077 N N . ASP A 1 789 ? -19.603 -12.076 1.644 1.00 98.06 789 ASP A N 1
ATOM 6078 C CA . ASP A 1 789 ? -19.253 -11.298 0.445 1.00 98.06 789 ASP A CA 1
ATOM 6079 C C . ASP A 1 789 ? -19.384 -9.782 0.694 1.00 98.06 789 ASP A C 1
ATOM 6081 O O . ASP A 1 789 ? -20.487 -9.235 0.807 1.00 98.06 789 ASP A O 1
ATOM 6085 N N . LEU A 1 790 ? -18.235 -9.104 0.756 1.00 97.62 790 LEU A N 1
ATOM 6086 C CA . LEU A 1 790 ? -18.105 -7.671 1.034 1.00 97.62 790 LEU A CA 1
ATOM 6087 C C . LEU A 1 790 ? -18.335 -6.799 -0.210 1.00 97.62 790 LEU A C 1
ATOM 6089 O O . LEU A 1 790 ? -18.427 -5.573 -0.098 1.00 97.62 790 LEU A O 1
ATOM 6093 N N . ASN A 1 791 ? -18.447 -7.407 -1.391 1.00 94.81 791 ASN A N 1
ATOM 6094 C CA . ASN A 1 791 ? -18.696 -6.738 -2.666 1.00 94.81 791 ASN A CA 1
ATOM 6095 C C . ASN A 1 791 ? -20.089 -7.053 -3.247 1.00 94.81 791 ASN A C 1
ATOM 6097 O O . ASN A 1 791 ? -20.466 -6.479 -4.272 1.00 94.81 791 ASN A O 1
ATOM 6101 N N . LYS A 1 792 ? -20.892 -7.877 -2.561 1.00 96.44 792 LYS A N 1
ATOM 6102 C CA . LYS A 1 792 ? -22.272 -8.231 -2.917 1.00 96.44 792 LYS A CA 1
ATOM 6103 C C . LYS A 1 792 ? -23.138 -7.001 -3.165 1.00 96.44 792 LYS A C 1
ATOM 6105 O O . LYS A 1 792 ? -23.239 -6.118 -2.310 1.00 96.44 792 LYS A O 1
ATOM 6110 N N . GLN A 1 793 ? -23.832 -6.975 -4.301 1.00 94.94 793 GLN A N 1
ATOM 6111 C CA . GLN A 1 793 ? -24.743 -5.891 -4.676 1.00 94.94 793 GLN A CA 1
ATOM 6112 C C . GLN A 1 793 ? -26.203 -6.347 -4.770 1.00 94.94 793 GLN A C 1
ATOM 6114 O O . GLN A 1 793 ? -26.510 -7.478 -5.146 1.00 94.94 793 GLN A O 1
ATOM 6119 N N . ASN A 1 794 ? -27.106 -5.422 -4.454 1.00 93.38 794 ASN A N 1
ATOM 6120 C CA . ASN A 1 794 ? -28.529 -5.504 -4.753 1.00 93.38 794 ASN A CA 1
ATOM 6121 C C . ASN A 1 794 ? -28.785 -5.258 -6.254 1.00 93.38 794 ASN A C 1
ATOM 6123 O O . ASN A 1 794 ? -27.918 -4.782 -6.989 1.00 93.38 794 ASN A O 1
ATOM 6127 N N . ALA A 1 795 ? -30.014 -5.509 -6.715 1.00 94.31 795 ALA A N 1
ATOM 6128 C CA . ALA A 1 795 ? -30.400 -5.323 -8.120 1.00 94.31 795 ALA A CA 1
ATOM 6129 C C . ALA A 1 795 ? -30.284 -3.865 -8.634 1.00 94.31 795 ALA A C 1
ATOM 6131 O O . ALA A 1 795 ? -30.238 -3.643 -9.843 1.00 94.31 795 ALA A O 1
ATOM 6132 N N . ASP A 1 796 ? -30.215 -2.876 -7.737 1.00 90.81 796 ASP A N 1
ATOM 6133 C CA . ASP A 1 796 ? -29.992 -1.455 -8.045 1.00 90.81 796 ASP A CA 1
ATOM 6134 C C . ASP A 1 796 ? -28.503 -1.043 -8.057 1.00 90.81 796 ASP A C 1
ATOM 6136 O O . ASP A 1 796 ? -28.192 0.127 -8.285 1.00 90.81 796 ASP A O 1
ATOM 6140 N N . LYS A 1 797 ? -27.586 -2.003 -7.854 1.00 90.31 797 LYS A N 1
ATOM 6141 C CA . LYS A 1 797 ? -26.127 -1.833 -7.701 1.00 90.31 797 LYS A CA 1
ATOM 6142 C C . LYS A 1 797 ? -25.670 -1.134 -6.415 1.00 90.31 797 LYS A C 1
ATOM 6144 O O . LYS A 1 797 ? -24.493 -0.796 -6.298 1.00 90.31 797 LYS A O 1
ATOM 6149 N N . SER A 1 798 ? -26.546 -0.945 -5.427 1.00 91.19 798 SER A N 1
ATOM 6150 C CA . SER A 1 798 ? -26.102 -0.650 -4.059 1.00 91.19 798 SER A CA 1
ATOM 6151 C C . SER A 1 798 ? -25.438 -1.886 -3.443 1.00 91.19 798 SER A C 1
ATOM 6153 O O . SER A 1 798 ? -25.879 -3.008 -3.690 1.00 91.19 798 SER A O 1
ATOM 6155 N N . TYR A 1 799 ? -24.388 -1.710 -2.637 1.00 94.56 799 TYR A N 1
ATOM 6156 C CA . TYR A 1 799 ? -23.833 -2.819 -1.856 1.00 94.56 799 TYR A CA 1
ATOM 6157 C C . TYR A 1 799 ? -24.831 -3.274 -0.781 1.00 94.56 799 TYR A C 1
ATOM 6159 O O . TYR A 1 799 ? -25.540 -2.453 -0.195 1.00 94.56 799 TYR A O 1
ATOM 6167 N N . VAL A 1 800 ? -24.888 -4.584 -0.525 1.00 96.25 800 VAL A N 1
ATOM 6168 C CA . VAL A 1 800 ? -25.737 -5.176 0.524 1.00 96.25 800 VAL A CA 1
ATOM 6169 C C . VAL A 1 800 ? -25.266 -4.711 1.903 1.00 96.25 800 VAL A C 1
ATOM 6171 O O . VAL A 1 800 ? -26.068 -4.249 2.713 1.00 96.25 800 VAL A O 1
ATOM 6174 N N . ILE A 1 801 ? -23.953 -4.783 2.131 1.00 97.25 801 ILE A N 1
ATOM 6175 C CA . ILE A 1 801 ? -23.285 -4.295 3.337 1.00 97.25 801 ILE A CA 1
ATOM 6176 C C . ILE A 1 801 ? -22.933 -2.822 3.123 1.00 97.25 801 ILE A C 1
ATOM 6178 O O . ILE A 1 801 ? -22.375 -2.447 2.089 1.00 97.25 801 ILE A O 1
ATOM 6182 N N . LYS A 1 802 ? -23.277 -1.971 4.090 1.00 95.69 802 LYS A N 1
ATOM 6183 C CA . LYS A 1 802 ? -23.051 -0.521 4.006 1.00 95.69 802 LYS A CA 1
ATOM 6184 C C . LYS A 1 802 ? -21.625 -0.160 4.407 1.00 95.69 802 LYS A C 1
ATOM 6186 O O . LYS A 1 802 ? -21.036 -0.804 5.270 1.00 95.69 802 LYS A O 1
ATOM 6191 N N . ASP A 1 803 ? -21.091 0.902 3.814 1.00 97.81 803 ASP A N 1
ATOM 6192 C CA . ASP A 1 803 ? -19.809 1.466 4.233 1.00 97.81 803 ASP A CA 1
ATOM 6193 C C . ASP A 1 803 ? -19.935 2.085 5.641 1.00 97.81 803 ASP A C 1
ATOM 6195 O O . ASP A 1 803 ? -20.808 2.921 5.878 1.00 97.81 803 ASP A O 1
ATOM 6199 N N . ASP A 1 804 ? -19.052 1.709 6.568 1.00 98.19 804 ASP A N 1
ATOM 6200 C CA . ASP A 1 804 ? -18.891 2.381 7.860 1.00 98.19 804 ASP A CA 1
ATOM 6201 C C . ASP A 1 804 ? -18.433 3.841 7.678 1.00 98.19 804 ASP A C 1
ATOM 6203 O O . ASP A 1 804 ? -17.415 4.106 7.033 1.00 98.19 804 ASP A O 1
ATOM 6207 N N . GLU A 1 805 ? -19.167 4.802 8.254 1.00 96.19 805 GLU A N 1
ATOM 6208 C CA . GLU A 1 805 ? -18.925 6.236 8.025 1.00 96.19 805 GLU A CA 1
ATOM 6209 C C . GLU A 1 805 ? -17.556 6.720 8.538 1.00 96.19 805 GLU A C 1
ATOM 6211 O O . GLU A 1 805 ? -16.942 7.593 7.917 1.00 96.19 805 GLU A O 1
ATOM 6216 N N . GLU A 1 806 ? -17.051 6.164 9.646 1.00 96.88 806 GLU A N 1
ATOM 6217 C CA . GLU A 1 806 ? -15.752 6.549 10.210 1.00 96.88 806 GLU A CA 1
ATOM 6218 C C . GLU A 1 806 ? -14.613 6.026 9.330 1.00 96.88 806 GLU A C 1
ATOM 6220 O O . GLU A 1 806 ? -13.758 6.806 8.895 1.00 96.88 806 GLU A O 1
ATOM 6225 N N . ALA A 1 807 ? -14.644 4.737 8.988 1.00 96.19 807 ALA A N 1
ATOM 6226 C CA . ALA A 1 807 ? -13.675 4.113 8.097 1.00 96.19 807 ALA A CA 1
ATOM 6227 C C . ALA A 1 807 ? -13.674 4.761 6.703 1.00 96.19 807 ALA A C 1
ATOM 6229 O O . ALA A 1 807 ? -12.612 5.105 6.179 1.00 96.19 807 ALA A O 1
ATOM 6230 N N . LEU A 1 808 ? -14.853 5.004 6.122 1.00 97.12 808 LEU A N 1
ATOM 6231 C CA . LEU A 1 808 ? -15.002 5.653 4.818 1.00 97.12 808 LEU A CA 1
ATOM 6232 C C . LEU A 1 808 ? -14.458 7.091 4.834 1.00 97.12 808 LEU A C 1
ATOM 6234 O O . LEU A 1 808 ? -13.823 7.524 3.869 1.00 97.12 808 LEU A O 1
ATOM 6238 N N . ASN A 1 809 ? -14.661 7.835 5.924 1.00 96.44 809 ASN A N 1
ATOM 6239 C CA . ASN A 1 809 ? -14.095 9.172 6.093 1.00 96.44 809 ASN A CA 1
ATOM 6240 C C . ASN A 1 809 ? -12.564 9.137 6.259 1.00 96.44 809 ASN A C 1
ATOM 6242 O O . ASN A 1 809 ? -11.870 9.944 5.634 1.00 96.44 809 ASN A O 1
ATOM 6246 N N . ILE A 1 810 ? -12.012 8.199 7.038 1.00 96.62 810 ILE A N 1
ATOM 6247 C CA . ILE A 1 810 ? -10.555 8.017 7.173 1.00 96.62 810 ILE A CA 1
ATOM 6248 C C . ILE A 1 810 ? -9.941 7.680 5.809 1.00 96.62 810 ILE A C 1
ATOM 6250 O O . ILE A 1 810 ? -9.005 8.358 5.377 1.00 96.62 810 ILE A O 1
ATOM 6254 N N . LEU A 1 811 ? -10.505 6.708 5.085 1.00 97.19 811 LEU A N 1
ATOM 6255 C CA . LEU A 1 811 ? -10.053 6.316 3.749 1.00 97.19 811 LEU A CA 1
ATOM 6256 C C . LEU A 1 811 ? -10.037 7.520 2.798 1.00 97.19 811 LEU A C 1
ATOM 6258 O O . LEU A 1 811 ? -8.984 7.862 2.257 1.00 97.19 811 LEU A O 1
ATOM 6262 N N . ASN A 1 812 ? -11.170 8.211 2.645 1.00 95.25 812 ASN A N 1
ATOM 6263 C CA . ASN A 1 812 ? -11.324 9.301 1.678 1.00 95.25 812 ASN A CA 1
ATOM 6264 C C . ASN A 1 812 ? -10.563 10.589 2.029 1.00 95.25 812 ASN A C 1
ATOM 6266 O O . ASN A 1 812 ? -10.318 11.399 1.135 1.00 95.25 812 ASN A O 1
ATOM 6270 N N . THR A 1 813 ? -10.179 10.811 3.292 1.00 91.88 813 THR A N 1
ATOM 6271 C CA . THR A 1 813 ? -9.477 12.045 3.705 1.00 91.88 813 THR A CA 1
ATOM 6272 C C . THR A 1 813 ? -7.983 11.864 3.975 1.00 91.88 813 THR A C 1
ATOM 6274 O O . THR A 1 813 ? -7.227 12.818 3.779 1.00 91.88 813 THR A O 1
ATOM 6277 N N . LYS A 1 814 ? -7.540 10.670 4.397 1.00 94.38 814 LYS A N 1
ATOM 6278 C CA . LYS A 1 814 ? -6.152 10.393 4.814 1.00 94.38 814 LYS A CA 1
ATOM 6279 C C . LYS A 1 814 ? -5.349 9.606 3.773 1.00 94.38 814 LYS A C 1
ATOM 6281 O O . LYS A 1 814 ? -4.168 9.902 3.587 1.00 94.38 814 LYS A O 1
ATOM 6286 N N . TYR A 1 815 ? -5.980 8.641 3.096 1.00 94.25 815 TYR A N 1
ATOM 6287 C CA . TYR A 1 815 ? -5.277 7.629 2.295 1.00 94.25 815 TYR A CA 1
ATOM 6288 C C . TYR A 1 815 ? -5.600 7.684 0.797 1.00 94.25 815 TYR A C 1
ATOM 6290 O O . TYR A 1 815 ? -4.706 7.849 -0.034 1.00 94.25 815 TYR A O 1
ATOM 6298 N N . LYS A 1 816 ? -6.885 7.612 0.433 1.00 92.44 816 LYS A N 1
ATOM 6299 C CA . LYS A 1 816 ? -7.324 7.573 -0.966 1.00 92.44 816 LYS A CA 1
ATOM 6300 C C . LYS A 1 816 ? -6.801 8.741 -1.817 1.00 92.44 816 LYS A C 1
ATOM 6302 O O . LYS A 1 816 ? -6.341 8.454 -2.914 1.00 92.44 816 LYS A O 1
ATOM 6307 N N . PRO A 1 817 ? -6.759 10.014 -1.357 1.00 93.12 817 PRO A N 1
ATOM 6308 C CA . PRO A 1 817 ? -6.364 11.142 -2.210 1.00 93.12 817 PRO A CA 1
ATOM 6309 C C . PRO A 1 817 ? -4.982 11.035 -2.873 1.00 93.12 817 PRO A C 1
ATOM 6311 O O . PRO A 1 817 ? -4.812 11.552 -3.972 1.00 93.12 817 PRO A O 1
ATOM 6314 N N . ALA A 1 818 ? -4.002 10.375 -2.244 1.00 85.81 818 ALA A N 1
ATOM 6315 C CA . ALA A 1 818 ? -2.676 10.199 -2.846 1.00 85.81 818 ALA A CA 1
ATOM 6316 C C . ALA A 1 818 ? -2.679 9.120 -3.943 1.00 85.81 818 ALA A C 1
ATOM 6318 O O . ALA A 1 818 ? -2.104 9.328 -5.010 1.00 85.81 818 ALA A O 1
ATOM 6319 N N . VAL A 1 819 ? -3.384 8.010 -3.704 1.00 86.69 819 VAL A N 1
ATOM 6320 C CA . VAL A 1 819 ? -3.632 6.940 -4.688 1.00 86.69 819 VAL A CA 1
ATOM 6321 C C . VAL A 1 819 ? -4.396 7.496 -5.895 1.00 86.69 819 VAL A C 1
ATOM 6323 O O . VAL A 1 819 ? -3.987 7.328 -7.044 1.00 86.69 819 VAL A O 1
ATOM 6326 N N . ASP A 1 820 ? -5.445 8.270 -5.620 1.00 86.44 820 ASP A N 1
ATOM 6327 C CA . ASP A 1 820 ? -6.260 8.995 -6.594 1.00 86.44 820 ASP A CA 1
ATOM 6328 C C . ASP A 1 820 ? -5.433 9.967 -7.463 1.00 86.44 820 ASP A C 1
ATOM 6330 O O . ASP A 1 820 ? -5.795 10.209 -8.614 1.00 86.44 820 ASP A O 1
ATOM 6334 N N . ASP A 1 821 ? -4.360 10.564 -6.934 1.00 84.19 821 ASP A N 1
ATOM 6335 C CA . ASP A 1 821 ? -3.452 11.442 -7.689 1.00 84.19 821 ASP A CA 1
ATOM 6336 C C . ASP A 1 821 ? -2.438 10.639 -8.533 1.00 84.19 821 ASP A C 1
ATOM 6338 O O . ASP A 1 821 ? -2.089 11.078 -9.633 1.00 84.19 821 ASP A O 1
ATOM 6342 N N . MET A 1 822 ? -2.009 9.446 -8.093 1.00 80.62 822 MET A N 1
ATOM 6343 C CA . MET A 1 822 ? -1.177 8.533 -8.902 1.00 80.62 822 MET A CA 1
ATOM 6344 C C . MET A 1 822 ? -1.936 8.001 -10.123 1.00 80.62 822 MET A C 1
ATOM 6346 O O . MET A 1 822 ? -1.406 8.035 -11.236 1.00 80.62 822 MET A O 1
ATOM 6350 N N . GLN A 1 823 ? -3.193 7.587 -9.935 1.00 80.62 823 GLN A N 1
ATOM 6351 C CA . GLN A 1 823 ? -4.087 7.127 -11.008 1.00 80.62 823 GLN A CA 1
ATOM 6352 C C . GLN A 1 823 ? -4.347 8.206 -12.073 1.00 80.62 823 GLN A C 1
ATOM 6354 O O . GLN A 1 823 ? -4.599 7.895 -13.232 1.00 80.62 823 GLN A O 1
ATOM 6359 N N . LYS A 1 824 ? -4.251 9.493 -11.714 1.00 84.25 824 LYS A N 1
ATOM 6360 C CA . LYS A 1 824 ? -4.445 10.622 -12.645 1.00 84.25 824 LYS A CA 1
ATOM 6361 C C . LYS A 1 824 ? -3.150 11.093 -13.315 1.00 84.25 824 LYS A C 1
ATOM 6363 O O . LYS A 1 824 ? -3.207 11.906 -14.239 1.00 84.25 824 LYS A O 1
ATOM 6368 N N . PHE A 1 825 ? -1.984 10.622 -12.870 1.00 86.25 825 PHE A N 1
ATOM 6369 C CA . PHE A 1 825 ? -0.692 11.057 -13.399 1.00 86.25 825 PHE A CA 1
ATOM 6370 C C . PHE A 1 825 ? -0.255 10.187 -14.585 1.00 86.25 825 PHE A C 1
ATOM 6372 O O . PHE A 1 825 ? 0.435 9.185 -14.414 1.00 86.25 825 PHE A O 1
ATOM 6379 N N . VAL A 1 826 ? -0.648 10.583 -15.799 1.00 92.12 826 VAL A N 1
ATOM 6380 C CA . VAL A 1 826 ? -0.185 9.953 -17.049 1.00 92.12 826 VAL A CA 1
ATOM 6381 C C . VAL A 1 826 ? 1.330 10.149 -17.213 1.00 92.12 826 VAL A C 1
ATOM 6383 O O . VAL A 1 826 ? 1.829 11.272 -17.120 1.00 92.12 826 VAL A O 1
ATOM 6386 N N . VAL A 1 827 ? 2.055 9.055 -17.456 1.00 92.25 827 VAL A N 1
ATOM 6387 C CA . VAL A 1 827 ? 3.516 9.017 -17.668 1.00 92.25 827 VAL A CA 1
ATOM 6388 C C . VAL A 1 827 ? 3.906 8.808 -19.135 1.00 92.25 827 VAL A C 1
ATOM 6390 O O . VAL A 1 827 ? 5.021 9.163 -19.511 1.00 92.25 827 VAL A O 1
ATOM 6393 N N . GLY A 1 828 ? 2.999 8.250 -19.944 1.00 94.31 828 GLY A N 1
ATOM 6394 C CA . GLY A 1 828 ? 3.167 7.966 -21.370 1.00 94.31 828 GLY A CA 1
ATOM 6395 C C . GLY A 1 828 ? 1.907 7.331 -21.966 1.00 94.31 828 GLY A C 1
ATOM 6396 O O . GLY A 1 828 ? 0.865 7.289 -21.311 1.00 94.31 828 GLY A O 1
ATOM 6397 N N . ILE A 1 829 ? 1.990 6.842 -23.201 1.00 96.94 829 ILE A N 1
ATOM 6398 C CA . ILE A 1 829 ? 0.882 6.203 -23.928 1.00 96.94 829 ILE A CA 1
ATOM 6399 C C . ILE A 1 829 ? 1.370 4.874 -24.509 1.00 96.94 829 ILE A C 1
ATOM 6401 O O . ILE A 1 829 ? 2.370 4.854 -25.218 1.00 96.94 829 ILE A O 1
ATOM 6405 N N . ALA A 1 830 ? 0.664 3.782 -24.237 1.00 97.06 830 ALA A N 1
ATOM 6406 C CA . ALA A 1 830 ? 0.853 2.503 -24.905 1.00 97.06 830 ALA A CA 1
ATOM 6407 C C . ALA A 1 830 ? 0.030 2.486 -26.202 1.00 97.06 830 ALA A C 1
ATOM 6409 O O . ALA A 1 830 ? -1.189 2.648 -26.160 1.00 97.06 830 ALA A O 1
ATOM 6410 N N . ASP A 1 831 ? 0.688 2.305 -27.347 1.00 95.75 831 ASP A N 1
ATOM 6411 C CA . ASP A 1 831 ? 0.025 2.192 -28.658 1.00 95.75 831 ASP A CA 1
ATOM 6412 C C . ASP A 1 831 ? -0.380 0.738 -28.983 1.00 95.75 831 ASP A C 1
ATOM 6414 O O . ASP A 1 831 ? -1.099 0.496 -29.950 1.00 95.75 831 ASP A O 1
ATOM 6418 N N . VAL A 1 832 ? 0.063 -0.215 -28.158 1.00 94.06 832 VAL A N 1
ATOM 6419 C CA . VAL A 1 832 ? -0.261 -1.650 -28.182 1.00 94.06 832 VAL A CA 1
ATOM 6420 C C . VAL A 1 832 ? -0.535 -2.128 -26.753 1.00 94.06 832 VAL A C 1
ATOM 6422 O O . VAL A 1 832 ? -0.195 -1.432 -25.795 1.00 94.06 832 VAL A O 1
ATOM 6425 N N . ASP A 1 833 ? -1.109 -3.319 -26.588 1.00 95.38 833 ASP A N 1
ATOM 6426 C CA . ASP A 1 833 ? -1.152 -3.966 -25.275 1.00 95.38 833 ASP A CA 1
ATOM 6427 C C . ASP A 1 833 ? 0.270 -4.335 -24.813 1.00 95.38 833 ASP A C 1
ATOM 6429 O O . ASP A 1 833 ? 1.065 -4.910 -25.562 1.00 95.38 833 ASP A O 1
ATOM 6433 N N . LEU A 1 834 ? 0.585 -4.006 -23.561 1.00 97.44 834 LEU A N 1
ATOM 6434 C CA . LEU A 1 834 ? 1.840 -4.332 -22.892 1.00 97.44 834 LEU A CA 1
ATOM 6435 C C . LEU A 1 834 ? 1.632 -5.624 -22.098 1.00 97.44 834 LEU A C 1
ATOM 6437 O O . LEU A 1 834 ? 1.214 -5.595 -20.938 1.00 97.44 834 LEU A O 1
ATOM 6441 N N . ILE A 1 835 ? 1.863 -6.754 -22.763 1.00 95.94 835 ILE A N 1
ATOM 6442 C CA . ILE A 1 835 ? 1.613 -8.099 -22.243 1.00 95.94 835 ILE A CA 1
ATOM 6443 C C . ILE A 1 835 ? 2.681 -8.463 -21.211 1.00 95.94 835 ILE A C 1
ATOM 6445 O O . ILE A 1 835 ? 3.871 -8.333 -21.473 1.00 95.94 835 ILE A O 1
ATOM 6449 N N . GLY A 1 836 ? 2.245 -8.948 -20.051 1.00 95.62 836 GLY A N 1
ATOM 6450 C CA . GLY A 1 836 ? 3.071 -9.353 -18.913 1.00 95.62 836 GLY A CA 1
ATOM 6451 C C . GLY A 1 836 ? 2.220 -10.002 -17.814 1.00 95.62 836 GLY A C 1
ATOM 6452 O O . GLY A 1 836 ? 1.058 -10.343 -18.044 1.00 95.62 836 GLY A O 1
ATOM 6453 N N . GLY A 1 837 ? 2.766 -10.168 -16.608 1.00 91.81 837 GLY A N 1
ATOM 6454 C CA . GLY A 1 837 ? 2.050 -10.821 -15.506 1.00 91.81 837 GLY A CA 1
ATOM 6455 C C . GLY A 1 837 ? 2.105 -12.349 -15.538 1.00 91.81 837 GLY A C 1
ATOM 6456 O O . GLY A 1 837 ? 2.740 -12.965 -16.398 1.00 91.81 837 GLY A O 1
ATOM 6457 N N . ASN A 1 838 ? 1.415 -12.968 -14.581 1.00 89.69 838 ASN A N 1
ATOM 6458 C CA . ASN A 1 838 ? 1.197 -14.413 -14.537 1.00 89.69 838 ASN A CA 1
ATOM 6459 C C . ASN A 1 838 ? 0.057 -14.794 -15.514 1.00 89.69 838 ASN A C 1
ATOM 6461 O O . ASN A 1 838 ? -1.001 -14.171 -15.432 1.00 89.69 838 ASN A O 1
ATOM 6465 N N . PRO A 1 839 ? 0.208 -15.774 -16.431 1.00 90.50 839 PRO A N 1
ATOM 6466 C CA . PRO A 1 839 ? 1.389 -16.600 -16.706 1.00 90.50 839 PRO A CA 1
ATOM 6467 C C . PRO A 1 839 ? 2.304 -16.068 -17.822 1.00 90.50 839 PRO A C 1
ATOM 6469 O O . PRO A 1 839 ? 3.344 -16.670 -18.076 1.00 90.50 839 PRO A O 1
ATOM 6472 N N . ALA A 1 840 ? 1.946 -14.984 -18.521 1.00 92.44 840 ALA A N 1
ATOM 6473 C CA . ALA A 1 840 ? 2.630 -14.559 -19.748 1.00 92.44 840 ALA A CA 1
ATOM 6474 C C . ALA A 1 840 ? 4.143 -14.333 -19.561 1.00 92.44 840 ALA A C 1
ATOM 6476 O O . ALA A 1 840 ? 4.942 -15.017 -20.195 1.00 92.44 840 ALA A O 1
ATOM 6477 N N . ALA A 1 841 ? 4.545 -13.467 -18.624 1.00 95.94 841 ALA A N 1
ATOM 6478 C CA . ALA A 1 841 ? 5.960 -13.178 -18.352 1.00 95.94 841 ALA A CA 1
ATOM 6479 C C . ALA A 1 841 ? 6.701 -14.342 -17.657 1.00 95.94 841 ALA A C 1
ATOM 6481 O O . ALA A 1 841 ? 7.915 -14.280 -17.471 1.00 95.94 841 ALA A O 1
ATOM 6482 N N . ARG A 1 842 ? 5.966 -15.392 -17.267 1.00 96.88 842 ARG A N 1
ATOM 6483 C CA . ARG A 1 842 ? 6.449 -16.597 -16.578 1.00 96.88 842 ARG A CA 1
ATOM 6484 C C . ARG A 1 842 ? 6.577 -17.825 -17.495 1.00 96.88 842 ARG A C 1
ATOM 6486 O O . ARG A 1 842 ? 6.961 -18.886 -17.014 1.00 96.88 842 ARG A O 1
ATOM 6493 N N . THR A 1 843 ? 6.218 -17.704 -18.780 1.00 91.75 843 THR A N 1
ATOM 6494 C CA . THR A 1 843 ? 6.147 -18.827 -19.746 1.00 91.75 843 THR A CA 1
ATOM 6495 C C . THR A 1 843 ? 6.777 -18.541 -21.117 1.00 91.75 843 THR A C 1
ATOM 6497 O O . THR A 1 843 ? 6.812 -19.433 -21.961 1.00 91.75 843 THR A O 1
ATOM 6500 N N . GLY A 1 844 ? 7.261 -17.323 -21.379 1.00 92.31 844 GLY A N 1
ATOM 6501 C CA . GLY A 1 844 ? 7.857 -16.956 -22.667 1.00 92.31 844 GLY A CA 1
ATOM 6502 C C . GLY A 1 844 ? 8.275 -15.488 -22.753 1.00 92.31 844 GLY A C 1
ATOM 6503 O O . GLY A 1 844 ? 8.134 -14.737 -21.788 1.00 92.31 844 GLY A O 1
ATOM 6504 N N . GLU A 1 845 ? 8.782 -15.087 -23.920 1.00 95.94 845 GLU A N 1
ATOM 6505 C CA . GLU A 1 845 ? 9.066 -13.688 -24.279 1.00 95.94 845 GLU A CA 1
ATOM 6506 C C . GLU A 1 845 ? 7.800 -12.821 -24.188 1.00 95.94 845 GLU A C 1
ATOM 6508 O O . GLU A 1 845 ? 6.716 -13.240 -24.609 1.00 95.94 845 GLU A O 1
ATOM 6513 N N . THR A 1 846 ? 7.921 -11.607 -23.645 1.00 96.56 846 THR A N 1
ATOM 6514 C CA . THR A 1 846 ? 6.803 -10.664 -23.529 1.00 96.56 846 THR A CA 1
ATOM 6515 C C . THR A 1 846 ? 7.242 -9.228 -23.775 1.00 96.56 846 THR A C 1
ATOM 6517 O O . THR A 1 846 ? 8.191 -8.744 -23.162 1.00 96.56 846 THR A O 1
ATOM 6520 N N . ASN A 1 847 ? 6.477 -8.493 -24.588 1.00 96.94 847 ASN A N 1
ATOM 6521 C CA . ASN A 1 847 ? 6.850 -7.141 -25.007 1.00 96.94 847 ASN A CA 1
ATOM 6522 C C . ASN A 1 847 ? 6.948 -6.128 -23.844 1.00 96.94 847 ASN A C 1
ATOM 6524 O O . ASN A 1 847 ? 7.688 -5.150 -23.948 1.00 96.94 847 ASN A O 1
ATOM 6528 N N . LEU A 1 848 ? 6.253 -6.347 -22.718 1.00 98.19 848 LEU A N 1
ATOM 6529 C CA . LEU A 1 848 ? 6.472 -5.565 -21.494 1.00 98.19 848 LEU A CA 1
ATOM 6530 C C . LEU A 1 848 ? 7.753 -5.985 -20.762 1.00 98.19 848 LEU A C 1
ATOM 6532 O O . LEU A 1 848 ? 8.485 -5.119 -20.285 1.00 98.19 848 LEU A O 1
ATOM 6536 N N . GLY A 1 849 ? 8.040 -7.286 -20.683 1.00 98.00 849 GLY A N 1
ATOM 6537 C CA . GLY A 1 849 ? 9.274 -7.816 -20.104 1.00 98.00 849 GLY A CA 1
ATOM 6538 C C . GLY A 1 849 ? 10.519 -7.291 -20.814 1.00 98.00 849 GLY A C 1
ATOM 6539 O O . GLY A 1 849 ? 11.418 -6.748 -20.167 1.00 98.00 849 GLY A O 1
ATOM 6540 N N . ASP A 1 850 ? 10.515 -7.360 -22.142 1.00 98.25 850 ASP A N 1
ATOM 6541 C CA . ASP A 1 850 ? 11.562 -6.839 -23.023 1.00 98.25 850 ASP A CA 1
ATOM 6542 C C . ASP A 1 850 ? 11.768 -5.333 -22.821 1.00 98.25 850 ASP A C 1
ATOM 6544 O O . ASP A 1 850 ? 12.888 -4.871 -22.600 1.00 98.25 850 ASP A O 1
ATOM 6548 N N . PHE A 1 851 ? 10.676 -4.562 -22.792 1.00 98.44 851 PHE A N 1
ATOM 6549 C CA . PHE A 1 851 ? 10.713 -3.113 -22.590 1.00 98.44 851 PHE A CA 1
ATOM 6550 C C . PHE A 1 851 ? 11.206 -2.704 -21.186 1.00 98.44 851 PHE A C 1
ATOM 6552 O O . PHE A 1 851 ? 11.876 -1.675 -21.033 1.00 98.44 851 PHE A O 1
ATOM 6559 N N . ILE A 1 852 ? 10.923 -3.504 -20.152 1.00 98.50 852 ILE A N 1
ATOM 6560 C CA . ILE A 1 852 ? 11.483 -3.319 -18.802 1.00 98.50 852 ILE A CA 1
ATOM 6561 C C . ILE A 1 852 ? 12.985 -3.624 -18.806 1.00 98.50 852 ILE A C 1
ATOM 6563 O O . ILE A 1 852 ? 13.769 -2.809 -18.310 1.00 98.50 852 ILE A O 1
ATOM 6567 N N . ALA A 1 853 ? 13.400 -4.746 -19.400 1.00 98.62 853 ALA A N 1
ATOM 6568 C CA . ALA A 1 853 ? 14.805 -5.130 -19.503 1.00 98.62 853 ALA A CA 1
ATOM 6569 C C . ALA A 1 853 ? 15.621 -4.097 -20.309 1.00 98.62 853 ALA A C 1
ATOM 6571 O O . ALA A 1 853 ? 16.720 -3.723 -19.895 1.00 98.62 853 ALA A O 1
ATOM 6572 N N . ASP A 1 854 ? 15.062 -3.541 -21.386 1.00 98.56 854 ASP A N 1
ATOM 6573 C CA . ASP A 1 854 ? 15.666 -2.450 -22.161 1.00 98.56 854 ASP A CA 1
ATOM 6574 C C . ASP A 1 854 ? 15.832 -1.178 -21.321 1.00 98.56 854 ASP A C 1
ATOM 6576 O O . ASP A 1 854 ? 16.885 -0.533 -21.356 1.00 98.56 854 ASP A O 1
ATOM 6580 N N . GLY A 1 855 ? 14.833 -0.837 -20.502 1.00 97.88 855 GLY A N 1
ATOM 6581 C CA . GLY A 1 855 ? 14.920 0.261 -19.539 1.00 97.88 855 GLY A CA 1
ATOM 6582 C C . GLY A 1 855 ? 16.014 0.044 -18.491 1.00 97.88 855 GLY A C 1
ATOM 6583 O O . GLY A 1 855 ? 16.778 0.968 -18.190 1.00 97.88 855 GLY A O 1
ATOM 6584 N N . MET A 1 856 ? 16.145 -1.180 -17.976 1.00 98.38 856 MET A N 1
ATOM 6585 C CA . MET A 1 856 ? 17.198 -1.579 -17.036 1.00 98.38 856 MET A CA 1
ATOM 6586 C C . MET A 1 856 ? 18.589 -1.487 -17.673 1.00 98.38 856 MET A C 1
ATOM 6588 O O . MET A 1 856 ? 19.481 -0.867 -17.084 1.00 98.38 856 MET A O 1
ATOM 6592 N N . LEU A 1 857 ? 18.769 -2.008 -18.891 1.00 98.19 857 LEU A N 1
ATOM 6593 C CA . LEU A 1 857 ? 20.026 -1.941 -19.641 1.00 98.19 857 LEU A CA 1
ATOM 6594 C C . LEU A 1 857 ? 20.412 -0.486 -19.952 1.00 98.19 857 LEU A C 1
ATOM 6596 O O . LEU A 1 857 ? 21.513 -0.040 -19.610 1.00 98.19 857 LEU A O 1
ATOM 6600 N N . ALA A 1 858 ? 19.483 0.295 -20.507 1.00 97.56 858 ALA A N 1
ATOM 6601 C CA . ALA A 1 858 ? 19.690 1.698 -20.858 1.00 97.56 858 ALA A CA 1
ATOM 6602 C C . ALA A 1 858 ? 19.945 2.595 -19.633 1.00 97.56 858 ALA A C 1
ATOM 6604 O O . ALA A 1 858 ? 20.649 3.607 -19.739 1.00 97.56 858 ALA A O 1
ATOM 6605 N N . LYS A 1 859 ? 19.413 2.253 -18.450 1.00 92.69 859 LYS A N 1
ATOM 6606 C CA . LYS A 1 859 ? 19.761 2.927 -17.188 1.00 92.69 859 LYS A CA 1
ATOM 6607 C C . LYS A 1 859 ? 21.142 2.498 -16.699 1.00 92.69 859 LYS A C 1
ATOM 6609 O O . LYS A 1 859 ? 21.960 3.365 -16.392 1.00 92.69 859 LYS A O 1
ATOM 6614 N N . ALA A 1 860 ? 21.433 1.199 -16.664 1.00 92.31 860 ALA A N 1
ATOM 6615 C CA . ALA A 1 860 ? 22.711 0.661 -16.202 1.00 92.31 860 ALA A CA 1
ATOM 6616 C C . ALA A 1 860 ? 23.897 1.218 -17.006 1.00 92.31 860 ALA A C 1
ATOM 6618 O O . ALA A 1 860 ? 24.862 1.712 -16.415 1.00 92.31 860 ALA A O 1
ATOM 6619 N N . GLN A 1 861 ? 23.787 1.273 -18.337 1.00 95.06 861 GLN A N 1
ATOM 6620 C CA . GLN A 1 861 ? 24.808 1.818 -19.242 1.00 95.06 861 GLN A CA 1
ATOM 6621 C C . GLN A 1 861 ? 25.201 3.279 -18.947 1.00 95.06 861 GLN A C 1
ATOM 6623 O O . GLN A 1 861 ? 26.340 3.676 -19.199 1.00 95.06 861 GLN A O 1
ATOM 6628 N N . GLN A 1 862 ? 24.323 4.088 -18.339 1.00 89.25 862 GLN A N 1
ATOM 6629 C CA . GLN A 1 862 ? 24.648 5.471 -17.947 1.00 89.25 862 GLN A CA 1
ATOM 6630 C C . GLN A 1 862 ? 25.676 5.550 -16.798 1.00 89.25 862 GLN A C 1
ATOM 6632 O O . GLN A 1 862 ? 26.320 6.592 -16.617 1.00 89.25 862 GLN A O 1
ATOM 6637 N N . TYR A 1 863 ? 25.850 4.461 -16.039 1.00 84.88 863 TYR A N 1
ATOM 6638 C CA . TYR A 1 863 ? 26.698 4.375 -14.841 1.00 84.88 863 TYR A CA 1
ATOM 6639 C C . TYR A 1 863 ? 27.809 3.319 -14.974 1.00 84.88 863 TYR A C 1
ATOM 6641 O O . TYR A 1 863 ? 28.948 3.583 -14.580 1.00 84.88 863 TYR A O 1
ATOM 6649 N N . LYS A 1 864 ? 27.498 2.175 -15.593 1.00 87.19 864 LYS A N 1
ATOM 6650 C CA . LYS A 1 864 ? 28.392 1.079 -15.995 1.00 87.19 864 LYS A CA 1
ATOM 6651 C C . LYS A 1 864 ? 28.310 0.911 -17.531 1.00 87.19 864 LYS A C 1
ATOM 6653 O O . LYS A 1 864 ? 27.555 0.065 -18.002 1.00 87.19 864 LYS A O 1
ATOM 6658 N N . PRO A 1 865 ? 29.059 1.684 -18.347 1.00 90.62 865 PRO A N 1
ATOM 6659 C CA . PRO A 1 865 ? 28.941 1.631 -19.814 1.00 90.62 865 PRO A CA 1
ATOM 6660 C C . PRO A 1 865 ? 29.360 0.311 -20.481 1.00 90.62 865 PRO A C 1
ATOM 6662 O O . PRO A 1 865 ? 29.188 0.187 -21.685 1.00 90.62 865 PRO A O 1
ATOM 6665 N N . GLY A 1 866 ? 29.924 -0.644 -19.731 1.00 92.19 866 GLY A N 1
ATOM 6666 C CA . GLY A 1 866 ? 30.170 -2.015 -20.190 1.00 92.19 866 GLY A CA 1
ATOM 6667 C C . GLY A 1 866 ? 28.996 -2.973 -19.953 1.00 92.19 866 GLY A C 1
ATOM 6668 O O . GLY A 1 866 ? 29.145 -4.163 -20.208 1.00 92.19 866 GLY A O 1
ATOM 6669 N N . THR A 1 867 ? 27.853 -2.484 -19.449 1.00 97.12 867 THR A N 1
ATOM 6670 C CA . THR A 1 867 ? 26.632 -3.295 -19.307 1.00 97.12 867 THR A CA 1
ATOM 6671 C C . THR A 1 867 ? 26.085 -3.632 -20.684 1.00 97.12 867 THR A C 1
ATOM 6673 O O . THR A 1 867 ? 25.690 -2.735 -21.430 1.00 97.12 867 THR A O 1
ATOM 6676 N N . VAL A 1 868 ? 26.083 -4.923 -21.003 1.00 97.44 868 VAL A N 1
ATOM 6677 C CA . VAL A 1 868 ? 25.667 -5.466 -22.306 1.00 97.44 868 VAL A CA 1
ATOM 6678 C C . VAL A 1 868 ? 24.408 -6.320 -22.215 1.00 97.44 868 VAL A C 1
ATOM 6680 O O . VAL A 1 868 ? 23.776 -6.531 -23.235 1.00 97.44 868 VAL A O 1
ATOM 6683 N N . ILE A 1 869 ? 24.022 -6.767 -21.016 1.00 98.62 869 ILE A N 1
ATOM 6684 C CA . ILE A 1 869 ? 22.845 -7.614 -20.779 1.00 98.62 869 ILE A CA 1
ATOM 6685 C C . ILE A 1 869 ? 21.994 -6.991 -19.666 1.00 98.62 869 ILE A C 1
ATOM 6687 O O . ILE A 1 869 ? 22.549 -6.448 -18.705 1.00 98.62 869 ILE A O 1
ATOM 6691 N N . ALA A 1 870 ? 20.670 -7.119 -19.746 1.00 98.56 870 ALA A N 1
ATOM 6692 C CA . ALA A 1 870 ? 19.781 -7.028 -18.588 1.00 98.56 870 ALA A CA 1
ATOM 6693 C C . ALA A 1 870 ? 18.864 -8.257 -18.486 1.00 98.56 870 ALA A C 1
ATOM 6695 O O . ALA A 1 870 ? 18.451 -8.805 -19.506 1.00 98.56 870 ALA A O 1
ATOM 6696 N N . LEU A 1 871 ? 18.558 -8.665 -17.251 1.00 98.62 871 LEU A N 1
ATOM 6697 C CA . LEU A 1 871 ? 17.726 -9.821 -16.903 1.00 98.62 871 LEU A CA 1
ATOM 6698 C C . LEU A 1 871 ? 16.652 -9.395 -15.890 1.00 98.62 871 LEU A C 1
ATOM 6700 O O . LEU A 1 871 ? 16.989 -8.821 -14.848 1.00 98.62 871 LEU A O 1
ATOM 6704 N N . GLN A 1 872 ? 15.384 -9.696 -16.165 1.00 98.25 872 GLN A N 1
ATOM 6705 C CA . GLN A 1 872 ? 14.238 -9.378 -15.308 1.00 98.25 872 GLN A CA 1
ATOM 6706 C C . GLN A 1 872 ? 13.362 -10.620 -15.101 1.00 98.25 872 GLN A C 1
ATOM 6708 O O . GLN A 1 872 ? 12.832 -11.167 -16.062 1.00 98.25 872 GLN A O 1
ATOM 6713 N N . ASN A 1 873 ? 13.164 -11.045 -13.852 1.00 97.81 873 ASN A N 1
ATOM 6714 C CA . ASN A 1 873 ? 12.299 -12.178 -13.518 1.00 97.81 873 ASN A CA 1
ATOM 6715 C C . ASN A 1 873 ? 10.804 -11.873 -13.763 1.00 97.81 873 ASN A C 1
ATOM 6717 O O . ASN A 1 873 ? 10.302 -10.794 -13.426 1.00 97.81 873 ASN A O 1
ATOM 6721 N N . GLY A 1 874 ? 10.073 -12.836 -14.319 1.00 95.88 874 GLY A N 1
ATOM 6722 C CA . GLY A 1 874 ? 8.645 -12.750 -14.627 1.00 95.88 874 GLY A CA 1
ATOM 6723 C C . GLY A 1 874 ? 7.757 -12.645 -13.387 1.00 95.88 874 GLY A C 1
ATOM 6724 O O . GLY A 1 874 ? 6.691 -12.038 -13.437 1.00 95.88 874 GLY A O 1
ATOM 6725 N N . GLY A 1 875 ? 8.214 -13.157 -12.243 1.00 90.50 875 GLY A N 1
ATOM 6726 C CA . GLY A 1 875 ? 7.599 -12.963 -10.929 1.00 90.50 875 GLY A CA 1
ATOM 6727 C C . GLY A 1 875 ? 7.571 -11.497 -10.485 1.00 90.50 875 GLY A C 1
ATOM 6728 O O . GLY A 1 875 ? 6.643 -11.097 -9.775 1.00 90.50 875 GLY A O 1
ATOM 6729 N N . GLY A 1 876 ? 8.534 -10.697 -10.961 1.00 91.44 876 GLY A N 1
ATOM 6730 C CA . GLY A 1 876 ? 8.625 -9.253 -10.753 1.00 91.44 876 GLY A CA 1
ATOM 6731 C C . GLY A 1 876 ? 7.723 -8.412 -11.664 1.00 91.44 876 GLY A C 1
ATOM 6732 O O . GLY A 1 876 ? 7.357 -7.309 -11.276 1.00 91.44 876 GLY A O 1
ATOM 6733 N N . VAL A 1 877 ? 7.326 -8.921 -12.838 1.00 95.38 877 VAL A N 1
ATOM 6734 C CA . VAL A 1 877 ? 6.433 -8.229 -13.790 1.00 95.38 877 VAL A CA 1
ATOM 6735 C C . VAL A 1 877 ? 4.995 -8.661 -13.510 1.00 95.38 877 VAL A C 1
ATOM 6737 O O . VAL A 1 877 ? 4.569 -9.717 -13.970 1.00 95.38 877 VAL A O 1
ATOM 6740 N N . ARG A 1 878 ? 4.238 -7.889 -12.721 1.00 87.75 878 ARG A N 1
ATOM 6741 C CA . ARG A 1 878 ? 3.005 -8.403 -12.085 1.00 87.75 878 ARG A CA 1
ATOM 6742 C C . ARG A 1 878 ? 1.747 -8.414 -12.953 1.00 87.75 878 ARG A C 1
ATOM 6744 O O . ARG A 1 878 ? 0.908 -9.282 -12.732 1.00 87.75 878 ARG A O 1
ATOM 6751 N N . THR A 1 879 ? 1.608 -7.528 -13.940 1.00 92.06 879 THR A N 1
ATOM 6752 C CA . THR A 1 879 ? 0.365 -7.409 -14.728 1.00 92.06 879 THR A CA 1
ATOM 6753 C C . THR A 1 879 ? 0.589 -7.071 -16.208 1.00 92.06 879 THR A C 1
ATOM 6755 O O . THR A 1 879 ? 1.689 -6.700 -16.616 1.00 92.06 879 THR A O 1
ATOM 6758 N N . THR A 1 880 ? -0.479 -7.192 -17.001 1.00 94.50 880 THR A N 1
ATOM 6759 C CA . THR A 1 880 ? -0.606 -6.694 -18.381 1.00 94.50 880 THR A CA 1
ATOM 6760 C C . THR A 1 880 ? -1.316 -5.338 -18.371 1.00 94.50 880 THR A C 1
ATOM 6762 O O . THR A 1 880 ? -2.361 -5.202 -17.735 1.00 94.50 880 THR A O 1
ATOM 6765 N N . ILE A 1 881 ? -0.819 -4.354 -19.127 1.00 94.19 881 ILE A N 1
ATOM 6766 C CA . ILE A 1 881 ? -1.481 -3.047 -19.297 1.00 94.19 881 ILE A CA 1
ATOM 6767 C C . ILE A 1 881 ? -2.041 -2.921 -20.716 1.00 94.19 881 ILE A C 1
ATOM 6769 O O . ILE A 1 881 ? -1.346 -3.183 -21.694 1.00 94.19 881 ILE A O 1
ATOM 6773 N N . LYS A 1 882 ? -3.307 -2.506 -20.834 1.00 95.50 882 LYS A N 1
ATOM 6774 C CA . LYS A 1 882 ? -3.979 -2.303 -22.127 1.00 95.50 882 LYS A CA 1
ATOM 6775 C C . LYS A 1 882 ? -3.508 -1.035 -22.845 1.00 95.50 882 LYS A C 1
ATOM 6777 O O . LYS A 1 882 ? -3.124 -0.060 -22.197 1.00 95.50 882 LYS A O 1
ATOM 6782 N N . ALA A 1 883 ? -3.591 -1.037 -24.176 1.00 95.19 883 ALA A N 1
ATOM 6783 C CA . ALA A 1 883 ? -3.315 0.133 -25.010 1.00 95.19 883 ALA A CA 1
ATOM 6784 C C . ALA A 1 883 ? -4.114 1.370 -24.540 1.00 95.19 883 ALA A C 1
ATOM 6786 O O . ALA A 1 883 ? -5.314 1.290 -24.263 1.00 95.19 883 ALA A O 1
ATOM 6787 N N . GLY A 1 884 ? -3.457 2.529 -24.451 1.00 96.62 884 GLY A N 1
ATOM 6788 C CA . GLY A 1 884 ? -4.023 3.755 -23.884 1.00 96.62 884 GLY A CA 1
ATOM 6789 C C . GLY A 1 884 ? -3.038 4.539 -23.011 1.00 96.62 884 GLY A C 1
ATOM 6790 O O . GLY A 1 884 ? -1.824 4.427 -23.150 1.00 96.62 884 GLY A O 1
ATOM 6791 N N . ASN A 1 885 ? -3.555 5.378 -22.110 1.00 95.69 885 ASN A N 1
ATOM 6792 C CA . ASN A 1 885 ? -2.720 6.162 -21.194 1.00 95.69 885 ASN A CA 1
ATOM 6793 C C . ASN A 1 885 ? -2.058 5.257 -20.146 1.00 95.69 885 ASN A C 1
ATOM 6795 O O . ASN A 1 885 ? -2.754 4.681 -19.314 1.00 95.69 885 ASN A O 1
ATOM 6799 N N . ILE A 1 886 ? -0.726 5.231 -20.107 1.00 95.50 886 ILE A N 1
ATOM 6800 C CA . ILE A 1 886 ? 0.025 4.627 -19.004 1.00 95.50 886 ILE A CA 1
ATOM 6801 C C . ILE A 1 886 ? 0.069 5.651 -17.870 1.00 95.50 886 ILE A C 1
ATOM 6803 O O . ILE A 1 886 ? 0.545 6.775 -18.059 1.00 95.50 886 ILE A O 1
ATOM 6807 N N . THR A 1 887 ? -0.410 5.287 -16.686 1.00 93.31 887 THR A N 1
ATOM 6808 C CA . THR A 1 887 ? -0.409 6.146 -15.490 1.00 93.31 887 THR A CA 1
ATOM 6809 C C . THR A 1 887 ? 0.661 5.710 -14.488 1.00 93.31 887 THR A C 1
ATOM 6811 O O . THR A 1 887 ? 1.184 4.603 -14.573 1.00 93.31 887 THR A O 1
ATOM 6814 N N . LEU A 1 888 ? 1.002 6.560 -13.513 1.00 86.88 888 LEU A N 1
ATOM 6815 C CA . LEU A 1 888 ? 1.894 6.172 -12.413 1.00 86.88 888 LEU A CA 1
ATOM 6816 C C . LEU A 1 888 ? 1.309 5.020 -11.584 1.00 86.88 888 LEU A C 1
ATOM 6818 O O . LEU A 1 888 ? 2.077 4.190 -11.113 1.00 86.88 888 LEU A O 1
ATOM 6822 N N . ALA A 1 889 ? -0.019 4.930 -11.470 1.00 86.06 889 ALA A N 1
ATOM 6823 C CA . ALA A 1 889 ? -0.677 3.745 -10.927 1.00 86.06 889 ALA A CA 1
ATOM 6824 C C . ALA A 1 889 ? -0.247 2.477 -11.684 1.00 86.06 889 ALA A C 1
ATOM 6826 O O . ALA A 1 889 ? 0.335 1.583 -11.079 1.00 86.06 889 ALA A O 1
ATOM 6827 N N . ASN A 1 890 ? -0.367 2.467 -13.016 1.00 92.00 890 ASN A N 1
ATOM 6828 C CA . ASN A 1 890 ? 0.033 1.315 -13.833 1.00 92.00 890 ASN A CA 1
ATOM 6829 C C . ASN A 1 890 ? 1.522 0.958 -13.702 1.00 92.00 890 ASN A C 1
ATOM 6831 O O . ASN A 1 890 ? 1.883 -0.210 -13.755 1.00 92.00 890 ASN A O 1
ATOM 6835 N N . ILE A 1 891 ? 2.400 1.940 -13.490 1.00 92.00 891 ILE A N 1
ATOM 6836 C CA . ILE A 1 891 ? 3.832 1.681 -13.270 1.00 92.00 891 ILE A CA 1
ATOM 6837 C C . ILE A 1 891 ? 4.090 0.932 -11.952 1.00 92.00 891 ILE A C 1
ATOM 6839 O O . ILE A 1 891 ? 4.922 0.026 -11.932 1.00 92.00 891 ILE A O 1
ATOM 6843 N N . PHE A 1 892 ? 3.366 1.266 -10.881 1.00 83.69 892 PHE A N 1
ATOM 6844 C CA . PHE A 1 892 ? 3.413 0.517 -9.620 1.00 83.69 892 PHE A CA 1
ATOM 6845 C C . PHE A 1 892 ? 2.679 -0.831 -9.708 1.00 83.69 892 PHE A C 1
ATOM 6847 O O . PHE A 1 892 ? 3.147 -1.802 -9.129 1.00 83.69 892 PHE A O 1
ATOM 6854 N N . GLU A 1 893 ? 1.580 -0.922 -10.463 1.00 87.00 893 GLU A N 1
ATOM 6855 C CA . GLU A 1 893 ? 0.857 -2.182 -10.715 1.00 87.00 893 GLU A CA 1
ATOM 6856 C C . GLU A 1 893 ? 1.721 -3.206 -11.475 1.00 87.00 893 GLU A C 1
ATOM 6858 O O . GLU A 1 893 ? 1.566 -4.406 -11.267 1.00 87.00 893 GLU A O 1
ATOM 6863 N N . ILE A 1 894 ? 2.650 -2.762 -12.335 1.00 91.81 894 ILE A N 1
ATOM 6864 C CA . ILE A 1 894 ? 3.620 -3.651 -12.996 1.00 91.81 894 ILE A CA 1
ATOM 6865 C C . ILE A 1 894 ? 4.787 -4.006 -12.058 1.00 91.81 894 ILE A C 1
ATOM 6867 O O . ILE A 1 894 ? 5.181 -5.171 -12.018 1.00 91.81 894 ILE A O 1
ATOM 6871 N N . LEU A 1 895 ? 5.344 -3.019 -11.339 1.00 90.75 895 LEU A N 1
ATOM 6872 C CA . LEU A 1 895 ? 6.568 -3.127 -10.523 1.00 90.75 895 LEU A CA 1
ATOM 6873 C C . LEU A 1 895 ? 6.333 -2.608 -9.081 1.00 90.75 895 LEU A C 1
ATOM 6875 O O . LEU A 1 895 ? 6.785 -1.508 -8.742 1.00 90.75 895 LEU A O 1
ATOM 6879 N N . PRO A 1 896 ? 5.627 -3.356 -8.209 1.00 81.44 896 PRO A N 1
ATOM 6880 C CA . PRO A 1 896 ? 5.216 -2.844 -6.897 1.00 81.44 896 PRO A CA 1
ATOM 6881 C C . PRO A 1 896 ? 6.325 -2.872 -5.835 1.00 81.44 896 PRO A C 1
ATOM 6883 O O . PRO A 1 896 ? 6.329 -2.037 -4.928 1.00 81.44 896 PRO A O 1
ATOM 6886 N N . PHE A 1 897 ? 7.263 -3.816 -5.938 1.00 78.38 897 PHE A N 1
ATOM 6887 C CA . PHE A 1 897 ? 8.234 -4.129 -4.882 1.00 78.38 897 PHE A CA 1
ATOM 6888 C C . PHE A 1 897 ? 9.275 -3.028 -4.639 1.00 78.38 897 PHE A C 1
ATOM 6890 O O . PHE A 1 897 ? 9.835 -2.931 -3.550 1.00 78.38 897 PHE A O 1
ATOM 6897 N N . GLY A 1 898 ? 9.552 -2.183 -5.637 1.00 73.00 898 GLY A N 1
ATOM 6898 C CA . GLY A 1 898 ? 10.547 -1.125 -5.497 1.00 73.00 898 GLY A CA 1
ATOM 6899 C C . GLY A 1 898 ? 11.985 -1.648 -5.420 1.00 73.00 898 GLY A C 1
ATOM 6900 O O . GLY A 1 898 ? 12.802 -1.084 -4.684 1.00 73.00 898 GLY A O 1
ATOM 6901 N N . ASN A 1 899 ? 12.316 -2.704 -6.169 1.00 80.06 899 ASN A N 1
ATOM 6902 C CA . ASN A 1 899 ? 13.663 -3.269 -6.187 1.00 80.06 899 ASN A CA 1
ATOM 6903 C C . ASN A 1 899 ? 14.696 -2.250 -6.683 1.00 80.06 899 ASN A C 1
ATOM 6905 O O . ASN A 1 899 ? 14.448 -1.496 -7.624 1.00 80.06 899 ASN A O 1
ATOM 6909 N N . SER A 1 900 ? 15.904 -2.267 -6.113 1.00 77.25 900 SER A N 1
ATOM 6910 C CA . SER A 1 900 ? 17.018 -1.486 -6.657 1.00 77.25 900 SER A CA 1
ATOM 6911 C C . SER A 1 900 ? 17.639 -2.173 -7.885 1.00 77.25 900 SER A C 1
ATOM 6913 O O . SER A 1 900 ? 17.686 -3.398 -7.989 1.00 77.25 900 SER A O 1
ATOM 6915 N N . LEU A 1 901 ? 18.129 -1.376 -8.835 1.00 86.94 901 LEU A N 1
ATOM 6916 C CA . LEU A 1 901 ? 18.881 -1.843 -9.998 1.00 86.94 901 LEU A CA 1
ATOM 6917 C C . LEU A 1 901 ? 20.327 -2.171 -9.595 1.00 86.94 901 LEU A C 1
ATOM 6919 O O . LEU A 1 901 ? 21.099 -1.275 -9.226 1.00 86.94 901 LEU A O 1
ATOM 6923 N N . GLY A 1 902 ? 20.704 -3.443 -9.703 1.00 88.56 902 GLY A N 1
ATOM 6924 C CA . GLY A 1 902 ? 22.076 -3.926 -9.573 1.00 88.56 902 GLY A CA 1
ATOM 6925 C C . GLY A 1 902 ? 22.747 -4.119 -10.934 1.00 88.56 902 GLY A C 1
ATOM 6926 O O . GLY A 1 902 ? 22.083 -4.347 -11.943 1.00 88.56 902 GLY A O 1
ATOM 6927 N N . VAL A 1 903 ? 24.081 -4.046 -10.965 1.00 96.50 903 VAL A N 1
ATOM 6928 C CA . VAL A 1 903 ? 24.898 -4.510 -12.101 1.00 96.50 903 VAL A CA 1
ATOM 6929 C C . VAL A 1 903 ? 25.950 -5.486 -11.596 1.00 96.50 903 VAL A C 1
ATOM 6931 O O . VAL A 1 903 ? 26.826 -5.099 -10.818 1.00 96.50 903 VAL A O 1
ATOM 6934 N N . MET A 1 904 ? 25.858 -6.727 -12.056 1.00 97.69 904 MET A N 1
ATOM 6935 C CA . MET A 1 904 ? 26.676 -7.871 -11.666 1.00 97.69 904 MET A CA 1
ATOM 6936 C C . MET A 1 904 ? 27.795 -8.103 -12.685 1.00 97.69 904 MET A C 1
ATOM 6938 O O . MET A 1 904 ? 27.577 -7.952 -13.884 1.00 97.69 904 MET A O 1
ATOM 6942 N N . ASP A 1 905 ? 28.982 -8.469 -12.215 1.00 97.19 905 ASP A N 1
ATOM 6943 C CA . ASP A 1 905 ? 30.115 -8.893 -13.037 1.00 97.19 905 ASP A CA 1
ATOM 6944 C C . ASP A 1 905 ? 30.160 -10.444 -13.029 1.00 97.19 905 ASP A C 1
ATOM 6946 O O . ASP A 1 905 ? 30.618 -11.058 -12.059 1.00 97.19 905 ASP A O 1
ATOM 6950 N N . LEU A 1 906 ? 29.613 -11.078 -14.078 1.00 98.38 906 LEU A N 1
ATOM 6951 C CA . LEU A 1 906 ? 29.356 -12.531 -14.171 1.00 98.38 906 LEU A CA 1
ATOM 6952 C C . LEU A 1 906 ? 30.166 -13.207 -15.280 1.00 98.38 906 LEU A C 1
ATOM 6954 O O . LEU A 1 906 ? 30.397 -12.596 -16.324 1.00 98.38 906 LEU A O 1
ATOM 6958 N N . LYS A 1 907 ? 30.491 -14.493 -15.124 1.00 98.31 907 LYS A N 1
ATOM 6959 C CA . LYS A 1 907 ? 30.961 -15.335 -16.238 1.00 98.31 907 LYS A CA 1
ATOM 6960 C C . LYS A 1 907 ? 29.829 -15.727 -17.194 1.00 98.31 907 LYS A C 1
ATOM 6962 O O . LYS A 1 907 ? 28.689 -15.901 -16.767 1.00 98.31 907 LYS A O 1
ATOM 6967 N N . GLY A 1 908 ? 30.161 -15.992 -18.460 1.00 98.31 908 GLY A N 1
ATOM 6968 C CA . GLY A 1 908 ? 29.236 -16.603 -19.427 1.00 98.31 908 GLY A CA 1
ATOM 6969 C C . GLY A 1 908 ? 28.609 -17.906 -18.908 1.00 98.31 908 GLY A C 1
ATOM 6970 O O . GLY A 1 908 ? 27.395 -18.069 -18.957 1.00 98.31 908 GLY A O 1
ATOM 6971 N N . SER A 1 909 ? 29.406 -18.765 -18.270 1.00 98.19 909 SER A N 1
ATOM 6972 C CA . SER A 1 909 ? 28.940 -20.013 -17.643 1.00 98.19 909 SER A CA 1
ATOM 6973 C C . SER A 1 909 ? 27.928 -19.796 -16.506 1.00 98.19 909 SER A C 1
ATOM 6975 O O . SER A 1 909 ? 27.013 -20.602 -16.330 1.00 98.19 909 SER A O 1
ATOM 6977 N N . GLU A 1 910 ? 28.029 -18.692 -15.758 1.00 98.38 910 GLU A N 1
ATOM 6978 C CA . GLU A 1 910 ? 27.049 -18.327 -14.723 1.00 98.38 910 GLU A CA 1
ATOM 6979 C C . GLU A 1 910 ? 25.744 -17.815 -15.348 1.00 98.38 910 GLU A C 1
ATOM 6981 O O . GLU A 1 910 ? 24.665 -18.151 -14.868 1.00 98.38 910 GLU A O 1
ATOM 6986 N N . ILE A 1 911 ? 25.834 -17.067 -16.454 1.00 98.69 911 ILE A N 1
ATOM 6987 C CA . ILE A 1 911 ? 24.674 -16.607 -17.236 1.00 98.69 911 ILE A CA 1
ATOM 6988 C C . ILE A 1 911 ? 23.950 -17.802 -17.867 1.00 98.69 911 ILE A C 1
ATOM 6990 O O . ILE A 1 911 ? 22.733 -17.903 -17.756 1.00 98.69 911 ILE A O 1
ATOM 6994 N N . LYS A 1 912 ? 24.680 -18.751 -18.462 1.00 98.31 912 LYS A N 1
ATOM 6995 C CA . LYS A 1 912 ? 24.113 -19.985 -19.024 1.00 98.31 912 LYS A CA 1
ATOM 6996 C C . LYS A 1 912 ? 23.423 -20.834 -17.952 1.00 98.31 912 LYS A C 1
ATOM 6998 O O . LYS A 1 912 ? 22.301 -21.281 -18.162 1.00 98.31 912 LYS A O 1
ATOM 7003 N N . SER A 1 913 ? 24.044 -20.973 -16.777 1.00 98.12 913 SER A N 1
ATOM 7004 C CA . SER A 1 913 ? 23.441 -21.657 -15.619 1.00 98.12 913 SER A CA 1
ATOM 7005 C C . SER A 1 913 ? 22.160 -20.968 -15.131 1.00 98.12 913 SER A C 1
ATOM 7007 O O . SER A 1 913 ? 21.212 -21.636 -14.727 1.00 98.12 913 SER A O 1
ATOM 7009 N N . ALA A 1 914 ? 22.115 -19.634 -15.174 1.00 98.44 914 ALA A N 1
ATOM 7010 C CA . ALA A 1 914 ? 20.921 -18.865 -14.844 1.00 98.44 914 ALA A CA 1
ATOM 7011 C C . ALA A 1 914 ? 19.804 -19.056 -15.886 1.00 98.44 914 ALA A C 1
ATOM 7013 O O . ALA A 1 914 ? 18.654 -19.239 -15.505 1.00 98.44 914 ALA A O 1
ATOM 7014 N N . LEU A 1 915 ? 20.121 -19.086 -17.185 1.00 98.62 915 LEU A N 1
ATOM 7015 C CA . LEU A 1 915 ? 19.132 -19.353 -18.238 1.00 98.62 915 LEU A CA 1
ATOM 7016 C C . LEU A 1 915 ? 18.577 -20.791 -18.170 1.00 98.62 915 LEU A C 1
ATOM 7018 O O . LEU A 1 915 ? 17.382 -20.981 -18.365 1.00 98.62 915 LEU A O 1
ATOM 7022 N N . GLU A 1 916 ? 19.396 -21.785 -17.807 1.00 98.38 916 GLU A N 1
ATOM 7023 C CA . GLU A 1 916 ? 18.937 -23.161 -17.531 1.00 98.38 916 GLU A CA 1
ATOM 7024 C C . GLU A 1 916 ? 17.952 -23.235 -16.353 1.00 98.38 916 GLU A C 1
ATOM 7026 O O . GLU A 1 916 ? 16.919 -23.898 -16.455 1.00 98.38 916 GLU A O 1
ATOM 7031 N N . LEU A 1 917 ? 18.227 -22.520 -15.252 1.00 97.81 917 LEU A N 1
ATOM 7032 C CA . LEU A 1 917 ? 17.277 -22.384 -14.140 1.00 97.81 917 LEU A CA 1
ATOM 7033 C C . LEU A 1 917 ? 15.992 -21.675 -14.599 1.00 97.81 917 LEU A C 1
ATOM 7035 O O . LEU A 1 917 ? 14.891 -22.055 -14.212 1.00 97.81 917 LEU A O 1
ATOM 7039 N N . SER A 1 918 ? 16.131 -20.664 -15.453 1.00 98.25 918 SER A N 1
ATOM 7040 C CA . SER A 1 918 ? 15.034 -19.831 -15.935 1.00 98.25 918 SER A CA 1
ATOM 7041 C C . SER A 1 918 ? 13.963 -20.597 -16.714 1.00 98.25 918 SER A C 1
ATOM 7043 O O . SER A 1 918 ? 12.776 -20.300 -16.588 1.00 98.25 918 SER A O 1
ATOM 7045 N N . VAL A 1 919 ? 14.366 -21.615 -17.478 1.00 97.50 919 VAL A N 1
ATOM 7046 C CA . VAL A 1 919 ? 13.454 -22.468 -18.260 1.00 97.50 919 VAL A CA 1
ATOM 7047 C C . VAL A 1 919 ? 13.178 -23.820 -17.592 1.00 97.50 919 VAL A C 1
ATOM 7049 O O . VAL A 1 919 ? 12.688 -24.739 -18.252 1.00 97.50 919 VAL A O 1
ATOM 7052 N N . LYS A 1 920 ? 13.474 -23.976 -16.290 1.00 95.38 920 LYS A N 1
ATOM 7053 C CA . LYS A 1 920 ? 13.451 -25.277 -15.591 1.00 95.38 920 LYS A CA 1
ATOM 7054 C C . LYS A 1 920 ? 12.092 -25.987 -15.597 1.00 95.38 920 LYS A C 1
ATOM 7056 O O . LYS A 1 920 ? 12.073 -27.208 -15.730 1.00 95.38 920 LYS A O 1
ATOM 7061 N N . ASP A 1 921 ? 10.996 -25.226 -15.501 1.00 92.56 921 ASP A N 1
ATOM 7062 C CA . ASP A 1 921 ? 9.613 -25.734 -15.437 1.00 92.56 921 ASP A CA 1
ATOM 7063 C C . ASP A 1 921 ? 8.858 -25.582 -16.766 1.00 92.56 921 ASP A C 1
ATOM 7065 O O . ASP A 1 921 ? 7.733 -26.061 -16.896 1.00 92.56 921 ASP A O 1
ATOM 7069 N N . ALA A 1 922 ? 9.455 -24.921 -17.768 1.00 90.88 922 ALA A N 1
ATOM 7070 C CA . ALA A 1 922 ? 8.800 -24.648 -19.046 1.00 90.88 922 ALA A CA 1
ATOM 7071 C C . ALA A 1 922 ? 8.217 -25.945 -19.662 1.00 90.88 922 ALA A C 1
ATOM 7073 O O . ALA A 1 922 ? 8.871 -26.994 -19.577 1.00 90.88 922 ALA A O 1
ATOM 7074 N N . PRO A 1 923 ? 7.007 -25.911 -20.254 1.00 89.19 923 PRO A N 1
ATOM 7075 C CA . PRO A 1 923 ? 6.177 -24.734 -20.537 1.00 89.19 923 PRO A CA 1
ATOM 7076 C C . PRO A 1 923 ? 5.277 -24.270 -19.369 1.00 89.19 923 PRO A C 1
ATOM 7078 O O . PRO A 1 923 ? 4.446 -23.382 -19.570 1.00 89.19 923 PRO A O 1
ATOM 7081 N N . ALA A 1 924 ? 5.401 -24.843 -18.165 1.00 91.88 924 ALA A N 1
ATOM 7082 C CA . ALA A 1 924 ? 4.691 -24.352 -16.982 1.00 91.88 924 ALA A CA 1
ATOM 7083 C C . ALA A 1 924 ? 5.257 -23.001 -16.498 1.00 91.88 924 ALA A C 1
ATOM 7085 O O . ALA A 1 924 ? 6.367 -22.602 -16.855 1.00 91.88 924 ALA A O 1
ATOM 7086 N N . ALA A 1 925 ? 4.465 -22.271 -15.709 1.00 91.44 925 ALA A N 1
ATOM 7087 C CA . ALA A 1 925 ? 4.766 -20.896 -15.323 1.00 91.44 925 ALA A CA 1
ATOM 7088 C C . ALA A 1 925 ? 5.730 -20.821 -14.126 1.00 91.44 925 ALA A C 1
ATOM 7090 O O . ALA A 1 925 ? 5.356 -21.182 -13.013 1.00 91.44 925 ALA A O 1
ATOM 7091 N N . PHE A 1 926 ? 6.927 -20.264 -14.331 1.00 93.12 926 PHE A N 1
ATOM 7092 C CA . PHE A 1 926 ? 7.934 -20.071 -13.279 1.00 93.12 926 PHE A CA 1
ATOM 7093 C C . PHE A 1 926 ? 8.149 -18.583 -12.954 1.00 93.12 926 PHE A C 1
ATOM 7095 O O . PHE A 1 926 ? 8.278 -17.749 -13.852 1.00 93.12 926 PHE A O 1
ATOM 7102 N N . GLY A 1 927 ? 8.218 -18.232 -11.663 1.00 91.12 927 GLY A N 1
ATOM 7103 C CA . GLY A 1 927 ? 8.540 -16.870 -11.207 1.00 91.12 927 GLY A CA 1
ATOM 7104 C C . GLY A 1 927 ? 9.889 -16.379 -11.742 1.00 91.12 927 GLY A C 1
ATOM 7105 O O . GLY A 1 927 ? 9.978 -15.286 -12.305 1.00 91.12 927 GLY A O 1
ATOM 7106 N N . GLY A 1 928 ? 10.902 -17.243 -11.701 1.00 95.56 928 GLY A N 1
ATOM 7107 C CA . GLY A 1 928 ? 12.245 -16.952 -12.190 1.00 95.56 928 GLY A CA 1
ATOM 7108 C C . GLY A 1 928 ? 12.427 -16.981 -13.709 1.00 95.56 928 GLY A C 1
ATOM 7109 O O . GLY A 1 928 ? 13.571 -16.902 -14.155 1.00 95.56 928 GLY A O 1
ATOM 7110 N N . PHE A 1 929 ? 11.375 -17.094 -14.528 1.00 98.25 929 PHE A N 1
ATOM 7111 C CA . PHE A 1 929 ? 11.525 -16.975 -15.985 1.00 98.25 929 PHE A CA 1
ATOM 7112 C C . PHE A 1 929 ? 12.053 -15.573 -16.342 1.00 98.25 929 PHE A C 1
ATOM 7114 O O . PHE A 1 929 ? 11.495 -14.569 -15.904 1.00 98.25 929 PHE A O 1
ATOM 7121 N N . LEU A 1 930 ? 13.146 -15.475 -17.097 1.00 98.62 930 LEU A N 1
ATOM 7122 C CA . LEU A 1 930 ? 13.882 -14.233 -17.319 1.00 98.62 930 LEU A CA 1
ATOM 7123 C C . LEU A 1 930 ? 13.483 -13.612 -18.650 1.00 98.62 930 LEU A C 1
ATOM 7125 O O . LEU A 1 930 ? 13.795 -14.135 -19.713 1.00 98.62 930 LEU A O 1
ATOM 7129 N N . GLN A 1 931 ? 12.864 -12.443 -18.568 1.00 98.56 931 GLN A N 1
ATOM 7130 C CA . GLN A 1 931 ? 12.758 -11.488 -19.664 1.00 98.56 931 GLN A CA 1
ATOM 7131 C C . GLN A 1 931 ? 14.134 -10.826 -19.856 1.00 98.56 931 GLN A C 1
ATOM 7133 O O . GLN A 1 931 ? 14.828 -10.543 -18.869 1.00 98.56 931 GLN A O 1
ATOM 7138 N N . VAL A 1 932 ? 14.563 -10.603 -21.101 1.00 98.50 932 VAL A N 1
ATOM 7139 C CA . VAL A 1 932 ? 15.974 -10.303 -21.414 1.00 98.50 932 VAL A CA 1
ATOM 7140 C C . VAL A 1 932 ? 16.146 -9.081 -22.314 1.00 98.50 932 VAL A C 1
ATOM 7142 O O . VAL A 1 932 ? 15.291 -8.745 -23.127 1.00 98.50 932 VAL A O 1
ATOM 7145 N N . SER A 1 933 ? 17.296 -8.421 -22.195 1.00 98.50 933 SER A N 1
ATOM 7146 C CA . SER A 1 933 ? 17.750 -7.379 -23.120 1.00 98.50 933 SER A CA 1
ATOM 7147 C C . SER A 1 933 ? 19.248 -7.510 -23.358 1.00 98.50 933 SER A C 1
ATOM 7149 O O . SER A 1 933 ? 19.998 -7.850 -22.440 1.00 98.50 933 SER A O 1
ATOM 7151 N N . GLY A 1 934 ? 19.694 -7.259 -24.590 1.00 97.50 934 GLY A N 1
ATOM 7152 C CA . GLY A 1 934 ? 21.106 -7.346 -24.981 1.00 97.50 934 GLY A CA 1
ATOM 7153 C C . GLY A 1 934 ? 21.680 -8.769 -25.076 1.00 97.50 934 GLY A C 1
ATOM 7154 O O . GLY A 1 934 ? 22.848 -8.935 -25.423 1.00 97.50 934 GLY A O 1
ATOM 7155 N N . LEU A 1 935 ? 20.863 -9.800 -24.846 1.00 97.44 935 LEU A N 1
ATOM 7156 C CA . LEU A 1 935 ? 21.104 -11.166 -25.310 1.00 97.44 935 LEU A CA 1
ATOM 7157 C C . LEU A 1 935 ? 19.844 -11.728 -25.970 1.00 97.44 935 LEU A C 1
ATOM 7159 O O . LEU A 1 935 ? 18.752 -11.196 -25.768 1.00 97.44 935 LEU A O 1
ATOM 7163 N N . ARG A 1 936 ? 20.010 -12.820 -26.713 1.00 97.50 936 ARG A N 1
ATOM 7164 C CA . ARG A 1 936 ? 18.933 -13.729 -27.117 1.00 97.50 936 ARG A CA 1
ATOM 7165 C C . ARG A 1 936 ? 19.354 -15.175 -26.865 1.00 97.50 936 ARG A C 1
ATOM 7167 O O . ARG A 1 936 ? 20.554 -15.466 -26.860 1.00 97.50 936 ARG A O 1
ATOM 7174 N N . PHE A 1 937 ? 18.401 -16.075 -26.653 1.00 98.00 937 PHE A N 1
ATOM 7175 C CA . PHE A 1 937 ? 18.695 -17.494 -26.464 1.00 98.00 937 PHE A CA 1
ATOM 7176 C C . PHE A 1 937 ? 17.612 -18.420 -27.019 1.00 98.00 937 PHE A C 1
ATOM 7178 O O . PHE A 1 937 ? 16.447 -18.045 -27.167 1.00 98.00 937 PHE A O 1
ATOM 7185 N N . THR A 1 938 ? 18.027 -19.648 -27.313 1.00 97.50 938 THR A N 1
ATOM 7186 C CA . THR A 1 938 ? 17.154 -20.760 -27.694 1.00 97.50 938 THR A CA 1
ATOM 7187 C C . THR A 1 938 ? 17.148 -21.813 -26.591 1.00 97.50 938 THR A C 1
ATOM 7189 O O . THR A 1 938 ? 18.159 -22.036 -25.915 1.00 97.50 938 THR A O 1
ATOM 7192 N N . TYR A 1 939 ? 16.020 -22.486 -26.402 1.00 97.19 939 TYR A N 1
ATOM 7193 C CA . TYR A 1 939 ? 15.911 -23.634 -25.509 1.00 97.19 939 TYR A CA 1
ATOM 7194 C C . TYR A 1 939 ? 14.955 -24.688 -26.073 1.00 97.19 939 TYR A C 1
ATOM 7196 O O . TYR A 1 939 ? 14.198 -24.403 -26.986 1.00 97.19 939 TYR A O 1
ATOM 7204 N N . ASP A 1 940 ? 14.993 -25.907 -25.547 1.00 95.44 940 ASP A N 1
ATOM 7205 C CA . ASP A 1 940 ? 14.064 -26.989 -25.880 1.00 95.44 940 ASP A CA 1
ATOM 7206 C C . ASP A 1 940 ? 13.490 -27.537 -24.573 1.00 95.44 940 ASP A C 1
ATOM 7208 O O . ASP A 1 940 ? 14.200 -28.181 -23.791 1.00 95.44 940 ASP A O 1
ATOM 7212 N N . HIS A 1 941 ? 12.211 -27.261 -24.308 1.00 93.81 941 HIS A N 1
ATOM 7213 C CA . HIS A 1 941 ? 11.572 -27.685 -23.061 1.00 93.81 941 HIS A CA 1
ATOM 7214 C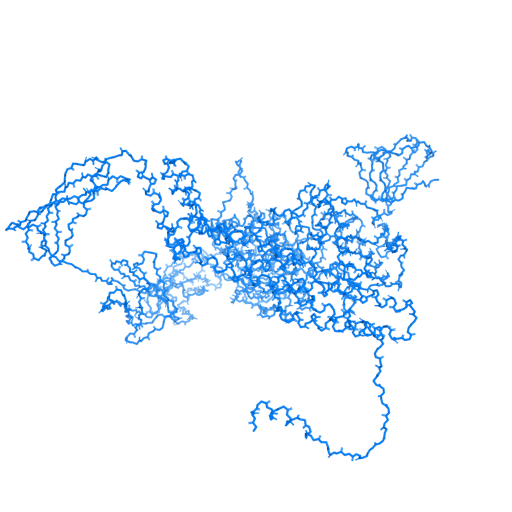 C . HIS A 1 941 ? 11.420 -29.211 -22.934 1.00 93.81 941 HIS A C 1
ATOM 7216 O O . HIS A 1 941 ? 11.205 -29.711 -21.830 1.00 93.81 941 HIS A O 1
ATOM 7222 N N . THR A 1 942 ? 11.538 -29.977 -24.022 1.00 94.00 942 THR A N 1
ATOM 7223 C CA . THR A 1 942 ? 11.423 -31.446 -23.975 1.00 94.00 942 THR A CA 1
ATOM 7224 C C . THR A 1 942 ? 12.667 -32.111 -23.381 1.00 94.00 942 THR A C 1
ATOM 7226 O O . THR A 1 942 ? 12.621 -33.277 -22.982 1.00 94.00 942 THR A O 1
ATOM 7229 N N . LYS A 1 943 ? 13.780 -31.372 -23.273 1.00 95.69 943 LYS A N 1
ATOM 7230 C CA . LYS A 1 943 ? 15.037 -31.859 -22.695 1.00 95.69 943 LYS A CA 1
ATOM 7231 C C . LYS A 1 943 ? 15.034 -31.792 -21.169 1.00 95.69 943 LYS A C 1
ATOM 7233 O O . LYS A 1 943 ? 14.304 -31.020 -20.540 1.00 95.69 943 LYS A O 1
ATOM 7238 N N . ALA A 1 944 ? 15.901 -32.610 -20.576 1.00 93.94 944 ALA A N 1
ATOM 7239 C CA . ALA A 1 944 ? 16.133 -32.626 -19.139 1.00 93.94 944 ALA A CA 1
ATOM 7240 C C . ALA A 1 944 ? 16.585 -31.245 -18.632 1.00 93.94 944 ALA A C 1
ATOM 7242 O O . ALA A 1 944 ? 17.421 -30.584 -19.251 1.00 93.94 944 ALA A O 1
ATOM 7243 N N . THR A 1 945 ? 16.033 -30.826 -17.494 1.00 90.62 945 THR A N 1
ATOM 7244 C CA . THR A 1 945 ? 16.386 -29.590 -16.785 1.00 90.62 945 THR A CA 1
ATOM 7245 C C . THR A 1 945 ? 17.897 -29.511 -16.534 1.00 90.62 945 THR A C 1
ATOM 7247 O O . THR A 1 945 ? 18.489 -30.475 -16.050 1.00 90.62 945 THR A O 1
ATOM 7250 N N . GLY A 1 946 ? 18.531 -28.381 -16.867 1.00 92.19 946 GLY A N 1
ATOM 7251 C CA . GLY A 1 946 ? 19.995 -28.248 -16.855 1.00 92.19 946 GLY A CA 1
ATOM 7252 C C . GLY A 1 946 ? 20.678 -28.664 -18.167 1.00 92.19 946 GLY A C 1
ATOM 7253 O O . GLY A 1 946 ? 21.905 -28.736 -18.228 1.00 92.19 946 GLY A O 1
ATOM 7254 N N . SER A 1 947 ? 19.911 -28.976 -19.214 1.00 96.19 947 SER A N 1
ATOM 7255 C CA . SER A 1 947 ? 20.381 -29.140 -20.600 1.00 96.19 947 SER A CA 1
ATOM 7256 C C . SER A 1 947 ? 19.333 -28.665 -21.623 1.00 96.19 947 SER A C 1
ATOM 7258 O O . SER A 1 947 ? 19.257 -29.178 -22.747 1.00 96.19 947 SER A O 1
ATOM 7260 N N . ARG A 1 948 ? 18.490 -27.704 -21.223 1.00 97.44 948 ARG A N 1
ATOM 7261 C CA . ARG A 1 948 ? 17.415 -27.132 -22.040 1.00 97.44 948 ARG A CA 1
ATOM 7262 C C . ARG A 1 948 ? 17.904 -26.010 -22.945 1.00 97.44 948 ARG A C 1
ATOM 7264 O O . ARG A 1 948 ? 17.386 -25.905 -24.050 1.00 97.44 948 ARG A O 1
ATOM 7271 N N . VAL A 1 949 ? 18.897 -25.212 -22.561 1.00 98.12 949 VAL A N 1
ATOM 7272 C CA . VAL A 1 949 ? 19.399 -24.071 -23.350 1.00 98.12 949 VAL A CA 1
ATOM 7273 C C . VAL A 1 949 ? 20.321 -24.560 -24.472 1.00 98.12 949 VAL A C 1
ATOM 7275 O O . VAL A 1 949 ? 21.343 -25.194 -24.210 1.00 98.12 949 VAL A O 1
ATOM 7278 N N . GLN A 1 950 ? 19.974 -24.263 -25.728 1.00 96.69 950 GLN A N 1
ATOM 7279 C CA . GLN A 1 950 ? 20.693 -24.768 -26.908 1.00 96.69 950 GLN A CA 1
ATOM 7280 C C . GLN A 1 950 ? 21.750 -23.779 -27.414 1.00 96.69 950 GLN A C 1
ATOM 7282 O O . GLN A 1 950 ? 22.908 -24.156 -27.598 1.00 96.69 950 GLN A O 1
ATOM 7287 N N . SER A 1 951 ? 21.392 -22.504 -27.568 1.00 97.00 951 SER A N 1
ATOM 7288 C CA . SER A 1 951 ? 22.313 -21.417 -27.916 1.00 97.00 951 SER A CA 1
ATOM 7289 C C . SER A 1 951 ? 22.035 -20.162 -27.089 1.00 97.00 951 SER A C 1
ATOM 7291 O O . SER A 1 951 ? 20.900 -19.901 -26.693 1.00 97.00 951 SER A O 1
ATOM 7293 N N . VAL A 1 952 ? 23.079 -19.369 -26.834 1.00 98.50 952 VAL A N 1
ATOM 7294 C CA . VAL A 1 952 ? 22.970 -18.033 -26.230 1.00 98.50 952 VAL A CA 1
ATOM 7295 C C . VAL A 1 952 ? 23.890 -17.090 -26.991 1.00 98.50 952 VAL A C 1
ATOM 7297 O O . VAL A 1 952 ? 25.080 -17.370 -27.143 1.00 98.50 952 VAL A O 1
ATOM 7300 N N . GLU A 1 953 ? 23.358 -15.956 -27.434 1.00 98.19 953 GLU A N 1
ATOM 7301 C CA . GLU A 1 953 ? 24.113 -14.915 -28.127 1.00 98.19 953 GLU A CA 1
ATOM 7302 C C . GLU A 1 953 ? 23.948 -13.569 -27.420 1.00 98.19 953 GLU A C 1
ATOM 7304 O O . GLU A 1 953 ? 22.847 -13.185 -27.030 1.00 98.19 953 GLU A O 1
ATOM 7309 N N . VAL A 1 954 ? 25.037 -12.816 -27.288 1.00 97.88 954 VAL A N 1
ATOM 7310 C CA . VAL A 1 954 ? 25.085 -11.504 -26.631 1.00 97.88 954 VAL A CA 1
ATOM 7311 C C . VAL A 1 954 ? 25.378 -10.421 -27.661 1.00 97.88 954 VAL A C 1
ATOM 7313 O O . VAL A 1 954 ? 26.253 -10.579 -28.511 1.00 97.88 954 VAL A O 1
ATOM 7316 N N . TYR A 1 955 ? 24.673 -9.299 -27.568 1.00 94.69 955 TYR A N 1
ATOM 7317 C CA . TYR A 1 955 ? 24.842 -8.167 -28.468 1.00 94.69 955 TYR A CA 1
ATOM 7318 C C . TYR A 1 955 ? 26.068 -7.323 -28.075 1.00 94.69 955 TYR A C 1
ATOM 7320 O O . TYR A 1 955 ? 26.101 -6.694 -27.012 1.00 94.69 955 TYR A O 1
ATOM 7328 N N . LYS A 1 956 ? 27.091 -7.297 -28.936 1.00 86.81 956 LYS A N 1
ATOM 7329 C CA . LYS A 1 956 ? 28.341 -6.534 -28.771 1.00 86.81 956 LYS A CA 1
ATOM 7330 C C . LYS A 1 956 ? 28.719 -5.833 -30.076 1.00 86.81 956 LYS A C 1
ATOM 7332 O O . LYS A 1 956 ? 28.501 -6.356 -31.161 1.00 86.81 956 LYS A O 1
ATOM 7337 N N . ASP A 1 957 ? 29.247 -4.613 -29.962 1.00 84.62 957 ASP A N 1
ATOM 7338 C CA . ASP A 1 957 ? 29.806 -3.792 -31.056 1.00 84.62 957 ASP A CA 1
ATOM 7339 C C . ASP A 1 957 ? 28.967 -3.658 -32.357 1.00 84.62 957 ASP A C 1
ATOM 7341 O O . ASP A 1 957 ? 29.470 -3.206 -33.385 1.00 84.62 957 ASP A O 1
ATOM 7345 N N . GLY A 1 958 ? 27.658 -3.941 -32.294 1.00 85.75 958 GLY A N 1
ATOM 7346 C CA . GLY A 1 958 ? 26.706 -3.826 -33.407 1.00 85.75 958 GLY A CA 1
ATOM 7347 C C . GLY A 1 958 ? 26.180 -5.154 -33.966 1.00 85.75 958 GLY A C 1
ATOM 7348 O O . GLY A 1 958 ? 25.431 -5.128 -34.941 1.00 85.75 958 GLY A O 1
ATOM 7349 N N . MET A 1 959 ? 26.549 -6.297 -33.383 1.00 93.62 959 MET A N 1
ATOM 7350 C CA . MET A 1 959 ? 26.099 -7.628 -33.806 1.00 93.62 959 MET A CA 1
ATOM 7351 C C . MET A 1 959 ? 25.901 -8.577 -32.617 1.00 93.62 959 MET A C 1
ATOM 7353 O O . MET A 1 959 ? 26.318 -8.290 -31.498 1.00 93.62 959 MET A O 1
ATOM 7357 N N . PHE A 1 960 ? 25.248 -9.713 -32.858 1.00 94.44 960 PHE A N 1
ATOM 7358 C CA . PHE A 1 960 ? 25.195 -10.819 -31.904 1.00 94.44 960 PHE A CA 1
ATOM 7359 C C . PHE A 1 960 ? 26.444 -11.707 -32.049 1.00 94.44 960 PHE A C 1
ATOM 7361 O O . PHE A 1 960 ? 26.876 -11.999 -33.165 1.00 94.44 960 PHE A O 1
ATOM 7368 N N . GLU A 1 961 ? 27.023 -12.116 -30.920 1.00 96.62 961 GLU A N 1
ATOM 7369 C CA . GLU A 1 961 ? 28.108 -13.100 -30.819 1.00 96.62 961 GLU A CA 1
ATOM 7370 C C . GLU A 1 961 ? 27.744 -14.195 -29.808 1.00 96.62 961 GLU A C 1
ATOM 7372 O O . GLU A 1 961 ? 27.096 -13.916 -28.801 1.00 96.62 961 GLU A O 1
ATOM 7377 N N . GLU A 1 962 ? 28.235 -15.418 -30.014 1.00 97.75 962 GLU A N 1
ATOM 7378 C CA . GLU A 1 962 ? 28.092 -16.533 -29.067 1.00 97.75 962 GLU A CA 1
ATOM 7379 C C . GLU A 1 962 ? 28.600 -16.183 -27.649 1.00 97.75 962 GLU A C 1
ATOM 7381 O O . GLU A 1 962 ? 29.647 -15.545 -27.466 1.00 97.75 962 GLU A O 1
ATOM 7386 N N . LEU A 1 963 ? 27.853 -16.615 -26.627 1.00 98.06 963 LEU A N 1
ATOM 7387 C CA . LEU A 1 963 ? 28.230 -16.496 -25.219 1.00 98.06 963 LEU A CA 1
ATOM 7388 C C . LEU A 1 963 ? 29.443 -17.388 -24.904 1.00 98.06 963 LEU A C 1
ATOM 7390 O O . LEU A 1 963 ? 29.402 -18.601 -25.082 1.00 98.06 963 LEU A O 1
ATOM 7394 N N . LYS A 1 964 ? 30.518 -16.797 -24.376 1.00 97.81 964 LYS A N 1
ATOM 7395 C CA . LYS A 1 964 ? 31.778 -17.494 -24.081 1.00 97.81 964 LYS A CA 1
ATOM 7396 C C . LYS A 1 964 ? 31.859 -17.773 -22.585 1.00 97.81 964 LYS A C 1
ATOM 7398 O O . LYS A 1 964 ? 31.948 -16.838 -21.790 1.00 97.81 964 LYS A O 1
ATOM 7403 N N . ASP A 1 965 ? 31.854 -19.050 -22.208 1.00 96.94 965 ASP A N 1
ATOM 7404 C CA . ASP A 1 965 ? 31.676 -19.495 -20.816 1.00 96.94 965 ASP A CA 1
ATOM 7405 C C . ASP A 1 965 ? 32.686 -18.904 -19.808 1.00 96.94 965 ASP A C 1
ATOM 7407 O O . ASP A 1 965 ? 32.341 -18.699 -18.640 1.00 96.94 965 ASP A O 1
ATOM 7411 N N . ASP A 1 966 ? 33.910 -18.594 -20.249 1.00 96.69 966 ASP A N 1
ATOM 7412 C CA . ASP A 1 966 ? 34.978 -17.995 -19.433 1.00 96.69 966 ASP A CA 1
ATOM 7413 C C . ASP A 1 966 ? 35.083 -16.458 -19.514 1.00 96.69 966 ASP A C 1
ATOM 7415 O O . ASP A 1 966 ? 35.802 -15.854 -18.710 1.00 96.69 966 ASP A O 1
ATOM 7419 N N . GLU A 1 967 ? 34.390 -15.800 -20.450 1.00 97.25 967 GLU A N 1
ATOM 7420 C CA . GLU A 1 967 ? 34.394 -14.334 -20.549 1.00 97.25 967 GLU A CA 1
ATOM 7421 C C . GLU A 1 967 ? 33.510 -13.723 -19.445 1.00 97.25 967 GLU A C 1
ATOM 7423 O O . GLU A 1 967 ? 32.495 -14.299 -19.055 1.00 97.25 967 GLU A O 1
ATOM 7428 N N . ASN A 1 968 ? 33.898 -12.549 -18.929 1.00 96.75 968 ASN A N 1
ATOM 7429 C CA . ASN A 1 968 ? 33.103 -11.809 -17.948 1.00 96.75 968 ASN A CA 1
ATOM 7430 C C . ASN A 1 968 ? 32.246 -10.738 -18.638 1.00 96.75 968 ASN A C 1
ATOM 7432 O O . ASN A 1 968 ? 32.754 -9.942 -19.428 1.00 96.75 968 ASN A O 1
ATOM 7436 N N . TYR A 1 969 ? 30.970 -10.676 -18.276 1.00 97.88 969 TYR A N 1
ATOM 7437 C CA . TYR A 1 969 ? 29.964 -9.764 -18.808 1.00 97.88 969 TYR A CA 1
ATOM 7438 C C . TYR A 1 969 ? 29.401 -8.907 -17.666 1.00 97.88 969 TYR A C 1
ATOM 7440 O O . TYR A 1 969 ? 29.207 -9.403 -16.554 1.00 97.88 969 TYR A O 1
ATOM 7448 N N . GLN A 1 970 ? 29.105 -7.629 -17.932 1.00 97.81 970 GLN A N 1
ATOM 7449 C CA . GLN A 1 970 ? 28.365 -6.801 -16.974 1.00 97.81 970 GLN A CA 1
ATOM 7450 C C . GLN A 1 970 ? 26.861 -6.929 -17.256 1.00 97.81 970 GLN A C 1
ATOM 7452 O O . GLN A 1 970 ? 26.399 -6.592 -18.353 1.00 97.81 970 GLN A O 1
ATOM 7457 N N . VAL A 1 971 ? 26.117 -7.416 -16.265 1.00 98.62 971 VAL A N 1
ATOM 7458 C CA . VAL A 1 971 ? 24.709 -7.826 -16.367 1.00 98.62 971 VAL A CA 1
ATOM 7459 C C . VAL A 1 971 ? 23.861 -7.014 -15.393 1.00 98.62 971 VAL A C 1
ATOM 7461 O O . VAL A 1 971 ? 24.097 -7.046 -14.187 1.00 98.62 971 VAL A O 1
ATOM 7464 N N . ALA A 1 972 ? 22.876 -6.273 -15.892 1.00 98.31 972 ALA A N 1
ATOM 7465 C CA . ALA A 1 972 ? 21.905 -5.577 -15.054 1.00 98.31 972 ALA A CA 1
ATOM 7466 C C . ALA A 1 972 ? 20.780 -6.517 -14.603 1.00 98.31 972 ALA A C 1
ATOM 7468 O O . ALA A 1 972 ? 20.272 -7.307 -15.394 1.00 98.31 972 ALA A O 1
ATOM 7469 N N . THR A 1 973 ? 20.347 -6.409 -13.350 1.00 98.12 973 THR A N 1
ATOM 7470 C CA . THR A 1 973 ? 19.142 -7.094 -12.858 1.00 98.12 973 THR A CA 1
ATOM 7471 C C . THR A 1 973 ? 18.571 -6.377 -11.627 1.00 98.12 973 THR A C 1
ATOM 7473 O O . THR A 1 973 ? 19.173 -5.424 -11.121 1.00 98.12 973 THR A O 1
ATOM 7476 N N . ASN A 1 974 ? 17.395 -6.789 -11.159 1.00 94.88 974 ASN A N 1
ATOM 7477 C CA . ASN A 1 974 ? 16.801 -6.281 -9.923 1.00 94.88 974 ASN A CA 1
ATOM 7478 C C . ASN A 1 974 ? 17.456 -6.925 -8.681 1.00 94.88 974 ASN A C 1
ATOM 7480 O O . ASN A 1 974 ? 18.014 -8.020 -8.748 1.00 94.88 974 ASN A O 1
ATOM 7484 N N . ILE A 1 975 ? 17.432 -6.232 -7.540 1.00 87.44 975 ILE A N 1
ATOM 7485 C CA . ILE A 1 975 ? 18.209 -6.635 -6.357 1.00 87.44 975 ILE A CA 1
ATOM 7486 C C . ILE A 1 975 ? 17.732 -7.932 -5.689 1.00 87.44 975 ILE A C 1
ATOM 7488 O O . ILE A 1 975 ? 18.556 -8.631 -5.105 1.00 87.44 975 ILE A O 1
ATOM 7492 N N . PHE A 1 976 ? 16.446 -8.273 -5.803 1.00 88.69 976 PHE A N 1
ATOM 7493 C CA . PHE A 1 976 ? 15.895 -9.570 -5.396 1.00 88.69 976 PHE A CA 1
ATOM 7494 C C . PHE A 1 976 ? 16.568 -10.714 -6.171 1.00 88.69 976 PHE A C 1
ATOM 7496 O O . PHE A 1 976 ? 17.228 -11.569 -5.577 1.00 88.69 976 PHE A O 1
ATOM 7503 N N . THR A 1 977 ? 16.530 -10.644 -7.505 1.00 95.38 977 THR A N 1
ATOM 7504 C CA . THR A 1 977 ? 17.165 -11.625 -8.403 1.00 95.38 977 THR A CA 1
ATOM 7505 C C . THR A 1 977 ? 18.683 -11.671 -8.179 1.00 95.38 977 THR A C 1
ATOM 7507 O O . THR A 1 977 ? 19.265 -12.746 -8.054 1.00 95.38 977 THR A O 1
ATOM 7510 N N . ALA A 1 978 ? 19.339 -10.513 -8.025 1.00 94.00 978 ALA A N 1
ATOM 7511 C CA . ALA A 1 978 ? 20.780 -10.433 -7.752 1.00 94.00 978 ALA A CA 1
ATOM 7512 C C . ALA A 1 978 ? 21.206 -11.104 -6.433 1.00 94.00 978 ALA A C 1
ATOM 7514 O O . ALA A 1 978 ? 22.342 -11.560 -6.325 1.00 94.00 978 ALA A O 1
ATOM 7515 N N . LYS A 1 979 ? 20.326 -11.140 -5.426 1.00 89.25 979 LYS A N 1
ATOM 7516 C CA . LYS A 1 979 ? 20.581 -11.776 -4.123 1.00 89.25 979 LYS A CA 1
ATOM 7517 C C . LYS A 1 979 ? 20.235 -13.264 -4.090 1.00 89.25 979 LYS A C 1
ATOM 7519 O O . LYS A 1 979 ? 20.626 -13.923 -3.132 1.00 89.25 979 LYS A O 1
ATOM 7524 N N . GLY A 1 980 ? 19.565 -13.785 -5.119 1.00 88.44 980 GLY A N 1
ATOM 7525 C CA . GLY A 1 980 ? 19.201 -15.196 -5.242 1.00 88.44 980 GLY A CA 1
ATOM 7526 C C . GLY A 1 980 ? 17.725 -15.535 -5.064 1.00 88.44 980 GLY A C 1
ATOM 7527 O O . GLY A 1 980 ? 17.421 -16.724 -5.034 1.00 88.44 980 GLY A O 1
ATOM 7528 N N . GLY A 1 981 ? 16.825 -14.547 -4.983 1.00 87.19 981 GLY A N 1
ATOM 7529 C CA . GLY A 1 981 ? 15.378 -14.797 -5.072 1.00 87.19 981 GLY A CA 1
ATOM 7530 C C . GLY A 1 981 ? 15.009 -15.524 -6.373 1.00 87.19 981 GLY A C 1
ATOM 7531 O O . GLY A 1 981 ? 15.790 -15.492 -7.325 1.00 87.19 981 GLY A O 1
ATOM 7532 N N . ASP A 1 982 ? 13.871 -16.227 -6.402 1.00 89.94 982 ASP A N 1
ATOM 7533 C CA . ASP A 1 982 ? 13.549 -17.256 -7.419 1.00 89.94 982 ASP A CA 1
ATOM 7534 C C . ASP A 1 982 ? 14.626 -18.375 -7.538 1.00 89.94 982 ASP A C 1
ATOM 7536 O O . ASP A 1 982 ? 14.753 -19.033 -8.572 1.00 89.94 982 ASP A O 1
ATOM 7540 N N . GLY A 1 983 ? 15.438 -18.605 -6.498 1.00 91.44 983 GLY A N 1
ATOM 7541 C CA . GLY A 1 983 ? 16.447 -19.673 -6.463 1.00 91.44 983 GLY A CA 1
ATOM 7542 C C . GLY A 1 983 ? 17.736 -19.402 -7.257 1.00 91.44 983 GLY A C 1
ATOM 7543 O O . GLY A 1 983 ? 18.504 -20.335 -7.515 1.00 91.44 983 GLY A O 1
ATOM 7544 N N . TYR A 1 984 ? 18.020 -18.149 -7.638 1.00 96.31 984 TYR A N 1
ATOM 7545 C CA . TYR A 1 984 ? 19.214 -17.737 -8.400 1.00 96.31 984 TYR A CA 1
ATOM 7546 C C . TYR A 1 984 ? 20.529 -17.792 -7.585 1.00 96.31 984 TYR A C 1
ATOM 7548 O O . TYR A 1 984 ? 21.264 -16.813 -7.430 1.00 96.31 984 TYR A O 1
ATOM 7556 N N . THR A 1 985 ? 20.873 -18.974 -7.075 1.00 94.50 985 THR A N 1
ATOM 7557 C CA . THR A 1 985 ? 22.040 -19.242 -6.211 1.00 94.50 985 THR A CA 1
ATOM 7558 C C . THR A 1 985 ? 23.388 -18.833 -6.820 1.00 94.50 985 THR A C 1
ATOM 7560 O O . THR A 1 985 ? 24.288 -18.405 -6.095 1.00 94.50 985 THR A O 1
ATOM 7563 N N . MET A 1 986 ? 23.541 -18.886 -8.148 1.00 96.25 986 MET A N 1
ATOM 7564 C CA . MET A 1 986 ? 24.736 -18.387 -8.844 1.00 96.25 986 MET A CA 1
ATOM 7565 C C . MET A 1 986 ? 24.873 -16.857 -8.757 1.00 96.25 986 MET A C 1
ATOM 7567 O O . MET A 1 986 ? 25.990 -16.347 -8.645 1.00 96.25 986 MET A O 1
ATOM 7571 N N . PHE A 1 987 ? 23.758 -16.120 -8.725 1.00 97.50 987 PHE A N 1
ATOM 7572 C CA . PHE A 1 987 ? 23.756 -14.675 -8.487 1.00 97.50 987 PHE A CA 1
ATOM 7573 C C . PHE A 1 987 ? 23.974 -14.362 -7.002 1.00 97.50 987 PHE A C 1
ATOM 7575 O O . PHE A 1 987 ? 24.829 -13.535 -6.691 1.00 97.50 987 PHE A O 1
ATOM 7582 N N . ALA A 1 988 ? 23.334 -15.102 -6.086 1.00 91.25 988 ALA A N 1
ATOM 7583 C CA . ALA A 1 988 ? 23.590 -15.010 -4.641 1.00 91.25 988 ALA A CA 1
ATOM 7584 C C . ALA A 1 988 ? 25.084 -15.161 -4.308 1.00 91.25 988 ALA A C 1
ATOM 7586 O O . ALA A 1 988 ? 25.658 -14.370 -3.554 1.00 91.25 988 ALA A O 1
ATOM 7587 N N . LYS A 1 989 ? 25.745 -16.139 -4.941 1.00 92.50 989 LYS A N 1
ATOM 7588 C CA . LYS A 1 989 ? 27.193 -16.339 -4.857 1.00 92.50 989 LYS A CA 1
ATOM 7589 C C . LYS A 1 989 ? 27.953 -15.105 -5.351 1.00 92.50 989 LYS A C 1
ATOM 7591 O O . LYS A 1 989 ? 28.749 -14.558 -4.589 1.00 92.50 989 LYS A O 1
ATOM 7596 N N . ALA A 1 990 ? 27.684 -14.626 -6.568 1.00 93.06 990 ALA A N 1
ATOM 7597 C CA . ALA A 1 990 ? 28.331 -13.432 -7.123 1.00 93.06 990 ALA A CA 1
ATOM 7598 C C . ALA A 1 990 ? 28.137 -12.181 -6.240 1.00 93.06 990 ALA A C 1
ATOM 7600 O O . ALA A 1 990 ? 29.068 -11.392 -6.055 1.00 93.06 990 ALA A O 1
ATOM 7601 N N . TYR A 1 991 ? 26.957 -12.026 -5.638 1.00 89.56 991 TYR A N 1
ATOM 7602 C CA . TYR A 1 991 ? 26.642 -10.977 -4.672 1.00 89.56 991 TYR A CA 1
ATOM 7603 C C . TYR A 1 991 ? 27.474 -11.113 -3.388 1.00 89.56 991 TYR A C 1
ATOM 7605 O O . TYR A 1 991 ? 28.110 -10.143 -2.970 1.00 89.56 991 TYR A O 1
ATOM 7613 N N . SER A 1 992 ? 27.559 -12.316 -2.809 1.00 81.19 992 SER A N 1
ATOM 7614 C CA . SER A 1 992 ? 28.381 -12.596 -1.618 1.00 81.19 992 SER A CA 1
ATOM 7615 C C . SER A 1 992 ? 29.887 -12.390 -1.851 1.00 81.19 992 SER A C 1
ATOM 7617 O O . SER A 1 992 ? 30.598 -11.925 -0.962 1.00 81.19 992 SER A O 1
ATOM 7619 N N . GLU A 1 993 ? 30.366 -12.646 -3.072 1.00 89.12 993 GLU A N 1
ATOM 7620 C CA . GLU A 1 993 ? 31.745 -12.400 -3.516 1.00 89.12 993 GLU A CA 1
ATOM 7621 C C . GLU A 1 993 ? 32.024 -10.911 -3.815 1.00 89.12 993 GLU A C 1
ATOM 7623 O O . GLU A 1 993 ? 33.140 -10.544 -4.189 1.00 89.12 993 GLU A O 1
ATOM 7628 N N . GLY A 1 994 ? 31.027 -10.031 -3.666 1.00 80.94 994 GLY A N 1
ATOM 7629 C CA . GLY A 1 994 ? 31.152 -8.592 -3.906 1.00 80.94 994 GLY A CA 1
ATOM 7630 C C . GLY A 1 994 ? 31.204 -8.198 -5.386 1.00 80.94 994 GLY A C 1
ATOM 7631 O O . GLY A 1 994 ? 31.585 -7.069 -5.701 1.00 80.94 994 GLY A O 1
ATOM 7632 N N . ARG A 1 995 ? 30.806 -9.089 -6.305 1.00 94.06 995 ARG A N 1
ATOM 7633 C CA . ARG A 1 995 ? 30.781 -8.849 -7.763 1.00 94.06 995 ARG A CA 1
ATOM 7634 C C . ARG A 1 995 ? 29.552 -8.067 -8.238 1.00 94.06 995 ARG A C 1
ATOM 7636 O O . ARG A 1 995 ? 29.280 -8.012 -9.433 1.00 94.06 995 ARG A O 1
ATOM 7643 N N . VAL A 1 996 ? 28.803 -7.444 -7.326 1.00 91.25 996 VAL A N 1
ATOM 7644 C CA . VAL A 1 996 ? 27.572 -6.703 -7.635 1.00 91.25 996 VAL A CA 1
ATOM 7645 C C . VAL A 1 996 ? 27.703 -5.239 -7.228 1.00 91.25 996 VAL A C 1
ATOM 7647 O O . VAL A 1 996 ? 28.124 -4.895 -6.127 1.00 91.25 996 VAL A O 1
ATOM 7650 N N . SER A 1 997 ? 27.342 -4.349 -8.148 1.00 82.50 997 SER A N 1
ATOM 7651 C CA . SER A 1 997 ? 27.273 -2.905 -7.938 1.00 82.50 997 SER A CA 1
ATOM 7652 C C . SER A 1 997 ? 25.816 -2.458 -7.865 1.00 82.50 997 SER A C 1
ATOM 7654 O O . SER A 1 997 ? 25.184 -2.256 -8.902 1.00 82.50 997 SER A O 1
ATOM 7656 N N . GLU A 1 998 ? 25.287 -2.268 -6.658 1.00 79.31 998 GLU A N 1
ATOM 7657 C CA . GLU A 1 998 ? 23.986 -1.619 -6.470 1.00 79.31 998 GLU A CA 1
ATOM 7658 C C . GLU A 1 998 ? 24.046 -0.156 -6.929 1.00 79.31 998 GLU A C 1
ATOM 7660 O O . GLU A 1 998 ? 24.844 0.641 -6.427 1.00 79.31 998 GLU A O 1
ATOM 7665 N N . LEU A 1 999 ? 23.204 0.214 -7.898 1.00 60.88 999 LEU A N 1
ATOM 7666 C CA . LEU A 1 999 ? 23.135 1.583 -8.417 1.00 60.88 999 LEU A CA 1
ATOM 7667 C C . LEU A 1 999 ? 22.146 2.463 -7.636 1.00 60.88 999 LEU A C 1
ATOM 7669 O O . LEU A 1 999 ? 22.221 3.688 -7.729 1.00 60.88 999 LEU A O 1
ATOM 7673 N N . GLY A 1 1000 ? 21.236 1.855 -6.867 1.00 52.69 1000 GLY A N 1
ATOM 7674 C CA . GLY A 1 1000 ? 20.271 2.563 -6.019 1.00 52.69 1000 GLY A CA 1
ATOM 7675 C C . GLY A 1 1000 ? 19.164 3.307 -6.777 1.00 52.69 1000 GLY A C 1
ATOM 7676 O O . GLY A 1 1000 ? 18.544 4.203 -6.208 1.00 52.69 1000 GLY A O 1
ATOM 7677 N N . PHE A 1 1001 ? 18.927 2.967 -8.048 1.00 65.81 1001 PHE A N 1
ATOM 7678 C CA . PHE A 1 1001 ? 17.736 3.389 -8.796 1.00 65.81 1001 PHE A CA 1
ATOM 7679 C C . PHE A 1 1001 ? 16.649 2.342 -8.635 1.00 65.81 1001 PHE A C 1
ATOM 7681 O O . PHE A 1 1001 ? 16.953 1.159 -8.742 1.00 65.81 1001 PHE A O 1
ATOM 7688 N N . VAL A 1 1002 ? 15.415 2.771 -8.397 1.00 75.50 1002 VAL A N 1
ATOM 7689 C CA . VAL A 1 1002 ? 14.290 1.859 -8.176 1.00 75.50 1002 VAL A CA 1
ATOM 7690 C C . VAL A 1 1002 ? 13.704 1.403 -9.516 1.00 75.50 1002 VAL A C 1
ATOM 7692 O O . VAL A 1 1002 ? 13.578 2.217 -10.429 1.00 75.50 1002 VAL A O 1
ATOM 7695 N N . ASP A 1 1003 ? 13.355 0.127 -9.643 1.00 85.00 1003 ASP A N 1
ATOM 7696 C CA . ASP A 1 1003 ? 12.762 -0.520 -10.824 1.00 85.00 1003 ASP A CA 1
ATOM 7697 C C . ASP A 1 1003 ? 11.638 0.306 -11.487 1.00 85.00 1003 ASP A C 1
ATOM 7699 O O . ASP A 1 1003 ? 11.727 0.653 -12.670 1.00 85.00 1003 ASP A O 1
ATOM 7703 N N . TRP A 1 1004 ? 10.641 0.742 -10.720 1.00 85.88 1004 TRP A N 1
ATOM 7704 C CA . TRP A 1 1004 ? 9.536 1.565 -11.207 1.00 85.88 1004 TRP A CA 1
ATOM 7705 C C . TRP A 1 1004 ? 9.989 2.980 -11.625 1.00 85.88 1004 TRP A C 1
ATOM 7707 O O . TRP A 1 1004 ? 9.480 3.525 -12.606 1.00 85.88 1004 TRP A O 1
ATOM 7717 N N . GLU A 1 1005 ? 10.996 3.574 -10.963 1.00 78.75 1005 GLU A N 1
ATOM 7718 C CA . GLU A 1 1005 ? 11.615 4.840 -11.405 1.00 78.75 1005 GLU A CA 1
ATOM 7719 C C . GLU A 1 1005 ? 12.400 4.652 -12.715 1.00 78.75 1005 GLU A C 1
ATOM 7721 O O . GLU A 1 1005 ? 12.476 5.575 -13.531 1.00 78.75 1005 GLU A O 1
ATOM 7726 N N . VAL A 1 1006 ? 13.005 3.479 -12.927 1.00 89.31 1006 VAL A N 1
ATOM 7727 C CA . VAL A 1 1006 ? 13.733 3.124 -14.152 1.00 89.31 1006 VAL A CA 1
ATOM 7728 C C . VAL A 1 1006 ? 12.766 2.978 -15.321 1.00 89.31 1006 VAL A C 1
ATOM 7730 O O . VAL A 1 1006 ? 12.968 3.656 -16.329 1.00 89.31 1006 VAL A O 1
ATOM 7733 N N . LEU A 1 1007 ? 11.685 2.208 -15.164 1.00 96.19 1007 LEU A N 1
ATOM 7734 C CA . LEU A 1 1007 ? 10.631 2.086 -16.175 1.00 96.19 1007 LEU A CA 1
ATOM 7735 C C . LEU A 1 1007 ? 9.991 3.451 -16.480 1.00 96.19 1007 LEU A C 1
ATOM 7737 O O . LEU A 1 1007 ? 9.879 3.843 -17.643 1.00 96.19 1007 LEU A O 1
ATOM 7741 N N . GLN A 1 1008 ? 9.654 4.235 -15.449 1.00 90.88 1008 GLN A N 1
ATOM 7742 C CA . GLN A 1 1008 ? 9.080 5.568 -15.644 1.00 90.88 1008 GLN A CA 1
ATOM 7743 C C . GLN A 1 1008 ? 10.058 6.526 -16.342 1.00 90.88 1008 GLN A C 1
ATOM 7745 O O . GLN A 1 1008 ? 9.630 7.393 -17.099 1.00 90.88 1008 GLN A O 1
ATOM 7750 N N . ASP A 1 1009 ? 11.362 6.480 -16.062 1.00 86.56 1009 ASP A N 1
ATOM 7751 C CA . ASP A 1 1009 ? 12.356 7.287 -16.789 1.00 86.56 1009 ASP A CA 1
ATOM 7752 C C . ASP A 1 1009 ? 12.541 6.812 -18.233 1.00 86.56 1009 ASP A C 1
ATOM 7754 O O . ASP A 1 1009 ? 12.722 7.655 -19.112 1.00 86.56 1009 ASP A O 1
ATOM 7758 N N . TYR A 1 1010 ? 12.454 5.505 -18.491 1.00 96.56 1010 TYR A N 1
ATOM 7759 C CA . TYR A 1 1010 ? 12.573 4.947 -19.835 1.00 96.56 1010 TYR A CA 1
ATOM 7760 C C . TYR A 1 1010 ? 11.393 5.363 -20.725 1.00 96.56 1010 TYR A C 1
ATOM 7762 O O . TYR A 1 1010 ? 11.607 5.881 -21.819 1.00 96.56 1010 TYR A O 1
ATOM 7770 N N . ILE A 1 1011 ? 10.159 5.296 -20.214 1.00 96.00 1011 ILE A N 1
ATOM 7771 C CA . ILE A 1 1011 ? 8.950 5.811 -20.888 1.00 96.00 1011 ILE A CA 1
ATOM 7772 C C . ILE A 1 1011 ? 9.088 7.303 -21.227 1.00 96.00 1011 ILE A C 1
ATOM 7774 O O . ILE A 1 1011 ? 8.810 7.714 -22.353 1.00 96.00 1011 ILE A O 1
ATOM 7778 N N . LYS A 1 1012 ? 9.582 8.124 -20.286 1.00 90.31 1012 LYS A N 1
ATOM 7779 C CA . LYS A 1 1012 ? 9.751 9.577 -20.490 1.00 90.31 1012 LYS A CA 1
ATOM 7780 C C . LYS A 1 1012 ? 10.709 9.945 -21.627 1.00 90.31 1012 LYS A C 1
ATOM 7782 O O . LYS A 1 1012 ? 10.598 11.068 -22.123 1.00 90.31 1012 LYS A O 1
ATOM 7787 N N . VAL A 1 1013 ? 11.665 9.076 -21.978 1.00 92.44 1013 VAL A N 1
ATOM 7788 C CA . VAL A 1 1013 ? 12.641 9.321 -23.058 1.00 92.44 1013 VAL A CA 1
ATOM 7789 C C . VAL A 1 1013 ? 12.241 8.705 -24.398 1.00 92.44 1013 VAL A C 1
ATOM 7791 O O . VAL A 1 1013 ? 12.889 9.016 -25.399 1.00 92.44 1013 VAL A O 1
ATOM 7794 N N . GLN A 1 1014 ? 11.174 7.900 -24.451 1.00 94.19 1014 GLN A N 1
ATOM 7795 C CA . GLN A 1 1014 ? 10.629 7.435 -25.724 1.00 94.19 1014 GLN A CA 1
ATOM 7796 C C . GLN A 1 1014 ? 10.040 8.591 -26.533 1.00 94.19 1014 GLN A C 1
ATOM 7798 O O . GLN A 1 1014 ? 9.554 9.593 -25.993 1.00 94.19 1014 GLN A O 1
ATOM 7803 N N . LYS A 1 1015 ? 10.096 8.453 -27.860 1.00 91.12 1015 LYS A N 1
ATOM 7804 C CA . LYS A 1 1015 ? 9.612 9.474 -28.791 1.00 91.12 1015 LYS A CA 1
ATOM 7805 C C . LYS A 1 1015 ? 8.125 9.739 -28.540 1.00 91.12 1015 LYS A C 1
ATOM 7807 O O . LYS A 1 1015 ? 7.318 8.817 -28.520 1.00 91.12 1015 LYS A O 1
ATOM 7812 N N . ASP A 1 1016 ? 7.782 11.011 -28.335 1.00 91.19 1016 ASP A N 1
ATOM 7813 C CA . ASP A 1 1016 ? 6.420 11.476 -28.037 1.00 91.19 1016 ASP A CA 1
ATOM 7814 C C . ASP A 1 1016 ? 5.761 10.761 -26.828 1.00 91.19 1016 ASP A C 1
ATOM 7816 O O . ASP A 1 1016 ? 4.544 10.811 -26.665 1.00 91.19 1016 ASP A O 1
ATOM 7820 N N . GLN A 1 1017 ? 6.572 10.114 -25.973 1.00 92.88 1017 GLN A N 1
ATOM 7821 C CA . GLN A 1 1017 ? 6.169 9.248 -24.851 1.00 92.88 1017 GLN A CA 1
ATOM 7822 C C . GLN A 1 1017 ? 5.233 8.091 -25.253 1.00 92.88 1017 GLN A C 1
ATOM 7824 O O . GLN A 1 1017 ? 4.484 7.576 -24.420 1.00 92.88 1017 GLN A O 1
ATOM 7829 N N . LYS A 1 1018 ? 5.298 7.673 -26.525 1.00 94.62 1018 LYS A N 1
ATOM 7830 C CA . LYS A 1 1018 ? 4.559 6.542 -27.096 1.00 94.62 1018 LYS A CA 1
ATOM 7831 C C . LYS A 1 1018 ? 5.365 5.250 -27.005 1.00 94.62 1018 LYS A C 1
ATOM 7833 O O . LYS A 1 1018 ? 6.551 5.228 -27.333 1.00 94.62 1018 LYS A O 1
ATOM 7838 N N . ILE A 1 1019 ? 4.704 4.187 -26.561 1.00 96.44 1019 ILE A N 1
ATOM 7839 C CA . ILE A 1 1019 ? 5.286 2.901 -26.181 1.00 96.44 1019 ILE A CA 1
ATOM 7840 C C . ILE A 1 1019 ? 4.656 1.818 -27.060 1.00 96.44 1019 ILE A C 1
ATOM 7842 O O . ILE A 1 1019 ? 3.457 1.564 -26.973 1.00 96.44 1019 ILE A O 1
ATOM 7846 N N . ALA A 1 1020 ? 5.463 1.219 -27.936 1.00 95.81 1020 ALA A N 1
ATOM 7847 C CA . ALA A 1 1020 ? 5.037 0.190 -28.886 1.00 95.81 1020 ALA A CA 1
ATOM 7848 C C . ALA A 1 1020 ? 6.079 -0.944 -29.015 1.00 95.81 1020 ALA A C 1
ATOM 7850 O O . ALA A 1 1020 ? 6.606 -1.157 -30.108 1.00 95.81 1020 ALA A O 1
ATOM 7851 N N . PRO A 1 1021 ? 6.454 -1.624 -27.913 1.00 94.94 1021 PRO A N 1
ATOM 7852 C CA . PRO A 1 1021 ? 7.369 -2.753 -27.980 1.00 94.94 1021 PRO A CA 1
ATOM 7853 C C . PRO A 1 1021 ? 6.711 -3.925 -28.715 1.00 94.94 1021 PRO A C 1
ATOM 7855 O O . PRO A 1 1021 ? 5.526 -4.220 -28.528 1.00 94.94 1021 PRO A O 1
ATOM 7858 N N . VAL A 1 1022 ? 7.512 -4.593 -29.534 1.00 90.88 1022 VAL A N 1
ATOM 7859 C CA . VAL A 1 1022 ? 7.177 -5.828 -30.246 1.00 90.88 1022 VAL A CA 1
ATOM 7860 C C . VAL A 1 1022 ? 8.027 -6.963 -29.682 1.00 90.88 1022 VAL A C 1
ATOM 7862 O O . VAL A 1 1022 ? 9.052 -6.697 -29.061 1.00 90.88 1022 VAL A O 1
ATOM 7865 N N . LEU A 1 1023 ? 7.608 -8.208 -29.905 1.00 92.56 1023 LEU A N 1
ATOM 7866 C CA . LEU A 1 1023 ? 8.482 -9.362 -29.692 1.00 92.56 1023 LEU A CA 1
ATOM 7867 C C . LEU A 1 1023 ? 9.558 -9.369 -30.791 1.00 92.56 1023 LEU A C 1
ATOM 7869 O O . LEU A 1 1023 ? 9.262 -9.035 -31.943 1.00 92.56 1023 LEU A O 1
ATOM 7873 N N . GLU A 1 1024 ? 10.785 -9.747 -30.450 1.00 91.25 1024 GLU A N 1
ATOM 7874 C CA . GLU A 1 1024 ? 11.957 -9.699 -31.338 1.00 91.25 1024 GLU A CA 1
ATOM 7875 C C . GLU A 1 1024 ? 12.629 -11.070 -31.538 1.00 91.25 1024 GLU A C 1
ATOM 7877 O O . GLU A 1 1024 ? 13.608 -11.161 -32.280 1.00 91.25 1024 GLU A O 1
ATOM 7882 N N . GLY A 1 1025 ? 12.129 -12.136 -30.901 1.00 93.94 1025 GLY A N 1
ATOM 7883 C CA . GLY A 1 1025 ? 12.773 -13.455 -30.922 1.00 93.94 1025 GLY A CA 1
ATOM 7884 C C . GLY A 1 1025 ? 13.980 -13.513 -29.985 1.00 93.94 1025 GLY A C 1
ATOM 7885 O O . GLY A 1 1025 ? 14.994 -14.150 -30.283 1.00 93.94 1025 GLY A O 1
ATOM 7886 N N . ARG A 1 1026 ? 13.890 -12.806 -28.854 1.00 96.56 1026 ARG A N 1
ATOM 7887 C CA . ARG A 1 1026 ? 14.874 -12.832 -27.769 1.00 96.56 1026 ARG A CA 1
ATOM 7888 C C . ARG A 1 1026 ? 14.884 -14.178 -27.032 1.00 96.56 1026 ARG A C 1
ATOM 7890 O O . ARG A 1 1026 ? 15.935 -14.558 -26.515 1.00 96.56 1026 ARG A O 1
ATOM 7897 N N . ILE A 1 1027 ? 13.756 -14.891 -26.972 1.00 97.38 1027 ILE A N 1
ATOM 7898 C CA . ILE A 1 1027 ? 13.605 -16.154 -26.232 1.00 97.38 1027 ILE A CA 1
ATOM 7899 C C . ILE A 1 1027 ? 12.768 -17.155 -27.041 1.00 97.38 1027 ILE A C 1
ATOM 7901 O O . ILE A 1 1027 ? 11.537 -17.106 -27.043 1.00 97.38 1027 ILE A O 1
ATOM 7905 N N . ILE A 1 1028 ? 13.436 -18.105 -27.699 1.00 95.50 1028 ILE A N 1
ATOM 7906 C CA . ILE A 1 1028 ? 12.800 -19.079 -28.601 1.00 95.50 1028 ILE A CA 1
ATOM 7907 C C . ILE A 1 1028 ? 12.798 -20.483 -27.987 1.00 95.50 1028 ILE A C 1
ATOM 7909 O O . ILE A 1 1028 ? 13.847 -21.008 -27.623 1.00 95.50 1028 ILE A O 1
ATOM 7913 N N . ASP A 1 1029 ? 11.620 -21.108 -27.942 1.00 94.44 1029 ASP A N 1
ATOM 7914 C CA . ASP A 1 1029 ? 11.466 -22.542 -27.672 1.00 94.44 1029 ASP A CA 1
ATOM 7915 C C . ASP A 1 1029 ? 11.511 -23.330 -28.993 1.00 94.44 1029 ASP A C 1
ATOM 7917 O O . ASP A 1 1029 ? 10.683 -23.128 -29.887 1.00 94.44 1029 ASP A O 1
ATOM 7921 N N . GLU A 1 1030 ? 12.501 -24.205 -29.130 1.00 93.75 1030 GLU A N 1
ATOM 7922 C CA . GLU A 1 1030 ? 12.765 -25.069 -30.283 1.00 93.75 1030 GLU A CA 1
ATOM 7923 C C . GLU A 1 1030 ? 11.949 -26.368 -30.261 1.00 93.75 1030 GLU A C 1
ATOM 7925 O O . GLU A 1 1030 ? 11.923 -27.084 -31.268 1.00 93.75 1030 GLU A O 1
ATOM 7930 N N . ALA A 1 1031 ? 11.254 -26.665 -29.156 1.00 91.50 1031 ALA A N 1
ATOM 7931 C CA . ALA A 1 1031 ? 10.359 -27.811 -29.056 1.00 91.50 1031 ALA A CA 1
ATOM 7932 C C . ALA A 1 1031 ? 9.272 -27.753 -30.143 1.00 91.50 1031 ALA A C 1
ATOM 7934 O O . ALA A 1 1031 ? 8.563 -26.756 -30.295 1.00 91.50 1031 ALA A O 1
ATOM 7935 N N . LYS A 1 1032 ? 9.156 -28.834 -30.923 1.00 92.06 1032 LYS A N 1
ATOM 7936 C CA . LYS A 1 1032 ? 8.362 -28.871 -32.159 1.00 92.06 1032 LYS A CA 1
ATOM 7937 C C . LYS A 1 1032 ? 6.959 -29.420 -31.926 1.00 92.06 1032 LYS A C 1
ATOM 7939 O O . LYS A 1 1032 ? 6.804 -30.591 -31.592 1.00 92.06 1032 LYS A O 1
ATOM 7944 N N . THR A 1 1033 ? 5.945 -28.603 -32.201 1.00 92.19 1033 THR A N 1
ATOM 7945 C CA . THR A 1 1033 ? 4.528 -29.006 -32.172 1.00 92.19 1033 THR A CA 1
ATOM 7946 C C . THR A 1 1033 ? 3.982 -29.157 -33.594 1.00 92.19 1033 THR A C 1
ATOM 7948 O O . THR A 1 1033 ? 4.125 -28.244 -34.404 1.00 92.19 1033 THR A O 1
ATOM 7951 N N . GLU A 1 1034 ? 3.338 -30.279 -33.930 1.00 94.12 1034 GLU A N 1
ATOM 7952 C CA . GLU A 1 1034 ? 2.662 -30.417 -35.231 1.00 94.12 1034 GLU A CA 1
ATOM 7953 C C . GLU A 1 1034 ? 1.369 -29.582 -35.279 1.00 94.12 1034 GLU A C 1
ATOM 7955 O O . GLU A 1 1034 ? 0.515 -29.673 -34.397 1.00 94.12 1034 GLU A O 1
ATOM 7960 N N . VAL A 1 1035 ? 1.211 -28.783 -36.337 1.00 95.12 1035 VAL A N 1
ATOM 7961 C CA . VAL A 1 1035 ? 0.044 -27.934 -36.608 1.00 95.12 1035 VAL A CA 1
ATOM 7962 C C . VAL A 1 1035 ? -0.470 -28.248 -38.010 1.00 95.12 1035 VAL A C 1
ATOM 7964 O O . VAL A 1 1035 ? 0.256 -28.127 -38.996 1.00 95.12 1035 VAL A O 1
ATOM 7967 N N . LYS A 1 1036 ? -1.746 -28.631 -38.130 1.00 94.25 1036 LYS A N 1
ATOM 7968 C CA . LYS A 1 1036 ? -2.361 -28.881 -39.444 1.00 94.25 1036 LYS A CA 1
ATOM 7969 C C . LYS A 1 1036 ? -2.486 -27.567 -40.214 1.00 94.25 1036 LYS A C 1
ATOM 7971 O O . LYS A 1 1036 ? -2.909 -26.568 -39.637 1.00 94.25 1036 LYS A O 1
ATOM 7976 N N . ALA A 1 1037 ? -2.242 -27.566 -41.525 1.00 91.38 1037 ALA A N 1
ATOM 7977 C CA . ALA A 1 1037 ? -2.420 -26.368 -42.356 1.00 91.38 1037 ALA A CA 1
ATOM 7978 C C . ALA A 1 1037 ? -3.842 -25.768 -42.265 1.00 91.38 1037 ALA A C 1
ATOM 7980 O O . ALA A 1 1037 ? -4.004 -24.551 -42.217 1.00 91.38 1037 ALA A O 1
ATOM 7981 N N . SER A 1 1038 ? -4.874 -26.612 -42.120 1.00 91.50 1038 SER A N 1
ATOM 7982 C CA . SER A 1 1038 ? -6.267 -26.199 -41.868 1.00 91.50 1038 SER A CA 1
ATOM 7983 C C . SER A 1 1038 ? -6.478 -25.431 -40.556 1.00 91.50 1038 SER A C 1
ATOM 7985 O O . SER A 1 1038 ? -7.505 -24.786 -40.376 1.00 91.50 1038 SER A O 1
ATOM 7987 N N . GLU A 1 1039 ? -5.530 -25.526 -39.626 1.00 94.31 1039 GLU A N 1
ATOM 7988 C CA . GLU A 1 1039 ? -5.540 -24.888 -38.309 1.00 94.31 1039 GLU A CA 1
ATOM 7989 C C . GLU A 1 1039 ? -4.476 -23.781 -38.199 1.00 94.31 1039 GLU A C 1
ATOM 7991 O O . GLU A 1 1039 ? -4.372 -23.152 -37.147 1.00 94.31 1039 GLU A O 1
ATOM 7996 N N . PHE A 1 1040 ? -3.697 -23.513 -39.253 1.00 95.38 1040 PHE A N 1
ATOM 7997 C CA . PHE A 1 1040 ? -2.631 -22.509 -39.236 1.00 95.38 1040 PHE A CA 1
ATOM 7998 C C . PHE A 1 1040 ? -3.164 -21.073 -39.310 1.00 95.38 1040 PHE A C 1
ATOM 8000 O O . PHE A 1 1040 ? -2.693 -20.203 -38.579 1.00 95.38 1040 PHE A O 1
ATOM 8007 N N . ASN A 1 1041 ? -4.127 -20.828 -40.201 1.00 95.12 1041 ASN A N 1
ATOM 8008 C CA . ASN A 1 1041 ? -4.477 -19.480 -40.649 1.00 95.12 1041 ASN A CA 1
ATOM 8009 C C . ASN A 1 1041 ? -5.290 -18.675 -39.619 1.00 95.12 1041 ASN A C 1
ATOM 8011 O O . ASN A 1 1041 ? -6.137 -19.223 -38.909 1.00 95.12 1041 ASN A O 1
ATOM 8015 N N . GLY A 1 1042 ? -5.072 -17.359 -39.606 1.00 92.88 1042 GLY A N 1
ATOM 8016 C CA . GLY A 1 1042 ? -5.923 -16.364 -38.944 1.00 92.88 1042 GLY A CA 1
ATOM 8017 C C . GLY A 1 1042 ? -6.582 -15.399 -39.935 1.00 92.88 1042 GLY A C 1
ATOM 8018 O O . GLY A 1 1042 ? -6.598 -15.628 -41.149 1.00 92.88 1042 GLY A O 1
ATOM 8019 N N . THR A 1 1043 ? -7.097 -14.282 -39.423 1.00 92.62 1043 THR A N 1
ATOM 8020 C CA . THR A 1 1043 ? -7.642 -13.172 -40.231 1.00 92.62 1043 THR A CA 1
ATOM 8021 C C . THR A 1 1043 ? -6.642 -12.016 -40.317 1.00 92.62 1043 THR A C 1
ATOM 8023 O O . THR A 1 1043 ? -5.661 -11.993 -39.579 1.00 92.62 1043 THR A O 1
ATOM 8026 N N . ALA A 1 1044 ? -6.850 -11.054 -41.221 1.00 87.25 1044 ALA A N 1
ATOM 8027 C CA . ALA A 1 1044 ? -5.947 -9.902 -41.334 1.00 87.25 1044 ALA A CA 1
ATOM 8028 C C . ALA A 1 1044 ? -6.055 -8.958 -40.117 1.00 87.25 1044 ALA A C 1
ATOM 8030 O O . ALA A 1 1044 ? -5.092 -8.279 -39.768 1.00 87.25 1044 ALA A O 1
ATOM 8031 N N . GLU A 1 1045 ? -7.225 -8.937 -39.481 1.00 85.31 1045 GLU A N 1
ATOM 8032 C CA . GLU A 1 1045 ? -7.565 -8.156 -38.294 1.00 85.31 1045 GLU A CA 1
ATOM 8033 C C . GLU A 1 1045 ? -7.180 -8.866 -36.982 1.00 85.31 1045 GLU A C 1
ATOM 8035 O O . GLU A 1 1045 ? -6.866 -8.198 -36.000 1.00 85.31 1045 GLU A O 1
ATOM 8040 N N . ASP A 1 1046 ? -7.181 -10.203 -36.979 1.00 86.44 1046 ASP A N 1
ATOM 8041 C CA . ASP A 1 1046 ? -6.794 -11.083 -35.866 1.00 86.44 1046 ASP A CA 1
ATOM 8042 C C . ASP A 1 1046 ? -5.922 -12.252 -36.391 1.00 86.44 1046 ASP A C 1
ATOM 8044 O O . ASP A 1 1046 ? -6.452 -13.309 -36.771 1.00 86.44 1046 ASP A O 1
ATOM 8048 N N . PRO A 1 1047 ? -4.589 -12.054 -36.508 1.00 92.19 1047 PRO A N 1
ATOM 8049 C CA . PRO A 1 1047 ? -3.651 -13.075 -36.975 1.00 92.19 1047 PRO A CA 1
ATOM 8050 C C . PRO A 1 1047 ? -3.435 -14.178 -35.932 1.00 92.19 1047 PRO A C 1
ATOM 8052 O O . PRO A 1 1047 ? -3.171 -13.909 -34.757 1.00 92.19 1047 PRO A O 1
ATOM 8055 N N . LYS A 1 1048 ? -3.472 -15.445 -36.355 1.00 95.50 1048 LYS A N 1
ATOM 8056 C CA . LYS A 1 1048 ? -3.416 -16.570 -35.415 1.00 95.50 1048 LYS A CA 1
ATOM 8057 C C . LYS A 1 1048 ? -2.020 -16.713 -34.805 1.00 95.50 1048 LYS A C 1
ATOM 8059 O O . LYS A 1 1048 ? -1.045 -16.955 -35.513 1.00 95.50 1048 LYS A O 1
ATOM 8064 N N . THR A 1 1049 ? -1.932 -16.602 -33.481 1.00 92.31 1049 THR A N 1
ATOM 8065 C CA . THR A 1 1049 ? -0.671 -16.785 -32.750 1.00 92.31 1049 THR A CA 1
ATOM 8066 C C . THR A 1 1049 ? -0.453 -18.253 -32.383 1.00 92.31 1049 THR A C 1
ATOM 8068 O O . THR A 1 1049 ? -1.264 -18.850 -31.674 1.00 92.31 1049 THR A O 1
ATOM 8071 N N . HIS A 1 1050 ? 0.671 -18.816 -32.821 1.00 92.19 1050 HIS A N 1
ATOM 8072 C CA . HIS A 1 1050 ? 1.171 -20.142 -32.460 1.00 92.19 1050 HIS A CA 1
ATOM 8073 C C . HIS A 1 1050 ? 2.384 -19.984 -31.539 1.00 92.19 1050 HIS A C 1
ATOM 8075 O O . HIS A 1 1050 ? 3.339 -19.280 -31.876 1.00 92.19 1050 HIS A O 1
ATOM 8081 N N . LYS A 1 1051 ? 2.340 -20.616 -30.362 1.00 88.56 1051 LYS A N 1
ATOM 8082 C CA . LYS A 1 1051 ? 3.427 -20.562 -29.375 1.00 88.56 1051 LYS A CA 1
ATOM 8083 C C . LYS A 1 1051 ? 4.488 -21.626 -29.659 1.00 88.56 1051 LYS A C 1
ATOM 8085 O O . LYS A 1 1051 ? 4.141 -22.761 -29.972 1.00 88.56 1051 LYS A O 1
ATOM 8090 N N . GLY A 1 1052 ? 5.753 -21.265 -29.455 1.00 88.88 1052 GLY A N 1
ATOM 8091 C CA . GLY A 1 1052 ? 6.897 -22.161 -29.644 1.00 88.88 1052 GLY A CA 1
ATOM 8092 C C . GLY A 1 1052 ? 7.183 -22.458 -31.117 1.00 88.88 1052 GLY A C 1
ATOM 8093 O O . GLY A 1 1052 ? 6.718 -21.743 -32.010 1.00 88.88 1052 GLY A O 1
ATOM 8094 N N . SER A 1 1053 ? 7.980 -23.495 -31.371 1.00 93.81 1053 SER A N 1
ATOM 8095 C CA . SER A 1 1053 ? 8.297 -23.939 -32.730 1.00 93.81 1053 SER A CA 1
ATOM 8096 C C . SER A 1 1053 ? 7.238 -24.907 -33.258 1.00 93.81 1053 SER A C 1
ATOM 8098 O O . SER A 1 1053 ? 6.804 -25.823 -32.558 1.00 93.81 1053 SER A O 1
ATOM 8100 N N . ILE A 1 1054 ? 6.828 -24.736 -34.516 1.00 95.56 1054 ILE A N 1
ATOM 8101 C CA . ILE A 1 1054 ? 5.765 -25.549 -35.125 1.00 95.56 1054 ILE A CA 1
ATOM 8102 C C . ILE A 1 1054 ? 6.213 -26.247 -36.407 1.00 95.56 1054 ILE A C 1
ATOM 8104 O O . ILE A 1 1054 ? 7.074 -25.750 -37.132 1.00 95.56 1054 ILE A O 1
ATOM 8108 N N . VAL A 1 1055 ? 5.606 -27.398 -36.689 1.00 95.69 1055 VAL A N 1
ATOM 8109 C CA . VAL A 1 1055 ? 5.768 -28.165 -37.932 1.00 95.69 1055 VAL A CA 1
ATOM 8110 C C . VAL A 1 1055 ? 4.439 -28.176 -38.673 1.00 95.69 1055 VAL A C 1
ATOM 8112 O O . VAL A 1 1055 ? 3.422 -28.556 -38.098 1.00 95.69 1055 VAL A O 1
ATOM 8115 N N . VAL A 1 1056 ? 4.449 -27.781 -39.944 1.00 94.94 1056 VAL A N 1
ATOM 8116 C CA . VAL A 1 1056 ? 3.263 -27.726 -40.805 1.00 94.94 1056 VAL A CA 1
ATOM 8117 C C . VAL A 1 1056 ? 3.498 -28.590 -42.036 1.00 94.94 1056 VAL A C 1
ATOM 8119 O O . VAL A 1 1056 ? 4.433 -28.343 -42.801 1.00 94.94 1056 VAL A O 1
ATOM 8122 N N . ASP A 1 1057 ? 2.635 -29.586 -42.239 1.00 93.00 1057 ASP A N 1
ATOM 8123 C CA . ASP A 1 1057 ? 2.564 -30.300 -43.514 1.00 93.00 1057 ASP A CA 1
ATOM 8124 C C . ASP A 1 1057 ? 1.871 -29.402 -44.550 1.00 93.00 1057 ASP A C 1
ATOM 8126 O O . ASP A 1 1057 ? 0.732 -28.964 -44.355 1.00 93.00 1057 ASP A O 1
ATOM 8130 N N . ILE A 1 1058 ? 2.599 -29.088 -45.617 1.00 92.31 1058 ILE A N 1
ATOM 8131 C CA . ILE A 1 1058 ? 2.199 -28.211 -46.719 1.00 92.31 1058 ILE A CA 1
ATOM 8132 C C . ILE A 1 1058 ? 1.876 -28.983 -48.007 1.00 92.31 1058 ILE A C 1
ATOM 8134 O O . ILE A 1 1058 ? 1.634 -28.366 -49.045 1.00 92.31 1058 ILE A O 1
ATOM 8138 N N . THR A 1 1059 ? 1.835 -30.318 -47.966 1.00 89.69 1059 THR A N 1
ATOM 8139 C CA . THR A 1 1059 ? 1.486 -31.155 -49.125 1.00 89.69 1059 THR A CA 1
ATOM 8140 C C . THR A 1 1059 ? 0.088 -30.799 -49.645 1.00 89.69 1059 THR A C 1
ATOM 8142 O O . THR A 1 1059 ? -0.906 -30.919 -48.927 1.00 89.69 1059 THR A O 1
ATOM 8145 N N . GLY A 1 1060 ? -0.009 -30.345 -50.897 1.00 88.06 1060 GLY A N 1
ATOM 8146 C CA . GLY A 1 1060 ? -1.263 -29.880 -51.503 1.00 88.06 1060 GLY A CA 1
ATOM 8147 C C . GLY A 1 1060 ? -1.822 -28.550 -50.965 1.00 88.06 1060 GLY A C 1
ATOM 8148 O O . GLY A 1 1060 ? -2.960 -28.206 -51.287 1.00 88.06 1060 GLY A O 1
ATOM 8149 N N . VAL A 1 1061 ? -1.064 -27.791 -50.166 1.00 92.00 1061 VAL A N 1
ATOM 8150 C CA . VAL A 1 1061 ? -1.471 -26.476 -49.633 1.00 92.00 1061 VAL A CA 1
ATOM 8151 C C . VAL A 1 1061 ? -1.073 -25.359 -50.606 1.00 92.00 1061 VAL A C 1
ATOM 8153 O O . VAL A 1 1061 ? 0.030 -25.354 -51.138 1.00 92.00 1061 VAL A O 1
ATOM 8156 N N . SER A 1 1062 ? -1.955 -24.380 -50.842 1.00 89.06 1062 SER A N 1
ATOM 8157 C CA . SER A 1 1062 ? -1.666 -23.241 -51.735 1.00 89.06 1062 SER A CA 1
ATOM 8158 C C . SER A 1 1062 ? -1.138 -21.998 -51.013 1.00 89.06 1062 SER A C 1
ATOM 8160 O O . SER A 1 1062 ? -0.307 -21.271 -51.556 1.00 89.06 1062 SER A O 1
ATOM 8162 N N . SER A 1 1063 ? -1.620 -21.718 -49.800 1.00 92.31 1063 SER A N 1
ATOM 8163 C CA . SER A 1 1063 ? -1.145 -20.597 -48.985 1.00 92.31 1063 SER A CA 1
ATOM 8164 C C . SER A 1 1063 ? -1.326 -20.841 -47.488 1.00 92.31 1063 SER A C 1
ATOM 8166 O O . SER A 1 1063 ? -2.224 -21.569 -47.060 1.00 92.31 1063 SER A O 1
ATOM 8168 N N . LEU A 1 1064 ? -0.459 -20.202 -46.703 1.00 94.62 1064 LEU A N 1
ATOM 8169 C CA . LEU A 1 1064 ? -0.553 -20.078 -45.251 1.00 94.62 1064 LEU A CA 1
ATOM 8170 C C . LEU A 1 1064 ? -0.605 -18.581 -44.919 1.00 94.62 1064 LEU A C 1
ATOM 8172 O O . LEU A 1 1064 ? 0.254 -17.814 -45.366 1.00 94.62 1064 LEU A O 1
ATOM 8176 N N . GLU A 1 1065 ? -1.638 -18.147 -44.193 1.00 95.94 1065 GLU A N 1
ATOM 8177 C CA . GLU A 1 1065 ? -2.018 -16.731 -44.125 1.00 95.94 1065 GLU A CA 1
ATOM 8178 C C . GLU A 1 1065 ? -2.345 -16.212 -42.717 1.00 95.94 1065 GLU A C 1
ATOM 8180 O O . GLU A 1 1065 ? -3.049 -16.858 -41.942 1.00 95.94 1065 GLU A O 1
ATOM 8185 N N . ASN A 1 1066 ? -1.895 -14.983 -42.440 1.00 96.44 1066 ASN A N 1
ATOM 8186 C CA . ASN A 1 1066 ? -2.168 -14.196 -41.230 1.00 96.44 1066 ASN A CA 1
ATOM 8187 C C . ASN A 1 1066 ? -1.881 -14.963 -39.923 1.00 96.44 1066 ASN A C 1
ATOM 8189 O O . ASN A 1 1066 ? -2.796 -15.363 -39.199 1.00 96.44 1066 ASN A O 1
ATOM 8193 N N . ALA A 1 1067 ? -0.599 -15.164 -39.614 1.00 96.00 1067 ALA A N 1
ATOM 8194 C CA . ALA A 1 1067 ? -0.169 -15.894 -38.422 1.00 96.00 1067 ALA A CA 1
ATOM 8195 C C . ALA A 1 1067 ? 1.100 -15.300 -37.794 1.00 96.00 1067 ALA A C 1
ATOM 8197 O O . ALA A 1 1067 ? 1.953 -14.759 -38.496 1.00 96.00 1067 ALA A O 1
ATOM 8198 N N . LEU A 1 1068 ? 1.239 -15.457 -36.477 1.00 93.00 1068 LEU A N 1
ATOM 8199 C CA . LEU A 1 1068 ? 2.446 -15.147 -35.708 1.00 93.00 1068 LEU A CA 1
ATOM 8200 C C . LEU A 1 1068 ? 2.974 -16.438 -35.076 1.00 93.00 1068 LEU A C 1
ATOM 8202 O O . LEU A 1 1068 ? 2.252 -17.091 -34.331 1.00 93.00 1068 LEU A O 1
ATOM 8206 N N . ILE A 1 1069 ? 4.223 -16.801 -35.350 1.00 95.00 1069 ILE A N 1
ATOM 8207 C CA . ILE A 1 1069 ? 4.893 -17.974 -34.784 1.00 95.00 1069 ILE A CA 1
ATOM 8208 C C . ILE A 1 1069 ? 5.979 -17.463 -33.839 1.00 95.00 1069 ILE A C 1
ATOM 8210 O O . ILE A 1 1069 ? 6.900 -16.770 -34.280 1.00 95.00 1069 ILE A O 1
ATOM 8214 N N . THR A 1 1070 ? 5.874 -17.773 -32.542 1.00 91.19 1070 THR A N 1
ATOM 8215 C CA . THR A 1 1070 ? 6.815 -17.235 -31.538 1.00 91.19 1070 THR A CA 1
ATOM 8216 C C . THR A 1 1070 ? 8.137 -18.002 -31.451 1.00 91.19 1070 THR A C 1
ATOM 8218 O O . THR A 1 1070 ? 9.055 -17.537 -30.787 1.00 91.19 1070 THR A O 1
ATOM 8221 N N . GLY A 1 1071 ? 8.243 -19.166 -32.096 1.00 91.75 1071 GLY A N 1
ATOM 8222 C CA . GLY A 1 1071 ? 9.493 -19.900 -32.301 1.00 91.75 1071 GLY A CA 1
ATOM 8223 C C . GLY A 1 1071 ? 9.834 -20.042 -33.785 1.00 91.75 1071 GLY A C 1
ATOM 8224 O O . GLY A 1 1071 ? 9.643 -19.114 -34.571 1.00 91.75 1071 GLY A O 1
ATOM 8225 N N . ASN A 1 1072 ? 10.342 -21.211 -34.173 1.00 94.25 1072 ASN A N 1
ATOM 8226 C CA . ASN A 1 1072 ? 10.670 -21.552 -35.556 1.00 94.25 1072 ASN A CA 1
ATOM 8227 C C . ASN A 1 1072 ? 9.449 -22.091 -36.328 1.00 94.25 1072 ASN A C 1
ATOM 8229 O O . ASN A 1 1072 ? 8.591 -22.773 -35.765 1.00 94.25 1072 ASN A O 1
ATOM 8233 N N . LEU A 1 1073 ? 9.408 -21.856 -37.641 1.00 95.50 1073 LEU A N 1
ATOM 8234 C CA . LEU A 1 1073 ? 8.416 -22.435 -38.554 1.00 95.50 1073 LEU A CA 1
ATOM 8235 C C . LEU A 1 1073 ? 9.074 -23.513 -39.421 1.00 95.50 1073 LEU A C 1
ATOM 8237 O O . LEU A 1 1073 ? 9.889 -23.203 -40.286 1.00 95.50 1073 LEU A O 1
ATOM 8241 N N . HIS A 1 1074 ? 8.711 -24.776 -39.220 1.00 94.19 1074 HIS A N 1
ATOM 8242 C CA . HIS A 1 1074 ? 9.154 -25.892 -40.053 1.00 94.19 1074 HIS A CA 1
ATOM 8243 C C . HIS A 1 1074 ? 8.064 -26.266 -41.065 1.00 94.19 1074 HIS A C 1
ATOM 8245 O O . HIS A 1 1074 ? 6.949 -26.616 -40.682 1.00 94.19 1074 HIS A O 1
ATOM 8251 N N . LEU A 1 1075 ? 8.391 -26.216 -42.353 1.00 93.19 1075 LEU A N 1
ATOM 8252 C CA . LEU A 1 1075 ? 7.525 -26.622 -43.458 1.00 93.19 1075 LEU A CA 1
ATOM 8253 C C . LEU A 1 1075 ? 7.975 -27.989 -43.989 1.00 93.19 1075 LEU A C 1
ATOM 8255 O O . LEU A 1 1075 ? 9.171 -28.210 -44.190 1.00 93.19 1075 LEU A O 1
ATOM 8259 N N . LYS A 1 1076 ? 7.016 -28.890 -44.202 1.00 91.50 1076 LYS A N 1
ATOM 8260 C CA . LYS A 1 1076 ? 7.212 -30.305 -44.552 1.00 91.50 1076 LYS A CA 1
ATOM 8261 C C . LYS A 1 1076 ? 6.287 -30.684 -45.713 1.00 91.50 1076 LYS A C 1
ATOM 8263 O O . LYS A 1 1076 ? 5.137 -30.260 -45.705 1.00 91.50 1076 LYS A O 1
ATOM 8268 N N . GLY A 1 1077 ? 6.735 -31.475 -46.680 1.00 85.81 1077 GLY A N 1
ATOM 8269 C CA . GLY A 1 1077 ? 5.932 -31.915 -47.828 1.00 85.81 1077 GLY A CA 1
ATOM 8270 C C . GLY A 1 1077 ? 6.377 -31.344 -49.179 1.00 85.81 1077 GLY A C 1
ATOM 8271 O O . GLY A 1 1077 ? 7.022 -30.302 -49.276 1.00 85.81 1077 GLY A O 1
ATOM 8272 N N . THR A 1 1078 ? 6.017 -32.033 -50.263 1.00 72.44 1078 THR A N 1
ATOM 8273 C CA . THR A 1 1078 ? 6.660 -31.920 -51.593 1.00 72.44 1078 THR A CA 1
ATOM 8274 C C . THR A 1 1078 ? 6.285 -30.693 -52.444 1.00 72.44 1078 THR A C 1
ATOM 8276 O O . THR A 1 1078 ? 6.565 -30.676 -53.643 1.00 72.44 1078 THR A O 1
ATOM 8279 N N . ASP A 1 1079 ? 5.637 -29.677 -51.868 1.00 69.06 1079 ASP A N 1
ATOM 8280 C CA . ASP A 1 1079 ? 5.068 -28.519 -52.586 1.00 69.06 1079 ASP A CA 1
ATOM 8281 C C . ASP A 1 1079 ? 5.658 -27.161 -52.143 1.00 69.06 1079 ASP A C 1
ATOM 8283 O O . ASP A 1 1079 ? 5.052 -26.107 -52.338 1.00 69.06 1079 ASP A O 1
ATOM 8287 N N . ALA A 1 1080 ? 6.862 -27.169 -51.560 1.00 64.56 1080 ALA A N 1
ATOM 8288 C CA . ALA A 1 1080 ? 7.543 -25.984 -51.023 1.00 64.56 1080 ALA A CA 1
ATOM 8289 C C . ALA A 1 1080 ? 7.705 -24.813 -52.013 1.00 64.56 1080 ALA A C 1
ATOM 8291 O O . ALA A 1 1080 ? 7.735 -23.656 -51.601 1.00 64.56 1080 ALA A O 1
ATOM 8292 N N . ASP A 1 1081 ? 7.789 -25.096 -53.314 1.00 70.19 1081 ASP A N 1
ATOM 8293 C CA . ASP A 1 1081 ? 7.902 -24.111 -54.395 1.00 70.19 1081 ASP A CA 1
ATOM 8294 C C . ASP A 1 1081 ? 6.562 -23.451 -54.785 1.00 70.19 1081 ASP A C 1
ATOM 8296 O O . ASP A 1 1081 ? 6.548 -22.506 -55.577 1.00 70.19 1081 ASP A O 1
ATOM 8300 N N . LYS A 1 1082 ? 5.436 -23.930 -54.236 1.00 78.25 1082 LYS A N 1
ATOM 8301 C CA . LYS A 1 1082 ? 4.063 -23.521 -54.599 1.00 78.25 1082 LYS A CA 1
ATOM 8302 C C . LYS A 1 1082 ? 3.308 -22.827 -53.461 1.00 78.25 1082 LYS A C 1
ATOM 8304 O O . LYS A 1 1082 ? 2.311 -22.157 -53.724 1.00 78.25 1082 LYS A O 1
ATOM 8309 N N . VAL A 1 1083 ? 3.759 -22.985 -52.216 1.00 87.56 1083 VAL A N 1
ATOM 8310 C CA . VAL A 1 1083 ? 3.060 -22.505 -51.013 1.00 87.56 1083 VAL A CA 1
ATOM 8311 C C . VAL A 1 1083 ? 3.378 -21.035 -50.748 1.00 87.56 1083 VAL A C 1
ATOM 8313 O O . VAL A 1 1083 ? 4.515 -20.663 -50.462 1.00 87.56 1083 VAL A O 1
ATOM 8316 N N . VAL A 1 1084 ? 2.356 -20.181 -50.791 1.00 90.56 1084 VAL A N 1
ATOM 8317 C CA . VAL A 1 1084 ? 2.501 -18.743 -50.525 1.00 90.56 1084 VAL A CA 1
ATOM 8318 C C . VAL A 1 1084 ? 2.341 -18.446 -49.031 1.00 90.56 1084 VAL A C 1
ATOM 8320 O O . VAL A 1 1084 ? 1.249 -18.592 -48.483 1.00 90.56 1084 VAL A O 1
ATOM 8323 N N . LEU A 1 1085 ? 3.398 -17.956 -48.378 1.00 92.44 1085 LEU A N 1
ATOM 8324 C CA . LEU A 1 1085 ? 3.296 -17.338 -47.050 1.00 92.44 1085 LEU A CA 1
ATOM 8325 C C . LEU A 1 1085 ? 2.851 -15.874 -47.194 1.00 92.44 1085 LEU A C 1
ATOM 8327 O O . LEU A 1 1085 ? 3.489 -15.100 -47.910 1.00 92.44 1085 LEU A O 1
ATOM 8331 N N . LYS A 1 1086 ? 1.772 -15.470 -46.516 1.00 93.81 1086 LYS A N 1
ATOM 8332 C CA . LYS A 1 1086 ? 1.191 -14.118 -46.635 1.00 93.81 1086 LYS A CA 1
ATOM 8333 C C . LYS A 1 1086 ? 0.761 -13.579 -45.273 1.00 93.81 1086 LYS A C 1
ATOM 8335 O O . LYS A 1 1086 ? -0.053 -14.188 -44.592 1.00 93.81 1086 LYS A O 1
ATOM 8340 N N . ASN A 1 1087 ? 1.295 -12.425 -44.870 1.00 93.19 1087 ASN A N 1
ATOM 8341 C CA . ASN A 1 1087 ? 1.122 -11.879 -43.514 1.00 93.19 1087 ASN A CA 1
ATOM 8342 C C . ASN A 1 1087 ? 1.517 -12.890 -42.410 1.00 93.19 1087 ASN A C 1
ATOM 8344 O O . ASN A 1 1087 ? 0.874 -12.964 -41.365 1.00 93.19 1087 ASN A O 1
ATOM 8348 N N . VAL A 1 1088 ? 2.544 -13.707 -42.664 1.00 94.25 1088 VAL A N 1
ATOM 8349 C CA . VAL A 1 1088 ? 3.093 -14.658 -41.689 1.00 94.25 1088 VAL A CA 1
ATOM 8350 C C . VAL A 1 1088 ? 4.352 -14.052 -41.079 1.00 94.25 1088 VAL A C 1
ATOM 8352 O O . VAL A 1 1088 ? 5.302 -13.741 -41.797 1.00 94.25 1088 VAL A O 1
ATOM 8355 N N . THR A 1 1089 ? 4.356 -13.885 -39.762 1.00 93.31 1089 THR A N 1
ATOM 8356 C CA . THR A 1 1089 ? 5.507 -13.438 -38.974 1.00 93.31 1089 THR A CA 1
ATOM 8357 C C . THR A 1 1089 ? 6.061 -14.623 -38.196 1.00 93.31 1089 THR A C 1
ATOM 8359 O O . THR A 1 1089 ? 5.323 -15.303 -37.489 1.00 93.31 1089 THR A O 1
ATOM 8362 N N . VAL A 1 1090 ? 7.366 -14.858 -38.304 1.00 93.62 1090 VAL A N 1
ATOM 8363 C CA . VAL A 1 1090 ? 8.094 -15.879 -37.539 1.00 93.62 1090 VAL A CA 1
ATOM 8364 C C . VAL A 1 1090 ? 9.179 -15.148 -36.756 1.00 93.62 1090 VAL A C 1
ATOM 8366 O O . VAL A 1 1090 ? 9.907 -14.356 -37.352 1.00 93.62 1090 VAL A O 1
ATOM 8369 N N . LEU A 1 1091 ? 9.241 -15.348 -35.437 1.00 91.12 1091 LEU A N 1
ATOM 8370 C CA . LEU A 1 1091 ? 10.269 -14.724 -34.590 1.00 91.12 1091 LEU A CA 1
ATOM 8371 C C . LEU A 1 1091 ? 11.596 -15.491 -34.642 1.00 91.12 1091 LEU A C 1
ATOM 8373 O O . LEU A 1 1091 ? 12.664 -14.886 -34.594 1.00 91.12 1091 LEU A O 1
ATOM 8377 N N . GLY A 1 1092 ? 11.524 -16.819 -34.761 1.00 89.94 1092 GLY A N 1
ATOM 8378 C CA . GLY A 1 1092 ? 12.662 -17.665 -35.098 1.00 89.94 1092 GLY A CA 1
ATOM 8379 C C . GLY A 1 1092 ? 12.890 -17.772 -36.606 1.00 89.94 1092 GLY A C 1
ATOM 8380 O O . GLY A 1 1092 ? 12.481 -16.928 -37.404 1.00 89.94 1092 GLY A O 1
ATOM 8381 N N . ASN A 1 1093 ? 13.541 -18.854 -37.017 1.00 90.56 1093 ASN A N 1
ATOM 8382 C CA . ASN A 1 1093 ? 13.824 -19.131 -38.419 1.00 90.56 1093 ASN A CA 1
ATOM 8383 C C . ASN A 1 1093 ? 12.667 -19.886 -39.091 1.00 90.56 1093 ASN A C 1
ATOM 8385 O O . ASN A 1 1093 ? 11.934 -20.645 -38.454 1.00 90.56 1093 ASN A O 1
ATOM 8389 N N . THR A 1 1094 ? 12.543 -19.730 -40.411 1.00 92.12 1094 THR A N 1
ATOM 8390 C CA . THR A 1 1094 ? 11.734 -20.634 -41.243 1.00 92.12 1094 THR A CA 1
ATOM 8391 C C . THR A 1 1094 ? 12.645 -21.679 -41.880 1.00 92.12 1094 THR A C 1
ATOM 8393 O O . THR A 1 1094 ? 13.652 -21.327 -42.492 1.00 92.12 1094 THR A O 1
ATOM 8396 N N . TYR A 1 1095 ? 12.284 -22.953 -41.759 1.00 90.38 1095 TYR A N 1
ATOM 8397 C CA . TYR A 1 1095 ? 13.007 -24.090 -42.321 1.00 90.38 1095 TYR A CA 1
ATOM 8398 C C . TYR A 1 1095 ? 12.091 -24.897 -43.237 1.00 90.38 1095 TYR A C 1
ATOM 8400 O O . TYR A 1 1095 ? 10.947 -25.164 -42.880 1.00 90.38 1095 TYR A O 1
ATOM 8408 N N . PHE A 1 1096 ? 12.623 -25.373 -44.358 1.00 88.44 1096 PHE A N 1
ATOM 8409 C CA . PHE A 1 1096 ? 12.088 -26.556 -45.029 1.00 88.44 1096 PHE A CA 1
ATOM 8410 C C . PHE A 1 1096 ? 12.847 -27.788 -44.506 1.00 88.44 1096 PHE A C 1
ATOM 8412 O O . PHE A 1 1096 ? 14.048 -27.669 -44.247 1.00 88.44 1096 PHE A O 1
ATOM 8419 N N . ILE A 1 1097 ? 12.160 -28.908 -44.248 1.00 85.31 1097 ILE A N 1
ATOM 8420 C CA . ILE A 1 1097 ? 12.730 -30.040 -43.481 1.00 85.31 1097 ILE A CA 1
ATOM 8421 C C . ILE A 1 1097 ? 12.761 -31.404 -44.196 1.00 85.31 1097 ILE A C 1
ATOM 8423 O O . ILE A 1 1097 ? 13.197 -32.368 -43.566 1.00 85.31 1097 ILE A O 1
ATOM 8427 N N . ASP A 1 1098 ? 12.349 -31.473 -45.466 1.00 73.31 1098 ASP A N 1
ATOM 8428 C CA . ASP A 1 1098 ? 12.464 -32.662 -46.336 1.00 73.31 1098 ASP A CA 1
ATOM 8429 C C . ASP A 1 1098 ? 13.476 -32.444 -47.487 1.00 73.31 1098 ASP A C 1
ATOM 8431 O O . ASP A 1 1098 ? 13.787 -31.268 -47.795 1.00 73.31 1098 ASP A O 1
#

Secondary structure (DSSP, 8-state):
--HHHHTTTSSS-S-------------------HHHHHHHHHHHHHHHHHHH--SSS---HHHHHHHHHHHHHHHHHHHHHHHHSS--HHHHHHHHHHHHTTHHHHHHHHHHHHHHHHHHHHHHHHHHHHHHHHHHHHTT-HHHHHHHHHHHHHHHHHHHHHHHTT---HHHHHHHHHHHTHHHHHHHHTHHHHHHHHHHHHHHHTTT-HHHHHHHHHHHTTS---TTSHHHHHHHHHHHHHHHHHHHTT-----EEE--S-SEEE--SSS-------EEE-SSSPPEEEEEEE-GGG-SS--TTS-S-EEEEEEEE-SSS-BPPPEEEEEE-------EEEEEEEETTEEEEEESS---TTT-EEEEEETTEE---SEEEE-TTSSEEEEE-SS---SEEEEEEEEEEETTEEEEEEEEE----EEEEEE--SEEEEETTEEEEEEEEEETTS-B-SS-EEEEEESS---EE--TTS-EEE----S-SS--TT-EEEEEEEETTT--EEEEEEEEE---EEEEEEEE---TT--TTHHHHHHHHHHHHHH-SSEEEEE-S--SSSSHHHHHHTTTTHHHHHHHHT-SEE---SGGGTT-HHHHHHHHTT-SS-EE-SSEE-TT-SSSTTTB--SEESS--TT-EESEEEEEETTEEEEEEEEE-TTHHHHS---TT-EE--HHHHHHHHHHHHHTTT---EEEEEES-SS--SS--HHHHHHH-SS--EEE--SS--B-SS-EEE--STTPPPEEEE-B-STTSEEEEEEEEE-TTS-EEEEEEEEEESS-B-TTS-BSSPPPHHHHHHIIIIIHHHHHHHHH-EEEEESS-B--STTGGGTS--HHHHHHHHHHHHHHTTT-TTEEEEEEETTT----B-SEEEEHHHHHHHS-S--EEEEEEEEHHHHHHHHHHHTTTTTS--TT-EEEESEEEEE-TTSPTTS-EEEEEEEETTEEEE--TTSEEEEEEEHHHHHTGGG-HHHHHHHHTT-EEEEEEEHHHHHHHHHHHSGGGEE-----SSEEE--EEE--GGGT---SSSPEEE-SEEEEE-TT--EEEEEEESS-EEEESTTTTT-EEEEEEESS-EEE--

Sequence (1098 aa):
MNKKKAIKLATATAIAASAFTAVAPIQSEASTSIATQVKNAKAAMKKPFSTYFDAKKLANVTTVEKQIKSAKKEYTNVKNSIKNSSNSKAKKDAYYKELKGYEKYITRAEGYVKGYKAAEKAKKMLKSDLTKLNAAAIAQKPTDVKNKYNALDASVKKTDKNIKDTVYGAKIEKLLYAQFTAATKTALQGEIKAYYYYEKAEYWLNKGDTKTAADRIKTASKIKVDTKKDLGKAIKDYAKKVQTKYDQATDKEAPKFTYKGEVKFEVEMGGNFKLPKVTAEDKLNKVYVTYKIKGPKGATKIDTNVAGVYKVTYTATDAKGNKAKDLVITVVVKEATVKVEKVSAITSKTLEVKFNTAVDDTKALFELKKEGRQVNYSKVSFSEDKKTATIELPSKITKGKYFVNVSGLVQGKVVSGSVKTEDEKVKGIEILSEKAPIEGGQVSVGYKVVNQYGEDVTKFETVEVSVKGAKEVSNTDGQLVLTKVDGANDLKAGDQIDVTLFHKATKTSATKTITVTNENFELTVMHTNDTHAHLDNIARRITAIKEVRKENQNSLLLDAGDVFSGTLYFNQYTGQADLEFMNLIGYDAMTFGNHEFDLGTEKLADFVKNAKFPFVCANVNFSNDTYLKSYFKGESTQTAKSGEIYSSIVKSIDGEKVGIFGLTTAETKDISSPGAGVEFEEYLAKSQQTVNSLEEQGVNKVIALTHLGFNDGGGDNDLTLAEKVKGIDVIVGGHSHDKLEKPTVVNTEAGAEPTVIVQANEYSNYLGQLDVEFDKDGKVIANDGKLIDLNKQNADKSYVIKDDEEALNILNTKYKPAVDDMQKFVVGIADVDLIGGNPAARTGETNLGDFIADGMLAKAQQYKPGTVIALQNGGGVRTTIKAGNITLANIFEILPFGNSLGVMDLKGSEIKSALELSVKDAPAAFGGFLQVSGLRFTYDHTKATGSRVQSVEVYKDGMFEELKDDENYQVATNIFTAKGGDGYTMFAKAYSEGRVSELGFVDWEVLQDYIKVQKDQKIAPVLEGRIIDEAKTEVKASEFNGTAEDPKTHKGSIVVDITGVSSLENALITGNLHLKGTDADKVVLKNVTVLGNTYFID